Protein 4QYT (pdb70)

B-factor: mean 16.79, std 11.09, range [4.08, 127.67]

Solvent-accessible surface area: 28915 Å² total

CATH classification: 3.40.50.880

Foldseek 3Di:
DAEEEEWEAQFAPLLSVQLVVLCVLLVHHYFYEYDYDDPQQWHQYNVGDTDHGRYYCVVQPALVSVVVHHQEYEQGDGPVGLVRLLQDVRNLSNCVVQFLDPSHAYEYAVVCSNCQSNVPPFAEAEYEPVCVVVVVVSPHHYDPDAWDDDRRYIYGYDSVSSNVRSLVNCVVPDDPVSSVVSVVVPPDD/DAEEEEWEAQFAPLLSVQLVVLCVLLVHHYFYEYEYPDPQQWHQYNVGDTDHGPYYPVVAPALVSVVVVHAEYEFGDGPVGLVRLLPDVRNLRNCLVQQQDVSHAYEYAVVQCSCLSSPPPWQEAEEEPVCPVVQVVSNYDYDPDAWDDDRRYIYGYDSVSSNVRSLVVCVSPDDPVSSVVSVVVVPDD/DEEEEEWEAQFDPLLSVQLVVLCVLLVHHYFYEYDDPPPQQFHQYNVGDTDRGPYYPVVQPALVSVVVPHQEYEQGDGPVGLVRQLPDVRNLRNVLVQFLDPSHAYEYAVVQCSCLSSVPPFAEAEYAPVCPVVVVVSRHHYDPDAWDDDRRYIYGYDSVSSNVRSLVNCVVPDDPVSSVVSVVVPPDD/DAEEEEWEAQFAPLLSPQLVVLCVLLVHHYFYEYDYDDPQQWHQYNVGDTDHGPYYPVVADALVSVVVVHQEYEFGDGPVTLVRQLPDVRNLRNCLVNFLDVRHAYEYAVVCCSCLSSVPPFAEAEYAPVCPVVVVVSRHDYDPDAWDDDRRYIYGYDSVSSNVRSLVNCVSPDDPVSSVVSVVVPPDD

Structure (mmCIF, N/CA/C/O backbone):
data_4QYT
#
_entry.id   4QYT
#
_cell.length_a   44.507
_cell.length_b   51.913
_cell.length_c   82.705
_cell.angle_alpha   89.07
_cell.angle_beta   88.98
_cell.angle_gamma   66.83
#
_symmetry.space_group_name_H-M   'P 1'
#
loop_
_entity.id
_entity.type
_entity.pdbx_description
1 polymer 'Uncharacterized protein C22E12.03c'
2 non-polymer 1,2-ETHANEDIOL
3 non-polymer 'MAGNESIUM ION'
4 water water
#
loop_
_atom_site.group_PDB
_atom_site.id
_atom_site.type_symbol
_atom_site.label_atom_id
_atom_site.label_alt_id
_atom_site.label_comp_id
_atom_site.label_asym_id
_atom_site.label_entity_id
_atom_site.label_seq_id
_atom_site.pdbx_PDB_ins_code
_atom_site.Cartn_x
_atom_site.Cartn_y
_atom_site.Cartn_z
_atom_site.occupancy
_atom_site.B_iso_or_equiv
_atom_site.auth_seq_id
_atom_site.auth_comp_id
_atom_site.auth_asym_id
_atom_site.auth_atom_id
_atom_site.pdbx_PDB_model_num
ATOM 1 N N . VAL A 1 5 ? 16.121 16.796 -10.247 1.00 40.23 2 VAL A N 1
ATOM 2 C CA . VAL A 1 5 ? 14.945 16.102 -9.613 1.00 20.64 2 VAL A CA 1
ATOM 3 C C . VAL A 1 5 ? 13.810 17.086 -9.584 1.00 17.88 2 VAL A C 1
ATOM 4 O O . VAL A 1 5 ? 14.022 18.246 -9.226 1.00 20.25 2 VAL A O 1
ATOM 8 N N A LYS A 1 6 ? 12.622 16.683 -10.038 0.48 12.19 3 LYS A N 1
ATOM 9 N N B LYS A 1 6 ? 12.607 16.556 -9.706 0.52 16.09 3 LYS A N 1
ATOM 10 C CA A LYS A 1 6 ? 11.446 17.537 -9.882 0.48 10.41 3 LYS A CA 1
ATOM 11 C CA B LYS A 1 6 ? 11.461 17.393 -9.956 0.52 14.49 3 LYS A CA 1
ATOM 12 C C A LYS A 1 6 ? 10.346 16.769 -9.177 0.48 8.34 3 LYS A C 1
ATOM 13 C C B LYS A 1 6 ? 10.259 16.770 -9.257 0.52 10.92 3 LYS A C 1
ATOM 14 O O A LYS A 1 6 ? 10.136 15.559 -9.364 0.48 9.42 3 LYS A O 1
ATOM 15 O O B LYS A 1 6 ? 9.845 15.649 -9.603 0.52 11.53 3 LYS A O 1
ATOM 26 N N . VAL A 1 7 ? 9.667 17.482 -8.304 1.00 9.38 4 VAL A N 1
ATOM 27 C CA . VAL A 1 7 ? 8.641 16.902 -7.444 1.00 8.15 4 VAL A CA 1
ATOM 28 C C . VAL A 1 7 ? 7.266 17.464 -7.784 1.00 7.43 4 VAL A C 1
ATOM 29 O O . VAL A 1 7 ? 7.103 18.670 -7.986 1.00 8.06 4 VAL A O 1
ATOM 33 N N . CYS A 1 8 ? 6.280 16.564 -7.762 1.00 7.29 5 CYS A N 1
ATOM 34 C CA . CYS A 1 8 ? 4.867 16.931 -7.797 1.00 6.93 5 CYS A CA 1
ATOM 35 C C . CYS A 1 8 ? 4.232 16.623 -6.449 1.00 7.21 5 CYS A C 1
ATOM 36 O O . CYS A 1 8 ? 4.232 15.458 -6.018 1.00 8.18 5 CYS A O 1
ATOM 39 N N . LEU A 1 9 ? 3.685 17.654 -5.815 1.00 6.91 6 LEU A N 1
ATOM 40 C CA . LEU A 1 9 ? 2.872 17.480 -4.614 1.00 6.62 6 LEU A CA 1
ATOM 41 C C . LEU A 1 9 ? 1.412 17.638 -5.057 1.00 6.42 6 LEU A C 1
ATOM 42 O O . LEU A 1 9 ? 0.950 18.720 -5.379 1.00 7.58 6 LEU A O 1
ATOM 47 N N . PHE A 1 10 ? 0.715 16.493 -5.130 1.00 6.88 7 PHE A N 1
ATOM 48 C CA . PHE A 1 10 ? -0.705 16.555 -5.472 1.00 6.84 7 PHE A CA 1
ATOM 49 C C . PHE A 1 10 ? -1.472 17.225 -4.352 1.00 7.44 7 PHE A C 1
ATOM 50 O O . PHE A 1 10 ? -1.156 17.097 -3.170 1.00 8.87 7 PHE A O 1
ATOM 58 N N A VAL A 1 11 ? -2.587 17.850 -4.729 0.70 7.41 8 VAL A N 1
ATOM 59 N N B VAL A 1 11 ? -2.504 17.970 -4.746 0.30 8.27 8 VAL A N 1
ATOM 60 C CA A VAL A 1 11 ? -3.432 18.560 -3.783 0.70 7.55 8 VAL A CA 1
ATOM 61 C CA B VAL A 1 11 ? -3.451 18.556 -3.803 0.30 8.25 8 VAL A CA 1
ATOM 62 C C A VAL A 1 11 ? -4.851 18.558 -4.331 0.70 8.01 8 VAL A C 1
ATOM 63 C C B VAL A 1 11 ? -4.866 18.458 -4.348 0.30 8.33 8 VAL A C 1
ATOM 64 O O A VAL A 1 11 ? -5.056 18.651 -5.540 0.70 8.69 8 VAL A O 1
ATOM 65 O O B VAL A 1 11 ? -5.080 18.291 -5.545 0.30 9.17 8 VAL A O 1
ATOM 72 N N . ALA A 1 12 ? -5.829 18.468 -3.439 1.00 8.92 9 ALA A N 1
ATOM 73 C CA . ALA A 1 12 ? -7.231 18.485 -3.809 1.00 9.52 9 ALA A CA 1
ATOM 74 C C . ALA A 1 12 ? -7.963 19.332 -2.772 1.00 9.74 9 ALA A C 1
ATOM 75 O O . ALA A 1 12 ? -7.454 19.579 -1.678 1.00 9.37 9 ALA A O 1
ATOM 77 N N . ASP A 1 13 ? -9.208 19.699 -3.061 1.00 10.51 10 ASP A N 1
ATOM 78 C CA . ASP A 1 13 ? -10.038 20.215 -1.980 1.00 10.72 10 ASP A CA 1
ATOM 79 C C . ASP A 1 13 ? -10.089 19.172 -0.874 1.00 11.01 10 ASP A C 1
ATOM 80 O O . ASP A 1 13 ? -10.294 17.987 -1.126 1.00 11.43 10 ASP A O 1
ATOM 85 N N . GLY A 1 14 ? -9.877 19.607 0.365 1.00 10.14 11 GLY A N 1
ATOM 86 C CA . GLY A 1 14 ? -9.863 18.659 1.464 1.00 10.77 11 GLY A CA 1
ATOM 87 C C . GLY A 1 14 ? -8.485 18.113 1.807 1.00 9.84 11 GLY A C 1
ATOM 88 O O . GLY A 1 14 ? -8.385 17.291 2.730 1.00 11.21 11 GLY A O 1
ATOM 89 N N . THR A 1 15 ? -7.410 18.554 1.122 1.00 9.10 12 THR A N 1
ATOM 90 C CA . THR A 1 15 ? -6.073 18.098 1.498 1.00 8.63 12 THR A CA 1
ATOM 91 C C . THR A 1 15 ? -5.659 18.734 2.831 1.00 8.49 12 THR A C 1
ATOM 92 O O . THR A 1 15 ? -5.865 19.941 3.060 1.00 8.71 12 THR A O 1
ATOM 96 N N . ASP A 1 16 ? -4.999 17.943 3.663 1.00 8.51 13 ASP A N 1
ATOM 97 C CA . ASP A 1 16 ? -4.514 18.441 4.940 1.00 8.66 13 ASP A CA 1
ATOM 98 C C . ASP A 1 16 ? -3.372 19.454 4.801 1.00 7.64 13 ASP A C 1
ATOM 99 O O . ASP A 1 16 ? -2.377 19.189 4.128 1.00 8.27 13 ASP A O 1
ATOM 104 N N . GLU A 1 17 ? -3.515 20.558 5.512 1.00 7.67 14 GLU A N 1
ATOM 105 C CA . GLU A 1 17 ? -2.521 21.637 5.453 1.00 7.83 14 GLU A CA 1
ATOM 106 C C . GLU A 1 17 ? -1.154 21.207 5.977 1.00 7.02 14 GLU A C 1
ATOM 107 O O . GLU A 1 17 ? -0.109 21.601 5.418 1.00 7.63 14 GLU A O 1
ATOM 113 N N . ILE A 1 18 ? -1.128 20.460 7.074 1.00 7.16 15 ILE A N 1
ATOM 114 C CA . ILE A 1 18 ? 0.133 20.071 7.692 1.00 7.43 15 ILE A CA 1
ATOM 115 C C . ILE A 1 18 ? 0.896 19.112 6.779 1.00 7.64 15 ILE A C 1
ATOM 116 O O . ILE A 1 18 ? 2.124 19.258 6.576 1.00 8.05 15 ILE A O 1
ATOM 121 N N . GLU A 1 19 ? 0.178 18.135 6.252 1.00 7.95 16 GLU A N 1
ATOM 122 C CA . GLU A 1 19 ? 0.801 17.121 5.392 1.00 8.05 16 GLU A CA 1
ATOM 123 C C . GLU A 1 19 ? 1.239 17.688 4.049 1.00 7.42 16 GLU A C 1
ATOM 124 O O . GLU A 1 19 ? 2.193 17.181 3.475 1.00 9.40 16 GLU A O 1
ATOM 130 N N A PHE A 1 20 ? 0.553 18.716 3.559 0.50 7.22 17 PHE A N 1
ATOM 131 N N B PHE A 1 20 ? 0.606 18.749 3.569 0.50 7.38 17 PHE A N 1
ATOM 132 C CA A PHE A 1 20 ? 1.017 19.457 2.386 0.50 7.23 17 PHE A CA 1
ATOM 133 C CA B PHE A 1 20 ? 1.093 19.440 2.374 0.50 7.59 17 PHE A CA 1
ATOM 134 C C A PHE A 1 20 ? 2.295 20.248 2.713 0.50 7.26 17 PHE A C 1
ATOM 135 C C B PHE A 1 20 ? 2.363 20.223 2.726 0.50 7.09 17 PHE A C 1
ATOM 136 O O A PHE A 1 20 ? 3.285 20.170 2.002 0.50 7.05 17 PHE A O 1
ATOM 137 O O B PHE A 1 20 ? 3.376 20.185 2.028 0.50 7.44 17 PHE A O 1
ATOM 152 N N A SER A 1 21 ? 2.259 21.037 3.797 0.58 6.55 18 SER A N 1
ATOM 153 N N B SER A 1 21 ? 2.286 20.917 3.866 0.42 7.03 18 SER A N 1
ATOM 154 C CA A SER A 1 21 ? 3.336 22.008 4.029 0.58 6.62 18 SER A CA 1
ATOM 155 C CA B SER A 1 21 ? 3.252 21.959 4.194 0.42 7.61 18 SER A CA 1
ATOM 156 C C A SER A 1 21 ? 4.689 21.389 4.350 0.58 6.29 18 SER A C 1
ATOM 157 C C B SER A 1 21 ? 4.638 21.390 4.367 0.42 6.70 18 SER A C 1
ATOM 158 O O A SER A 1 21 ? 5.717 21.991 4.064 0.58 7.13 18 SER A O 1
ATOM 159 O O B SER A 1 21 ? 5.617 21.979 3.925 0.42 6.83 18 SER A O 1
ATOM 164 N N . ALA A 1 22 ? 4.710 20.248 5.037 1.00 7.19 19 ALA A N 1
ATOM 165 C CA . ALA A 1 22 ? 5.995 19.686 5.429 1.00 7.83 19 ALA A CA 1
ATOM 166 C C . ALA A 1 22 ? 6.856 19.278 4.217 1.00 7.84 19 ALA A C 1
ATOM 167 O O . ALA A 1 22 ? 7.971 19.804 4.068 1.00 8.17 19 ALA A O 1
ATOM 169 N N . PRO A 1 23 ? 6.390 18.370 3.337 1.00 7.86 20 PRO A N 1
ATOM 170 C CA . PRO A 1 23 ? 7.200 18.070 2.155 1.00 8.58 20 PRO A CA 1
ATOM 171 C C . PRO A 1 23 ? 7.457 19.313 1.324 1.00 7.78 20 PRO A C 1
ATOM 172 O O . PRO A 1 23 ? 8.536 19.452 0.747 1.00 9.12 20 PRO A O 1
ATOM 176 N N . TRP A 1 24 ? 6.469 20.191 1.186 1.00 7.34 21 TRP A N 1
ATOM 177 C CA . TRP A 1 24 ? 6.660 21.428 0.407 1.00 7.44 21 TRP A CA 1
ATOM 178 C C . TRP A 1 24 ? 7.870 22.208 0.919 1.00 7.47 21 TRP A C 1
ATOM 179 O O . TRP A 1 24 ? 8.794 22.555 0.178 1.00 8.24 21 TRP A O 1
ATOM 190 N N . GLY A 1 25 ? 7.873 22.482 2.220 1.00 7.32 22 GLY A N 1
ATOM 191 C CA . GLY A 1 25 ? 8.915 23.291 2.802 1.00 8.19 22 GLY A CA 1
ATOM 192 C C . GLY A 1 25 ? 10.270 22.614 2.807 1.00 8.18 22 GLY A C 1
ATOM 193 O O . GLY A 1 25 ? 11.305 23.286 2.710 1.00 9.24 22 GLY A O 1
ATOM 194 N N . ILE A 1 26 ? 10.268 21.304 2.943 1.00 8.35 23 ILE A N 1
ATOM 195 C CA . ILE A 1 26 ? 11.538 20.535 2.947 1.00 8.38 23 ILE A CA 1
ATOM 196 C C . ILE A 1 26 ? 12.176 20.556 1.567 1.00 8.52 23 ILE A C 1
ATOM 197 O O . ILE A 1 26 ? 13.371 20.835 1.437 1.00 9.59 23 ILE A O 1
ATOM 202 N N . PHE A 1 27 ? 11.398 20.274 0.517 1.00 8.33 24 PHE A N 1
ATOM 203 C CA . PHE A 1 27 ? 11.969 20.311 -0.835 1.00 8.48 24 PHE A CA 1
ATOM 204 C C . PHE A 1 27 ? 12.355 21.716 -1.254 1.00 8.86 24 PHE A C 1
ATOM 205 O O . PHE A 1 27 ? 13.398 21.881 -1.912 1.00 9.93 24 PHE A O 1
ATOM 213 N N . LYS A 1 28 ? 11.589 22.736 -0.858 1.00 8.84 25 LYS A N 1
ATOM 214 C CA . LYS A 1 28 ? 11.998 24.107 -1.155 1.00 9.38 25 LYS A CA 1
ATOM 215 C C . LYS A 1 28 ? 13.342 24.426 -0.480 1.00 10.47 25 LYS A C 1
ATOM 216 O O . LYS A 1 28 ? 14.254 25.014 -1.089 1.00 12.36 25 LYS A O 1
ATOM 222 N N . ARG A 1 29 ? 13.515 24.020 0.778 1.00 10.23 26 ARG A N 1
ATOM 223 C CA . ARG A 1 29 ? 14.795 24.260 1.442 1.00 11.31 26 ARG A CA 1
ATOM 224 C C . ARG A 1 29 ? 15.941 23.557 0.733 1.00 11.97 26 ARG A C 1
ATOM 225 O O . ARG A 1 29 ? 17.087 24.025 0.761 1.00 14.77 26 ARG A O 1
ATOM 233 N N . ALA A 1 30 ? 15.675 22.372 0.203 1.00 11.89 27 ALA A N 1
ATOM 234 C CA . ALA A 1 30 ? 16.646 21.607 -0.567 1.00 11.89 27 ALA A CA 1
ATOM 235 C C . ALA A 1 30 ? 16.960 22.171 -1.922 1.00 12.36 27 ALA A C 1
ATOM 236 O O . ALA A 1 30 ? 17.833 21.642 -2.635 1.00 14.86 27 ALA A O 1
ATOM 238 N N . GLU A 1 31 ? 16.239 23.200 -2.330 1.00 12.16 28 GLU A N 1
ATOM 239 C CA . GLU A 1 31 ? 16.353 23.787 -3.669 1.00 13.28 28 GLU A CA 1
ATOM 240 C C . GLU A 1 31 ? 16.128 22.727 -4.749 1.00 12.48 28 GLU A C 1
ATOM 241 O O . GLU A 1 31 ? 16.751 22.738 -5.811 1.00 16.41 28 GLU A O 1
ATOM 247 N N . ILE A 1 32 ? 15.132 21.874 -4.501 1.00 11.47 29 ILE A N 1
ATOM 248 C CA . ILE A 1 32 ? 14.643 20.905 -5.458 1.00 11.63 29 ILE A CA 1
ATOM 249 C C . ILE A 1 32 ? 13.329 21.390 -6.010 1.00 10.49 29 ILE A C 1
ATOM 250 O O . ILE A 1 32 ? 12.398 21.643 -5.225 1.00 10.68 29 ILE A O 1
ATOM 255 N N . PRO A 1 33 ? 13.212 21.583 -7.331 1.00 11.86 30 PRO A N 1
ATOM 256 C CA . PRO A 1 33 ? 11.949 22.065 -7.894 1.00 11.58 30 PRO A CA 1
ATOM 257 C C . PRO A 1 33 ? 10.741 21.250 -7.465 1.00 10.09 30 PRO A C 1
ATOM 258 O O . PRO A 1 33 ? 10.795 20.017 -7.511 1.00 10.43 30 PRO A O 1
ATOM 262 N N . ILE A 1 34 ? 9.664 21.950 -7.118 1.00 10.26 31 ILE A N 1
ATOM 263 C CA . ILE A 1 34 ? 8.431 21.316 -6.671 1.00 8.83 31 ILE A CA 1
ATOM 264 C C . ILE A 1 34 ? 7.254 22.148 -7.132 1.00 9.26 31 ILE A C 1
ATOM 265 O O . ILE A 1 34 ? 7.266 23.374 -6.966 1.00 11.13 31 ILE A O 1
ATOM 270 N N . ASP A 1 35 ? 6.255 21.460 -7.697 1.00 8.32 32 ASP A N 1
ATOM 271 C CA . ASP A 1 35 ? 4.990 22.072 -8.082 1.00 8.67 32 ASP A CA 1
ATOM 272 C C . ASP A 1 35 ? 3.875 21.443 -7.258 1.00 7.81 32 ASP A C 1
ATOM 273 O O . ASP A 1 35 ? 3.888 20.235 -7.061 1.00 8.60 32 ASP A O 1
ATOM 278 N N . SER A 1 36 ? 2.870 22.239 -6.911 1.00 7.61 33 SER A N 1
ATOM 279 C CA . SER A 1 36 ? 1.609 21.688 -6.440 1.00 7.77 33 SER A CA 1
ATOM 280 C C . SER A 1 36 ? 0.694 21.524 -7.631 1.00 7.88 33 SER A C 1
ATOM 281 O O . SER A 1 36 ? 0.580 22.412 -8.483 1.00 9.52 33 SER A O 1
ATOM 284 N N . VAL A 1 37 ? 0.077 20.345 -7.704 1.00 7.63 34 VAL A N 1
ATOM 285 C CA . VAL A 1 37 ? -0.761 19.952 -8.844 1.00 7.68 34 VAL A CA 1
ATOM 286 C C . VAL A 1 37 ? -2.131 19.570 -8.328 1.00 7.96 34 VAL A C 1
ATOM 287 O O . VAL A 1 37 ? -2.291 18.565 -7.616 1.00 7.97 34 VAL A O 1
ATOM 291 N N . TYR A 1 38 ? -3.118 20.411 -8.665 1.00 8.62 35 TYR A N 1
ATOM 292 C CA . TYR A 1 38 ? -4.471 20.325 -8.136 1.00 8.83 35 TYR A CA 1
ATOM 293 C C . TYR A 1 38 ? -5.325 19.389 -8.975 1.00 9.25 35 TYR A C 1
ATOM 294 O O . TYR A 1 38 ? -5.370 19.492 -10.214 1.00 10.26 35 TYR A O 1
ATOM 303 N N . VAL A 1 39 ? -6.085 18.560 -8.268 1.00 9.59 36 VAL A N 1
ATOM 304 C CA . VAL A 1 39 ? -7.095 17.716 -8.834 1.00 11.96 36 VAL A CA 1
ATOM 305 C C . VAL A 1 39 ? -8.424 18.177 -8.239 1.00 12.76 36 VAL A C 1
ATOM 306 O O . VAL A 1 39 ? -8.718 17.960 -7.071 1.00 13.81 36 VAL A O 1
ATOM 310 N N . GLY A 1 40 ? -9.262 18.798 -9.069 1.00 15.32 37 GLY A N 1
ATOM 311 C CA . GLY A 1 40 ? -10.533 19.304 -8.582 1.00 16.31 37 GLY A CA 1
ATOM 312 C C . GLY A 1 40 ? -11.281 20.124 -9.605 1.00 19.35 37 GLY A C 1
ATOM 313 O O . GLY A 1 40 ? -10.822 20.268 -10.739 1.00 23.49 37 GLY A O 1
ATOM 314 N N . GLU A 1 41 ? -12.365 20.747 -9.155 1.00 21.15 38 GLU A N 1
ATOM 315 C CA . GLU A 1 41 ? -13.293 21.458 -10.029 1.00 23.33 38 GLU A CA 1
ATOM 316 C C . GLU A 1 41 ? -12.954 22.931 -10.198 1.00 24.20 38 GLU A C 1
ATOM 317 O O . GLU A 1 41 ? -13.506 23.568 -11.085 1.00 25.74 38 GLU A O 1
ATOM 323 N N . ASN A 1 42 ? -12.239 23.519 -9.247 1.00 19.60 39 ASN A N 1
ATOM 324 C CA . ASN A 1 42 ? -12.037 24.948 -9.269 1.00 22.58 39 ASN A CA 1
ATOM 325 C C . ASN A 1 42 ? -11.173 25.376 -10.470 1.00 25.01 39 ASN A C 1
ATOM 326 O O . ASN A 1 42 ? -9.969 25.162 -10.502 1.00 24.13 39 ASN A O 1
ATOM 331 N N . LYS A 1 43 ? -11.700 26.277 -11.281 1.00 25.98 40 LYS A N 1
ATOM 332 C CA . LYS A 1 43 ? -11.008 26.650 -12.510 1.00 28.62 40 LYS A CA 1
ATOM 333 C C . LYS A 1 43 ? -9.849 27.625 -12.312 1.00 25.60 40 LYS A C 1
ATOM 334 O O . LYS A 1 43 ? -9.080 27.877 -13.228 1.00 29.11 40 LYS A O 1
ATOM 340 N N . ASP A 1 44 ? -9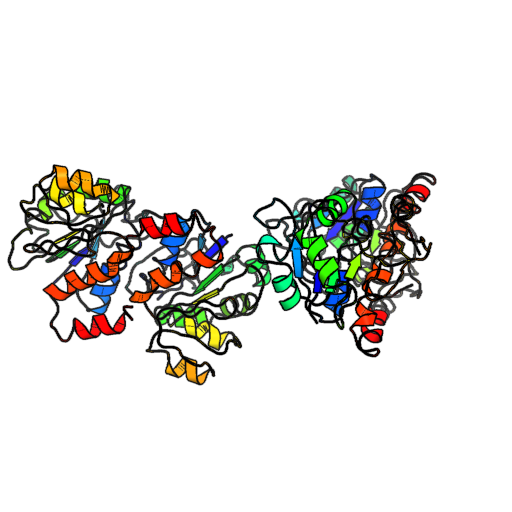.745 28.182 -11.115 1.00 22.74 41 ASP A N 1
ATOM 341 C CA . ASP A 1 44 ? -8.730 29.185 -10.806 1.00 21.57 41 ASP A CA 1
ATOM 342 C C . ASP A 1 44 ? -7.573 28.593 -9.996 1.00 16.34 41 ASP A C 1
ATOM 343 O O . ASP A 1 44 ? -6.695 29.322 -9.559 1.00 16.43 41 ASP A O 1
ATOM 348 N N A ARG A 1 45 ? -7.667 27.286 -9.761 0.51 14.75 42 ARG A N 1
ATOM 349 N N B ARG A 1 45 ? -7.548 27.271 -9.857 0.49 14.19 42 ARG A N 1
ATOM 350 C CA A ARG A 1 45 ? -6.707 26.529 -8.962 0.51 13.82 42 ARG A CA 1
ATOM 351 C CA B ARG A 1 45 ? -6.575 26.587 -8.997 0.49 11.81 42 ARG A CA 1
ATOM 352 C C A ARG A 1 45 ? -6.697 26.986 -7.524 0.51 12.56 42 ARG A C 1
ATOM 353 C C B ARG A 1 45 ? -6.690 26.961 -7.512 0.49 12.16 42 ARG A C 1
ATOM 354 O O A ARG A 1 45 ? -5.656 26.967 -6.867 0.51 10.52 42 ARG A O 1
ATOM 355 O O B ARG A 1 45 ? -5.809 26.620 -6.732 0.49 10.19 42 ARG A O 1
ATOM 370 N N A LEU A 1 46 ? -7.844 27.477 -7.075 0.50 12.84 43 LEU A N 1
ATOM 371 N N B LEU A 1 46 ? -7.796 27.573 -7.091 0.50 13.32 43 LEU A N 1
ATOM 372 C CA A LEU A 1 46 ? -8.000 27.848 -5.688 0.50 12.44 43 LEU A CA 1
ATOM 373 C CA B LEU A 1 46 ? -7.959 27.916 -5.677 0.50 12.95 43 LEU A CA 1
ATOM 374 C C A LEU A 1 46 ? -8.526 26.640 -4.945 0.50 12.71 43 LEU A C 1
ATOM 375 C C B LEU A 1 46 ? -8.516 26.703 -4.931 0.50 12.83 43 LEU A C 1
ATOM 376 O O A LEU A 1 46 ? -9.593 26.112 -5.251 0.50 15.94 43 LEU A O 1
ATOM 377 O O B LEU A 1 46 ? -9.596 26.219 -5.247 0.50 16.56 43 LEU A O 1
ATOM 386 N N . VAL A 1 47 ? -7.764 26.207 -3.953 1.00 10.78 44 VAL A N 1
ATOM 387 C CA . VAL A 1 47 ? -8.048 24.990 -3.215 1.00 9.95 44 VAL A CA 1
ATOM 388 C C . VAL A 1 47 ? -8.551 25.342 -1.817 1.00 10.42 44 VAL A C 1
ATOM 389 O O . VAL A 1 47 ? -7.967 26.186 -1.138 1.00 12.01 44 VAL A O 1
ATOM 393 N N . LYS A 1 48 ? -9.635 24.698 -1.403 1.00 10.26 45 LYS A N 1
ATOM 394 C CA . LYS A 1 48 ? -10.113 24.774 -0.024 1.00 11.45 45 LYS A CA 1
ATOM 395 C C . LYS A 1 48 ? -9.580 23.551 0.718 1.00 10.75 45 LYS A C 1
ATOM 396 O O . LYS A 1 48 ? -10.015 22.413 0.484 1.00 10.64 45 LYS A O 1
ATOM 402 N N A MET A 1 49 ? -8.514 23.759 1.489 0.63 9.54 46 MET A N 1
ATOM 403 N N B MET A 1 49 ? -8.647 23.792 1.628 0.37 9.66 46 MET A N 1
ATOM 404 C CA A MET A 1 49 ? -7.866 22.675 2.224 0.63 9.34 46 MET A CA 1
ATOM 405 C CA B MET A 1 49 ? -7.929 22.716 2.281 0.37 9.69 46 MET A CA 1
ATOM 406 C C A MET A 1 49 ? -8.797 22.085 3.300 0.63 9.12 46 MET A C 1
ATOM 407 C C B MET A 1 49 ? -8.700 22.204 3.493 0.37 10.41 46 MET A C 1
ATOM 408 O O A MET A 1 49 ? -9.864 22.641 3.611 0.63 10.38 46 MET A O 1
ATOM 409 O O B MET A 1 49 ? -9.712 22.789 3.897 0.37 10.91 46 MET A O 1
ATOM 418 N N . SER A 1 50 ? -8.339 20.994 3.904 1.00 9.76 47 SER A N 1
ATOM 419 C CA . SER A 1 50 ? -9.104 20.226 4.897 1.00 10.77 47 SER A CA 1
ATOM 420 C C . SER A 1 50 ? -9.616 21.088 6.053 1.00 11.21 47 SER A C 1
ATOM 421 O O . SER A 1 50 ? -10.768 20.964 6.455 1.00 13.33 47 SER A O 1
ATOM 424 N N . ARG A 1 51 ? -8.735 21.932 6.579 1.00 9.84 48 ARG A N 1
ATOM 425 C CA . ARG A 1 51 ? -9.052 22.790 7.737 1.00 10.60 48 ARG A CA 1
ATOM 426 C C . ARG A 1 51 ? -9.224 24.251 7.315 1.00 10.15 48 ARG A C 1
ATOM 427 O O . ARG A 1 51 ? -9.008 25.167 8.108 1.00 11.07 48 ARG A O 1
ATOM 435 N N . ASP A 1 52 ? -9.690 24.447 6.080 1.00 10.69 49 ASP A N 1
ATOM 436 C CA . ASP A 1 52 ? -10.237 25.698 5.602 1.00 10.98 49 ASP A CA 1
ATOM 437 C C . ASP A 1 52 ? -9.234 26.751 5.154 1.00 10.86 49 ASP A C 1
ATOM 438 O O . ASP A 1 52 ? -9.644 27.837 4.782 1.00 12.36 49 ASP A O 1
ATOM 443 N N . VAL A 1 53 ? -7.958 26.436 5.060 1.00 9.73 50 VAL A N 1
ATOM 444 C CA . VAL A 1 53 ? -7.059 27.346 4.352 1.00 9.09 50 VAL A CA 1
ATOM 445 C C . VAL A 1 53 ? -7.442 27.379 2.871 1.00 9.44 50 VAL A C 1
ATOM 446 O O . VAL A 1 53 ? -7.726 26.349 2.295 1.00 10.52 50 VAL A O 1
ATOM 450 N N . GLU A 1 54 ? -7.441 28.579 2.287 1.00 9.79 51 GLU A N 1
ATOM 451 C CA . GLU A 1 54 ? -7.611 28.734 0.849 1.00 10.10 51 GLU A CA 1
ATOM 452 C C . GLU A 1 54 ? -6.296 29.136 0.214 1.00 9.41 51 GLU A C 1
ATOM 453 O O . GLU A 1 54 ? -5.721 30.178 0.538 1.00 11.49 51 GLU A O 1
ATOM 459 N N A MET A 1 55 ? -5.779 28.207 -0.615 0.50 9.48 52 MET A N 1
ATOM 460 N N B MET A 1 55 ? -5.840 28.312 -0.700 0.50 9.87 52 MET A N 1
ATOM 461 C CA A MET A 1 55 ? -4.416 28.237 -1.227 0.50 9.46 52 MET A CA 1
ATOM 462 C CA B MET A 1 55 ? -4.593 28.621 -1.291 0.50 9.77 52 MET A CA 1
ATOM 463 C C A MET A 1 55 ? -4.510 28.095 -2.764 0.50 9.96 52 MET A C 1
ATOM 464 C C B MET A 1 55 ? -4.654 28.202 -2.714 0.50 9.25 52 MET A C 1
ATOM 465 O O A MET A 1 55 ? -5.159 27.126 -3.166 0.50 9.75 52 MET A O 1
ATOM 466 O O B MET A 1 55 ? -5.550 27.530 -3.176 0.50 10.88 52 MET A O 1
ATOM 475 N N A TYR A 1 56 ? -3.683 28.815 -3.563 0.50 9.96 53 TYR A N 1
ATOM 476 N N B TYR A 1 56 ? -3.775 28.809 -3.458 0.50 9.20 53 TYR A N 1
ATOM 477 C CA A TYR A 1 56 ? -3.535 28.551 -5.019 0.50 10.60 53 TYR A CA 1
ATOM 478 C CA B TYR A 1 56 ? -3.685 28.465 -4.851 0.50 9.37 53 TYR A CA 1
ATOM 479 C C A TYR A 1 56 ? -2.530 27.471 -5.291 0.50 10.83 53 TYR A C 1
ATOM 480 C C B TYR A 1 56 ? -2.675 27.346 -5.075 0.50 10.46 53 TYR A C 1
ATOM 481 O O A TYR A 1 56 ? -1.384 27.522 -4.880 0.50 17.05 53 TYR A O 1
ATOM 482 O O B TYR A 1 56 ? -1.634 27.281 -4.451 0.50 16.09 53 TYR A O 1
ATOM 499 N N . ALA A 1 57 ? -2.973 26.477 -6.030 1.00 9.31 54 ALA A N 1
ATOM 500 C CA . ALA A 1 57 ? -2.027 25.498 -6.520 1.00 8.50 54 ALA A CA 1
ATOM 501 C C . ALA A 1 57 ? -1.286 26.086 -7.704 1.00 8.43 54 ALA A C 1
ATOM 502 O O . ALA A 1 57 ? -1.808 26.918 -8.443 1.00 9.85 54 ALA A O 1
ATOM 504 N N . ASN A 1 58 ? -0.087 25.573 -7.964 1.00 8.04 55 ASN A N 1
ATOM 505 C CA . ASN A 1 58 ? 0.669 26.034 -9.129 1.00 8.81 55 ASN A CA 1
ATOM 506 C C . ASN A 1 58 ? 0.071 25.627 -10.462 1.00 8.47 55 ASN A C 1
ATOM 507 O O . ASN A 1 58 ? 0.184 26.355 -11.442 1.00 9.70 55 ASN A O 1
ATOM 512 N N . ARG A 1 59 ? -0.465 24.412 -10.502 1.00 8.20 56 ARG A N 1
ATOM 513 C CA . ARG A 1 59 ? -0.961 23.771 -11.716 1.00 8.75 56 ARG A CA 1
ATOM 514 C C . ARG A 1 59 ? -2.264 23.057 -11.427 1.00 8.37 56 ARG A C 1
ATOM 515 O O . ARG A 1 59 ? -2.514 22.649 -10.294 1.00 9.33 56 ARG A O 1
ATOM 523 N N . SER A 1 60 ? -3.043 22.844 -12.486 1.00 9.75 57 SER A N 1
ATOM 524 C CA . SER A 1 60 ? -4.071 21.831 -12.507 1.00 9.57 57 SER A CA 1
ATOM 525 C C . SER A 1 60 ? -3.544 20.585 -13.199 1.00 9.37 57 SER A C 1
ATOM 526 O O . SER A 1 60 ? -2.850 20.675 -14.201 1.00 9.57 57 SER A O 1
ATOM 529 N N . TYR A 1 61 ? -3.955 19.408 -12.733 1.00 8.75 58 TYR A N 1
ATOM 530 C CA . TYR A 1 61 ? -3.568 18.175 -13.395 1.00 9.68 58 TYR A CA 1
ATOM 531 C C . TYR A 1 61 ? -4.063 18.126 -14.836 1.00 9.89 58 TYR A C 1
ATOM 532 O O . TYR A 1 61 ? -3.500 17.399 -15.650 1.00 10.85 58 TYR A O 1
ATOM 541 N N . LYS A 1 62 ? -5.097 18.897 -15.161 1.00 9.90 59 LYS A N 1
ATOM 542 C CA . LYS A 1 62 ? -5.636 18.900 -16.509 1.00 11.40 59 LYS A CA 1
ATOM 543 C C . LYS A 1 62 ? -4.660 19.457 -17.528 1.00 11.18 59 LYS A C 1
ATOM 544 O O . LYS A 1 62 ? -4.825 19.280 -18.734 1.00 13.45 59 LYS A O 1
ATOM 550 N N . GLU A 1 63 ? -3.619 20.122 -17.037 1.00 10.52 60 GLU A N 1
ATOM 551 C CA . GLU A 1 63 ? -2.528 20.621 -17.876 1.00 11.11 60 GLU A CA 1
ATOM 552 C C . GLU A 1 63 ? -1.627 19.524 -18.412 1.00 11.12 60 GLU A C 1
ATOM 553 O O . GLU A 1 63 ? -0.781 19.782 -19.289 1.00 12.94 60 GLU A O 1
ATOM 559 N N . ILE A 1 64 ? -1.699 18.330 -17.845 1.00 10.17 61 ILE A N 1
ATOM 560 C CA . ILE A 1 64 ? -0.755 17.260 -18.109 1.00 10.46 61 ILE A CA 1
ATOM 561 C C . ILE A 1 64 ? -1.499 16.172 -18.859 1.00 11.12 61 ILE A C 1
ATOM 562 O O . ILE A 1 64 ? -2.448 15.631 -18.326 1.00 12.84 61 ILE A O 1
ATOM 567 N N . PRO A 1 65 ? -1.131 15.885 -20.131 1.00 12.10 62 PRO A N 1
ATOM 568 C CA . PRO A 1 65 ? -2.061 15.142 -20.982 1.00 14.24 62 PRO A CA 1
ATOM 569 C C . PRO A 1 65 ? -2.155 13.675 -20.677 1.00 12.90 62 PRO A C 1
ATOM 570 O O . PRO A 1 65 ? -3.098 13.034 -21.139 1.00 16.41 62 PRO A O 1
ATOM 574 N N . SER A 1 66 ? -1.191 13.093 -19.977 1.00 12.11 63 SER A N 1
ATOM 575 C CA . SER A 1 66 ? -1.220 11.660 -19.662 1.00 12.14 63 SER A CA 1
ATOM 576 C C . SER A 1 66 ? -0.229 11.385 -18.528 1.00 10.99 63 SER A C 1
ATOM 577 O O . SER A 1 66 ? 0.620 12.195 -18.226 1.00 10.33 63 SER A O 1
ATOM 580 N N . ALA A 1 67 ? -0.347 10.180 -17.969 1.00 11.99 64 ALA A N 1
ATOM 581 C CA . ALA A 1 67 ? 0.625 9.720 -16.991 1.00 12.41 64 ALA A CA 1
ATOM 582 C C . ALA A 1 67 ? 2.031 9.599 -17.556 1.00 11.89 64 ALA A C 1
ATOM 583 O O . ALA A 1 67 ? 3.027 9.875 -16.868 1.00 12.18 64 ALA A O 1
ATOM 585 N N . ASP A 1 68 ? 2.133 9.136 -18.817 1.00 11.38 65 ASP A N 1
ATOM 586 C CA . ASP A 1 68 ? 3.446 9.100 -19.445 1.00 10.77 65 ASP A CA 1
ATOM 587 C C . ASP A 1 68 ? 4.026 10.512 -19.538 1.00 9.80 65 ASP A C 1
ATOM 588 O O . ASP A 1 68 ? 5.231 10.698 -19.318 1.00 10.15 65 ASP A O 1
ATOM 593 N N . ASP A 1 69 ? 3.194 11.524 -19.853 1.00 9.34 66 ASP A N 1
ATOM 594 C CA . ASP A 1 69 ? 3.714 12.878 -19.907 1.00 8.82 66 ASP A CA 1
ATOM 595 C C . ASP A 1 69 ? 4.138 13.366 -18.528 1.00 8.16 66 ASP A C 1
ATOM 596 O O . ASP A 1 69 ? 5.132 14.076 -18.361 1.00 8.79 66 ASP A O 1
ATOM 601 N N . PHE A 1 70 ? 3.340 12.998 -17.519 1.00 8.45 67 PHE A N 1
ATOM 602 C CA . PHE A 1 70 ? 3.689 13.288 -16.142 1.00 8.15 67 PHE A CA 1
ATOM 603 C C . PHE A 1 70 ? 5.064 12.751 -15.803 1.00 8.21 67 PHE A C 1
ATOM 604 O O . PHE A 1 70 ? 5.896 13.440 -15.201 1.00 8.63 67 PHE A O 1
ATOM 612 N N . ALA A 1 71 ? 5.326 11.510 -16.215 1.00 9.23 68 ALA A N 1
ATOM 613 C CA . ALA A 1 71 ? 6.595 10.886 -15.926 1.00 10.40 68 ALA A CA 1
ATOM 614 C C . ALA A 1 71 ? 7.771 11.521 -16.654 1.00 9.93 68 ALA A C 1
ATOM 615 O O . ALA A 1 71 ? 8.914 11.425 -16.221 1.00 13.39 68 ALA A O 1
ATOM 617 N N . LYS A 1 72 ? 7.483 12.225 -17.743 1.00 9.37 69 LYS A N 1
ATOM 618 C CA . LYS A 1 72 ? 8.504 13.020 -18.417 1.00 10.33 69 LYS A CA 1
ATOM 619 C C . LYS A 1 72 ? 8.822 14.323 -17.687 1.00 11.00 69 LYS A C 1
ATOM 620 O O . LYS A 1 72 ? 9.857 14.924 -17.936 1.00 18.47 69 LYS A O 1
ATOM 626 N N . GLN A 1 73 ? 7.949 14.759 -16.805 1.00 9.17 70 GLN A N 1
ATOM 627 C CA . GLN A 1 73 ? 8.073 16.033 -16.100 1.00 9.48 70 GLN A CA 1
ATOM 628 C C . GLN A 1 73 ? 8.516 15.903 -14.652 1.00 9.27 70 GLN A C 1
ATOM 629 O O . GLN A 1 73 ? 9.148 16.839 -14.132 1.00 11.96 70 GLN A O 1
ATOM 635 N N . TYR A 1 74 ? 8.150 14.826 -13.982 1.00 8.09 71 TYR A N 1
ATOM 636 C CA . TYR A 1 74 ? 8.337 14.689 -12.536 1.00 7.78 71 TYR A CA 1
ATOM 637 C C . TYR A 1 74 ? 8.995 13.374 -12.218 1.00 8.57 71 TYR A C 1
ATOM 638 O O . TYR A 1 74 ? 8.788 12.366 -12.896 1.00 9.46 71 TYR A O 1
ATOM 647 N N . ASP A 1 75 ? 9.783 13.383 -11.143 1.00 8.58 72 ASP A N 1
ATOM 648 C CA . ASP A 1 75 ? 10.435 12.190 -10.620 1.00 9.07 72 ASP A CA 1
ATOM 649 C C . ASP A 1 75 ? 9.852 11.675 -9.323 1.00 8.65 72 ASP A C 1
ATOM 650 O O . ASP A 1 75 ? 10.085 10.513 -8.964 1.00 9.20 72 ASP A O 1
ATOM 655 N N . ILE A 1 76 ? 9.181 12.545 -8.569 1.00 8.04 73 ILE A N 1
ATOM 656 C CA . ILE A 1 76 ? 8.593 12.169 -7.286 1.00 8.12 73 ILE A CA 1
ATOM 657 C C . ILE A 1 76 ? 7.134 12.634 -7.329 1.00 7.42 73 ILE A C 1
ATOM 658 O O . ILE A 1 76 ? 6.854 13.758 -7.712 1.00 8.34 73 ILE A O 1
ATOM 663 N N . ALA A 1 77 ? 6.246 11.729 -6.896 1.00 7.85 74 ALA A N 1
ATOM 664 C CA . ALA A 1 77 ? 4.825 12.042 -6.750 1.00 7.50 74 ALA A CA 1
ATOM 665 C C . ALA A 1 77 ? 4.444 11.881 -5.297 1.00 7.52 74 ALA A C 1
ATOM 666 O O . ALA A 1 77 ? 4.680 10.813 -4.742 1.00 8.41 74 ALA A O 1
ATOM 668 N N . ILE A 1 78 ? 3.850 12.913 -4.715 1.00 7.25 75 ILE A N 1
ATOM 669 C CA . ILE A 1 78 ? 3.470 12.894 -3.293 1.00 7.76 75 ILE A CA 1
ATOM 670 C C . ILE A 1 78 ? 1.956 13.076 -3.197 1.00 7.85 75 ILE A C 1
ATOM 671 O O . ILE A 1 78 ? 1.380 14.002 -3.757 1.00 8.52 75 ILE A O 1
ATOM 676 N N A ILE A 1 79 ? 1.370 12.217 -2.351 0.55 8.67 76 ILE A N 1
ATOM 677 N N B ILE A 1 79 ? 1.305 12.142 -2.489 0.45 8.17 76 ILE A N 1
ATOM 678 C CA A ILE A 1 79 ? -0.057 12.189 -2.110 0.55 9.60 76 ILE A CA 1
ATOM 679 C CA B ILE A 1 79 ? -0.142 12.181 -2.251 0.45 8.55 76 ILE A CA 1
ATOM 680 C C A ILE A 1 79 ? -0.258 12.425 -0.627 0.55 9.40 76 ILE A C 1
ATOM 681 C C B ILE A 1 79 ? -0.395 12.393 -0.747 0.45 7.91 76 ILE A C 1
ATOM 682 O O A ILE A 1 79 ? 0.063 11.572 0.234 0.55 9.33 76 ILE A O 1
ATOM 683 O O B ILE A 1 79 ? -0.343 11.424 0.022 0.45 8.40 76 ILE A O 1
ATOM 692 N N . PRO A 1 80 ? -0.717 13.633 -0.298 1.00 8.83 77 PRO A N 1
ATOM 693 C CA . PRO A 1 80 ? -0.999 13.927 1.097 1.00 8.88 77 PRO A CA 1
ATOM 694 C C . PRO A 1 80 ? -2.394 13.424 1.498 1.00 9.52 77 PRO A C 1
ATOM 695 O O . PRO A 1 80 ? -3.183 12.982 0.656 1.00 11.43 77 PRO A O 1
ATOM 699 N N . GLY A 1 81 ? -2.679 13.543 2.805 1.00 10.06 78 GLY A N 1
ATOM 700 C CA . GLY A 1 81 ? -3.946 13.092 3.348 1.00 11.35 78 GLY A CA 1
ATOM 701 C C . GLY A 1 81 ? -4.927 14.205 3.626 1.00 10.28 78 GLY A C 1
ATOM 702 O O . GLY A 1 81 ? -4.989 15.186 2.897 1.00 10.80 78 GLY A O 1
ATOM 703 N N . GLY A 1 82 ? -5.667 14.037 4.718 1.00 12.08 79 GLY A N 1
ATOM 704 C CA . GLY A 1 82 ? -6.939 14.718 4.880 1.00 12.29 79 GLY A CA 1
ATOM 705 C C . GLY A 1 82 ? -8.043 13.861 4.282 1.00 14.04 79 GLY A C 1
ATOM 706 O O . GLY A 1 82 ? -7.880 13.336 3.179 1.00 14.78 79 GLY A O 1
ATOM 707 N N . GLY A 1 83 ? -9.169 13.686 4.967 1.00 16.17 80 GLY A N 1
ATOM 708 C CA . GLY A 1 83 ? -10.141 12.693 4.519 1.00 17.33 80 GLY A CA 1
ATOM 709 C C . GLY A 1 83 ? -10.664 12.954 3.114 1.00 16.22 80 GLY A C 1
ATOM 710 O O . GLY A 1 83 ? -10.672 12.051 2.267 1.00 16.60 80 GLY A O 1
ATOM 711 N N . LEU A 1 84 ? -11.164 14.162 2.883 1.00 15.04 81 LEU A N 1
ATOM 712 C CA . LEU A 1 84 ? -11.745 14.478 1.592 1.00 15.69 81 LEU A CA 1
ATOM 713 C C . LEU A 1 84 ? -10.661 14.499 0.514 1.00 14.45 81 LEU A C 1
ATOM 714 O O . LEU A 1 84 ? -10.852 13.980 -0.595 1.00 14.95 81 LEU A O 1
ATOM 719 N N . GLY A 1 85 ? -9.528 15.157 0.784 1.00 12.69 82 GLY A N 1
ATOM 720 C CA . GLY A 1 85 ? -8.483 15.238 -0.216 1.00 12.42 82 GLY A CA 1
ATOM 721 C C . GLY A 1 85 ? -7.998 13.883 -0.668 1.00 12.87 82 GLY A C 1
ATOM 722 O O . GLY A 1 85 ? -7.794 13.628 -1.852 1.00 13.01 82 GLY A O 1
ATOM 723 N N . ALA A 1 86 ? -7.805 12.995 0.296 1.00 13.52 83 ALA A N 1
ATOM 724 C CA . ALA A 1 86 ? -7.349 11.645 -0.005 1.00 14.61 83 ALA A CA 1
ATOM 725 C C . ALA A 1 86 ? -8.430 10.877 -0.772 1.00 14.92 83 ALA A C 1
ATOM 726 O O . ALA A 1 86 ? -8.071 10.038 -1.612 1.00 14.86 83 ALA A O 1
ATOM 728 N N . LYS A 1 87 ? -9.716 11.048 -0.414 1.00 14.78 84 LYS A N 1
ATOM 729 C CA . LYS A 1 87 ? -10.776 10.378 -1.144 1.00 16.10 84 LYS A CA 1
ATOM 730 C C . LYS A 1 87 ? -10.682 10.772 -2.608 1.00 15.10 84 LYS A C 1
ATOM 731 O O . LYS A 1 87 ? -10.662 9.907 -3.501 1.00 17.36 84 LYS A O 1
ATOM 737 N N . THR A 1 88 ? -10.557 12.063 -2.864 1.00 14.80 85 THR A N 1
ATOM 738 C CA . THR A 1 88 ? -10.483 12.512 -4.248 1.00 14.00 85 THR A CA 1
ATOM 739 C C . THR A 1 88 ? -9.237 11.987 -4.948 1.00 13.46 85 THR A C 1
ATOM 740 O O . THR A 1 88 ? -9.305 11.401 -6.027 1.00 14.58 85 THR A O 1
ATOM 744 N N . LEU A 1 89 ? -8.066 12.187 -4.334 1.00 12.46 86 LEU A N 1
ATOM 745 C CA . LEU A 1 89 ? -6.827 11.801 -5.027 1.00 12.17 86 LEU A CA 1
ATOM 746 C C . LEU A 1 89 ? -6.775 10.300 -5.276 1.00 12.44 86 LEU A C 1
ATOM 747 O O . LEU A 1 89 ? -6.379 9.851 -6.358 1.00 13.09 86 LEU A O 1
ATOM 752 N N . SER A 1 90 ? -7.134 9.519 -4.266 1.00 13.12 87 SER A N 1
ATOM 753 C CA . SER A 1 90 ? -7.022 8.069 -4.342 1.00 14.23 87 SER A CA 1
ATOM 754 C C . SER A 1 90 ? -7.967 7.499 -5.404 1.00 14.49 87 SER A C 1
ATOM 755 O O . SER A 1 90 ? -7.721 6.383 -5.877 1.00 17.34 87 SER A O 1
ATOM 758 N N . THR A 1 91 ? -9.039 8.213 -5.748 1.00 14.97 88 THR A N 1
ATOM 759 C CA . THR A 1 91 ? -10.026 7.717 -6.688 1.00 16.87 88 THR A CA 1
ATOM 760 C C . THR A 1 91 ? -9.938 8.450 -8.017 1.00 16.85 88 THR A C 1
ATOM 761 O O . THR A 1 91 ? -10.832 8.338 -8.848 1.00 22.17 88 THR A O 1
ATOM 765 N N . THR A 1 92 ? -8.807 9.101 -8.274 1.00 14.51 89 THR A N 1
ATOM 766 C CA . THR A 1 92 ? -8.591 9.732 -9.576 1.00 13.37 89 THR A CA 1
ATOM 767 C C . THR A 1 92 ? -7.712 8.841 -10.419 1.00 12.69 89 THR A C 1
ATOM 768 O O . THR A 1 92 ? -6.561 8.618 -10.047 1.00 12.32 89 THR A O 1
ATOM 772 N N . PRO A 1 93 ? -8.167 8.348 -11.583 1.00 12.00 90 PRO A N 1
ATOM 773 C CA . PRO A 1 93 ? -7.308 7.463 -12.373 1.00 11.39 90 PRO A CA 1
ATOM 774 C C . PRO A 1 93 ? -5.960 8.053 -12.698 1.00 11.07 90 PRO A C 1
ATOM 775 O O . PRO A 1 93 ? -4.979 7.316 -12.681 1.00 11.15 90 PRO A O 1
ATOM 779 N N . PHE A 1 94 ? -5.886 9.351 -13.016 1.00 10.68 91 PHE A N 1
ATOM 780 C CA . PHE A 1 94 ? -4.594 9.935 -13.336 1.00 10.21 91 PHE A CA 1
ATOM 781 C C . PHE A 1 94 ? -3.572 9.694 -12.224 1.00 10.12 91 PHE A C 1
ATOM 782 O O . PHE A 1 94 ? -2.409 9.371 -12.487 1.00 9.96 91 PHE A O 1
ATOM 790 N N . VAL A 1 95 ? -3.993 9.939 -10.978 1.00 10.17 92 VAL A N 1
ATOM 791 C CA . VAL A 1 95 ? -3.112 9.731 -9.831 1.00 9.57 92 VAL A CA 1
ATOM 792 C C . VAL A 1 95 ? -2.691 8.283 -9.690 1.00 9.61 92 VAL A C 1
ATOM 793 O O . VAL A 1 95 ? -1.524 7.960 -9.502 1.00 9.64 92 VAL A O 1
ATOM 797 N N . GLN A 1 96 ? -3.675 7.389 -9.826 1.00 10.50 93 GLN A N 1
ATOM 798 C CA . GLN A 1 96 ? -3.396 5.962 -9.771 1.00 10.62 93 GLN A CA 1
ATOM 799 C C . GLN A 1 96 ? -2.404 5.530 -10.869 1.00 10.84 93 GLN A C 1
ATOM 800 O O . GLN A 1 96 ? -1.523 4.697 -10.641 1.00 10.89 93 GLN A O 1
ATOM 806 N N . GLN A 1 97 ? -2.616 6.045 -12.080 1.00 10.04 94 GLN A N 1
ATOM 807 C CA . GLN A 1 97 ? -1.758 5.721 -13.217 1.00 10.63 94 GLN A CA 1
ATOM 808 C C . GLN A 1 97 ? -0.327 6.181 -12.981 1.00 9.97 94 GLN A C 1
ATOM 809 O O . GLN A 1 97 ? 0.632 5.480 -13.304 1.00 11.95 94 GLN A O 1
ATOM 815 N N . VAL A 1 98 ? -0.158 7.368 -12.411 1.00 9.81 95 VAL A N 1
ATOM 816 C CA . VAL A 1 98 ? 1.177 7.845 -12.079 1.00 9.62 95 VAL A CA 1
ATOM 817 C C . VAL A 1 98 ? 1.815 6.919 -11.057 1.00 9.39 95 VAL A C 1
ATOM 818 O O . VAL A 1 98 ? 2.985 6.559 -11.192 1.00 10.73 95 VAL A O 1
ATOM 822 N N . VAL A 1 99 ? 1.070 6.596 -9.991 1.00 9.88 96 VAL A N 1
ATOM 823 C CA . VAL A 1 99 ? 1.635 5.721 -8.971 1.00 11.01 96 VAL A CA 1
ATOM 824 C C . VAL A 1 99 ? 2.058 4.346 -9.537 1.00 10.74 96 VAL A C 1
ATOM 825 O O . VAL A 1 99 ? 3.135 3.837 -9.225 1.00 11.82 96 VAL A O 1
ATOM 829 N N . LYS A 1 100 ? 1.204 3.770 -10.348 1.00 11.97 97 LYS A N 1
ATOM 830 C CA . LYS A 1 100 ? 1.511 2.486 -10.974 1.00 13.18 97 LYS A CA 1
ATOM 831 C C . LYS A 1 100 ? 2.709 2.582 -11.887 1.00 13.27 97 LYS A C 1
ATOM 832 O O . LYS A 1 100 ? 3.556 1.662 -11.926 1.00 16.69 97 LYS A O 1
ATOM 838 N N . GLU A 1 101 ? 2.796 3.664 -12.658 1.00 12.82 98 GLU A N 1
ATOM 839 C CA . GLU A 1 101 ? 3.945 3.828 -13.528 1.00 13.73 98 GLU A CA 1
ATOM 840 C C . GLU A 1 101 ? 5.230 3.987 -12.751 1.00 12.36 98 GLU A C 1
ATOM 841 O O . GLU A 1 101 ? 6.287 3.475 -13.149 1.00 14.74 98 GLU A O 1
ATOM 847 N N . PHE A 1 102 ? 5.173 4.745 -11.656 1.00 10.50 99 PHE A N 1
ATOM 848 C CA . PHE A 1 102 ? 6.366 5.038 -10.910 1.00 9.86 99 PHE A CA 1
ATOM 849 C C . PHE A 1 102 ? 6.856 3.859 -10.094 1.00 10.02 99 PHE A C 1
ATOM 850 O O . PHE A 1 102 ? 8.036 3.774 -9.782 1.00 10.79 99 PHE A O 1
ATOM 858 N N . TYR A 1 103 ? 5.949 2.972 -9.660 1.00 11.55 100 TYR A N 1
ATOM 859 C CA . TYR A 1 103 ? 6.312 1.946 -8.672 1.00 11.77 100 TYR A CA 1
ATOM 860 C C . TYR A 1 103 ? 7.404 1.053 -9.241 1.00 12.02 100 TYR A C 1
ATOM 861 O O . TYR A 1 103 ? 7.299 0.507 -10.327 1.00 13.28 100 TYR A O 1
ATOM 870 N N . LYS A 1 104 ? 8.451 0.876 -8.443 1.00 12.16 101 LYS A N 1
ATOM 871 C CA . LYS A 1 104 ? 9.606 0.055 -8.791 1.00 13.86 101 LYS A CA 1
ATOM 872 C C . LYS A 1 104 ? 10.375 0.558 -9.998 1.00 14.58 101 LYS A C 1
ATOM 873 O O . LYS A 1 104 ? 11.245 -0.132 -10.475 1.00 22.35 101 LYS A O 1
ATOM 879 N N A LYS A 1 105 ? 10.196 1.793 -10.399 0.50 14.70 102 LYS A N 1
ATOM 880 N N B LYS A 1 105 ? 10.176 1.785 -10.478 0.50 13.11 102 LYS A N 1
ATOM 881 C CA A LYS A 1 105 ? 11.031 2.338 -11.428 0.50 14.54 102 LYS A CA 1
ATOM 882 C CA B LYS A 1 105 ? 10.923 2.345 -11.635 0.50 13.35 102 LYS A CA 1
ATOM 883 C C A LYS A 1 105 ? 12.296 2.890 -10.815 0.50 13.97 102 LYS A C 1
ATOM 884 C C B LYS A 1 105 ? 12.146 3.158 -11.167 0.50 12.41 102 LYS A C 1
ATOM 885 O O A LYS A 1 105 ? 12.286 3.537 -9.753 0.50 12.80 102 LYS A O 1
ATOM 886 O O B LYS A 1 105 ? 12.004 4.009 -10.290 0.50 10.98 102 LYS A O 1
ATOM 897 N N . PRO A 1 106 ? 13.375 2.786 -11.592 1.00 14.88 103 PRO A N 1
ATOM 898 C CA . PRO A 1 106 ? 14.587 3.434 -11.101 1.00 12.80 103 PRO A CA 1
ATOM 899 C C . PRO A 1 106 ? 14.462 4.950 -11.158 1.00 10.98 103 PRO A C 1
ATOM 900 O O . PRO A 1 106 ? 14.027 5.525 -12.146 1.00 12.28 103 PRO A O 1
ATOM 904 N N . ASN A 1 107 ? 14.896 5.589 -10.088 1.00 10.16 104 ASN A N 1
ATOM 905 C CA . ASN A 1 107 ? 14.942 7.030 -9.990 1.00 9.83 104 ASN A CA 1
ATOM 906 C C . ASN A 1 107 ? 13.579 7.714 -10.094 1.00 9.79 104 ASN A C 1
ATOM 907 O O . ASN A 1 107 ? 13.511 8.921 -10.353 1.00 11.86 104 ASN A O 1
ATOM 912 N N . LYS A 1 108 ? 12.522 6.983 -9.753 1.00 10.21 105 LYS A N 1
ATOM 913 C CA . LYS A 1 108 ? 11.212 7.556 -9.416 1.00 9.27 105 LYS A CA 1
ATOM 914 C C . LYS A 1 108 ? 10.906 7.221 -7.966 1.00 9.26 105 LYS A C 1
ATOM 915 O O . LYS A 1 108 ? 11.375 6.193 -7.460 1.00 9.94 105 LYS A O 1
ATOM 921 N N A TRP A 1 109 ? 10.173 8.089 -7.280 0.47 8.42 106 TRP A N 1
ATOM 922 N N B TRP A 1 109 ? 10.028 8.001 -7.348 0.53 8.51 106 TRP A N 1
ATOM 923 C CA A TRP A 1 109 ? 9.663 7.737 -5.956 0.47 8.47 106 TRP A CA 1
ATOM 924 C CA B TRP A 1 109 ? 9.711 7.835 -5.923 0.53 8.63 106 TRP A CA 1
ATOM 925 C C A TRP A 1 109 ? 8.201 8.146 -5.829 0.47 7.97 106 TRP A C 1
ATOM 926 C C B TRP A 1 109 ? 8.259 8.270 -5.716 0.53 8.47 106 TRP A C 1
ATOM 927 O O A TRP A 1 109 ? 7.722 9.068 -6.513 0.47 8.08 106 TRP A O 1
ATOM 928 O O B TRP A 1 109 ? 7.794 9.238 -6.351 0.53 7.90 106 TRP A O 1
ATOM 949 N N . ILE A 1 110 ? 7.576 7.545 -4.821 1.00 8.27 107 ILE A N 1
ATOM 950 C CA . ILE A 1 110 ? 6.180 7.848 -4.468 1.00 8.57 107 ILE A CA 1
ATOM 951 C C . ILE A 1 110 ? 6.107 8.036 -2.974 1.00 8.53 107 ILE A C 1
ATOM 952 O O . ILE A 1 110 ? 6.646 7.206 -2.217 1.00 10.24 107 ILE A O 1
ATOM 957 N N . GLY A 1 111 ? 5.428 9.104 -2.522 1.00 8.25 108 GLY A N 1
ATOM 958 C CA . GLY A 1 111 ? 5.125 9.242 -1.120 1.00 8.48 108 GLY A CA 1
ATOM 959 C C . GLY A 1 111 ? 3.627 9.323 -0.903 1.00 8.85 108 GLY A C 1
ATOM 960 O O . GLY A 1 111 ? 2.941 10.028 -1.655 1.00 9.32 108 GLY A O 1
ATOM 961 N N . MET A 1 112 ? 3.147 8.679 0.158 1.00 8.72 109 MET A N 1
ATOM 962 C CA . MET A 1 112 ? 1.726 8.816 0.548 1.00 9.44 109 MET A CA 1
ATOM 963 C C . MET A 1 112 ? 1.647 8.969 2.059 1.00 9.90 109 MET A C 1
ATOM 964 O O . MET A 1 112 ? 2.315 8.233 2.798 1.00 11.19 109 MET A O 1
ATOM 969 N N . ILE A 1 113 ? 0.848 9.911 2.541 1.00 11.05 110 ILE A N 1
ATOM 970 C CA . ILE A 1 113 ? 0.718 10.072 4.006 1.00 12.10 110 ILE A CA 1
ATOM 971 C C . ILE A 1 113 ? -0.735 10.064 4.467 1.00 14.45 110 ILE A C 1
ATOM 972 O O . ILE A 1 113 ? -1.578 10.502 3.685 1.00 14.53 110 ILE A O 1
ATOM 985 N N . ALA A 1 115 ? -4.527 9.337 5.123 1.00 15.52 112 ALA A N 1
ATOM 986 C CA . ALA A 1 115 ? -5.509 8.684 4.276 1.00 17.76 112 ALA A CA 1
ATOM 987 C C . ALA A 1 115 ? -5.025 8.611 2.818 1.00 14.99 112 ALA A C 1
ATOM 988 O O . ALA A 1 115 ? -5.575 7.841 2.031 1.00 17.67 112 ALA A O 1
ATOM 990 N N A GLY A 1 116 ? -3.915 9.298 2.534 0.50 15.34 113 GLY A N 1
ATOM 991 N N B GLY A 1 116 ? -4.146 9.512 2.378 0.50 12.49 113 GLY A N 1
ATOM 992 C CA A GLY A 1 116 ? -3.320 9.258 1.217 0.50 14.12 113 GLY A CA 1
ATOM 993 C CA B GLY A 1 116 ? -3.633 9.409 1.017 0.50 12.94 113 GLY A CA 1
ATOM 994 C C A GLY A 1 116 ? -2.738 7.897 0.923 0.50 13.62 113 GLY A C 1
ATOM 995 C C B GLY A 1 116 ? -3.122 8.026 0.647 0.50 11.44 113 GLY A C 1
ATOM 996 O O A GLY A 1 116 ? -2.668 7.488 -0.230 0.50 12.77 113 GLY A O 1
ATOM 997 O O B GLY A 1 116 ? -3.042 7.675 -0.538 0.50 12.37 113 GLY A O 1
ATOM 998 N N A THR A 1 117 ? -2.333 7.195 1.977 0.50 13.18 114 THR A N 1
ATOM 999 N N B THR A 1 117 ? -2.791 7.232 1.662 0.50 11.93 114 THR A N 1
ATOM 1000 C CA A THR A 1 117 ? -1.828 5.834 1.852 0.50 15.82 114 THR A CA 1
ATOM 1001 C CA B THR A 1 117 ? -2.282 5.885 1.477 0.50 12.04 114 THR A CA 1
ATOM 1002 C C A THR A 1 117 ? -2.857 4.863 1.271 0.50 14.73 114 THR A C 1
ATOM 1003 C C B THR A 1 117 ? -3.307 4.948 0.846 0.50 13.16 114 THR A C 1
ATOM 1004 O O A THR A 1 117 ? -2.470 3.866 0.669 0.50 17.10 114 THR A O 1
ATOM 1005 O O B THR A 1 117 ? -2.933 3.888 0.354 0.50 15.87 114 THR A O 1
ATOM 1012 N N A LEU A 1 118 ? -4.140 5.207 1.303 0.50 13.57 115 LEU A N 1
ATOM 1013 N N B LEU A 1 118 ? -4.588 5.327 0.862 0.50 15.23 115 LEU A N 1
ATOM 1014 C CA A LEU A 1 118 ? -5.136 4.389 0.616 0.50 15.70 115 LEU A CA 1
ATOM 1015 C CA B LEU A 1 118 ? -5.635 4.561 0.164 0.50 15.24 115 LEU A CA 1
ATOM 1016 C C A LEU A 1 118 ? -4.881 4.309 -0.895 0.50 16.44 115 LEU A C 1
ATOM 1017 C C B LEU A 1 118 ? -5.319 4.425 -1.317 0.50 15.01 115 LEU A C 1
ATOM 1018 O O A LEU A 1 118 ? -5.366 3.392 -1.573 0.50 18.33 115 LEU A O 1
ATOM 1019 O O B LEU A 1 118 ? -5.763 3.476 -1.981 0.50 15.56 115 LEU A O 1
ATOM 1028 N N A THR A 1 119 ? -4.092 5.244 -1.423 0.50 13.82 116 THR A N 1
ATOM 1029 N N B THR A 1 119 ? -4.485 5.333 -1.821 0.50 13.76 116 THR A N 1
ATOM 1030 C CA A THR A 1 119 ? -3.760 5.215 -2.849 0.50 13.29 116 THR A CA 1
ATOM 1031 C CA B THR A 1 119 ? -4.164 5.331 -3.246 0.50 13.99 116 THR A CA 1
ATOM 1032 C C A THR A 1 119 ? -2.962 3.968 -3.216 0.50 14.03 116 THR A C 1
ATOM 1033 C C B THR A 1 119 ? -3.357 4.106 -3.651 0.50 15.51 116 THR A C 1
ATOM 1034 O O A THR A 1 119 ? -3.044 3.471 -4.359 0.50 14.63 116 THR A O 1
ATOM 1035 O O B THR A 1 119 ? -3.414 3.647 -4.803 0.50 15.15 116 THR A O 1
ATOM 1042 N N A ALA A 1 120 ? -2.259 3.380 -2.252 0.50 15.29 117 ALA A N 1
ATOM 1043 N N B ALA A 1 120 ? -2.656 3.505 -2.696 0.50 15.68 117 ALA A N 1
ATOM 1044 C CA A ALA A 1 120 ? -1.550 2.131 -2.540 0.50 15.21 117 ALA A CA 1
ATOM 1045 C CA B ALA A 1 120 ? -1.966 2.250 -2.999 0.50 15.23 117 ALA A CA 1
ATOM 1046 C C A ALA A 1 120 ? -2.557 1.026 -2.834 0.50 18.26 117 ALA A C 1
ATOM 1047 C C B ALA A 1 120 ? -2.994 1.174 -3.366 0.50 16.24 117 ALA A C 1
ATOM 1048 O O A ALA A 1 120 ? -2.382 0.250 -3.776 0.50 19.34 117 ALA A O 1
ATOM 1049 O O B ALA A 1 120 ? -2.811 0.443 -4.347 0.50 18.69 117 ALA A O 1
ATOM 1052 N N A LYS A 1 121 ? -3.641 1.007 -2.064 0.50 16.79 118 LYS A N 1
ATOM 1053 N N B LYS A 1 121 ? -4.119 1.160 -2.651 0.50 19.07 118 LYS A N 1
ATOM 1054 C CA A LYS A 1 121 ? -4.684 -0.018 -2.187 0.50 19.93 118 LYS A CA 1
ATOM 1055 C CA B LYS A 1 121 ? -5.187 0.178 -2.898 0.50 17.57 118 LYS A CA 1
ATOM 1056 C C A LYS A 1 121 ? -5.503 0.154 -3.472 0.50 19.31 118 LYS A C 1
ATOM 1057 C C B LYS A 1 121 ? -5.955 0.459 -4.191 0.50 20.26 118 LYS A C 1
ATOM 1058 O O A LYS A 1 121 ? -5.701 -0.811 -4.202 0.50 23.61 118 LYS A O 1
ATOM 1059 O O B LYS A 1 121 ? -6.186 -0.454 -4.988 0.50 18.53 118 LYS A O 1
ATOM 1070 N N A THR A 1 122 ? -5.881 1.384 -3.820 0.50 20.80 119 THR A N 1
ATOM 1071 N N B THR A 1 122 ? -6.363 1.708 -4.408 0.50 16.87 119 THR A N 1
ATOM 1072 C CA A THR A 1 122 ? -6.756 1.599 -4.984 0.50 20.01 119 THR A CA 1
ATOM 1073 C CA B THR A 1 122 ? -7.151 2.016 -5.598 0.50 19.34 119 THR A CA 1
ATOM 1074 C C A THR A 1 122 ? -6.037 1.415 -6.327 0.50 19.81 119 THR A C 1
ATOM 1075 C C B THR A 1 122 ? -6.292 1.848 -6.856 0.50 18.17 119 THR A C 1
ATOM 1076 O O A THR A 1 122 ? -6.622 1.002 -7.332 0.50 22.61 119 THR A O 1
ATOM 1077 O O B THR A 1 122 ? -6.802 1.528 -7.938 0.50 19.73 119 THR A O 1
ATOM 1084 N N A SER A 1 123 ? -4.747 1.725 -6.345 0.70 19.84 120 SER A N 1
ATOM 1085 N N B SER A 1 123 ? -4.985 1.736 -6.631 0.30 18.97 120 SER A N 1
ATOM 1086 C CA A SER A 1 123 ? -3.920 1.595 -7.542 0.70 19.41 120 SER A CA 1
ATOM 1087 C CA B SER A 1 123 ? -4.027 1.551 -7.722 0.30 23.06 120 SER A CA 1
ATOM 1088 C C A SER A 1 123 ? -3.504 0.148 -7.809 0.70 22.50 120 SER A C 1
ATOM 1089 C C B SER A 1 123 ? -3.340 0.175 -7.729 0.30 27.87 120 SER A C 1
ATOM 1090 O O A SER A 1 123 ? -2.847 -0.139 -8.806 0.70 25.24 120 SER A O 1
ATOM 1091 O O B SER A 1 123 ? -2.558 -0.117 -8.634 0.30 28.12 120 SER A O 1
ATOM 1096 N N . GLY A 1 124 ? -3.759 -0.720 -6.835 1.00 23.66 121 GLY A N 1
ATOM 1097 C CA . GLY A 1 124 ? -3.297 -2.112 -6.839 1.00 26.66 121 GLY A CA 1
ATOM 1098 C C . GLY A 1 124 ? -1.801 -2.316 -6.650 1.00 23.50 121 GLY A C 1
ATOM 1099 O O . GLY A 1 124 ? -1.249 -3.270 -7.194 1.00 26.82 121 GLY A O 1
ATOM 1100 N N . LEU A 1 125 ? -1.129 -1.488 -5.847 1.00 23.00 122 LEU A N 1
ATOM 1101 C CA . LEU A 1 125 ? 0.312 -1.693 -5.586 1.00 23.15 122 LEU A CA 1
ATOM 1102 C C . LEU A 1 125 ? 0.589 -2.968 -4.790 1.00 22.11 122 LEU A C 1
ATOM 1103 O O . LEU A 1 125 ? -0.092 -3.246 -3.818 1.00 26.16 122 LEU A O 1
ATOM 1108 N N . PRO A 1 126 ? 1.644 -3.707 -5.164 1.00 25.55 123 PRO A N 1
ATOM 1109 C CA . PRO A 1 126 ? 1.852 -5.032 -4.592 1.00 26.66 123 PRO A CA 1
ATOM 1110 C C . PRO A 1 126 ? 2.914 -5.028 -3.495 1.00 25.24 123 PRO A C 1
ATOM 1111 O O . PRO A 1 126 ? 3.349 -6.102 -3.066 1.00 28.99 123 PRO A O 1
ATOM 1115 N N . ASN A 1 127 ? 3.210 -3.866 -2.927 1.00 25.61 124 ASN A N 1
ATOM 1116 C CA . ASN A 1 127 ? 4.039 -3.840 -1.728 1.00 24.52 124 ASN A CA 1
ATOM 1117 C C . ASN A 1 127 ? 3.425 -4.737 -0.630 1.00 22.94 124 ASN A C 1
ATOM 1118 O O . ASN A 1 127 ? 2.199 -4.888 -0.507 1.00 29.32 124 ASN A O 1
ATOM 1123 N N . LYS A 1 128 ? 4.291 -5.261 0.227 1.00 27.33 125 LYS A N 1
ATOM 1124 C CA . LYS A 1 128 ? 3.822 -6.122 1.291 1.00 26.60 125 LYS A CA 1
ATOM 1125 C C . LYS A 1 128 ? 3.431 -5.369 2.542 1.00 33.46 125 LYS A C 1
ATOM 1126 O O . LYS A 1 128 ? 2.567 -5.811 3.285 1.00 30.06 125 LYS A O 1
ATOM 1132 N N . GLN A 1 129 ? 4.212 -4.349 2.857 1.00 25.89 126 GLN A N 1
ATOM 1133 C CA . GLN A 1 129 ? 4.044 -3.599 4.102 1.00 28.45 126 GLN A CA 1
ATOM 1134 C C . GLN A 1 129 ? 3.659 -2.150 3.813 1.00 33.05 126 GLN A C 1
ATOM 1135 O O . GLN A 1 129 ? 3.913 -1.643 2.718 1.00 26.26 126 GLN A O 1
ATOM 1141 N N . ILE A 1 130 ? 3.054 -1.490 4.798 1.00 28.25 127 ILE A N 1
ATOM 1142 C CA . ILE A 1 130 ? 2.555 -0.126 4.614 1.00 22.91 127 ILE A CA 1
ATOM 1143 C C . ILE A 1 130 ? 2.342 0.456 5.985 1.00 22.09 127 ILE A C 1
ATOM 1144 O O . ILE A 1 130 ? 2.166 -0.272 6.974 1.00 25.68 127 ILE A O 1
ATOM 1149 N N . THR A 1 131 ? 2.278 1.775 6.048 1.00 21.10 128 THR A N 1
ATOM 1150 C CA . THR A 1 131 ? 1.605 2.395 7.174 1.00 21.10 128 THR A CA 1
ATOM 1151 C C . THR A 1 131 ? 0.661 3.462 6.670 1.00 19.13 128 THR A C 1
ATOM 1152 O O . THR A 1 131 ? 0.609 3.727 5.481 1.00 19.17 128 THR A O 1
ATOM 1156 N N . GLY A 1 132 ? -0.073 4.054 7.592 1.00 19.43 129 GLY A N 1
ATOM 1157 C CA . GLY A 1 132 ? -1.020 5.099 7.265 1.00 18.40 129 GLY A CA 1
ATOM 1158 C C . GLY A 1 132 ? -1.660 5.511 8.559 1.00 19.40 129 GLY A C 1
ATOM 1159 O O . GLY A 1 132 ? -1.213 5.176 9.686 1.00 20.01 129 GLY A O 1
ATOM 1160 N N . HIS A 1 133 ? -2.688 6.342 8.475 1.00 17.71 130 HIS A N 1
ATOM 1161 C CA . HIS A 1 133 ? -3.287 6.848 9.696 1.00 19.82 130 HIS A CA 1
ATOM 1162 C C . HIS A 1 133 ? -3.987 5.681 10.398 1.00 19.94 130 HIS A C 1
ATOM 1163 O O . HIS A 1 133 ? -4.564 4.839 9.725 1.00 22.25 130 HIS A O 1
ATOM 1170 N N A PRO A 1 134 ? -3.834 5.589 11.741 0.50 13.11 131 PRO A N 1
ATOM 1171 N N B PRO A 1 134 ? -4.481 5.931 11.603 0.50 22.79 131 PRO A N 1
ATOM 1172 C CA A PRO A 1 134 ? -4.521 4.521 12.488 0.50 15.42 131 PRO A CA 1
ATOM 1173 C CA B PRO A 1 134 ? -5.378 4.862 12.071 0.50 25.76 131 PRO A CA 1
ATOM 1174 C C A PRO A 1 134 ? -5.988 4.373 12.106 0.50 14.94 131 PRO A C 1
ATOM 1175 C C B PRO A 1 134 ? -6.760 4.753 11.374 0.50 25.61 131 PRO A C 1
ATOM 1176 O O A PRO A 1 134 ? -6.517 3.267 12.118 0.50 17.98 131 PRO A O 1
ATOM 1177 O O B PRO A 1 134 ? -7.282 3.637 11.216 0.50 35.83 131 PRO A O 1
ATOM 1184 N N A SER A 1 135 ? -6.617 5.480 11.730 0.50 13.50 132 SER A N 1
ATOM 1185 N N B SER A 1 135 ? -7.350 5.883 10.980 0.50 23.83 132 SER A N 1
ATOM 1186 C CA A SER A 1 135 ? -7.998 5.472 11.281 0.50 15.77 132 SER A CA 1
ATOM 1187 C CA B SER A 1 135 ? -8.718 5.954 10.447 0.50 24.68 132 SER A CA 1
ATOM 1188 C C A SER A 1 135 ? -8.212 4.698 9.990 0.50 15.11 132 SER A C 1
ATOM 1189 C C B SER A 1 135 ? -8.981 5.168 9.154 0.50 29.96 132 SER A C 1
ATOM 1190 O O A SER A 1 135 ? -9.340 4.309 9.682 0.50 20.11 132 SER A O 1
ATOM 1191 O O B SER A 1 135 ? -10.139 4.915 8.810 0.50 40.74 132 SER A O 1
ATOM 1196 N N A VAL A 1 136 ? -7.145 4.500 9.229 0.50 14.32 133 VAL A N 1
ATOM 1197 N N B VAL A 1 136 ? -7.943 4.949 8.350 0.50 25.21 133 VAL A N 1
ATOM 1198 C CA A VAL A 1 136 ? -7.224 3.710 8.013 0.50 14.37 133 VAL A CA 1
ATOM 1199 C CA B VAL A 1 136 ? -8.093 4.214 7.095 0.50 23.09 133 VAL A CA 1
ATOM 1200 C C A VAL A 1 136 ? -6.465 2.397 8.103 0.50 14.87 133 VAL A C 1
ATOM 1201 C C B VAL A 1 136 ? -7.453 2.840 7.180 0.50 22.02 133 VAL A C 1
ATOM 1202 O O A VAL A 1 136 ? -6.376 1.672 7.113 0.50 14.59 133 VAL A O 1
ATOM 1203 O O B VAL A 1 136 ? -7.415 2.109 6.187 0.50 22.99 133 VAL A O 1
ATOM 1210 N N A ARG A 1 137 ? -6.009 2.040 9.301 0.50 14.09 134 ARG A N 1
ATOM 1211 N N B ARG A 1 137 ? -7.043 2.433 8.377 0.50 21.65 134 ARG A N 1
ATOM 1212 C CA A ARG A 1 137 ? -5.221 0.812 9.440 0.50 15.82 134 ARG A CA 1
ATOM 1213 C CA B ARG A 1 137 ? -6.330 1.162 8.524 0.50 22.81 134 ARG A CA 1
ATOM 1214 C C A ARG A 1 137 ? -6.027 -0.398 8.965 0.50 14.14 134 ARG A C 1
ATOM 1215 C C B ARG A 1 137 ? -7.167 -0.016 8.034 0.50 23.28 134 ARG A C 1
ATOM 1216 O O A ARG A 1 137 ? -5.478 -1.281 8.314 0.50 17.10 134 ARG A O 1
ATOM 1217 O O B ARG A 1 137 ? -6.645 -0.937 7.422 0.50 23.34 134 ARG A O 1
ATOM 1232 N N A GLY A 1 138 ? -7.254 -0.548 9.465 0.50 14.73 135 GLY A N 1
ATOM 1233 N N B GLY A 1 138 ? -8.409 -0.080 8.504 0.50 24.98 135 GLY A N 1
ATOM 1234 C CA A GLY A 1 138 ? -8.078 -1.685 9.066 0.50 16.19 135 GLY A CA 1
ATOM 1235 C CA B GLY A 1 138 ? -9.359 -1.089 8.026 0.50 24.49 135 GLY A CA 1
ATOM 1236 C C A GLY A 1 138 ? -8.233 -1.754 7.564 0.50 17.76 135 GLY A C 1
ATOM 1237 C C B GLY A 1 138 ? -9.314 -1.212 6.514 0.50 22.35 135 GLY A C 1
ATOM 1238 O O A GLY A 1 138 ? -8.156 -2.839 6.992 0.50 20.50 135 GLY A O 1
ATOM 1239 O O B GLY A 1 138 ? -9.247 -2.319 5.974 0.50 23.73 135 GLY A O 1
ATOM 1240 N N A GLN A 1 139 ? -8.527 -0.622 6.929 0.50 15.82 136 GLN A N 1
ATOM 1241 N N B GLN A 1 139 ? -9.522 -0.095 5.828 0.50 22.05 136 GLN A N 1
ATOM 1242 C CA A GLN A 1 139 ? -8.701 -0.578 5.475 0.50 15.88 136 GLN A CA 1
ATOM 1243 C CA B GLN A 1 139 ? -9.599 -0.099 4.369 0.50 26.09 136 GLN A CA 1
ATOM 1244 C C A GLN A 1 139 ? -7.426 -1.029 4.771 0.50 16.74 136 GLN A C 1
ATOM 1245 C C B GLN A 1 139 ? -8.302 -0.588 3.719 0.50 23.17 136 GLN A C 1
ATOM 1246 O O A GLN A 1 139 ? -7.475 -1.735 3.761 0.50 18.83 136 GLN A O 1
ATOM 1247 O O B GLN A 1 139 ? -8.345 -1.266 2.691 0.50 27.48 136 GLN A O 1
ATOM 1258 N N A LEU A 1 140 ? -6.279 -0.556 5.244 0.50 14.63 137 LEU A N 1
ATOM 1259 N N B LEU A 1 140 ? -7.155 -0.221 4.287 0.50 17.34 137 LEU A N 1
ATOM 1260 C CA A LEU A 1 140 ? -5.005 -1.003 4.711 0.50 16.60 137 LEU A CA 1
ATOM 1261 C CA B LEU A 1 140 ? -5.876 -0.690 3.784 0.50 17.76 137 LEU A CA 1
ATOM 1262 C C A LEU A 1 140 ? -4.826 -2.504 4.885 0.50 15.38 137 LEU A C 1
ATOM 1263 C C B LEU A 1 140 ? -5.730 -2.178 4.005 0.50 18.06 137 LEU A C 1
ATOM 1264 O O A LEU A 1 140 ? -4.373 -3.187 3.967 0.50 20.30 137 LEU A O 1
ATOM 1265 O O B LEU A 1 140 ? -5.248 -2.868 3.120 0.50 16.84 137 LEU A O 1
ATOM 1274 N N A GLU A 1 141 ? -5.012 -2.992 6.104 0.50 15.45 138 GLU A N 1
ATOM 1275 N N B GLU A 1 141 ? -6.113 -2.676 5.178 0.50 16.63 138 GLU A N 1
ATOM 1276 C CA A GLU A 1 141 ? -4.819 -4.429 6.346 0.50 15.84 138 GLU A CA 1
ATOM 1277 C CA B GLU A 1 141 ? -5.962 -4.102 5.492 0.50 19.95 138 GLU A CA 1
ATOM 1278 C C A GLU A 1 141 ? -5.826 -5.329 5.634 0.50 19.09 138 GLU A C 1
ATOM 1279 C C B GLU A 1 141 ? -6.900 -4.945 4.649 0.50 20.01 138 GLU A C 1
ATOM 1280 O O A GLU A 1 141 ? -5.491 -6.454 5.220 0.50 22.30 138 GLU A O 1
ATOM 1281 O O B GLU A 1 141 ? -6.507 -6.003 4.160 0.50 21.35 138 GLU A O 1
ATOM 1292 N N A GLU A 1 142 ? -7.038 -4.808 5.459 0.50 21.99 139 GLU A N 1
ATOM 1293 N N B GLU A 1 142 ? -8.031 -4.356 4.278 0.50 23.47 139 GLU A N 1
ATOM 1294 C CA A GLU A 1 142 ? -8.024 -5.372 4.543 0.50 26.05 139 GLU A CA 1
ATOM 1295 C CA B GLU A 1 142 ? -8.992 -5.001 3.382 0.50 24.53 139 GLU A CA 1
ATOM 1296 C C A GLU A 1 142 ? -7.406 -5.682 3.173 0.50 27.01 139 GLU A C 1
ATOM 1297 C C B GLU A 1 142 ? -8.441 -5.178 1.960 0.50 27.14 139 GLU A C 1
ATOM 1298 O O A GLU A 1 142 ? -7.688 -6.720 2.573 0.50 35.05 139 GLU A O 1
ATOM 1299 O O B GLU A 1 142 ? -8.840 -6.090 1.234 0.50 28.48 139 GLU A O 1
ATOM 1310 N N A GLY A 1 143 ? -6.571 -4.769 2.684 0.50 25.82 140 GLY A N 1
ATOM 1311 N N B GLY A 1 143 ? -7.495 -4.324 1.580 0.50 23.00 140 GLY A N 1
ATOM 1312 C CA A GLY A 1 143 ? -6.031 -4.863 1.331 0.50 29.87 140 GLY A CA 1
ATOM 1313 C CA B GLY A 1 143 ? -6.783 -4.453 0.308 0.50 26.24 140 GLY A CA 1
ATOM 1314 C C A GLY A 1 143 ? -4.830 -5.782 1.286 0.50 28.93 140 GLY A C 1
ATOM 1315 C C B GLY A 1 143 ? -5.639 -5.452 0.329 0.50 24.64 140 GLY A C 1
ATOM 1316 O O A GLY A 1 143 ? -4.174 -5.899 0.258 0.50 26.77 140 GLY A O 1
ATOM 1317 O O B GLY A 1 143 ? -4.923 -5.612 -0.662 0.50 26.22 140 GLY A O 1
ATOM 1318 N N A GLY A 1 144 ? -4.564 -6.466 2.396 0.50 19.73 141 GLY A N 1
ATOM 1319 N N B GLY A 1 144 ? -5.421 -6.068 1.485 0.50 20.11 141 GLY A N 1
ATOM 1320 C CA A GLY A 1 144 ? -3.483 -7.439 2.453 0.50 22.28 141 GLY A CA 1
ATOM 1321 C CA B GLY A 1 144 ? -4.423 -7.132 1.613 0.50 20.32 141 GLY A CA 1
ATOM 1322 C C A GLY A 1 144 ? -2.134 -6.878 2.876 0.50 20.74 141 GLY A C 1
ATOM 1323 C C B GLY A 1 144 ? -3.049 -6.727 2.136 0.50 22.97 141 GLY A C 1
ATOM 1324 O O A GLY A 1 144 ? -1.182 -7.639 3.001 0.50 19.88 141 GLY A O 1
ATOM 1325 O O B GLY A 1 144 ? -2.142 -7.560 2.187 0.50 25.75 141 GLY A O 1
ATOM 1326 N N A TYR A 1 145 ? -2.016 -5.564 3.075 0.50 23.87 142 TYR A N 1
ATOM 1327 N N B TYR A 1 145 ? -2.887 -5.484 2.582 0.50 22.55 142 TYR A N 1
ATOM 1328 C CA A TYR A 1 145 ? -0.755 -5.016 3.579 0.50 21.95 142 TYR A CA 1
ATOM 1329 C CA B TYR A 1 145 ? -1.576 -5.018 3.036 0.50 21.38 142 TYR A CA 1
ATOM 1330 C C A TYR A 1 145 ? -0.574 -5.386 5.035 0.50 25.48 142 TYR A C 1
ATOM 1331 C C B TYR A 1 145 ? -1.275 -5.412 4.477 0.50 22.83 142 TYR A C 1
ATOM 1332 O O A TYR A 1 145 ? -1.539 -5.462 5.798 0.50 29.95 142 TYR A O 1
ATOM 1333 O O B TYR A 1 145 ? -2.169 -5.369 5.321 0.50 30.77 142 TYR A O 1
ATOM 1350 N N A LYS A 1 146 ? 0.681 -5.578 5.422 0.50 22.48 143 LYS A N 1
ATOM 1351 N N B LYS A 1 146 ? 0.010 -5.537 4.803 0.50 28.28 143 LYS A N 1
ATOM 1352 C CA A LYS A 1 146 ? 1.030 -5.684 6.825 0.50 25.72 143 LYS A CA 1
ATOM 1353 C CA B LYS A 1 146 ? 0.442 -5.637 6.200 0.50 27.23 143 LYS A CA 1
ATOM 1354 C C A LYS A 1 146 ? 1.346 -4.306 7.394 0.50 27.33 143 LYS A C 1
ATOM 1355 C C B LYS A 1 146 ? 0.687 -4.244 6.785 0.50 25.02 143 LYS A C 1
ATOM 1356 O O A LYS A 1 146 ? 2.330 -3.667 7.002 0.50 26.34 143 LYS A O 1
ATOM 1357 O O B LYS A 1 146 ? 1.645 -3.555 6.400 0.50 22.01 143 LYS A O 1
ATOM 1368 N N A TYR A 1 147 ? 0.498 -3.856 8.308 0.50 31.80 144 TYR A N 1
ATOM 1369 N N B TYR A 1 147 ? -0.138 -3.862 7.753 0.50 25.88 144 TYR A N 1
ATOM 1370 C CA A TYR A 1 147 ? 0.630 -2.519 8.860 0.50 22.51 144 TYR A CA 1
ATOM 1371 C CA B TYR A 1 147 ? -0.048 -2.526 8.305 0.50 26.54 144 TYR A CA 1
ATOM 1372 C C A TYR A 1 147 ? 1.766 -2.493 9.862 0.50 27.67 144 TYR A C 1
ATOM 1373 C C B TYR A 1 147 ? 0.951 -2.536 9.451 0.50 32.74 144 TYR A C 1
ATOM 1374 O O A TYR A 1 147 ? 1.794 -3.303 10.792 0.50 26.49 144 TYR A O 1
ATOM 1375 O O B TYR A 1 147 ? 0.952 -3.445 10.293 0.50 50.77 144 TYR A O 1
ATOM 1392 N N A LEU A 1 148 ? 2.636 -1.499 9.721 0.50 21.66 145 LEU A N 1
ATOM 1393 N N B LEU A 1 148 ? 1.931 -1.649 9.334 0.50 28.43 145 LEU A N 1
ATOM 1394 C CA A LEU A 1 148 ? 3.682 -1.222 10.703 0.50 25.76 145 LEU A CA 1
ATOM 1395 C CA B LEU A 1 148 ? 2.926 -1.452 10.374 0.50 27.07 145 LEU A CA 1
ATOM 1396 C C A LEU A 1 148 ? 3.405 0.051 11.497 0.50 22.56 145 LEU A C 1
ATOM 1397 C C B LEU A 1 148 ? 2.635 -0.174 11.145 0.50 28.54 145 LEU A C 1
ATOM 1398 O O A LEU A 1 148 ? 3.286 1.137 10.948 0.50 25.29 145 LEU A O 1
ATOM 1399 O O B LEU A 1 148 ? 2.458 0.888 10.555 0.50 26.42 145 LEU A O 1
ATOM 1408 N N A ASP A 1 149 ? 3.282 -0.086 12.810 0.50 25.89 146 ASP A N 1
ATOM 1409 N N B ASP A 1 149 ? 2.465 -0.301 12.456 0.50 29.96 146 ASP A N 1
ATOM 1410 C CA A ASP A 1 149 ? 3.017 1.082 13.642 0.50 33.23 146 ASP A CA 1
ATOM 1411 C CA B ASP A 1 149 ? 2.239 0.879 13.283 0.50 51.81 146 ASP A CA 1
ATOM 1412 C C A ASP A 1 149 ? 4.328 1.806 13.925 0.50 26.63 146 ASP A C 1
ATOM 1413 C C B ASP A 1 149 ? 3.556 1.580 13.586 0.50 41.11 146 ASP A C 1
ATOM 1414 O O A ASP A 1 149 ? 4.935 1.625 14.979 0.50 30.10 146 ASP A O 1
ATOM 1415 O O B ASP A 1 149 ? 4.086 1.491 14.727 0.50 53.93 146 ASP A O 1
ATOM 1424 N N A GLN A 1 150 ? 4.857 2.462 12.894 0.50 25.78 147 GLN A N 1
ATOM 1425 N N B GLN A 1 150 ? 3.991 2.426 12.650 0.50 25.68 147 GLN A N 1
ATOM 1426 C CA A GLN A 1 150 ? 6.006 3.347 13.040 0.50 20.10 147 GLN A CA 1
ATOM 1427 C CA B GLN A 1 150 ? 5.237 3.152 12.819 0.50 20.58 147 GLN A CA 1
ATOM 1428 C C A GLN A 1 150 ? 5.732 4.562 12.151 0.50 19.19 147 GLN A C 1
ATOM 1429 C C B GLN A 1 150 ? 5.166 4.369 11.900 0.50 21.52 147 GLN A C 1
ATOM 1430 O O A GLN A 1 150 ? 4.909 4.497 11.238 0.50 19.64 147 GLN A O 1
ATOM 1431 O O B GLN A 1 150 ? 4.310 4.430 11.013 0.50 19.63 147 GLN A O 1
ATOM 1442 N N A PRO A 1 151 ? 6.481 5.652 12.358 0.50 17.10 148 PRO A N 1
ATOM 1443 N N B PRO A 1 151 ? 6.025 5.368 12.143 0.50 20.37 148 PRO A N 1
ATOM 1444 C CA A PRO A 1 151 ? 6.099 6.892 11.691 0.50 16.54 148 PRO A CA 1
ATOM 1445 C CA B PRO A 1 151 ? 5.774 6.622 11.453 0.50 19.65 148 PRO A CA 1
ATOM 1446 C C A PRO A 1 151 ? 6.158 6.845 10.160 0.50 17.09 148 PRO A C 1
ATOM 1447 C C B PRO A 1 151 ? 5.941 6.549 9.948 0.50 17.59 148 PRO A C 1
ATOM 1448 O O A PRO A 1 151 ? 5.326 7.490 9.479 0.50 13.37 148 PRO A O 1
ATOM 1449 O O B PRO A 1 151 ? 5.229 7.283 9.258 0.50 18.18 148 PRO A O 1
ATOM 1456 N N A VAL A 1 152 ? 7.011 5.951 9.649 0.50 18.29 149 VAL A N 1
ATOM 1457 N N B VAL A 1 152 ? 7.094 6.024 9.516 0.50 18.04 149 VAL A N 1
ATOM 1458 C CA A VAL A 1 152 ? 7.301 5.923 8.226 0.50 15.58 149 VAL A CA 1
ATOM 1459 C CA B VAL A 1 152 ? 7.460 6.012 8.114 0.50 16.94 149 VAL A CA 1
ATOM 1460 C C A VAL A 1 152 ? 7.697 4.517 7.824 0.50 16.22 149 VAL A C 1
ATOM 1461 C C B VAL A 1 152 ? 7.876 4.607 7.708 0.50 17.75 149 VAL A C 1
ATOM 1462 O O A VAL A 1 152 ? 8.355 3.815 8.588 0.50 19.11 149 VAL A O 1
ATOM 1463 O O B VAL A 1 152 ? 8.615 3.936 8.428 0.50 21.16 149 VAL A O 1
ATOM 1470 N N . VAL A 1 153 ? 7.293 4.130 6.621 1.00 16.02 150 VAL A N 1
ATOM 1471 C CA . VAL A 1 153 ? 7.660 2.842 6.041 1.00 16.78 150 VAL A CA 1
ATOM 1472 C C . VAL A 1 153 ? 8.173 3.119 4.622 1.00 15.76 150 VAL A C 1
ATOM 1473 O O . VAL A 1 153 ? 7.623 3.917 3.888 1.00 16.92 150 VAL A O 1
ATOM 1477 N N . LEU A 1 154 ? 9.275 2.477 4.281 1.00 16.39 151 LEU A N 1
ATOM 1478 C CA . LEU A 1 154 ? 9.784 2.488 2.934 1.00 14.99 151 LEU A CA 1
ATOM 1479 C C . LEU A 1 154 ? 9.855 1.054 2.400 1.00 15.93 151 LEU A C 1
ATOM 1480 O O . LEU A 1 154 ? 10.464 0.204 3.051 1.00 18.82 151 LEU A O 1
ATOM 1485 N N . GLU A 1 155 ? 9.228 0.798 1.257 1.00 15.67 152 GLU A N 1
ATOM 1486 C CA . GLU A 1 155 ? 9.333 -0.496 0.597 1.00 18.03 152 GLU A CA 1
ATOM 1487 C C . GLU A 1 155 ? 9.470 -0.200 -0.872 1.00 15.54 152 GLU A C 1
ATOM 1488 O O . GLU A 1 155 ? 8.711 0.595 -1.401 1.00 15.32 152 GLU A O 1
ATOM 1494 N N . GLU A 1 156 ? 10.477 -0.789 -1.517 1.00 16.92 153 GLU A N 1
ATOM 1495 C CA . GLU A 1 156 ? 10.819 -0.402 -2.868 1.00 15.27 153 GLU A CA 1
ATOM 1496 C C . GLU A 1 156 ? 10.999 1.102 -2.939 1.00 14.30 153 GLU A C 1
ATOM 1497 O O . GLU A 1 156 ? 11.836 1.632 -2.203 1.00 15.96 153 GLU A O 1
ATOM 1503 N N . ASN A 1 157 ? 10.266 1.802 -3.809 1.00 12.35 154 ASN A N 1
ATOM 1504 C CA . ASN A 1 157 ? 10.360 3.265 -3.902 1.00 11.22 154 ASN A CA 1
ATOM 1505 C C . ASN A 1 157 ? 9.078 3.948 -3.436 1.00 10.92 154 ASN A C 1
ATOM 1506 O O . ASN A 1 157 ? 8.826 5.084 -3.823 1.00 11.60 154 ASN A O 1
ATOM 1511 N N . LEU A 1 158 ? 8.374 3.278 -2.515 1.00 11.77 155 LEU A N 1
ATOM 1512 C CA . LEU A 1 158 ? 7.133 3.787 -1.923 1.00 11.46 155 LEU A CA 1
ATOM 1513 C C . LEU A 1 158 ? 7.397 4.124 -0.452 1.00 12.35 155 LEU A C 1
ATOM 1514 O O . LEU A 1 158 ? 7.734 3.230 0.349 1.00 13.27 155 LEU A O 1
ATOM 1519 N N A ILE A 1 159 ? 7.213 5.389 -0.120 0.59 11.19 156 ILE A N 1
ATOM 1520 N N B ILE A 1 159 ? 7.172 5.375 -0.061 0.41 10.58 156 ILE A N 1
ATOM 1521 C CA A ILE A 1 159 ? 7.276 5.864 1.243 0.59 11.13 156 ILE A CA 1
ATOM 1522 C CA B ILE A 1 159 ? 7.321 5.789 1.334 0.41 10.88 156 ILE A CA 1
ATOM 1523 C C A ILE A 1 159 ? 5.832 6.104 1.702 0.59 10.27 156 ILE A C 1
ATOM 1524 C C B ILE A 1 159 ? 5.992 6.286 1.885 0.41 11.72 156 ILE A C 1
ATOM 1525 O O A ILE A 1 159 ? 5.086 6.854 1.061 0.59 9.27 156 ILE A O 1
ATOM 1526 O O B ILE A 1 159 ? 5.385 7.196 1.298 0.41 9.41 156 ILE A O 1
ATOM 1535 N N . THR A 1 160 ? 5.474 5.517 2.850 1.00 12.06 157 THR A N 1
ATOM 1536 C CA . THR A 1 160 ? 4.185 5.802 3.478 1.00 12.67 157 THR A CA 1
ATOM 1537 C C . THR A 1 160 ? 4.377 6.251 4.922 1.00 12.59 157 THR A C 1
ATOM 1538 O O . THR A 1 160 ? 5.420 6.002 5.531 1.00 14.36 157 THR A O 1
ATOM 1542 N N . SER A 1 161 ? 3.417 7.025 5.421 1.00 12.46 158 SER A N 1
ATOM 1543 C CA . SER A 1 161 ? 3.538 7.626 6.738 1.00 12.95 158 SER A CA 1
ATOM 1544 C C . SER A 1 161 ? 2.178 7.900 7.359 1.00 14.35 158 SER A C 1
ATOM 1545 O O . SER A 1 161 ? 1.167 7.803 6.706 1.00 13.64 158 SER A O 1
ATOM 1548 N N . GLN A 1 162 ? 2.156 8.117 8.668 1.00 14.85 159 GLN A N 1
ATOM 1549 C CA . GLN A 1 162 ? 0.926 7.989 9.440 1.00 14.48 159 GLN A CA 1
ATOM 1550 C C . GLN A 1 162 ? 0.025 9.225 9.488 1.00 14.03 159 GLN A C 1
ATOM 1551 O O . GLN A 1 162 ? -1.205 9.091 9.425 1.00 19.60 159 GLN A O 1
ATOM 1557 N N . GLY A 1 163 ? 0.552 10.416 9.730 1.00 14.11 160 GLY A N 1
ATOM 1558 C CA . GLY A 1 163 ? -0.344 11.507 10.067 1.00 13.84 160 GLY A CA 1
ATOM 1559 C C . GLY A 1 163 ? 0.323 12.841 10.140 1.00 11.90 160 GLY A C 1
ATOM 1560 O O . GLY A 1 163 ? 1.494 12.982 9.820 1.00 11.81 160 GLY A O 1
ATOM 1561 N N . PRO A 1 164 ? -0.422 13.854 10.589 1.00 11.43 161 PRO A N 1
ATOM 1562 C CA . PRO A 1 164 ? 0.181 15.181 10.634 1.00 11.09 161 PRO A CA 1
ATOM 1563 C C . PRO A 1 164 ? 1.427 15.215 11.460 1.00 11.04 161 PRO A C 1
ATOM 1564 O O . PRO A 1 164 ? 2.381 15.878 11.099 1.00 10.75 161 PRO A O 1
ATOM 1568 N N . GLY A 1 165 ? 1.456 14.469 12.558 1.00 11.76 162 GLY A N 1
ATOM 1569 C CA . GLY A 1 165 ? 2.649 14.435 13.403 1.00 13.11 162 GLY A CA 1
ATOM 1570 C C . GLY A 1 165 ? 3.874 13.834 12.765 1.00 11.75 162 GLY A C 1
ATOM 1571 O O . GLY A 1 165 ? 4.968 14.078 13.241 1.00 12.81 162 GLY A O 1
ATOM 1572 N N . THR A 1 166 ? 3.691 13.048 11.704 1.00 11.40 163 THR A N 1
ATOM 1573 C CA . THR A 1 166 ? 4.822 12.403 11.032 1.00 10.71 163 THR A CA 1
ATOM 1574 C C . THR A 1 166 ? 5.129 13.054 9.684 1.00 10.42 163 THR A C 1
ATOM 1575 O O . THR A 1 166 ? 6.008 12.548 8.974 1.00 10.81 163 THR A O 1
ATOM 1579 N N . ALA A 1 167 ? 4.509 14.195 9.375 1.00 9.57 164 ALA A N 1
ATOM 1580 C CA . ALA A 1 167 ? 4.707 14.806 8.063 1.00 8.96 164 ALA A CA 1
ATOM 1581 C C . ALA A 1 167 ? 6.139 15.267 7.837 1.00 8.77 164 ALA A C 1
ATOM 1582 O O . ALA A 1 167 ? 6.654 15.159 6.718 1.00 8.77 164 ALA A O 1
ATOM 1584 N N . MET A 1 168 ? 6.789 15.781 8.875 1.00 8.89 165 MET A N 1
ATOM 1585 C CA . MET A 1 168 ? 8.180 16.166 8.734 1.00 9.50 165 MET A CA 1
ATOM 1586 C C . MET A 1 168 ? 9.095 14.958 8.496 1.00 9.30 165 MET A C 1
ATOM 1587 O O . MET A 1 168 ? 9.931 14.958 7.596 1.00 10.07 165 MET A O 1
ATOM 1592 N N . LEU A 1 169 ? 8.902 13.901 9.282 1.00 10.36 166 LEU A N 1
ATOM 1593 C CA . LEU A 1 169 ? 9.661 12.663 9.055 1.00 10.80 166 LEU A CA 1
ATOM 1594 C C . LEU A 1 169 ? 9.431 12.086 7.671 1.00 10.63 166 LEU A C 1
ATOM 1595 O O . LEU A 1 169 ? 10.368 11.575 7.019 1.00 11.58 166 LEU A O 1
ATOM 1600 N N . PHE A 1 170 ? 8.206 12.182 7.177 1.00 9.80 167 PHE A N 1
ATOM 1601 C CA . PHE A 1 170 ? 7.837 11.748 5.840 1.00 9.89 167 PHE A CA 1
ATOM 1602 C C . PHE A 1 170 ? 8.555 12.554 4.765 1.00 9.29 167 PHE A C 1
ATOM 1603 O O . PHE A 1 170 ? 9.163 11.979 3.845 1.00 9.78 167 PHE A O 1
ATOM 1611 N N . GLY A 1 171 ? 8.495 13.877 4.859 1.00 9.03 168 GLY A N 1
ATOM 1612 C CA . GLY A 1 171 ? 9.209 14.710 3.879 1.00 8.97 168 GLY A CA 1
ATOM 1613 C C . GLY A 1 171 ? 10.690 14.433 3.862 1.00 9.18 168 GLY A C 1
ATOM 1614 O O . GLY A 1 171 ? 11.321 14.384 2.804 1.00 9.84 168 GLY A O 1
ATOM 1615 N N . LEU A 1 172 ? 11.246 14.257 5.064 1.00 9.85 169 LEU A N 1
ATOM 1616 C CA . LEU A 1 172 ? 12.661 13.964 5.171 1.00 10.17 169 LEU A CA 1
ATOM 1617 C C . LEU A 1 172 ? 13.000 12.613 4.529 1.00 10.21 169 LEU A C 1
ATOM 1618 O O . LEU A 1 172 ? 14.066 12.497 3.867 1.00 11.67 169 LEU A O 1
ATOM 1623 N N A LYS A 1 173 ? 12.171 11.602 4.756 0.78 11.18 170 LYS A N 1
ATOM 1624 N N B LYS A 1 173 ? 12.142 11.605 4.681 0.22 10.56 170 LYS A N 1
ATOM 1625 C CA A LYS A 1 173 ? 12.438 10.284 4.169 0.78 11.40 170 LYS A CA 1
ATOM 1626 C CA B LYS A 1 173 ? 12.455 10.274 4.147 0.22 10.91 170 LYS A CA 1
ATOM 1627 C C A LYS A 1 173 ? 12.492 10.388 2.639 0.78 10.63 170 LYS A C 1
ATOM 1628 C C B LYS A 1 173 ? 12.356 10.240 2.623 0.22 9.99 170 LYS A C 1
ATOM 1629 O O A LYS A 1 173 ? 13.377 9.821 1.991 0.78 11.89 170 LYS A O 1
ATOM 1630 O O B LYS A 1 173 ? 13.056 9.465 1.973 0.22 9.91 170 LYS A O 1
ATOM 1641 N N . LEU A 1 174 ? 11.551 11.137 2.055 1.00 9.91 171 LEU A N 1
ATOM 1642 C CA . LEU A 1 174 ? 11.568 11.375 0.613 1.00 9.86 171 LEU A CA 1
ATOM 1643 C C . LEU A 1 174 ? 12.847 12.062 0.180 1.00 10.07 171 LEU A C 1
ATOM 1644 O O . LEU A 1 174 ? 13.532 11.628 -0.742 1.00 11.81 171 LEU A O 1
ATOM 1649 N N . LEU A 1 175 ? 13.198 13.145 0.856 1.00 10.68 172 LEU A N 1
ATOM 1650 C CA . LEU A 1 175 ? 14.391 13.875 0.528 1.00 10.48 172 LEU A CA 1
ATOM 1651 C C . LEU A 1 175 ? 15.657 13.011 0.604 1.00 11.41 172 LEU A C 1
ATOM 1652 O O . LEU A 1 175 ? 16.542 13.104 -0.247 1.00 13.37 172 LEU A O 1
ATOM 1657 N N . GLU A 1 176 ? 15.705 12.153 1.610 1.00 12.03 173 GLU A N 1
ATOM 1658 C CA . GLU A 1 176 ? 16.858 11.292 1.841 1.00 13.26 173 GLU A CA 1
ATOM 1659 C C . GLU A 1 176 ? 17.127 10.390 0.652 1.00 14.45 173 GLU A C 1
ATOM 1660 O O . GLU A 1 176 ? 18.284 9.994 0.437 1.00 16.97 173 GLU A O 1
ATOM 1666 N N . GLN A 1 177 ? 16.101 10.038 -0.120 1.00 13.94 174 GLN A N 1
ATOM 1667 C CA . GLN A 1 177 ? 16.309 9.151 -1.260 1.00 14.43 174 GLN A CA 1
ATOM 1668 C C . GLN A 1 177 ? 17.004 9.821 -2.424 1.00 15.17 174 GLN A C 1
ATOM 1669 O O . GLN A 1 177 ? 17.546 9.127 -3.282 1.00 18.58 174 GLN A O 1
ATOM 1675 N N . VAL A 1 178 ? 16.904 11.151 -2.509 1.00 14.46 175 VAL A N 1
ATOM 1676 C CA . VAL A 1 178 ? 17.279 11.888 -3.705 1.00 16.19 175 VAL A CA 1
ATOM 1677 C C . VAL A 1 178 ? 18.372 12.917 -3.517 1.00 18.18 175 VAL A C 1
ATOM 1678 O O . VAL A 1 178 ? 19.097 13.201 -4.446 1.00 25.18 175 VAL A O 1
ATOM 1682 N N . ALA A 1 179 ? 18.636 13.304 -2.279 1.00 16.95 176 ALA A N 1
ATOM 1683 C CA . ALA A 1 179 ? 19.661 14.262 -1.937 1.00 17.24 176 ALA A CA 1
ATOM 1684 C C . ALA A 1 179 ? 20.947 13.539 -1.597 1.00 16.05 176 ALA A C 1
ATOM 1685 O O . ALA A 1 179 ? 20.949 12.461 -1.003 1.00 19.79 176 ALA A O 1
ATOM 1687 N N . SER A 1 180 ? 22.056 14.210 -1.861 1.00 18.23 177 SER A N 1
ATOM 1688 C CA . SER A 1 180 ? 23.328 13.750 -1.284 1.00 20.68 177 SER A CA 1
ATOM 1689 C C . SER A 1 180 ? 23.212 13.757 0.245 1.00 21.33 177 SER A C 1
ATOM 1690 O O . SER A 1 180 ? 22.443 14.535 0.840 1.00 20.34 177 SER A O 1
ATOM 1693 N N . LYS A 1 181 ? 24.059 12.965 0.897 1.00 21.78 178 LYS A N 1
ATOM 1694 C CA . LYS A 1 181 ? 24.124 12.961 2.359 1.00 21.72 178 LYS A CA 1
ATOM 1695 C C . LYS A 1 181 ? 24.443 14.363 2.850 1.00 19.51 178 LYS A C 1
ATOM 1696 O O . LYS A 1 181 ? 23.877 14.855 3.840 1.00 21.72 178 LYS A O 1
ATOM 1702 N N . ASP A 1 182 ? 25.349 15.034 2.159 1.00 20.83 179 ASP A N 1
ATOM 1703 C CA . ASP A 1 182 ? 25.729 16.383 2.528 1.00 23.25 179 ASP A CA 1
ATOM 1704 C C . ASP A 1 182 ? 24.545 17.355 2.505 1.00 20.55 179 ASP A C 1
ATOM 1705 O O . ASP A 1 182 ? 24.329 18.112 3.464 1.00 21.01 179 ASP A O 1
ATOM 1710 N N A LYS A 1 183 ? 23.756 17.309 1.440 0.50 20.12 180 LYS A N 1
ATOM 1711 N N B LYS A 1 183 ? 23.790 17.365 1.406 0.50 19.69 180 LYS A N 1
ATOM 1712 C CA A LYS A 1 183 ? 22.601 18.189 1.334 0.50 19.06 180 LYS A CA 1
ATOM 1713 C CA B LYS A 1 183 ? 22.587 18.208 1.312 0.50 19.68 180 LYS A CA 1
ATOM 1714 C C A LYS A 1 183 ? 21.522 17.805 2.324 0.50 15.53 180 LYS A C 1
ATOM 1715 C C B LYS A 1 183 ? 21.544 17.809 2.335 0.50 15.97 180 LYS A C 1
ATOM 1716 O O A LYS A 1 183 ? 20.889 18.667 2.948 0.50 18.50 180 LYS A O 1
ATOM 1717 O O B LYS A 1 183 ? 20.949 18.683 2.979 0.50 18.90 180 LYS A O 1
ATOM 1728 N N . TYR A 1 184 ? 21.264 16.512 2.424 1.00 17.13 181 TYR A N 1
ATOM 1729 C CA . TYR A 1 184 ? 20.305 16.022 3.398 1.00 15.23 181 TYR A CA 1
ATOM 1730 C C . TYR A 1 184 ? 20.632 16.541 4.787 1.00 15.90 181 TYR A C 1
ATOM 1731 O O . TYR A 1 184 ? 19.781 17.085 5.511 1.00 16.63 181 TYR A O 1
ATOM 1740 N N . ASN A 1 185 ? 21.888 16.407 5.168 1.00 16.94 182 ASN A N 1
ATOM 1741 C CA . ASN A 1 185 ? 22.266 16.757 6.533 1.00 16.24 182 ASN A CA 1
ATOM 1742 C C . ASN A 1 185 ? 22.090 18.252 6.797 1.00 17.81 182 ASN A C 1
ATOM 1743 O O . ASN A 1 185 ? 21.688 18.673 7.889 1.00 18.80 182 ASN A O 1
ATOM 1748 N N . ALA A 1 186 ? 22.415 19.065 5.807 1.00 18.50 183 ALA A N 1
ATOM 1749 C CA . ALA A 1 186 ? 22.310 20.504 5.943 1.00 20.10 183 ALA A CA 1
ATOM 1750 C C . ALA A 1 186 ? 20.819 20.845 6.099 1.00 17.69 183 ALA A C 1
ATOM 1751 O O . ALA A 1 186 ? 20.443 21.695 6.935 1.00 18.73 183 ALA A O 1
ATOM 1753 N N . VAL A 1 187 ? 19.951 20.327 5.221 1.00 15.43 184 VAL A N 1
ATOM 1754 C CA . VAL A 1 187 ? 18.509 20.634 5.344 1.00 14.24 184 VAL A CA 1
ATOM 1755 C C . VAL A 1 187 ? 18.025 20.177 6.703 1.00 13.43 184 VAL A C 1
ATOM 1756 O O . VAL A 1 187 ? 17.307 20.922 7.402 1.00 14.98 184 VAL A O 1
ATOM 1760 N N . TYR A 1 188 ? 18.343 18.939 7.059 1.00 14.24 185 TYR A N 1
ATOM 1761 C CA . TYR A 1 188 ? 17.915 18.393 8.330 1.00 14.60 185 TYR A CA 1
ATOM 1762 C C . TYR A 1 188 ? 18.267 19.322 9.478 1.00 15.45 185 TYR A C 1
ATOM 1763 O O . TYR A 1 188 ? 17.446 19.621 10.366 1.00 15.11 185 TYR A O 1
ATOM 1772 N N . LYS A 1 189 ? 19.529 19.718 9.542 1.00 15.98 186 LYS A N 1
ATOM 1773 C CA . LYS A 1 189 ? 19.998 20.584 10.621 1.00 17.94 186 LYS A CA 1
ATOM 1774 C C . LYS A 1 189 ? 19.208 21.878 10.725 1.00 15.81 186 LYS A C 1
ATOM 1775 O O . LYS A 1 189 ? 18.927 22.357 11.816 1.00 18.73 186 LYS A O 1
ATOM 1781 N N . SER A 1 190 ? 18.832 22.435 9.590 1.00 16.06 187 SER A N 1
ATOM 1782 C CA . SER A 1 190 ? 18.103 23.696 9.540 1.00 16.78 187 SER A CA 1
ATOM 1783 C C . SER A 1 190 ? 16.689 23.611 10.121 1.00 15.00 187 SER A C 1
ATOM 1784 O O . SER A 1 190 ? 16.099 24.649 10.410 1.00 16.78 187 SER A O 1
ATOM 1787 N N . LEU A 1 191 ? 16.148 22.402 10.275 1.00 14.27 188 LEU A N 1
ATOM 1788 C CA . LEU A 1 191 ? 14.778 22.263 10.690 1.00 13.10 188 LEU A CA 1
ATOM 1789 C C . LEU A 1 191 ? 14.569 22.290 12.180 1.00 13.66 188 LEU A C 1
ATOM 1790 O O . LEU A 1 191 ? 13.429 22.452 12.623 1.00 15.14 188 LEU A O 1
ATOM 1795 N N . SER A 1 192 ? 15.604 22.080 12.978 1.00 15.04 189 SER A N 1
ATOM 1796 C CA . SER A 1 192 ? 15.409 21.882 14.429 1.00 15.95 189 SER A CA 1
ATOM 1797 C C . SER A 1 192 ? 14.525 20.692 14.774 1.00 16.53 189 SER A C 1
ATOM 1798 O O . SER A 1 192 ? 13.619 20.810 15.597 1.00 17.34 189 SER A O 1
ATOM 1801 N N . MET A 1 193 ? 14.840 19.535 14.216 1.00 15.21 190 MET A N 1
ATOM 1802 C CA . MET A 1 193 ? 14.117 18.333 14.550 1.00 16.92 190 MET A CA 1
ATOM 1803 C C . MET A 1 193 ? 14.362 18.005 16.002 1.00 17.63 190 MET A C 1
ATOM 1804 O O . MET A 1 193 ? 15.480 18.147 16.523 1.00 21.68 190 MET A O 1
ATOM 1809 N N . PRO A 1 194 ? 13.299 17.596 16.692 1.00 16.78 191 PRO A N 1
ATOM 1810 C CA . PRO A 1 194 ? 13.421 17.368 18.116 1.00 20.67 191 PRO A CA 1
ATOM 1811 C C . PRO A 1 194 ? 14.143 16.076 18.377 1.00 25.85 191 PRO A C 1
ATOM 1812 O O . PRO A 1 194 ? 14.260 15.195 17.513 1.00 26.68 191 PRO A O 1
ATOM 1817 N N . VAL B 1 5 ? -12.423 30.349 23.950 1.00 24.64 2 VAL B N 1
ATOM 1818 C CA . VAL B 1 5 ? -11.117 30.905 23.547 1.00 16.17 2 VAL B CA 1
ATOM 1819 C C . VAL B 1 5 ? -11.158 31.125 22.045 1.00 14.31 2 VAL B C 1
ATOM 1820 O O . VAL B 1 5 ? -11.736 30.320 21.310 1.00 15.03 2 VAL B O 1
ATOM 1824 N N A LYS B 1 6 ? -10.548 32.213 21.587 0.65 12.68 3 LYS B N 1
ATOM 1825 N N B LYS B 1 6 ? -10.432 32.151 21.608 0.35 12.92 3 LYS B N 1
ATOM 1826 C CA A LYS B 1 6 ? -10.320 32.440 20.164 0.65 11.90 3 LYS B CA 1
ATOM 1827 C CA B LYS B 1 6 ? -10.294 32.508 20.197 0.35 12.08 3 LYS B CA 1
ATOM 1828 C C A LYS B 1 6 ? -8.853 32.741 19.931 0.65 12.40 3 LYS B C 1
ATOM 1829 C C B LYS B 1 6 ? -8.839 32.805 19.903 0.35 10.58 3 LYS B C 1
ATOM 1830 O O A LYS B 1 6 ? -8.193 33.348 20.784 0.65 12.12 3 LYS B O 1
ATOM 1831 O O B LYS B 1 6 ? -8.246 33.672 20.543 0.35 11.09 3 LYS B O 1
ATOM 1842 N N . VAL B 1 7 ? -8.341 32.255 18.804 1.00 10.33 4 VAL B N 1
ATOM 1843 C CA . VAL B 1 7 ? -6.941 32.350 18.482 1.00 10.45 4 VAL B CA 1
ATOM 1844 C C . VAL B 1 7 ? -6.713 33.257 17.254 1.00 8.95 4 VAL B C 1
ATOM 1845 O O . VAL B 1 7 ? -7.442 33.154 16.257 1.00 10.29 4 VAL B O 1
ATOM 1849 N N . CYS B 1 8 ? -5.674 34.081 17.330 1.00 9.17 5 CYS B N 1
ATOM 1850 C CA . CYS B 1 8 ? -5.165 34.815 16.167 1.00 8.93 5 CYS B CA 1
ATOM 1851 C C . CYS B 1 8 ? -3.809 34.262 15.772 1.00 8.71 5 CYS B C 1
ATOM 1852 O O . CYS B 1 8 ? -2.885 34.262 16.589 1.00 9.52 5 CYS B O 1
ATOM 1855 N N . LEU B 1 9 ? -3.723 33.779 14.549 1.00 8.49 6 LEU B N 1
ATOM 1856 C CA . LEU B 1 9 ? -2.458 33.359 13.945 1.00 7.98 6 LEU B CA 1
ATOM 1857 C C . LEU B 1 9 ? -2.016 34.506 13.008 1.00 7.82 6 LEU B C 1
ATOM 1858 O O . LEU B 1 9 ? -2.590 34.697 11.947 1.00 8.62 6 LEU B O 1
ATOM 1863 N N . PHE B 1 10 ? -1.046 35.293 13.467 1.00 8.06 7 PHE B N 1
ATOM 1864 C CA . PHE B 1 10 ? -0.487 36.338 12.584 1.00 8.33 7 PHE B CA 1
ATOM 1865 C C . PHE B 1 10 ? 0.216 35.722 11.396 1.00 8.09 7 PHE B C 1
ATOM 1866 O O . PHE B 1 10 ? 0.814 34.647 11.511 1.00 9.08 7 PHE B O 1
ATOM 1874 N N . VAL B 1 11 ? 0.158 36.427 10.273 1.00 8.00 8 VAL B N 1
ATOM 1875 C CA . VAL B 1 11 ? 0.852 35.975 9.069 1.00 8.14 8 VAL B CA 1
ATOM 1876 C C . VAL B 1 11 ? 1.303 37.193 8.301 1.00 8.83 8 VAL B C 1
ATOM 1877 O O . VAL B 1 11 ? 0.616 38.210 8.283 1.00 9.99 8 VAL B O 1
ATOM 1881 N N . ALA B 1 12 ? 2.457 37.085 7.665 1.00 8.81 9 ALA B N 1
ATOM 1882 C CA . ALA B 1 12 ? 3.009 38.150 6.826 1.00 9.64 9 ALA B CA 1
ATOM 1883 C C . ALA B 1 12 ? 3.525 37.495 5.545 1.00 9.14 9 ALA B C 1
ATOM 1884 O O . ALA B 1 12 ? 3.716 36.283 5.473 1.00 8.68 9 ALA B O 1
ATOM 1886 N N . ASP B 1 13 ? 3.768 38.317 4.529 1.00 9.27 10 ASP B N 1
ATOM 1887 C CA . ASP B 1 13 ? 4.575 37.800 3.420 1.00 9.79 10 ASP B CA 1
ATOM 1888 C C . ASP B 1 13 ? 5.888 37.295 4.010 1.00 9.78 10 ASP B C 1
ATOM 1889 O O . ASP B 1 13 ? 6.532 37.961 4.811 1.00 11.05 10 ASP B O 1
ATOM 1894 N N . GLY B 1 14 ? 6.277 36.085 3.599 1.00 9.28 11 GLY B N 1
ATOM 1895 C CA . GLY B 1 14 ? 7.487 35.473 4.131 1.00 9.75 11 GLY B CA 1
ATOM 1896 C C . GLY B 1 14 ? 7.279 34.597 5.340 1.00 8.72 11 GLY B C 1
ATOM 1897 O O . GLY B 1 14 ? 8.257 34.074 5.853 1.00 9.75 11 GLY B O 1
ATOM 1898 N N . THR B 1 15 ? 6.021 34.419 5.801 1.00 8.56 12 THR B N 1
ATOM 1899 C CA . THR B 1 15 ? 5.791 33.519 6.923 1.00 8.29 12 THR B CA 1
ATOM 1900 C C . THR B 1 15 ? 5.982 32.072 6.480 1.00 7.92 12 THR B C 1
ATOM 1901 O O . THR B 1 15 ? 5.558 31.661 5.394 1.00 8.36 12 THR B O 1
ATOM 1905 N N . ASP B 1 16 ? 6.606 31.282 7.331 1.00 7.99 13 ASP B N 1
ATOM 1906 C CA . ASP B 1 16 ? 6.864 29.876 7.052 1.00 8.38 13 ASP B CA 1
ATOM 1907 C C . ASP B 1 16 ? 5.577 29.061 6.987 1.00 7.67 13 ASP B C 1
ATOM 1908 O O . ASP B 1 16 ? 4.767 29.065 7.941 1.00 7.98 13 ASP B O 1
ATOM 1913 N N . GLU B 1 17 ? 5.436 28.243 5.943 1.00 7.73 14 GLU B N 1
ATOM 1914 C CA . GLU B 1 17 ? 4.241 27.422 5.751 1.00 7.22 14 GLU B CA 1
ATOM 1915 C C . GLU B 1 17 ? 4.077 26.374 6.848 1.00 7.07 14 GLU B C 1
ATOM 1916 O O . GLU B 1 17 ? 2.958 26.091 7.287 1.00 7.64 14 GLU B O 1
ATOM 1922 N N . ILE B 1 18 ? 5.171 25.727 7.247 1.00 7.15 15 ILE B N 1
ATOM 1923 C CA . ILE B 1 18 ? 5.106 24.645 8.240 1.00 7.40 15 ILE B CA 1
ATOM 1924 C C . ILE B 1 18 ? 4.671 25.213 9.589 1.00 7.81 15 ILE B C 1
ATOM 1925 O O . ILE B 1 18 ? 3.803 24.645 10.281 1.00 8.16 15 ILE B O 1
ATOM 1930 N N . GLU B 1 19 ? 5.284 26.314 9.985 1.00 7.61 16 GLU B N 1
ATOM 1931 C CA . GLU B 1 19 ? 4.972 26.939 11.267 1.00 7.98 16 GLU B CA 1
ATOM 1932 C C . GLU B 1 19 ? 3.594 27.558 11.334 1.00 7.69 16 GLU B C 1
ATOM 1933 O O . GLU B 1 19 ? 3.032 27.622 12.400 1.00 9.21 16 GLU B O 1
ATOM 1939 N N . PHE B 1 20 ? 3.056 28.009 10.205 1.00 7.30 17 PHE B N 1
ATOM 1940 C CA . PHE B 1 20 ? 1.655 28.387 10.142 1.00 7.33 17 PHE B CA 1
ATOM 1941 C C . PHE B 1 20 ? 0.746 27.170 10.293 1.00 7.14 17 PHE B C 1
ATOM 1942 O O . PHE B 1 20 ? -0.205 27.162 11.080 1.00 7.37 17 PHE B O 1
ATOM 1950 N N A SER B 1 21 ? 0.985 26.164 9.457 0.61 6.96 18 SER B N 1
ATOM 1951 N N B SER B 1 21 ? 1.099 26.124 9.533 0.39 7.22 18 SER B N 1
ATOM 1952 C CA A SER B 1 21 ? 0.013 25.079 9.354 0.61 7.00 18 SER B CA 1
ATOM 1953 C CA B SER B 1 21 ? 0.198 24.991 9.295 0.39 8.58 18 SER B CA 1
ATOM 1954 C C A SER B 1 21 ? -0.149 24.256 10.626 0.61 7.29 18 SER B C 1
ATOM 1955 C C B SER B 1 21 ? -0.111 24.255 10.577 0.39 7.63 18 SER B C 1
ATOM 1956 O O A SER B 1 21 ? -1.239 23.719 10.870 0.61 7.64 18 SER B O 1
ATOM 1957 O O B SER B 1 21 ? -1.252 23.823 10.784 0.39 8.13 18 SER B O 1
ATOM 1962 N N . ALA B 1 22 ? 0.914 24.063 11.403 1.00 7.98 19 ALA B N 1
ATOM 1963 C CA . ALA B 1 22 ? 0.812 23.192 12.575 1.00 8.40 19 ALA B CA 1
ATOM 1964 C C . ALA B 1 22 ? -0.188 23.746 13.609 1.00 8.47 19 ALA B C 1
ATOM 1965 O O . ALA B 1 22 ? -1.165 23.087 13.940 1.00 9.28 19 ALA B O 1
ATOM 1967 N N . PRO B 1 23 ? 0.008 24.970 14.120 1.00 8.50 20 PRO B N 1
ATOM 1968 C CA . PRO B 1 23 ? -1.003 25.492 15.056 1.00 8.79 20 PRO B CA 1
ATOM 1969 C C . PRO B 1 23 ? -2.369 25.640 14.407 1.00 8.60 20 PRO B C 1
ATOM 1970 O O . PRO B 1 23 ? -3.390 25.416 15.055 1.00 9.21 20 PRO B O 1
ATOM 1974 N N . TRP B 1 24 ? -2.413 26.032 13.127 1.00 7.80 21 TRP B N 1
ATOM 1975 C CA . TRP B 1 24 ? -3.683 26.127 12.447 1.00 8.27 21 TRP B CA 1
ATOM 1976 C C . TRP B 1 24 ? -4.455 24.808 12.528 1.00 8.19 21 TRP B C 1
ATOM 1977 O O . TRP B 1 24 ? -5.598 24.746 12.938 1.00 9.05 21 TRP B O 1
ATOM 1988 N N . GLY B 1 25 ? -3.808 23.728 12.084 1.00 8.21 22 GLY B N 1
ATOM 1989 C CA . GLY B 1 25 ? -4.473 22.441 12.050 1.00 8.79 22 GLY B CA 1
ATOM 1990 C C . GLY B 1 25 ? -4.793 21.878 13.420 1.00 8.73 22 GLY B C 1
ATOM 1991 O O . GLY B 1 25 ? -5.771 21.151 13.571 1.00 9.99 22 GLY B O 1
ATOM 1992 N N . ILE B 1 26 ? -3.953 22.183 14.397 1.00 9.01 23 ILE B N 1
ATOM 1993 C CA . ILE B 1 26 ? -4.188 21.697 15.763 1.00 9.62 23 ILE B CA 1
ATOM 1994 C C . ILE B 1 26 ? -5.409 22.387 16.373 1.00 9.57 23 ILE B C 1
ATOM 1995 O O . ILE B 1 26 ? -6.297 21.721 16.925 1.00 10.55 23 ILE B O 1
ATOM 2000 N N . PHE B 1 27 ? -5.497 23.716 16.251 1.00 8.96 24 PHE B N 1
ATOM 2001 C CA . PHE B 1 27 ? -6.664 24.416 16.800 1.00 9.38 24 PHE B CA 1
ATOM 2002 C C . PHE B 1 27 ? -7.930 24.066 16.047 1.00 10.03 24 PHE B C 1
ATOM 2003 O O . PHE B 1 27 ? -8.995 23.942 16.665 1.00 10.88 24 PHE B O 1
ATOM 2011 N N . LYS B 1 28 ? -7.850 23.900 14.723 1.00 9.68 25 LYS B N 1
ATOM 2012 C CA . LYS B 1 28 ? -9.021 23.457 13.992 1.00 10.23 25 LYS B CA 1
ATOM 2013 C C . LYS B 1 28 ? -9.509 22.090 14.474 1.00 11.15 25 LYS B C 1
ATOM 2014 O O . LYS B 1 28 ? -10.713 21.892 14.677 1.00 12.66 25 LYS B O 1
ATOM 2020 N N . ARG B 1 29 ? -8.599 21.135 14.664 1.00 11.38 26 ARG B N 1
ATOM 2021 C CA . ARG B 1 29 ? -9.012 19.818 15.187 1.00 12.46 26 ARG B CA 1
ATOM 2022 C C . ARG B 1 29 ? -9.625 19.905 16.589 1.00 13.01 26 ARG B C 1
ATOM 2023 O O . ARG B 1 29 ? -10.539 19.166 16.913 1.00 15.28 26 ARG B O 1
ATOM 2031 N N . ALA B 1 30 ? -9.152 20.868 17.389 1.00 11.87 27 ALA B N 1
ATOM 2032 C CA . ALA B 1 30 ? -9.681 21.132 18.713 1.00 13.11 27 ALA B CA 1
ATOM 2033 C C . ALA B 1 30 ? -11.024 21.846 18.706 1.00 13.25 27 ALA B C 1
ATOM 2034 O O . ALA B 1 30 ? -11.617 22.042 19.781 1.00 14.83 27 ALA B O 1
ATOM 2036 N N . GLU B 1 31 ? -11.483 22.264 17.528 1.00 13.02 28 GLU B N 1
ATOM 2037 C CA . GLU B 1 31 ? -12.731 23.031 17.388 1.00 14.79 28 GLU B CA 1
ATOM 2038 C C . GLU B 1 31 ? -12.684 24.307 18.213 1.00 14.09 28 GLU B C 1
ATOM 2039 O O . GLU B 1 31 ? -13.705 24.778 18.728 1.00 17.94 28 GLU B O 1
ATOM 2045 N N . ILE B 1 32 ? -11.531 24.946 18.217 1.00 12.58 29 ILE B N 1
ATOM 2046 C CA . ILE B 1 32 ? -11.329 26.251 18.833 1.00 12.75 29 ILE B CA 1
ATOM 2047 C C . ILE B 1 32 ? -11.198 27.262 17.724 1.00 11.59 29 ILE B C 1
ATOM 2048 O O . ILE B 1 32 ? -10.373 27.127 16.833 1.00 12.59 29 ILE B O 1
ATOM 2053 N N . PRO B 1 33 ? -12.012 28.321 17.735 1.00 12.82 30 PRO B N 1
ATOM 2054 C CA . PRO B 1 33 ? -11.947 29.308 16.643 1.00 13.07 30 PRO B CA 1
ATOM 2055 C C . PRO B 1 33 ? -10.561 29.885 16.472 1.00 12.08 30 PRO B C 1
ATOM 2056 O O . PRO B 1 33 ? -9.908 30.258 17.450 1.00 11.97 30 PRO B O 1
ATOM 2060 N N . ILE B 1 34 ? -10.125 30.022 15.211 1.00 11.15 31 ILE B N 1
ATOM 2061 C CA . ILE B 1 34 ? -8.834 30.563 14.854 1.00 10.32 31 ILE B CA 1
ATOM 2062 C C . ILE B 1 34 ? -8.983 31.361 13.573 1.00 10.54 31 ILE B C 1
ATOM 2063 O O . ILE B 1 34 ? -9.600 30.876 12.621 1.00 12.79 31 ILE B O 1
ATOM 2068 N N . ASP B 1 35 ? -8.406 32.560 13.595 1.00 10.24 32 ASP B N 1
ATOM 2069 C CA . ASP B 1 35 ? -8.333 33.435 12.410 1.00 10.16 32 ASP B CA 1
ATOM 2070 C C . ASP B 1 35 ? -6.893 33.664 12.036 1.00 9.35 32 ASP B C 1
ATOM 2071 O O . ASP B 1 35 ? -6.079 33.859 12.928 1.00 10.00 32 ASP B O 1
ATOM 2076 N N . SER B 1 36 ? -6.588 33.737 10.742 1.00 9.19 33 SER B N 1
ATOM 2077 C CA . SER B 1 36 ? -5.322 34.265 10.299 1.00 9.57 33 SER B CA 1
ATOM 2078 C C . SER B 1 36 ? -5.465 35.775 10.085 1.00 8.63 33 SER B C 1
ATOM 2079 O O . SER B 1 36 ? -6.454 36.227 9.478 1.00 10.64 33 SER B O 1
ATOM 2082 N N . VAL B 1 37 ? -4.493 36.515 10.589 1.00 9.30 34 VAL B N 1
ATOM 2083 C CA . VAL B 1 37 ? -4.508 37.979 10.561 1.00 9.51 34 VAL B CA 1
ATOM 2084 C C . VAL B 1 37 ? -3.221 38.428 9.861 1.00 9.02 34 VAL B C 1
ATOM 2085 O O . VAL B 1 37 ? -2.112 38.297 10.399 1.00 9.13 34 VAL B O 1
ATOM 2089 N N . TYR B 1 38 ? -3.413 38.994 8.658 1.00 9.35 35 TYR B N 1
ATOM 2090 C CA . TYR B 1 38 ? -2.308 39.392 7.787 1.00 9.12 35 TYR B CA 1
ATOM 2091 C C . TYR B 1 38 ? -1.763 40.775 8.101 1.00 9.64 35 TYR B C 1
ATOM 2092 O O . TYR B 1 38 ? -2.544 41.748 8.210 1.00 11.32 35 TYR B O 1
ATOM 2101 N N . VAL B 1 39 ? -0.455 40.854 8.219 1.00 10.59 36 VAL B N 1
ATOM 2102 C CA . VAL B 1 39 ? 0.264 42.107 8.347 1.00 11.89 36 VAL B CA 1
ATOM 2103 C C . VAL B 1 39 ? 1.020 42.296 7.026 1.00 12.81 36 VAL B C 1
ATOM 2104 O O . VAL B 1 39 ? 2.035 41.626 6.787 1.00 14.19 36 VAL B O 1
ATOM 2108 N N . GLY B 1 40 ? 0.519 43.170 6.166 1.00 15.71 37 GLY B N 1
ATOM 2109 C CA . GLY B 1 40 ? 1.162 43.397 4.893 1.00 17.32 37 GLY B CA 1
ATOM 2110 C C . GLY B 1 40 ? 0.214 44.235 4.070 1.00 22.81 37 GLY B C 1
ATOM 2111 O O . GLY B 1 40 ? -0.827 44.698 4.572 1.00 26.99 37 GLY B O 1
ATOM 2112 N N . GLU B 1 41 ? 0.578 44.472 2.815 1.00 29.20 38 GLU B N 1
ATOM 2113 C CA . GLU B 1 41 ? -0.142 45.518 2.124 1.00 33.83 38 GLU B CA 1
ATOM 2114 C C . GLU B 1 41 ? -1.044 45.007 1.024 1.00 28.73 38 GLU B C 1
ATOM 2115 O O . GLU B 1 41 ? -1.738 45.815 0.413 1.00 34.13 38 GLU B O 1
ATOM 2121 N N . ASN B 1 42 ? -1.058 43.709 0.728 1.00 21.55 39 ASN B N 1
ATOM 2122 C CA . ASN B 1 42 ? -1.977 43.261 -0.326 1.00 19.66 39 ASN B CA 1
ATOM 2123 C C . ASN B 1 42 ? -3.458 43.450 0.091 1.00 18.18 39 ASN B C 1
ATOM 2124 O O . ASN B 1 42 ? -3.892 42.950 1.118 1.00 17.94 39 ASN B O 1
ATOM 2129 N N . LYS B 1 43 ? -4.257 44.131 -0.725 1.00 21.55 40 LYS B N 1
ATOM 2130 C CA . LYS B 1 43 ? -5.611 44.509 -0.301 1.00 24.25 40 LYS B CA 1
ATOM 2131 C C . LYS B 1 43 ? -6.627 43.391 -0.441 1.00 22.07 40 LYS B C 1
ATOM 2132 O O . LYS B 1 43 ? -7.698 43.425 0.182 1.00 26.62 40 LYS B O 1
ATOM 2138 N N . ASP B 1 44 ? -6.194 42.296 -1.058 1.00 17.23 41 ASP B N 1
ATOM 2139 C CA . ASP B 1 44 ? -7.020 41.120 -1.121 1.00 15.96 41 ASP B CA 1
ATOM 2140 C C . ASP B 1 44 ? -6.674 40.093 -0.034 1.00 14.73 41 ASP B C 1
ATOM 2141 O O . ASP B 1 44 ? -7.268 39.016 -0.021 1.00 15.93 41 ASP B O 1
ATOM 2146 N N . ARG B 1 45 ? -5.743 40.436 0.859 1.00 13.82 42 ARG B N 1
ATOM 2147 C CA . ARG B 1 45 ? -5.310 39.513 1.911 1.00 13.11 42 ARG B CA 1
ATOM 2148 C C . ARG B 1 45 ? -4.668 38.255 1.338 1.00 11.50 42 ARG B C 1
ATOM 2149 O O . ARG B 1 45 ? -4.657 37.208 1.978 1.00 11.99 42 ARG B O 1
ATOM 2157 N N . LEU B 1 46 ? -4.071 38.387 0.155 1.00 11.70 43 LEU B N 1
ATOM 2158 C CA . LEU B 1 46 ? -3.308 37.278 -0.426 1.00 10.69 43 LEU B CA 1
ATOM 2159 C C . LEU B 1 46 ? -1.875 37.411 0.018 1.00 10.72 43 LEU B C 1
ATOM 2160 O O . LEU B 1 46 ? -1.267 38.459 -0.127 1.00 11.88 43 LEU B O 1
ATOM 2165 N N . VAL B 1 47 ? -1.376 36.307 0.593 1.00 10.04 44 VAL B N 1
ATOM 2166 C CA . VAL B 1 47 ? -0.063 36.239 1.222 1.00 9.40 44 VAL B CA 1
ATOM 2167 C C . VAL B 1 47 ? 0.850 35.378 0.388 1.00 9.27 44 VAL B C 1
ATOM 2168 O O . VAL B 1 47 ? 0.437 34.290 -0.013 1.00 10.71 44 VAL B O 1
ATOM 2172 N N . LYS B 1 48 ? 2.081 35.802 0.171 1.00 9.72 45 LYS B N 1
ATOM 2173 C CA . LYS B 1 48 ? 3.118 34.955 -0.414 1.00 10.25 45 LYS B CA 1
ATOM 2174 C C . LYS B 1 48 ? 3.989 34.476 0.746 1.00 8.83 45 LYS B C 1
ATOM 2175 O O . LYS B 1 48 ? 4.717 35.253 1.379 1.00 9.86 45 LYS B O 1
ATOM 2181 N N A MET B 1 49 ? 3.825 33.199 1.082 0.79 8.42 46 MET B N 1
ATOM 2182 N N B MET B 1 49 ? 3.995 33.168 0.951 0.21 7.91 46 MET B N 1
ATOM 2183 C CA A MET B 1 49 ? 4.545 32.606 2.196 0.79 7.62 46 MET B CA 1
ATOM 2184 C CA B MET B 1 49 ? 4.616 32.607 2.130 0.21 7.99 46 MET B CA 1
ATOM 2185 C C A MET B 1 49 ? 6.048 32.479 1.899 0.79 8.04 46 MET B C 1
ATOM 2186 C C B MET B 1 49 ? 6.070 32.274 1.841 0.21 9.05 46 MET B C 1
ATOM 2187 O O A MET B 1 49 ? 6.496 32.666 0.763 0.79 9.16 46 MET B O 1
ATOM 2188 O O B MET B 1 49 ? 6.549 32.443 0.722 0.21 9.12 46 MET B O 1
ATOM 2197 N N . SER B 1 50 ? 6.823 32.094 2.913 1.00 8.29 47 SER B N 1
ATOM 2198 C CA . SER B 1 50 ? 8.287 31.985 2.839 1.00 9.13 47 SER B CA 1
ATOM 2199 C C . SER B 1 50 ? 8.759 31.159 1.665 1.00 9.57 47 SER B C 1
ATOM 2200 O O . SER B 1 50 ? 9.694 31.552 0.959 1.00 11.59 47 SER B O 1
ATOM 2203 N N . ARG B 1 51 ? 8.126 30.010 1.462 1.00 8.42 48 ARG B N 1
ATOM 2204 C CA . ARG B 1 51 ? 8.532 29.051 0.443 1.00 8.92 48 ARG B CA 1
ATOM 2205 C C . ARG B 1 51 ? 7.511 29.052 -0.703 1.00 8.96 48 ARG B C 1
ATOM 2206 O O . ARG B 1 51 ? 7.368 28.070 -1.414 1.00 9.31 48 ARG B O 1
ATOM 2214 N N . ASP B 1 52 ? 6.890 30.203 -0.934 1.00 8.96 49 ASP B N 1
ATOM 2215 C CA . ASP B 1 52 ? 6.149 30.546 -2.167 1.00 9.29 49 ASP B CA 1
ATOM 2216 C C . ASP B 1 52 ? 4.727 30.026 -2.257 1.00 9.40 49 ASP B C 1
ATOM 2217 O O . ASP B 1 52 ? 4.083 30.262 -3.257 1.00 11.42 49 ASP B O 1
ATOM 2222 N N . VAL B 1 53 ? 4.176 29.439 -1.196 1.00 8.74 50 VAL B N 1
ATOM 2223 C CA . VAL B 1 53 ? 2.746 29.200 -1.199 1.00 8.77 50 VAL B CA 1
ATOM 2224 C C . VAL B 1 53 ? 2.022 30.543 -1.233 1.00 8.53 50 VAL B C 1
ATOM 2225 O O . VAL B 1 53 ? 2.382 31.473 -0.517 1.00 9.95 50 VAL B O 1
ATOM 2229 N N . GLU B 1 54 ? 0.962 30.602 -2.029 1.00 9.06 51 GLU B N 1
ATOM 2230 C CA . GLU B 1 54 ? 0.067 31.762 -2.066 1.00 9.62 51 GLU B CA 1
ATOM 2231 C C . GLU B 1 54 ? -1.233 31.402 -1.421 1.00 9.19 51 GLU B C 1
ATOM 2232 O O . GLU B 1 54 ? -1.935 30.505 -1.903 1.00 10.57 51 GLU B O 1
ATOM 2238 N N A MET B 1 55 ? -1.635 32.082 -0.352 0.50 8.63 52 MET B N 1
ATOM 2239 N N B MET B 1 55 ? -1.503 32.024 -0.264 0.50 9.09 52 MET B N 1
ATOM 2240 C CA A MET B 1 55 ? -2.892 31.703 0.312 0.50 10.14 52 MET B CA 1
ATOM 2241 C CA B MET B 1 55 ? -2.630 31.690 0.620 0.50 9.37 52 MET B CA 1
ATOM 2242 C C A MET B 1 55 ? -3.529 32.935 0.948 0.50 9.03 52 MET B C 1
ATOM 2243 C C B MET B 1 55 ? -3.355 32.984 0.889 0.50 8.97 52 MET B C 1
ATOM 2244 O O A MET B 1 55 ? -2.789 33.872 1.268 0.50 10.56 52 MET B O 1
ATOM 2245 O O B MET B 1 55 ? -2.781 34.047 1.128 0.50 12.30 52 MET B O 1
ATOM 2254 N N A TYR B 1 56 ? -4.865 32.934 1.066 0.50 9.51 53 TYR B N 1
ATOM 2255 N N B TYR B 1 56 ? -4.628 32.826 1.094 0.50 8.99 53 TYR B N 1
ATOM 2256 C CA A TYR B 1 56 ? -5.641 34.049 1.640 0.50 9.41 53 TYR B CA 1
ATOM 2257 C CA B TYR B 1 56 ? -5.344 33.941 1.654 0.50 9.25 53 TYR B CA 1
ATOM 2258 C C A TYR B 1 56 ? -5.637 33.975 3.151 0.50 11.00 53 TYR B C 1
ATOM 2259 C C B TYR B 1 56 ? -5.272 33.924 3.178 0.50 10.70 53 TYR B C 1
ATOM 2260 O O A TYR B 1 56 ? -5.825 32.925 3.761 0.50 15.24 53 TYR B O 1
ATOM 2261 O O B TYR B 1 56 ? -5.303 32.850 3.802 0.50 14.11 53 TYR B O 1
ATOM 2278 N N . ALA B 1 57 ? -5.409 35.120 3.766 1.00 10.14 54 ALA B N 1
ATOM 2279 C CA . ALA B 1 57 ? -5.639 35.289 5.196 1.00 10.20 54 ALA B CA 1
ATOM 2280 C C . ALA B 1 57 ? -7.098 35.679 5.428 1.00 9.95 54 ALA B C 1
ATOM 2281 O O . ALA B 1 57 ? -7.747 36.246 4.566 1.00 12.34 54 ALA B O 1
ATOM 2283 N N . ASN B 1 58 ? -7.588 35.390 6.627 1.00 10.08 55 ASN B N 1
ATOM 2284 C CA . ASN B 1 58 ? -8.973 35.720 6.937 1.00 11.29 55 ASN B CA 1
ATOM 2285 C C . ASN B 1 58 ? -9.205 37.222 7.137 1.00 10.91 55 ASN B C 1
ATOM 2286 O O . ASN B 1 58 ? -10.298 37.708 6.784 1.00 13.68 55 ASN B O 1
ATOM 2291 N N . ARG B 1 59 ? -8.234 37.918 7.706 1.00 11.02 56 ARG B N 1
ATOM 2292 C CA . ARG B 1 59 ? -8.370 39.332 8.085 1.00 11.56 56 ARG B CA 1
ATOM 2293 C C . ARG B 1 59 ? -7.066 40.072 7.796 1.00 11.72 56 ARG B C 1
ATOM 2294 O O . ARG B 1 59 ? -6.026 39.422 7.738 1.00 11.54 56 ARG B O 1
ATOM 2302 N N . SER B 1 60 ? -7.151 41.412 7.689 1.00 12.39 57 SER B N 1
ATOM 2303 C CA . SER B 1 60 ? -5.992 42.274 7.798 1.00 12.55 57 SER B CA 1
ATOM 2304 C C . SER B 1 60 ? -5.920 42.826 9.218 1.00 11.87 57 SER B C 1
ATOM 2305 O O . SER B 1 60 ? -6.946 43.205 9.798 1.00 13.17 57 SER B O 1
ATOM 2308 N N . TYR B 1 61 ? -4.703 43.007 9.720 1.00 12.05 58 TYR B N 1
ATOM 2309 C CA . TYR B 1 61 ? -4.512 43.663 11.009 1.00 11.77 58 TYR B CA 1
ATOM 2310 C C . TYR B 1 61 ? -5.076 45.087 11.025 1.00 13.12 58 TYR B C 1
ATOM 2311 O O . TYR B 1 61 ? -5.413 45.582 12.085 1.00 15.02 58 TYR B O 1
ATOM 2320 N N . LYS B 1 62 ? -5.209 45.724 9.854 1.00 13.90 59 LYS B N 1
ATOM 2321 C CA . LYS B 1 62 ? -5.767 47.078 9.790 1.00 15.55 59 LYS B CA 1
ATOM 2322 C C . LYS B 1 62 ? -7.220 47.151 10.230 1.00 17.03 59 LYS B C 1
ATOM 2323 O O . LYS B 1 62 ? -7.731 48.234 10.512 1.00 20.16 59 LYS B O 1
ATOM 2329 N N . GLU B 1 63 ? -7.894 46.007 10.304 1.00 15.73 60 GLU B N 1
ATOM 2330 C CA . GLU B 1 63 ? -9.291 45.945 10.751 1.00 16.96 60 GLU B CA 1
ATOM 2331 C C . GLU B 1 63 ? -9.409 46.108 12.266 1.00 16.58 60 GLU B C 1
ATOM 2332 O O . GLU B 1 63 ? -10.526 46.280 12.749 1.00 20.82 60 GLU B O 1
ATOM 2338 N N . ILE B 1 64 ? -8.290 46.069 12.981 1.00 15.48 61 ILE B N 1
ATOM 2339 C CA . ILE B 1 64 ? -8.302 46.038 14.433 1.00 17.68 61 ILE B CA 1
ATOM 2340 C C . ILE B 1 64 ? -7.587 47.307 14.930 1.00 17.36 61 ILE B C 1
ATOM 2341 O O . ILE B 1 64 ? -6.407 47.493 14.657 1.00 18.45 61 ILE B O 1
ATOM 2346 N N . PRO B 1 65 ? -8.289 48.190 15.673 1.00 18.36 62 PRO B N 1
ATOM 2347 C CA . PRO B 1 65 ? -7.740 49.536 15.864 1.00 21.08 62 PRO B CA 1
ATOM 2348 C C . PRO B 1 65 ? -6.622 49.655 16.911 1.00 22.23 62 PRO B C 1
ATOM 2349 O O . PRO B 1 65 ? -5.926 50.664 16.924 1.00 25.89 62 PRO B O 1
ATOM 2353 N N . SER B 1 66 ? -6.527 48.731 17.860 1.00 17.51 63 SER B N 1
ATOM 2354 C CA . SER B 1 66 ? -5.568 48.844 18.945 1.00 18.71 63 SER B CA 1
ATOM 2355 C C . SER B 1 66 ? -5.371 47.499 19.591 1.00 15.51 63 SER B C 1
ATOM 2356 O O . SER B 1 66 ? -6.180 46.574 19.339 1.00 15.55 63 SER B O 1
ATOM 2359 N N . ALA B 1 67 ? -4.284 47.370 20.355 1.00 15.55 64 ALA B N 1
ATOM 2360 C CA . ALA B 1 67 ? -4.055 46.152 21.112 1.00 14.82 64 ALA B CA 1
ATOM 2361 C C . ALA B 1 67 ? -5.165 45.887 22.137 1.00 14.31 64 ALA B C 1
ATOM 2362 O O . ALA B 1 67 ? -5.520 44.725 22.372 1.00 15.15 64 ALA B O 1
ATOM 2364 N N . ASP B 1 68 ? -5.701 46.936 22.775 1.00 14.82 65 ASP B N 1
ATOM 2365 C CA . ASP B 1 68 ? -6.803 46.739 23.692 1.00 16.99 65 ASP B CA 1
ATOM 2366 C C . ASP B 1 68 ? -8.033 46.192 22.955 1.00 14.88 65 ASP B C 1
ATOM 2367 O O . ASP B 1 68 ? -8.713 45.288 23.432 1.00 16.96 65 ASP B O 1
ATOM 2372 N N . ASP B 1 69 ? -8.279 46.642 21.748 1.00 15.20 66 ASP B N 1
ATOM 2373 C CA . ASP B 1 69 ? -9.387 46.077 20.985 1.00 15.21 66 ASP B CA 1
ATOM 2374 C C . ASP B 1 69 ? -9.121 44.643 20.514 1.00 15.86 66 ASP B C 1
ATOM 2375 O O . ASP B 1 69 ? -10.002 43.781 20.602 1.00 16.82 66 ASP B O 1
ATOM 2380 N N . PHE B 1 70 ? -7.872 44.369 20.143 1.00 13.84 67 PHE B N 1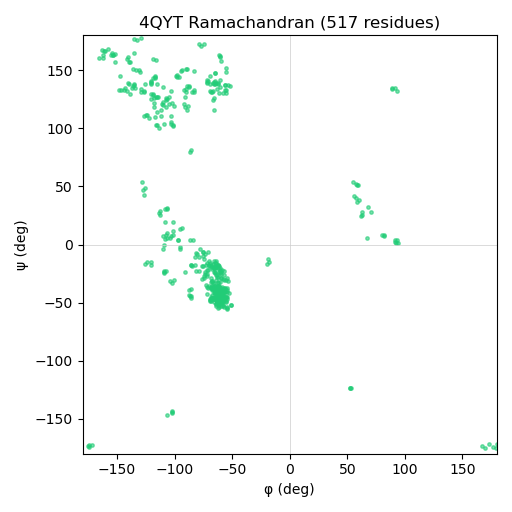
ATOM 2381 C CA . PHE B 1 70 ? -7.456 43.014 19.769 1.00 13.96 67 PHE B CA 1
ATOM 2382 C C . PHE B 1 70 ? -7.758 42.061 20.919 1.00 14.53 67 PHE B C 1
ATOM 2383 O O . PHE B 1 70 ? -8.239 40.926 20.724 1.00 14.74 67 PHE B O 1
ATOM 2391 N N . ALA B 1 71 ? -7.423 42.492 22.126 1.00 13.74 68 ALA B N 1
ATOM 2392 C CA . ALA B 1 71 ? -7.578 41.651 23.286 1.00 16.44 68 ALA B CA 1
ATOM 2393 C C . ALA B 1 71 ? -9.028 41.315 23.628 1.00 15.55 68 ALA B C 1
ATOM 2394 O O . ALA B 1 71 ? -9.327 40.285 24.213 1.00 18.52 68 ALA B O 1
ATOM 2396 N N . LYS B 1 72 ? -9.960 42.118 23.138 1.00 15.34 69 LYS B N 1
ATOM 2397 C CA . LYS B 1 72 ? -11.355 41.749 23.300 1.00 16.75 69 LYS B CA 1
ATOM 2398 C C . LYS B 1 72 ? -11.860 40.750 22.268 1.00 18.16 69 LYS B C 1
ATOM 2399 O O . LYS B 1 72 ? -12.976 40.254 22.370 1.00 18.63 69 LYS B O 1
ATOM 2405 N N . GLN B 1 73 ? -11.060 40.511 21.234 1.00 15.25 70 GLN B N 1
ATOM 2406 C CA . GLN B 1 73 ? -11.412 39.616 20.132 1.00 16.06 70 GLN B CA 1
ATOM 2407 C C . GLN B 1 73 ? -10.738 38.262 20.245 1.00 15.98 70 GLN B C 1
ATOM 2408 O O . GLN B 1 73 ? -11.222 37.298 19.700 1.00 17.14 70 GLN B O 1
ATOM 2414 N N . TYR B 1 74 ? -9.538 38.247 20.794 1.00 12.83 71 TYR B N 1
ATOM 2415 C CA . TYR B 1 74 ? -8.675 37.063 20.789 1.00 11.76 71 TYR B CA 1
ATOM 2416 C C . TYR B 1 74 ? -8.072 36.823 22.169 1.00 12.26 71 TYR B C 1
ATOM 2417 O O . TYR B 1 74 ? -7.835 37.765 22.937 1.00 12.99 71 TYR B O 1
ATOM 2426 N N . ASP B 1 75 ? -7.822 35.543 22.456 1.00 11.89 72 ASP B N 1
ATOM 2427 C CA . ASP B 1 75 ? -7.173 35.147 23.677 1.00 11.69 72 ASP B CA 1
ATOM 2428 C C . ASP B 1 75 ? -5.748 34.630 23.514 1.00 11.55 72 ASP B C 1
ATOM 2429 O O . ASP B 1 75 ? -4.989 34.583 24.461 1.00 12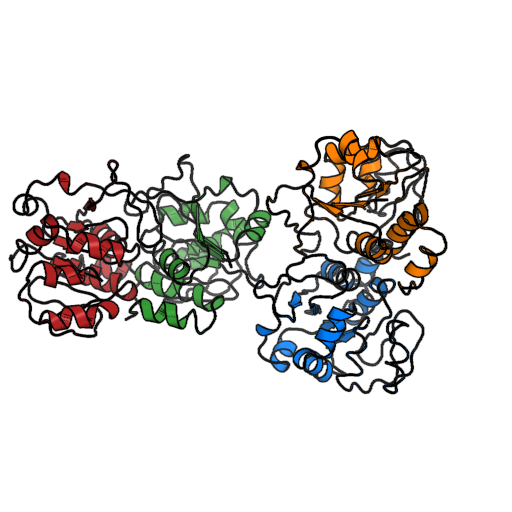.00 72 ASP B O 1
ATOM 2434 N N . ILE B 1 76 ? -5.424 34.148 22.317 1.00 10.81 73 ILE B N 1
ATOM 2435 C CA . ILE B 1 76 ? -4.091 33.633 22.008 1.00 10.80 73 ILE B CA 1
ATOM 2436 C C . ILE B 1 76 ? -3.603 34.365 20.760 1.00 9.88 73 ILE B C 1
ATOM 2437 O O . ILE B 1 76 ? -4.355 34.489 19.795 1.00 11.21 73 ILE B O 1
ATOM 2442 N N . ALA B 1 77 ? -2.357 34.872 20.845 1.00 10.05 74 ALA B N 1
ATOM 2443 C CA . ALA B 1 77 ? -1.677 35.479 19.688 1.00 9.28 74 ALA B CA 1
ATOM 2444 C C . ALA B 1 77 ? -0.487 34.632 19.331 1.00 9.04 74 ALA B C 1
ATOM 2445 O O . ALA B 1 77 ? 0.360 34.401 20.202 1.00 9.91 74 ALA B O 1
ATOM 2447 N N . ILE B 1 78 ? -0.406 34.236 18.066 1.00 8.61 75 ILE B N 1
ATOM 2448 C CA . ILE B 1 78 ? 0.692 33.373 17.605 1.00 8.91 75 ILE B CA 1
ATOM 2449 C C . ILE B 1 78 ? 1.494 34.102 16.529 1.00 8.75 75 ILE B C 1
ATOM 2450 O O . ILE B 1 78 ? 0.925 34.608 15.567 1.00 9.35 75 ILE B O 1
ATOM 2455 N N . ILE B 1 79 ? 2.808 34.153 16.715 1.00 9.29 76 ILE B N 1
ATOM 2456 C CA . ILE B 1 79 ? 3.766 34.767 15.800 1.00 9.31 76 ILE B CA 1
ATOM 2457 C C . ILE B 1 79 ? 4.639 33.660 15.217 1.00 9.00 76 ILE B C 1
ATOM 2458 O O . ILE B 1 79 ? 5.555 33.179 15.874 1.00 10.58 76 ILE B O 1
ATOM 2463 N N . PRO B 1 80 ? 4.345 33.235 13.991 1.00 8.89 77 PRO B N 1
ATOM 2464 C CA . PRO B 1 80 ? 5.170 32.239 13.331 1.00 9.92 77 PRO B CA 1
ATOM 2465 C C . PRO B 1 80 ? 6.470 32.830 12.790 1.00 9.23 77 PRO B C 1
ATOM 2466 O O . PRO B 1 80 ? 6.649 34.054 12.771 1.00 10.43 77 PRO B O 1
ATOM 2470 N N . GLY B 1 81 ? 7.370 31.956 12.336 1.00 9.65 78 GLY B N 1
ATOM 2471 C CA . GLY B 1 81 ? 8.658 32.348 11.792 1.00 9.94 78 GLY B CA 1
ATOM 2472 C C . GLY B 1 81 ? 8.705 32.301 10.297 1.00 9.47 78 GLY B C 1
ATOM 2473 O O . GLY B 1 81 ? 7.730 32.616 9.633 1.00 9.72 78 GLY B O 1
ATOM 2474 N N . GLY B 1 82 ? 9.868 31.932 9.780 1.00 10.58 79 GLY B N 1
ATOM 2475 C CA . GLY B 1 82 ? 10.244 32.214 8.418 1.00 11.19 79 GLY B CA 1
ATOM 2476 C C . GLY B 1 82 ? 11.013 33.496 8.409 1.00 12.23 79 GLY B C 1
ATOM 2477 O O . GLY B 1 82 ? 10.604 34.457 9.055 1.00 13.93 79 GLY B O 1
ATOM 2478 N N . GLY B 1 83 ? 12.156 33.521 7.747 1.00 14.19 80 GLY B N 1
ATOM 2479 C CA . GLY B 1 83 ? 13.061 34.645 7.933 1.00 18.84 80 GLY B CA 1
ATOM 2480 C C . GLY B 1 83 ? 12.370 35.975 7.686 1.00 16.85 80 GLY B C 1
ATOM 2481 O O . GLY B 1 83 ? 12.474 36.910 8.488 1.00 20.53 80 GLY B O 1
ATOM 2482 N N A LEU B 1 84 ? 11.862 36.130 6.456 0.57 13.43 81 LEU B N 1
ATOM 2483 N N B LEU B 1 84 ? 11.750 36.129 6.532 0.43 14.73 81 LEU B N 1
ATOM 2484 C CA A LEU B 1 84 ? 11.192 37.367 6.033 0.57 16.53 81 LEU B CA 1
ATOM 2485 C CA B LEU B 1 84 ? 11.299 37.454 6.189 0.43 12.13 81 LEU B CA 1
ATOM 2486 C C A LEU B 1 84 ? 10.025 37.691 6.953 0.57 12.43 81 LEU B C 1
ATOM 2487 C C B LEU B 1 84 ? 9.922 37.768 6.794 0.43 13.09 81 LEU B C 1
ATOM 2488 O O A LEU B 1 84 ? 9.883 38.802 7.465 0.57 13.57 81 LEU B O 1
ATOM 2489 O O B LEU B 1 84 ? 9.654 38.914 7.169 0.43 14.38 81 LEU B O 1
ATOM 2498 N N . GLY B 1 85 ? 9.106 36.749 7.051 1.00 12.04 82 GLY B N 1
ATOM 2499 C CA . GLY B 1 85 ? 7.877 36.992 7.781 1.00 13.15 82 GLY B CA 1
ATOM 2500 C C . GLY B 1 85 ? 8.149 37.403 9.223 1.00 12.86 82 GLY B C 1
ATOM 2501 O O . GLY B 1 85 ? 7.467 38.263 9.776 1.00 14.99 82 GLY B O 1
ATOM 2502 N N . ALA B 1 86 ? 9.146 36.789 9.840 1.00 13.41 83 ALA B N 1
ATOM 2503 C CA . ALA B 1 86 ? 9.460 37.097 11.224 1.00 15.61 83 ALA B CA 1
ATOM 2504 C C . ALA B 1 86 ? 9.958 38.537 11.325 1.00 14.81 83 ALA B C 1
ATOM 2505 O O . ALA B 1 86 ? 9.704 39.226 12.323 1.00 17.16 83 ALA B O 1
ATOM 2507 N N . LYS B 1 87 ? 10.785 38.947 10.374 1.00 15.02 84 LYS B N 1
ATOM 2508 C CA . LYS B 1 87 ? 11.286 40.313 10.383 1.00 17.41 84 LYS B CA 1
ATOM 2509 C C . LYS B 1 87 ? 10.150 41.342 10.314 1.00 17.00 84 LYS B C 1
ATOM 2510 O O . LYS B 1 87 ? 10.087 42.305 11.086 1.00 20.26 84 LYS B O 1
ATOM 2516 N N . THR B 1 88 ? 9.184 41.093 9.440 1.00 14.93 85 THR B N 1
ATOM 2517 C CA . THR B 1 88 ? 8.015 41.961 9.361 1.00 13.70 85 THR B CA 1
ATOM 2518 C C . THR B 1 88 ? 7.229 41.952 10.655 1.00 12.65 85 THR B C 1
ATOM 2519 O O . THR B 1 88 ? 6.958 43.007 11.221 1.00 13.49 85 THR B O 1
ATOM 2523 N N . LEU B 1 89 ? 6.841 40.780 11.124 1.00 12.34 86 LEU B N 1
ATOM 2524 C CA . LEU B 1 89 ? 5.995 40.753 12.310 1.00 12.13 86 LEU B CA 1
ATOM 2525 C C . LEU B 1 89 ? 6.714 41.398 13.501 1.00 12.26 86 LEU B C 1
ATOM 2526 O O . LEU B 1 89 ? 6.105 42.153 14.265 1.00 14.05 86 LEU B O 1
ATOM 2531 N N . SER B 1 90 ? 7.988 41.039 13.706 1.00 13.58 87 SER B N 1
ATOM 2532 C CA . SER B 1 90 ? 8.725 41.503 14.886 1.00 14.24 87 SER B CA 1
ATOM 2533 C C . SER B 1 90 ? 8.896 43.019 14.917 1.00 15.21 87 SER B C 1
ATOM 2534 O O . SER B 1 90 ? 9.100 43.587 15.986 1.00 17.60 87 SER B O 1
ATOM 2537 N N . THR B 1 91 ? 8.876 43.643 13.742 1.00 14.83 88 THR B N 1
ATOM 2538 C CA . THR B 1 91 ? 9.147 45.082 13.618 1.00 15.74 88 THR B CA 1
ATOM 2539 C C . THR B 1 91 ? 7.846 45.863 13.419 1.00 16.24 88 THR B C 1
ATOM 2540 O O . THR B 1 91 ? 7.887 47.069 13.244 1.00 19.24 88 THR B O 1
ATOM 2544 N N . THR B 1 92 ? 6.685 45.232 13.535 1.00 13.97 89 THR B N 1
ATOM 2545 C CA . THR B 1 92 ? 5.401 45.915 13.341 1.00 13.31 89 THR B CA 1
ATOM 2546 C C . THR B 1 92 ? 4.927 46.415 14.705 1.00 13.49 89 THR B C 1
ATOM 2547 O O . THR B 1 92 ? 4.667 45.604 15.618 1.00 13.95 89 THR B O 1
ATOM 2551 N N . PRO B 1 93 ? 4.721 47.741 14.866 1.00 14.32 90 PRO B N 1
ATOM 2552 C CA . PRO B 1 93 ? 4.320 48.245 16.183 1.00 15.44 90 PRO B CA 1
ATOM 2553 C C . PRO B 1 93 ? 3.064 47.589 16.724 1.00 13.82 90 PRO B C 1
ATOM 2554 O O . PRO B 1 93 ? 2.984 47.262 17.904 1.00 14.19 90 PRO B O 1
ATOM 2558 N N . PHE B 1 94 ? 2.062 47.358 15.868 1.00 13.03 91 PHE B N 1
ATOM 2559 C CA . PHE B 1 94 ? 0.826 46.718 16.351 1.00 12.75 91 PHE B CA 1
ATOM 2560 C C . PHE B 1 94 ? 1.107 45.360 16.987 1.00 12.73 91 PHE B C 1
ATOM 2561 O O . PHE B 1 94 ? 0.483 45.026 18.002 1.00 12.43 91 PHE B O 1
ATOM 2569 N N . VAL B 1 95 ? 1.945 44.547 16.335 1.00 11.32 92 VAL B N 1
ATOM 2570 C CA . VAL B 1 95 ? 2.251 43.233 16.881 1.00 12.19 92 VAL B CA 1
ATOM 2571 C C . VAL B 1 95 ? 2.959 43.340 18.228 1.00 12.26 92 VAL B C 1
ATOM 2572 O O . VAL B 1 95 ? 2.614 42.639 19.178 1.00 12.36 92 VAL B O 1
ATOM 2576 N N . GLN B 1 96 ? 3.928 44.254 18.325 1.00 12.96 93 GLN B N 1
ATOM 2577 C CA . GLN B 1 96 ? 4.630 44.499 19.593 1.00 13.55 93 GLN B CA 1
ATOM 2578 C C . GLN B 1 96 ? 3.633 44.892 20.667 1.00 13.36 93 GLN B C 1
ATOM 2579 O O . GLN B 1 96 ? 3.737 44.481 21.822 1.00 14.97 93 GLN B O 1
ATOM 2585 N N . GLN B 1 97 ? 2.703 45.768 20.298 1.00 12.56 94 GLN B N 1
ATOM 2586 C CA . GLN B 1 97 ? 1.723 46.265 21.266 1.00 13.99 94 GLN B CA 1
ATOM 2587 C C . GLN B 1 97 ? 0.785 45.155 21.750 1.00 12.60 94 GLN B C 1
ATOM 2588 O O . GLN B 1 97 ? 0.468 45.090 22.944 1.00 14.62 94 GLN B O 1
ATOM 2594 N N . VAL B 1 98 ? 0.387 44.258 20.855 1.00 12.30 95 VAL B N 1
ATOM 2595 C CA . VAL B 1 98 ? -0.405 43.102 21.241 1.00 11.80 95 VAL B CA 1
ATOM 2596 C C . VAL B 1 98 ? 0.371 42.191 22.191 1.00 11.97 95 VAL B C 1
ATOM 2597 O O . VAL B 1 98 ? -0.177 41.747 23.220 1.00 13.27 95 VAL B O 1
ATOM 2601 N N . VAL B 1 99 ? 1.626 41.890 21.851 1.00 13.16 96 VAL B N 1
ATOM 2602 C CA . VAL B 1 99 ? 2.453 41.028 22.707 1.00 14.77 96 VAL B CA 1
ATOM 2603 C C . VAL B 1 99 ? 2.597 41.620 24.110 1.00 15.35 96 VAL B C 1
ATOM 2604 O O . VAL B 1 99 ? 2.472 40.925 25.133 1.00 16.54 96 VAL B O 1
ATOM 2608 N N . LYS B 1 100 ? 2.886 42.918 24.158 1.00 15.22 97 LYS B N 1
ATOM 2609 C CA . LYS B 1 100 ? 3.073 43.592 25.424 1.00 16.82 97 LYS B CA 1
ATOM 2610 C C . LYS B 1 100 ? 1.786 43.586 26.240 1.00 16.09 97 LYS B C 1
ATOM 2611 O O . LYS B 1 100 ? 1.818 43.409 27.450 1.00 19.42 97 LYS B O 1
ATOM 2617 N N . GLU B 1 101 ? 0.647 43.800 25.594 1.00 15.40 98 GLU B N 1
ATOM 2618 C CA . GLU B 1 101 ? -0.645 43.765 26.264 1.00 16.61 98 GLU B CA 1
ATOM 2619 C C . GLU B 1 101 ? -0.990 42.361 26.794 1.00 15.41 98 GLU B C 1
ATOM 2620 O O . GLU B 1 101 ? -1.552 42.233 27.900 1.00 17.65 98 GLU B O 1
ATOM 2626 N N A PHE B 1 102 ? -0.877 41.300 25.971 0.50 11.82 99 PHE B N 1
ATOM 2627 N N B PHE B 1 102 ? -0.388 41.378 26.149 0.50 13.62 99 PHE B N 1
ATOM 2628 C CA A PHE B 1 102 ? -1.288 39.925 26.397 0.50 10.78 99 PHE B CA 1
ATOM 2629 C CA B PHE B 1 102 ? -0.677 40.036 26.519 0.50 13.81 99 PHE B CA 1
ATOM 2630 C C A PHE B 1 102 ? -0.417 39.356 27.546 0.50 9.36 99 PHE B C 1
ATOM 2631 C C B PHE B 1 102 ? 0.288 39.527 27.572 0.50 12.83 99 PHE B C 1
ATOM 2632 O O A PHE B 1 102 ? -0.865 38.472 28.285 0.50 10.21 99 PHE B O 1
ATOM 2633 O O B PHE B 1 102 ? -0.074 38.637 28.326 0.50 14.76 99 PHE B O 1
ATOM 2648 N N A TYR B 1 103 ? 0.840 39.787 27.654 0.50 10.19 100 TYR B N 1
ATOM 2649 N N B TYR B 1 103 ? 1.525 40.018 27.576 0.50 15.69 100 TYR B N 1
ATOM 2650 C CA A TYR B 1 103 ? 1.794 39.110 28.559 0.50 10.74 100 TYR B CA 1
ATOM 2651 C CA B TYR B 1 103 ? 2.567 39.412 28.411 0.50 13.96 100 TYR B CA 1
ATOM 2652 C C A TYR B 1 103 ? 1.274 39.134 30.006 0.50 9.84 100 TYR B C 1
ATOM 2653 C C B TYR B 1 103 ? 2.166 39.515 29.875 0.50 18.96 100 TYR B C 1
ATOM 2654 O O A TYR B 1 103 ? 0.857 40.184 30.490 0.50 11.49 100 TYR B O 1
ATOM 2655 O O B TYR B 1 103 ? 1.822 40.593 30.362 0.50 21.35 100 TYR B O 1
ATOM 2672 N N A LYS B 1 104 ? 1.309 37.962 30.652 0.50 10.40 101 LYS B N 1
ATOM 2673 N N B LYS B 1 104 ? 2.085 38.359 30.518 0.50 15.59 101 LYS B N 1
ATOM 2674 C CA A LYS B 1 104 ? 0.922 37.748 32.042 0.50 10.94 101 LYS B CA 1
ATOM 2675 C CA B LYS B 1 104 ? 1.679 38.228 31.906 0.50 16.53 101 LYS B CA 1
ATOM 2676 C C A LYS B 1 104 ? -0.534 37.925 32.344 0.50 10.44 101 LYS B C 1
ATOM 2677 C C B LYS B 1 104 ? 0.195 38.488 32.206 0.50 19.94 101 LYS B C 1
ATOM 2678 O O A LYS B 1 104 ? -0.917 37.718 33.474 0.50 12.46 101 LYS B O 1
ATOM 2679 O O B LYS B 1 104 ? -0.137 38.595 33.365 0.50 26.50 101 LYS B O 1
ATOM 2690 N N A LYS B 1 105 ? -1.372 38.095 31.331 0.50 10.21 102 LYS B N 1
ATOM 2691 N N B LYS B 1 105 ? -0.703 38.565 31.220 0.50 22.41 102 LYS B N 1
ATOM 2692 C CA A LYS B 1 105 ? -2.788 38.099 31.577 0.50 10.29 102 LYS B CA 1
ATOM 2693 C CA B LYS B 1 105 ? -2.172 38.563 31.501 0.50 16.00 102 LYS B CA 1
ATOM 2694 C C A LYS B 1 105 ? -3.219 36.680 31.932 0.50 8.70 102 LYS B C 1
ATOM 2695 C C B LYS B 1 105 ? -2.626 37.135 31.889 0.50 21.31 102 LYS B C 1
ATOM 2696 O O A LYS B 1 105 ? -2.773 35.712 31.312 0.50 12.29 102 LYS B O 1
ATOM 2697 O O B LYS B 1 105 ? -2.270 36.172 31.216 0.50 21.07 102 LYS B O 1
ATOM 2708 N N A PRO B 1 106 ? -4.187 36.571 32.844 0.50 9.38 103 PRO B N 1
ATOM 2709 N N B PRO B 1 106 ? -3.420 36.986 32.969 0.50 20.12 103 PRO B N 1
ATOM 2710 C CA A PRO B 1 106 ? -4.539 35.230 33.285 0.50 10.95 103 PRO B CA 1
ATOM 2711 C CA B PRO B 1 106 ? -4.032 35.687 32.923 0.50 21.00 103 PRO B CA 1
ATOM 2712 C C A PRO B 1 106 ? -5.399 34.478 32.302 0.50 13.60 103 PRO B C 1
ATOM 2713 C C B PRO B 1 106 ? -4.958 35.789 31.743 0.50 20.99 103 PRO B C 1
ATOM 2714 O O A PRO B 1 106 ? -5.564 33.258 32.461 0.50 13.53 103 PRO B O 1
ATOM 2715 O O B PRO B 1 106 ? -5.337 36.898 31.359 0.50 32.72 103 PRO B O 1
ATOM 2722 N N A ASN B 1 107 ? -5.861 35.162 31.251 0.50 10.88 104 ASN B N 1
ATOM 2723 N N B ASN B 1 107 ? -5.595 34.677 31.447 0.50 33.84 104 ASN B N 1
ATOM 2724 C CA A ASN B 1 107 ? -6.844 34.568 30.330 0.50 13.10 104 ASN B CA 1
ATOM 2725 C CA B ASN B 1 107 ? -6.487 34.645 30.331 0.50 18.94 104 ASN B CA 1
ATOM 2726 C C A ASN B 1 107 ? -6.401 34.676 28.877 0.50 10.76 104 ASN B C 1
ATOM 2727 C C B ASN B 1 107 ? -5.879 34.931 28.961 0.50 15.88 104 ASN B C 1
ATOM 2728 O O A ASN B 1 107 ? -7.231 34.735 27.993 0.50 10.25 104 ASN B O 1
ATOM 2729 O O B ASN B 1 107 ? -6.546 34.571 28.002 0.50 26.47 104 ASN B O 1
ATOM 2738 N N A LYS B 1 108 ? -5.107 34.909 28.668 0.50 11.36 105 LYS B N 1
ATOM 2739 N N B LYS B 1 108 ? -4.567 35.210 28.873 0.50 13.37 105 LYS B N 1
ATOM 2740 C CA A LYS B 1 108 ? -4.550 35.108 27.318 0.50 9.09 105 LYS B CA 1
ATOM 2741 C CA B LYS B 1 108 ? -3.903 35.384 27.571 0.50 11.16 105 LYS B CA 1
ATOM 2742 C C A LYS B 1 108 ? -3.265 34.268 27.241 0.50 8.94 105 LYS B C 1
ATOM 2743 C C B LYS B 1 108 ? -2.627 34.568 27.449 0.50 10.80 105 LYS B C 1
ATOM 2744 O O A LYS B 1 108 ? -2.630 34.006 28.284 0.50 9.34 105 LYS B O 1
ATOM 2745 O O B LYS B 1 108 ? -1.929 34.291 28.439 0.50 12.34 105 LYS B O 1
ATOM 2756 N N A TRP B 1 109 ? -2.815 33.961 26.014 0.58 10.05 106 TRP B N 1
ATOM 2757 N N B TRP B 1 109 ? -2.311 34.230 26.207 0.42 10.56 106 TRP B N 1
ATOM 2758 C CA A TRP B 1 109 ? -1.528 33.258 25.766 0.58 9.63 106 TRP B CA 1
ATOM 2759 C CA B TRP B 1 109 ? -1.096 33.576 25.933 0.42 10.93 106 TRP B CA 1
ATOM 2760 C C A TRP B 1 109 ? -0.765 33.803 24.495 0.58 9.55 106 TRP B C 1
ATOM 2761 C C B TRP B 1 109 ? -0.617 34.209 24.682 0.42 12.03 106 TRP B C 1
ATOM 2762 O O A TRP B 1 109 ? -1.440 34.270 23.566 0.58 10.34 106 TRP B O 1
ATOM 2763 O O B TRP B 1 109 ? -1.357 34.568 23.787 0.42 11.58 106 TRP B O 1
ATOM 2784 N N . ILE B 1 110 ? 0.596 33.808 24.507 1.00 11.75 107 ILE B N 1
ATOM 2785 C CA . ILE B 1 110 ? 1.398 34.236 23.336 1.00 11.43 107 ILE B CA 1
ATOM 2786 C C . ILE B 1 110 ? 2.254 33.062 22.905 1.00 11.62 107 ILE B C 1
ATOM 2787 O O . ILE B 1 110 ? 2.912 32.454 23.744 1.00 12.92 107 ILE B O 1
ATOM 2792 N N . GLY B 1 111 ? 2.288 32.788 21.600 1.00 10.45 108 GLY B N 1
ATOM 2793 C CA . GLY B 1 111 ? 3.245 31.816 21.067 1.00 10.34 108 GLY B CA 1
ATOM 2794 C C . GLY B 1 111 ? 4.141 32.477 20.038 1.00 10.19 108 GLY B C 1
ATOM 2795 O O . GLY B 1 111 ? 3.640 33.244 19.211 1.00 10.60 108 GLY B O 1
ATOM 2796 N N . MET B 1 112 ? 5.420 32.161 20.054 1.00 10.56 109 MET B N 1
ATOM 2797 C CA . MET B 1 112 ? 6.344 32.580 19.017 1.00 10.69 109 MET B CA 1
ATOM 2798 C C . MET B 1 112 ? 7.224 31.410 18.617 1.00 10.34 109 MET B C 1
ATOM 2799 O O . MET B 1 112 ? 7.737 30.692 19.476 1.00 11.93 109 MET B O 1
ATOM 2804 N N . ILE B 1 113 ? 7.433 31.249 17.315 1.00 11.03 110 ILE B N 1
ATOM 2805 C CA . ILE B 1 113 ? 8.297 30.160 16.835 1.00 11.91 110 ILE B CA 1
ATOM 2806 C C . ILE B 1 113 ? 9.402 30.633 15.857 1.00 13.35 110 ILE B C 1
ATOM 2807 O O . ILE B 1 113 ? 9.140 31.591 15.153 1.00 13.09 110 ILE B O 1
ATOM 2820 N N . ALA B 1 115 ? 12.347 32.348 14.024 1.00 14.37 112 ALA B N 1
ATOM 2821 C CA . ALA B 1 115 ? 12.759 33.744 14.077 1.00 16.19 112 ALA B CA 1
ATOM 2822 C C . ALA B 1 115 ? 11.662 34.664 14.598 1.00 15.12 112 ALA B C 1
ATOM 2823 O O . ALA B 1 115 ? 11.939 35.796 15.013 1.00 17.23 112 ALA B O 1
ATOM 2825 N N . GLY B 1 116 ? 10.438 34.170 14.685 1.00 12.31 113 GLY B N 1
ATOM 2826 C CA . GLY B 1 116 ? 9.382 34.968 15.281 1.00 12.97 113 GLY B CA 1
ATOM 2827 C C . GLY B 1 116 ? 9.644 35.311 16.726 1.00 11.60 113 GLY B C 1
ATOM 2828 O O . GLY B 1 116 ? 9.067 36.263 17.256 1.00 13.42 113 GLY B O 1
ATOM 2829 N N . THR B 1 117 ? 10.470 34.502 17.392 1.00 13.03 114 THR B N 1
ATOM 2830 C CA . THR B 1 117 ? 10.829 34.719 18.811 1.00 14.34 114 THR B CA 1
ATOM 2831 C C . THR B 1 117 ? 11.546 36.024 19.053 1.00 17.96 114 THR B C 1
ATOM 2832 O O . THR B 1 117 ? 11.583 36.526 20.163 1.00 19.15 114 THR B O 1
ATOM 2836 N N . LEU B 1 118 ? 12.076 36.625 18.003 1.00 16.61 115 LEU B N 1
ATOM 2837 C CA . LEU B 1 118 ? 12.660 37.942 18.123 1.00 20.38 115 LEU B CA 1
ATOM 2838 C C . LEU B 1 118 ? 11.652 38.982 18.591 1.00 17.44 115 LEU B C 1
ATOM 2839 O O . LEU B 1 118 ? 12.018 40.025 19.126 1.00 19.32 115 LEU B O 1
ATOM 2844 N N . THR B 1 119 ? 10.380 38.717 18.347 1.00 15.47 116 THR B N 1
ATOM 2845 C CA . THR B 1 119 ? 9.331 39.616 18.796 1.00 14.83 116 THR B CA 1
ATOM 2846 C C . THR B 1 119 ? 9.355 39.784 20.329 1.00 15.29 116 THR B C 1
ATOM 2847 O O . THR B 1 119 ? 8.910 40.820 20.836 1.00 16.10 116 THR B O 1
ATOM 2851 N N . ALA B 1 120 ? 9.824 38.777 21.070 1.00 17.71 117 ALA B N 1
ATOM 2852 C CA . ALA B 1 120 ? 9.917 38.936 22.540 1.00 18.15 117 ALA B CA 1
ATOM 2853 C C . ALA B 1 120 ? 10.837 40.088 22.869 1.00 18.03 117 ALA B C 1
ATOM 2854 O O . ALA B 1 120 ? 10.564 40.948 23.700 1.00 19.31 117 ALA B O 1
ATOM 2856 N N . LYS B 1 121 ? 11.952 40.046 22.176 1.00 18.96 118 LYS B N 1
ATOM 2857 C CA . LYS B 1 121 ? 12.982 41.019 22.362 1.00 20.38 118 LYS B CA 1
ATOM 2858 C C . LYS B 1 121 ? 12.519 42.384 21.872 1.00 17.69 118 LYS B C 1
ATOM 2859 O O . LYS B 1 121 ? 12.689 43.381 22.576 1.00 22.22 118 LYS B O 1
ATOM 2865 N N . THR B 1 122 ? 11.928 42.464 20.691 1.00 18.80 119 THR B N 1
ATOM 2866 C CA . THR B 1 122 ? 11.498 43.774 20.169 1.00 18.89 119 THR B CA 1
ATOM 2867 C C . THR B 1 122 ? 10.312 44.365 20.943 1.00 19.61 119 THR B C 1
ATOM 2868 O O . THR B 1 122 ? 10.090 45.576 20.899 1.00 22.74 119 THR B O 1
ATOM 2872 N N . SER B 1 123 ? 9.600 43.530 21.688 1.00 17.38 120 SER B N 1
ATOM 2873 C CA . SER B 1 123 ? 8.499 43.968 22.526 1.00 19.16 120 SER B CA 1
ATOM 2874 C C . SER B 1 123 ? 8.939 44.286 23.960 1.00 20.13 120 SER B C 1
ATOM 2875 O O . SER B 1 123 ? 8.109 44.618 24.808 1.00 22.95 120 SER B O 1
ATOM 2878 N N A GLY B 1 124 ? 10.205 43.923 24.256 0.50 24.00 121 GLY B N 1
ATOM 2879 N N B GLY B 1 124 ? 10.172 44.026 24.368 0.50 19.22 121 GLY B N 1
ATOM 2880 C CA A GLY B 1 124 ? 10.777 44.203 25.585 0.50 26.88 121 GLY B CA 1
ATOM 2881 C CA B GLY B 1 124 ? 10.588 44.480 25.690 0.50 21.75 121 GLY B CA 1
ATOM 2882 C C A GLY B 1 124 ? 10.194 43.302 26.660 0.50 29.16 121 GLY B C 1
ATOM 2883 C C B GLY B 1 124 ? 9.971 43.685 26.825 0.50 31.92 121 GLY B C 1
ATOM 2884 O O A GLY B 1 124 ? 10.102 43.709 27.828 0.50 38.12 121 GLY B O 1
ATOM 2885 O O B GLY B 1 124 ? 9.859 44.151 27.951 0.50 30.87 121 GLY B O 1
ATOM 2886 N N A LEU B 1 125 ? 9.856 42.049 26.312 0.50 21.74 122 LEU B N 1
ATOM 2887 N N B LEU B 1 125 ? 9.668 42.426 26.551 0.50 19.61 122 LEU B N 1
ATOM 2888 C CA A LEU B 1 125 ? 9.203 41.144 27.289 0.50 21.28 122 LEU B CA 1
ATOM 2889 C CA B LEU B 1 125 ? 9.240 41.511 27.566 0.50 24.47 122 LEU B CA 1
ATOM 2890 C C A LEU B 1 125 ? 10.136 40.655 28.412 0.50 18.34 122 LEU B C 1
ATOM 2891 C C B LEU B 1 125 ? 10.454 41.176 28.398 0.50 26.98 122 LEU B C 1
ATOM 2892 O O A LEU B 1 125 ? 11.246 40.227 28.116 0.50 22.90 122 LEU B O 1
ATOM 2893 O O B LEU B 1 125 ? 11.506 40.825 27.879 0.50 27.90 122 LEU B O 1
ATOM 2902 N N A PRO B 1 126 ? 9.645 40.546 29.663 0.50 15.97 123 PRO B N 1
ATOM 2903 N N B PRO B 1 126 ? 10.235 41.048 29.689 0.50 32.37 123 PRO B N 1
ATOM 2904 C CA A PRO B 1 126 ? 10.642 40.357 30.733 0.50 15.31 123 PRO B CA 1
ATOM 2905 C CA B PRO B 1 126 ? 11.467 41.046 30.462 0.50 33.82 123 PRO B CA 1
ATOM 2906 C C A PRO B 1 126 ? 10.753 38.915 31.250 0.50 16.13 123 PRO B C 1
ATOM 2907 C C B PRO B 1 126 ? 11.986 39.624 30.678 0.50 38.51 123 PRO B C 1
ATOM 2908 O O A PRO B 1 126 ? 11.345 38.677 32.298 0.50 20.98 123 PRO B O 1
ATOM 2909 O O B PRO B 1 126 ? 13.040 39.429 31.294 0.50 39.10 123 PRO B O 1
ATOM 2916 N N A ASN B 1 127 ? 10.240 37.944 30.510 0.50 14.18 124 ASN B N 1
ATOM 2917 N N B ASN B 1 127 ? 11.390 38.678 29.955 0.50 27.18 124 ASN B N 1
ATOM 2918 C CA A ASN B 1 127 ? 10.513 36.550 30.844 0.50 16.41 124 ASN B CA 1
ATOM 2919 C CA B ASN B 1 127 ? 11.593 37.265 30.247 0.50 25.50 124 ASN B CA 1
ATOM 2920 C C A ASN B 1 127 ? 12.011 36.255 30.905 0.50 14.39 124 ASN B C 1
ATOM 2921 C C B ASN B 1 127 ? 13.084 36.933 30.238 0.50 27.61 124 ASN B C 1
ATOM 2922 O O A ASN B 1 127 ? 12.813 36.906 30.229 0.50 16.02 124 ASN B O 1
ATOM 2923 O O B ASN B 1 127 ? 13.870 37.545 29.509 0.50 37.71 124 ASN B O 1
ATOM 2932 N N A LYS B 1 128 ? 12.396 35.277 31.720 0.50 15.85 125 LYS B N 1
ATOM 2933 N N B LYS B 1 128 ? 13.475 36.032 31.130 0.50 24.06 125 LYS B N 1
ATOM 2934 C CA A LYS B 1 128 ? 13.803 34.981 31.929 0.50 16.19 125 LYS B CA 1
ATOM 2935 C CA B LYS B 1 128 ? 14.875 35.670 31.272 0.50 30.05 125 LYS B CA 1
ATOM 2936 C C A LYS B 1 128 ? 14.326 33.922 30.976 0.50 13.12 125 LYS B C 1
ATOM 2937 C C B LYS B 1 128 ? 15.308 34.611 30.252 0.50 23.56 125 LYS B C 1
ATOM 2938 O O A LYS B 1 128 ? 15.502 33.953 30.642 0.50 16.54 125 LYS B O 1
ATOM 2939 O O B LYS B 1 128 ? 16.421 34.693 29.730 0.50 29.50 125 LYS B O 1
ATOM 2950 N N A GLN B 1 129 ? 13.496 32.936 30.648 0.50 12.32 126 GLN B N 1
ATOM 2951 N N B GLN B 1 129 ? 14.453 33.615 30.004 0.50 21.22 126 GLN B N 1
ATOM 2952 C CA A GLN B 1 129 ? 13.924 31.800 29.841 0.50 12.63 126 GLN B CA 1
ATOM 2953 C CA B GLN B 1 129 ? 14.789 32.454 29.180 0.50 19.04 126 GLN B CA 1
ATOM 2954 C C A GLN B 1 129 ? 13.100 31.725 28.573 0.50 12.38 126 GLN B C 1
ATOM 2955 C C B GLN B 1 129 ? 13.936 32.448 27.916 0.50 17.70 126 GLN B C 1
ATOM 2956 O O A GLN B 1 129 ? 11.969 32.227 28.523 0.50 13.87 126 GLN B O 1
ATOM 2957 O O B GLN B 1 129 ? 12.855 33.037 27.872 0.50 19.42 126 GLN B O 1
ATOM 2968 N N A ILE B 1 130 ? 13.700 31.183 27.511 0.50 10.89 127 ILE B N 1
ATOM 2969 N N B ILE B 1 130 ? 14.516 31.929 26.844 0.50 18.46 127 ILE B N 1
ATOM 2970 C CA A ILE B 1 130 ? 13.103 31.227 26.182 0.50 9.42 127 ILE B CA 1
ATOM 2971 C CA B ILE B 1 130 ? 13.873 31.953 25.547 0.50 16.04 127 ILE B CA 1
ATOM 2972 C C A ILE B 1 130 ? 13.780 30.191 25.290 0.50 9.73 127 ILE B C 1
ATOM 2973 C C B ILE B 1 130 ? 14.514 30.881 24.684 0.50 15.09 127 ILE B C 1
ATOM 2974 O O A ILE B 1 130 ? 14.900 29.748 25.570 0.50 10.89 127 ILE B O 1
ATOM 2975 O O B ILE B 1 130 ? 15.648 30.475 24.923 0.50 16.93 127 ILE B O 1
ATOM 2984 N N A THR B 1 131 ? 13.119 29.810 24.203 0.50 8.94 128 THR B N 1
ATOM 2985 N N B THR B 1 131 ? 13.795 30.426 23.665 0.50 13.47 128 THR B N 1
ATOM 2986 C CA A THR B 1 131 ? 13.844 29.213 23.088 0.50 9.98 128 THR B CA 1
ATOM 2987 C CA B THR B 1 131 ? 14.474 29.799 22.547 0.50 13.67 128 THR B CA 1
ATOM 2988 C C A THR B 1 131 ? 13.438 29.872 21.778 0.50 9.35 128 THR B C 1
ATOM 2989 C C B THR B 1 131 ? 13.987 30.373 21.233 0.50 12.63 128 THR B C 1
ATOM 2990 O O A THR B 1 131 ? 12.627 30.798 21.767 0.50 10.12 128 THR B O 1
ATOM 2991 O O B THR B 1 131 ? 13.170 31.293 21.220 0.50 14.75 128 THR B O 1
ATOM 2998 N N A GLY B 1 132 ? 14.067 29.418 20.693 0.50 9.88 129 GLY B N 1
ATOM 2999 N N B GLY B 1 132 ? 14.643 29.939 20.158 0.50 13.15 129 GLY B N 1
ATOM 3000 C CA A GLY B 1 132 ? 13.823 29.941 19.360 0.50 10.22 129 GLY B CA 1
ATOM 3001 C CA B GLY B 1 132 ? 14.348 30.439 18.824 0.50 13.74 129 GLY B CA 1
ATOM 3002 C C A GLY B 1 132 ? 14.777 29.222 18.429 0.50 9.50 129 GLY B C 1
ATOM 3003 C C B GLY B 1 132 ? 15.274 29.737 17.858 0.50 13.39 129 GLY B C 1
ATOM 3004 O O A GLY B 1 132 ? 15.449 28.263 18.817 0.50 10.75 129 GLY B O 1
ATOM 3005 O O B GLY B 1 132 ? 15.857 28.701 18.192 0.50 13.83 129 GLY B O 1
ATOM 3006 N N A HIS B 1 133 ? 14.785 29.608 17.162 0.50 9.97 130 HIS B N 1
ATOM 3007 N N B HIS B 1 133 ? 15.203 30.146 16.601 0.50 13.55 130 HIS B N 1
ATOM 3008 C CA A HIS B 1 133 ? 15.630 28.902 16.207 0.50 11.45 130 HIS B CA 1
ATOM 3009 C CA B HIS B 1 133 ? 16.008 29.480 15.607 0.50 16.25 130 HIS B CA 1
ATOM 3010 C C A HIS B 1 133 ? 17.077 29.121 16.598 0.50 10.47 130 HIS B C 1
ATOM 3011 C C B HIS B 1 133 ? 17.481 29.810 15.810 0.50 18.78 130 HIS B C 1
ATOM 3012 O O A HIS B 1 133 ? 17.447 30.205 17.051 0.50 11.89 130 HIS B O 1
ATOM 3013 O O B HIS B 1 133 ? 17.819 30.926 16.219 0.50 20.08 130 HIS B O 1
ATOM 3026 N N A PRO B 1 134 ? 17.919 28.103 16.423 0.50 12.06 131 PRO B N 1
ATOM 3027 N N B PRO B 1 134 ? 18.349 28.803 15.648 0.50 19.51 131 PRO B N 1
ATOM 3028 C CA A PRO B 1 134 ? 19.307 28.287 16.847 0.50 15.32 131 PRO B CA 1
ATOM 3029 C CA B PRO B 1 134 ? 19.756 29.060 15.927 0.50 19.79 131 PRO B CA 1
ATOM 3030 C C A PRO B 1 134 ? 20.015 29.445 16.142 0.50 14.51 131 PRO B C 1
ATOM 3031 C C B PRO B 1 134 ? 20.301 30.245 15.138 0.50 18.31 131 PRO B C 1
ATOM 3032 O O A PRO B 1 134 ? 20.881 30.078 16.736 0.50 16.56 131 PRO B O 1
ATOM 3033 O O B PRO B 1 134 ? 21.198 30.927 15.613 0.50 23.71 131 PRO B O 1
ATOM 3040 N N A SER B 1 135 ? 19.521 29.849 14.979 0.50 13.56 132 SER B N 1
ATOM 3041 N N B SER B 1 135 ? 19.684 30.557 14.001 0.50 20.88 132 SER B N 1
ATOM 3042 C CA A SER B 1 135 ? 20.079 31.021 14.300 0.50 15.15 132 SER B CA 1
ATOM 3043 C CA B SER B 1 135 ? 20.066 31.740 13.232 0.50 24.34 132 SER B CA 1
ATOM 3044 C C A SER B 1 135 ? 19.798 32.373 14.962 0.50 14.28 132 SER B C 1
ATOM 3045 C C B SER B 1 135 ? 19.727 33.069 13.920 0.50 23.38 132 SER B C 1
ATOM 3046 O O A SER B 1 135 ? 20.491 33.345 14.666 0.50 17.78 132 SER B O 1
ATOM 3047 O O B SER B 1 135 ? 20.234 34.120 13.512 0.50 28.13 132 SER B O 1
ATOM 3052 N N A VAL B 1 136 ? 18.826 32.417 15.879 0.50 14.07 133 VAL B N 1
ATOM 3053 N N B VAL B 1 136 ? 18.961 33.023 15.008 0.50 21.79 133 VAL B N 1
ATOM 3054 C CA A VAL B 1 136 ? 18.551 33.627 16.655 0.50 14.17 133 VAL B CA 1
ATOM 3055 C CA B VAL B 1 136 ? 18.762 34.229 15.808 0.50 26.66 133 VAL B CA 1
ATOM 3056 C C A VAL B 1 136 ? 18.889 33.485 18.130 0.50 13.18 133 VAL B C 1
ATOM 3057 C C B VAL B 1 136 ? 19.228 34.100 17.258 0.50 22.73 133 VAL B C 1
ATOM 3058 O O A VAL B 1 136 ? 18.638 34.405 18.903 0.50 15.17 133 VAL B O 1
ATOM 3059 O O B VAL B 1 136 ? 19.008 35.019 18.047 0.50 24.88 133 VAL B O 1
ATOM 3066 N N A ARG B 1 137 ? 19.627 32.433 18.482 0.50 13.89 134 ARG B N 1
ATOM 3067 N N B ARG B 1 137 ? 19.989 33.054 17.573 0.50 26.84 134 ARG B N 1
ATOM 3068 C CA A ARG B 1 137 ? 20.039 32.237 19.855 0.50 14.32 134 ARG B CA 1
ATOM 3069 C CA B ARG B 1 137 ? 20.458 32.859 18.943 0.50 26.78 134 ARG B CA 1
ATOM 3070 C C A ARG B 1 137 ? 20.867 33.411 20.367 0.50 13.46 134 ARG B C 1
ATOM 3071 C C B ARG B 1 137 ? 21.294 34.076 19.345 0.50 34.24 134 ARG B C 1
ATOM 3072 O O A ARG B 1 137 ? 20.631 33.908 21.487 0.50 13.64 134 ARG B O 1
ATOM 3073 O O B ARG B 1 137 ? 21.107 34.668 20.417 0.50 29.46 134 ARG B O 1
ATOM 3088 N N A GLY B 1 138 ? 21.862 33.830 19.594 0.50 16.44 135 GLY B N 1
ATOM 3089 N N B GLY B 1 138 ? 22.202 34.467 18.454 0.50 32.81 135 GLY B N 1
ATOM 3090 C CA A GLY B 1 138 ? 22.748 34.904 20.038 0.50 13.39 135 GLY B CA 1
ATOM 3091 C CA B GLY B 1 138 ? 23.103 35.577 18.727 0.50 27.06 135 GLY B CA 1
ATOM 3092 C C A GLY B 1 138 ? 22.003 36.200 20.276 0.50 13.78 135 GLY B C 1
ATOM 3093 C C B GLY B 1 138 ? 22.331 36.837 19.057 0.50 29.24 135 GLY B C 1
ATOM 3094 O O A GLY B 1 138 ? 22.218 36.902 21.266 0.50 14.95 135 GLY B O 1
ATOM 3095 O O B GLY B 1 138 ? 22.663 37.554 19.996 0.50 33.45 135 GLY B O 1
ATOM 3096 N N A GLN B 1 139 ? 21.070 36.497 19.377 0.50 14.59 136 GLN B N 1
ATOM 3097 N N B GLN B 1 139 ? 21.249 37.084 18.330 0.50 33.20 136 GLN B N 1
ATOM 3098 C CA A GLN B 1 139 ? 20.225 37.672 19.554 0.50 13.59 136 GLN B CA 1
ATOM 3099 C CA B GLN B 1 139 ? 20.464 38.285 18.571 0.50 30.36 136 GLN B CA 1
ATOM 3100 C C A GLN B 1 139 ? 19.324 37.607 20.794 0.50 13.91 136 GLN B C 1
ATOM 3101 C C B GLN B 1 139 ? 19.704 38.244 19.895 0.50 27.05 136 GLN B C 1
ATOM 3102 O O A GLN B 1 139 ? 19.177 38.580 21.526 0.50 13.70 136 GLN B O 1
ATOM 3103 O O B GLN B 1 139 ? 19.523 39.283 20.533 0.50 29.11 136 GLN B O 1
ATOM 3114 N N A LEU B 1 140 ? 18.704 36.456 21.014 0.50 12.81 137 LEU B N 1
ATOM 3115 N N B LEU B 1 140 ? 19.093 37.099 20.192 0.50 30.18 137 LEU B N 1
ATOM 3116 C CA A LEU B 1 140 ? 17.939 36.254 22.242 0.50 12.56 137 LEU B CA 1
ATOM 3117 C CA B LEU B 1 140 ? 18.318 36.936 21.422 0.50 28.10 137 LEU B CA 1
ATOM 3118 C C A LEU B 1 140 ? 18.809 36.432 23.500 0.50 14.06 137 LEU B C 1
ATOM 3119 C C B LEU B 1 140 ? 19.207 37.054 22.669 0.50 29.61 137 LEU B C 1
ATOM 3120 O O A LEU B 1 140 ? 18.373 37.040 24.481 0.50 13.97 137 LEU B O 1
ATOM 3121 O O B LEU B 1 140 ? 18.896 37.789 23.610 0.50 34.62 137 LEU B O 1
ATOM 3130 N N A GLU B 1 141 ? 20.008 35.865 23.502 0.50 13.61 138 GLU B N 1
ATOM 3131 N N B GLU B 1 141 ? 20.352 36.383 22.624 0.50 33.37 138 GLU B N 1
ATOM 3132 C CA A GLU B 1 141 ? 20.876 35.986 24.661 0.50 12.93 138 GLU B CA 1
ATOM 3133 C CA B GLU B 1 141 ? 21.240 36.277 23.775 0.50 41.96 138 GLU B CA 1
ATOM 3134 C C A GLU B 1 141 ? 21.334 37.430 24.878 0.50 13.79 138 GLU B C 1
ATOM 3135 C C B GLU B 1 141 ? 21.770 37.654 24.142 0.50 51.45 138 GLU B C 1
ATOM 3136 O O A GLU B 1 141 ? 21.484 37.890 26.010 0.50 14.47 138 GLU B O 1
ATOM 3137 O O B GLU B 1 141 ? 22.396 37.844 25.189 0.50 62.75 138 GLU B O 1
ATOM 3148 N N A GLU B 1 142 ? 21.560 38.164 23.795 0.50 14.25 139 GLU B N 1
ATOM 3149 N N B GLU B 1 142 ? 21.650 38.570 23.189 0.50 30.02 139 GLU B N 1
ATOM 3150 C CA A GLU B 1 142 ? 21.939 39.561 23.947 0.50 15.79 139 GLU B CA 1
ATOM 3151 C CA B GLU B 1 142 ? 22.029 39.956 23.412 0.50 32.15 139 GLU B CA 1
ATOM 3152 C C A GLU B 1 142 ? 20.811 40.331 24.648 0.50 14.99 139 GLU B C 1
ATOM 3153 C C B GLU B 1 142 ? 20.899 40.764 24.063 0.50 37.28 139 GLU B C 1
ATOM 3154 O O A GLU B 1 142 ? 21.042 41.343 25.325 0.50 15.04 139 GLU B O 1
ATOM 3155 O O B GLU B 1 142 ? 21.153 41.755 24.757 0.50 41.09 139 GLU B O 1
ATOM 3166 N N A GLY B 1 143 ? 19.582 39.856 24.469 0.50 14.72 140 GLY B N 1
ATOM 3167 N N B GLY B 1 143 ? 19.671 40.267 23.948 0.50 26.86 140 GLY B N 1
ATOM 3168 C CA A GLY B 1 143 ? 18.437 40.462 25.114 0.50 14.14 140 GLY B CA 1
ATOM 3169 C CA B GLY B 1 143 ? 18.531 40.891 24.613 0.50 25.20 140 GLY B CA 1
ATOM 3170 C C A GLY B 1 143 ? 18.238 40.056 26.559 0.50 16.43 140 GLY B C 1
ATOM 3171 C C B GLY B 1 143 ? 18.386 40.552 26.086 0.50 21.66 140 GLY B C 1
ATOM 3172 O O A GLY B 1 143 ? 17.259 40.471 27.189 0.50 16.84 140 GLY B O 1
ATOM 3173 O O B GLY B 1 143 ? 17.448 41.019 26.744 0.50 30.60 140 GLY B O 1
ATOM 3174 N N A GLY B 1 144 ? 19.167 39.267 27.096 0.50 14.92 141 GLY B N 1
ATOM 3175 N N B GLY B 1 144 ? 19.380 39.847 26.622 0.50 29.36 141 GLY B N 1
ATOM 3176 C CA A GLY B 1 144 ? 19.147 38.918 28.517 0.50 15.57 141 GLY B CA 1
ATOM 3177 C CA B GLY B 1 144 ? 19.389 39.457 28.030 0.50 24.06 141 GLY B CA 1
ATOM 3178 C C A GLY B 1 144 ? 18.352 37.664 28.831 0.50 17.50 141 GLY B C 1
ATOM 3179 C C B GLY B 1 144 ? 18.784 38.082 28.206 0.50 34.62 141 GLY B C 1
ATOM 3180 O O A GLY B 1 144 ? 18.260 37.272 30.008 0.50 17.99 141 GLY B O 1
ATOM 3181 O O B GLY B 1 144 ? 18.722 37.552 29.322 0.50 50.86 141 GLY B O 1
ATOM 3182 N N A TYR B 1 145 ? 17.847 37.002 27.788 0.50 14.61 142 TYR B N 1
ATOM 3183 N N B TYR B 1 145 ? 18.112 37.652 27.144 0.50 36.71 142 TYR B N 1
ATOM 3184 C CA A TYR B 1 145 ? 17.193 35.722 27.961 0.50 13.88 142 TYR B CA 1
ATOM 3185 C CA B TYR B 1 145 ? 17.598 36.306 27.041 0.50 35.19 142 TYR B CA 1
ATOM 3186 C C A TYR B 1 145 ? 18.157 34.572 28.151 0.50 14.71 142 TYR B C 1
ATOM 3187 C C B TYR B 1 145 ? 18.708 35.272 27.128 0.50 33.40 142 TYR B C 1
ATOM 3188 O O A TYR B 1 145 ? 19.234 34.571 27.588 0.50 14.89 142 TYR B O 1
ATOM 3189 O O B TYR B 1 145 ? 19.789 35.457 26.554 0.50 37.29 142 TYR B O 1
ATOM 3206 N N A LYS B 1 146 ? 17.784 33.608 28.983 0.50 13.24 143 LYS B N 1
ATOM 3207 N N B LYS B 1 146 ? 18.544 34.364 28.084 0.50 26.74 143 LYS B N 1
ATOM 3208 C CA A LYS B 1 146 ? 18.469 32.334 28.994 0.50 13.89 143 LYS B CA 1
ATOM 3209 C CA B LYS B 1 146 ? 19.281 33.112 28.087 0.50 24.81 143 LYS B CA 1
ATOM 3210 C C A LYS B 1 146 ? 17.845 31.424 27.952 0.50 12.10 143 LYS B C 1
ATOM 3211 C C B LYS B 1 146 ? 18.618 32.129 27.129 0.50 24.26 143 LYS B C 1
ATOM 3212 O O A LYS B 1 146 ? 16.656 31.126 28.028 0.50 13.74 143 LYS B O 1
ATOM 3213 O O B LYS B 1 146 ? 17.436 31.819 27.279 0.50 23.06 143 LYS B O 1
ATOM 3224 N N A TYR B 1 147 ? 18.651 31.019 26.979 0.50 13.94 144 TYR B N 1
ATOM 3225 N N B TYR B 1 147 ? 19.302 31.908 26.009 0.50 26.31 144 TYR B N 1
ATOM 3226 C CA A TYR B 1 147 ? 18.191 30.153 25.901 0.50 13.41 144 TYR B CA 1
ATOM 3227 C CA B TYR B 1 147 ? 18.922 30.923 25.008 0.50 22.13 144 TYR B CA 1
ATOM 3228 C C A TYR B 1 147 ? 18.255 28.699 26.316 0.50 12.56 144 TYR B C 1
ATOM 3229 C C B TYR B 1 147 ? 19.026 29.513 25.588 0.50 20.81 144 TYR B C 1
ATOM 3230 O O A TYR B 1 147 ? 19.295 28.217 26.760 0.50 14.40 144 TYR B O 1
ATOM 3231 O O B TYR B 1 147 ? 20.090 29.097 26.041 0.50 27.06 144 TYR B O 1
ATOM 3248 N N A LEU B 1 148 ? 17.116 28.030 26.213 0.50 12.45 145 LEU B N 1
ATOM 3249 N N B LEU B 1 148 ? 17.904 28.803 25.611 0.50 21.59 145 LEU B N 1
ATOM 3250 C CA A LEU B 1 148 ? 17.049 26.579 26.423 0.50 12.98 145 LEU B CA 1
ATOM 3251 C CA B LEU B 1 148 ? 17.898 27.374 25.857 0.50 21.12 145 LEU B CA 1
ATOM 3252 C C A LEU B 1 148 ? 17.009 25.824 25.108 0.50 13.58 145 LEU B C 1
ATOM 3253 C C B LEU B 1 148 ? 17.837 26.662 24.520 0.50 20.42 145 LEU B C 1
ATOM 3254 O O A LEU B 1 148 ? 16.137 26.093 24.282 0.50 13.56 145 LEU B O 1
ATOM 3255 O O B LEU B 1 148 ? 16.919 26.896 23.743 0.50 22.88 145 LEU B O 1
ATOM 3264 N N A ASP B 1 149 ? 17.930 24.878 24.920 0.50 13.43 146 ASP B N 1
ATOM 3265 N N B ASP B 1 149 ? 18.671 25.640 24.378 0.50 21.87 146 ASP B N 1
ATOM 3266 C CA A ASP B 1 149 ? 18.000 24.129 23.678 0.50 14.18 146 ASP B CA 1
ATOM 3267 C CA B ASP B 1 149 ? 18.611 24.759 23.220 0.50 19.76 146 ASP B CA 1
ATOM 3268 C C A ASP B 1 149 ? 17.065 22.934 23.791 0.50 14.03 146 ASP B C 1
ATOM 3269 C C B ASP B 1 149 ? 17.698 23.574 23.504 0.50 17.62 146 ASP B C 1
ATOM 3270 O O A ASP B 1 149 ? 17.467 21.826 24.169 0.50 14.30 146 ASP B O 1
ATOM 3271 O O B ASP B 1 149 ? 18.137 22.488 23.879 0.50 22.76 146 ASP B O 1
ATOM 3280 N N A GLN B 1 150 ? 15.780 23.198 23.589 0.50 13.54 147 GLN B N 1
ATOM 3281 N N B GLN B 1 150 ? 16.405 23.828 23.385 0.50 17.14 147 GLN B N 1
ATOM 3282 C CA A GLN B 1 150 ? 14.767 22.140 23.551 0.50 11.93 147 GLN B CA 1
ATOM 3283 C CA B GLN B 1 150 ? 15.407 22.779 23.441 0.50 15.08 147 GLN B CA 1
ATOM 3284 C C A GLN B 1 150 ? 13.592 22.603 22.702 0.50 13.94 147 GLN B C 1
ATOM 3285 C C B GLN B 1 150 ? 14.194 23.224 22.635 0.50 15.00 147 GLN B C 1
ATOM 3286 O O A GLN B 1 150 ? 13.452 23.795 22.425 0.50 11.82 147 GLN B O 1
ATOM 3287 O O B GLN B 1 150 ? 14.097 24.386 22.241 0.50 15.01 147 GLN B O 1
ATOM 3298 N N A PRO B 1 151 ? 12.656 21.687 22.401 0.50 12.43 148 PRO B N 1
ATOM 3299 N N B PRO B 1 151 ? 13.292 22.282 22.335 0.50 12.89 148 PRO B N 1
ATOM 3300 C CA A PRO B 1 151 ? 11.697 22.050 21.362 0.50 9.71 148 PRO B CA 1
ATOM 3301 C CA B PRO B 1 151 ? 12.324 22.579 21.279 0.50 11.67 148 PRO B CA 1
ATOM 3302 C C A PRO B 1 151 ? 10.746 23.169 21.743 0.50 8.71 148 PRO B C 1
ATOM 3303 C C B PRO B 1 151 ? 11.338 23.687 21.627 0.50 10.89 148 PRO B C 1
ATOM 3304 O O A PRO B 1 151 ? 10.421 23.967 20.876 0.50 9.59 148 PRO B O 1
ATOM 3305 O O B PRO B 1 151 ? 10.966 24.478 20.757 0.50 11.84 148 PRO B O 1
ATOM 3312 N N A VAL B 1 152 ? 10.288 23.193 22.998 0.50 8.15 149 VAL B N 1
ATOM 3313 N N B VAL B 1 152 ? 10.954 23.725 22.896 0.50 10.34 149 VAL B N 1
ATOM 3314 C CA A VAL B 1 152 ? 9.263 24.144 23.453 0.50 9.00 149 VAL B CA 1
ATOM 3315 C CA B VAL B 1 152 ? 9.921 24.639 23.361 0.50 10.60 149 VAL B CA 1
ATOM 3316 C C A VAL B 1 152 ? 9.597 24.597 24.875 0.50 8.44 149 VAL B C 1
ATOM 3317 C C B VAL B 1 152 ? 10.286 25.162 24.747 0.50 11.29 149 VAL B C 1
ATOM 3318 O O A VAL B 1 152 ? 10.022 23.801 25.696 0.50 9.86 149 VAL B O 1
ATOM 3319 O O B VAL B 1 152 ? 10.733 24.402 25.609 0.50 12.74 149 VAL B O 1
ATOM 3326 N N A VAL B 1 153 ? 9.430 25.889 25.126 0.50 7.98 150 VAL B N 1
ATOM 3327 N N B VAL B 1 153 ? 10.146 26.475 24.910 0.50 10.86 150 VAL B N 1
ATOM 3328 C CA A VAL B 1 153 ? 9.594 26.485 26.450 0.50 9.02 150 VAL B CA 1
ATOM 3329 C CA B VAL B 1 153 ? 10.383 27.138 26.191 0.50 11.83 150 VAL B CA 1
ATOM 3330 C C A VAL B 1 153 ? 8.314 27.256 26.786 0.50 9.44 150 VAL B C 1
ATOM 3331 C C B VAL B 1 153 ? 9.127 27.876 26.619 0.50 11.56 150 VAL B C 1
ATOM 3332 O O A VAL B 1 153 ? 7.754 27.921 25.918 0.50 10.26 150 VAL B O 1
ATOM 3333 O O B VAL B 1 153 ? 8.441 28.491 25.813 0.50 12.68 150 VAL B O 1
ATOM 3340 N N A LEU B 1 154 ? 7.828 27.122 28.021 0.50 10.24 151 LEU B N 1
ATOM 3341 N N B LEU B 1 154 ? 8.806 27.814 27.901 0.50 12.56 151 LEU B N 1
ATOM 3342 C CA A LEU B 1 154 ? 6.754 27.969 28.540 0.50 11.84 151 LEU B CA 1
ATOM 3343 C CA B LEU B 1 154 ? 7.669 28.557 28.416 0.50 12.76 151 LEU B CA 1
ATOM 3344 C C A LEU B 1 154 ? 7.249 28.745 29.748 0.50 12.99 151 LEU B C 1
ATOM 3345 C C B LEU B 1 154 ? 8.128 29.424 29.587 0.50 12.94 151 LEU B C 1
ATOM 3346 O O A LEU B 1 154 ? 7.809 28.153 30.667 0.50 15.03 151 LEU B O 1
ATOM 3347 O O B LEU B 1 154 ? 8.758 28.929 30.518 0.50 15.90 151 LEU B O 1
ATOM 3356 N N A GLU B 1 155 ? 7.015 30.057 29.765 0.50 11.64 152 GLU B N 1
ATOM 3357 N N B GLU B 1 155 ? 7.892 30.726 29.486 0.50 13.75 152 GLU B N 1
ATOM 3358 C CA A GLU B 1 155 ? 7.215 30.852 30.960 0.50 12.78 152 GLU B CA 1
ATOM 3359 C CA B GLU B 1 155 ? 8.151 31.638 30.575 0.50 17.19 152 GLU B CA 1
ATOM 3360 C C A GLU B 1 155 ? 6.115 31.867 31.059 0.50 13.16 152 GLU B C 1
ATOM 3361 C C B GLU B 1 155 ? 7.009 32.621 30.700 0.50 15.01 152 GLU B C 1
ATOM 3362 O O A GLU B 1 155 ? 5.810 32.506 30.062 0.50 12.11 152 GLU B O 1
ATOM 3363 O O B GLU B 1 155 ? 6.561 33.198 29.716 0.50 16.44 152 GLU B O 1
ATOM 3374 N N A GLU B 1 156 ? 5.484 31.959 32.227 0.50 14.39 153 GLU B N 1
ATOM 3375 N N B GLU B 1 156 ? 6.498 32.740 31.915 0.50 17.42 153 GLU B N 1
ATOM 3376 C CA A GLU B 1 156 ? 4.238 32.710 32.377 0.50 12.85 153 GLU B CA 1
ATOM 3377 C CA B GLU B 1 156 ? 5.240 33.427 32.154 0.50 16.76 153 GLU B CA 1
ATOM 3378 C C A GLU B 1 156 ? 3.258 32.231 31.307 0.50 12.47 153 GLU B C 1
ATOM 3379 C C B GLU B 1 156 ? 4.198 32.868 31.184 0.50 15.49 153 GLU B C 1
ATOM 3380 O O A GLU B 1 156 ? 2.927 31.050 31.307 0.50 14.58 153 GLU B O 1
ATOM 3381 O O B GLU B 1 156 ? 3.969 31.662 31.196 0.50 17.62 153 GLU B O 1
ATOM 3392 N N A ASN B 1 157 ? 2.760 33.109 30.436 0.50 10.02 154 ASN B N 1
ATOM 3393 N N B ASN B 1 157 ? 3.625 33.696 30.304 0.50 11.85 154 ASN B N 1
ATOM 3394 C CA A ASN B 1 157 ? 1.842 32.679 29.380 0.50 8.94 154 ASN B CA 1
ATOM 3395 C CA B ASN B 1 157 ? 2.655 33.202 29.333 0.50 12.29 154 ASN B CA 1
ATOM 3396 C C A ASN B 1 157 ? 2.449 32.787 27.988 0.50 9.21 154 ASN B C 1
ATOM 3397 C C B ASN B 1 157 ? 3.178 33.340 27.920 0.50 11.17 154 ASN B C 1
ATOM 3398 O O A ASN B 1 157 ? 1.735 32.947 27.001 0.50 10.16 154 ASN B O 1
ATOM 3399 O O B ASN B 1 157 ? 2.395 33.403 26.974 0.50 11.72 154 ASN B O 1
ATOM 3408 N N A LEU B 1 158 ? 3.776 32.737 27.929 0.50 9.13 155 LEU B N 1
ATOM 3409 N N B LEU B 1 158 ? 4.500 33.266 27.798 0.50 11.69 155 LEU B N 1
ATOM 3410 C CA A LEU B 1 158 ? 4.526 32.780 26.665 0.50 8.91 155 LEU B CA 1
ATOM 3411 C CA B LEU B 1 158 ? 5.176 33.310 26.511 0.50 10.99 155 LEU B CA 1
ATOM 3412 C C A LEU B 1 158 ? 5.099 31.395 26.346 0.50 8.75 155 LEU B C 1
ATOM 3413 C C B LEU B 1 158 ? 5.764 31.957 26.220 0.50 11.41 155 LEU B C 1
ATOM 3414 O O A LEU B 1 158 ? 5.921 30.885 27.098 0.50 10.10 155 LEU B O 1
ATOM 3415 O O B LEU B 1 158 ? 6.679 31.481 26.898 0.50 12.43 155 LEU B O 1
ATOM 3424 N N A ILE B 1 159 ? 4.726 30.862 25.183 0.57 10.04 156 ILE B N 1
ATOM 3425 N N B ILE B 1 159 ? 5.275 31.383 25.139 0.43 9.18 156 ILE B N 1
ATOM 3426 C CA A ILE B 1 159 ? 5.298 29.639 24.587 0.57 9.51 156 ILE B CA 1
ATOM 3427 C CA B ILE B 1 159 ? 5.704 30.085 24.731 0.43 12.69 156 ILE B CA 1
ATOM 3428 C C A ILE B 1 159 ? 6.271 30.004 23.408 0.57 11.38 156 ILE B C 1
ATOM 3429 C C B ILE B 1 159 ? 6.419 30.272 23.459 0.43 13.14 156 ILE B C 1
ATOM 3430 O O A ILE B 1 159 ? 5.898 30.822 22.534 0.57 11.23 156 ILE B O 1
ATOM 3431 O O B ILE B 1 159 ? 5.796 30.511 22.418 0.43 11.53 156 ILE B O 1
ATOM 3440 N N . THR B 1 160 ? 7.574 29.654 23.481 1.00 12.72 157 THR B N 1
ATOM 3441 C CA . THR B 1 160 ? 8.486 29.829 22.376 1.00 13.22 157 THR B CA 1
ATOM 3442 C C . THR B 1 160 ? 9.002 28.483 21.910 1.00 12.71 157 THR B C 1
ATOM 3443 O O . THR B 1 160 ? 8.984 27.492 22.630 1.00 14.18 157 THR B O 1
ATOM 3447 N N . SER B 1 161 ? 9.401 28.418 20.626 1.00 12.25 158 SER B N 1
ATOM 3448 C CA . SER B 1 161 ? 9.810 27.151 20.015 1.00 11.96 158 SER B CA 1
ATOM 3449 C C . SER B 1 161 ? 10.809 27.384 18.892 1.00 13.77 158 SER B C 1
ATOM 3450 O O . SER B 1 161 ? 10.996 28.506 18.458 1.00 12.92 158 SER B O 1
ATOM 3453 N N . GLN B 1 162 ? 11.505 26.325 18.479 1.00 13.07 159 GLN B N 1
ATOM 3454 C CA . GLN B 1 162 ? 12.730 26.463 17.676 1.00 14.15 159 GLN B CA 1
ATOM 3455 C C . GLN B 1 162 ? 12.582 26.575 16.154 1.00 13.97 159 GLN B C 1
ATOM 3456 O O . GLN B 1 162 ? 13.303 27.359 15.526 1.00 16.23 159 GLN B O 1
ATOM 3462 N N . GLY B 1 163 ? 11.741 25.760 15.529 1.00 12.81 160 GLY B N 1
ATOM 3463 C CA . GLY B 1 163 ? 11.810 25.691 14.072 1.00 11.91 160 GLY B CA 1
ATOM 3464 C C . GLY B 1 163 ? 10.724 24.832 13.471 1.00 11.48 160 GLY B C 1
ATOM 3465 O O . GLY B 1 163 ? 9.803 24.386 14.160 1.00 11.21 160 GLY B O 1
ATOM 3466 N N . PRO B 1 164 ? 10.779 24.625 12.153 1.00 10.93 161 PRO B N 1
ATOM 3467 C CA . PRO B 1 164 ? 9.729 23.844 11.515 1.00 10.16 161 PRO B CA 1
ATOM 3468 C C . PRO B 1 164 ? 9.569 22.475 12.167 1.00 10.33 161 PRO B C 1
ATOM 3469 O O . PRO B 1 164 ? 8.432 21.999 12.294 1.00 10.30 161 PRO B O 1
ATOM 3473 N N . GLY B 1 165 ? 10.673 21.844 12.572 1.00 10.14 162 GLY B N 1
ATOM 3474 C CA . GLY B 1 165 ? 10.592 20.551 13.198 1.00 11.23 162 GLY B CA 1
ATOM 3475 C C . GLY B 1 165 ? 9.889 20.499 14.549 1.00 10.04 162 GLY B C 1
ATOM 3476 O O . GLY B 1 165 ? 9.481 19.428 14.957 1.00 11.99 162 GLY B O 1
ATOM 3477 N N . THR B 1 166 ? 9.717 21.656 15.167 1.00 10.80 163 THR B N 1
ATOM 3478 C CA . THR B 1 166 ? 9.072 21.730 16.482 1.00 11.07 163 THR B CA 1
ATOM 3479 C C . THR B 1 166 ? 7.701 22.366 16.400 1.00 10.04 163 THR B C 1
ATOM 3480 O O . THR B 1 166 ? 7.088 22.586 17.445 1.00 11.11 163 THR B O 1
ATOM 3484 N N . ALA B 1 167 ? 7.192 22.628 15.204 1.00 9.33 164 ALA B N 1
ATOM 3485 C CA . ALA B 1 167 ? 5.933 23.353 15.068 1.00 9.49 164 ALA B CA 1
ATOM 3486 C C . ALA B 1 167 ? 4.757 22.585 15.658 1.00 9.15 164 ALA B C 1
ATOM 3487 O O . ALA B 1 167 ? 3.841 23.212 16.235 1.00 9.22 164 ALA B O 1
ATOM 3489 N N . MET B 1 168 ? 4.728 21.266 15.476 1.00 9.59 165 MET B N 1
ATOM 3490 C CA . MET B 1 168 ? 3.670 20.479 16.068 1.00 9.74 165 MET B CA 1
ATOM 3491 C C . MET B 1 168 ? 3.722 20.511 17.589 1.00 10.32 165 MET B C 1
ATOM 3492 O O . MET B 1 168 ? 2.709 20.697 18.256 1.00 11.03 165 MET B O 1
ATOM 3497 N N . LEU B 1 169 ? 4.901 20.322 18.163 1.00 11.05 166 LEU B N 1
ATOM 3498 C CA . LEU B 1 169 ? 5.038 20.395 19.616 1.00 11.72 166 LEU B CA 1
ATOM 3499 C C . LEU B 1 169 ? 4.642 21.784 20.125 1.00 11.53 166 LEU B C 1
ATOM 3500 O O . LEU B 1 169 ? 4.021 21.912 21.186 1.00 12.63 166 LEU B O 1
ATOM 3505 N N . PHE B 1 170 ? 4.975 22.833 19.392 1.00 10.79 167 PHE B N 1
ATOM 3506 C CA . PHE B 1 170 ? 4.600 24.200 19.727 1.00 10.57 167 PHE B CA 1
ATOM 3507 C C . PHE B 1 170 ? 3.084 24.372 19.745 1.00 10.45 167 PHE B C 1
ATOM 3508 O O . PHE B 1 170 ? 2.515 24.926 20.703 1.00 11.06 167 PHE B O 1
ATOM 3516 N N . GLY B 1 171 ? 2.438 23.966 18.661 1.00 10.17 168 GLY B N 1
ATOM 3517 C CA . GLY B 1 171 ? 1.002 24.089 18.642 1.00 10.42 168 GLY B CA 1
ATOM 3518 C C . GLY B 1 171 ? 0.327 23.322 19.756 1.00 11.05 168 GLY B C 1
ATOM 3519 O O . GLY B 1 171 ? -0.650 23.808 20.356 1.00 11.03 168 GLY B O 1
ATOM 3520 N N . LEU B 1 172 ? 0.842 22.128 20.047 1.00 10.93 169 LEU B N 1
ATOM 3521 C CA . LEU B 1 172 ? 0.316 21.363 21.163 1.00 11.89 169 LEU B CA 1
ATOM 3522 C C . LEU B 1 172 ? 0.511 22.059 22.494 1.00 12.58 169 LEU B C 1
ATOM 3523 O O . LEU B 1 172 ? -0.388 22.020 23.364 1.00 12.86 169 LEU B O 1
ATOM 3528 N N . LYS B 1 173 ? 1.639 22.712 22.721 1.00 12.55 170 LYS B N 1
ATOM 3529 C CA . LYS B 1 173 ? 1.871 23.384 24.006 1.00 13.34 170 LYS B CA 1
ATOM 3530 C C . LYS B 1 173 ? 0.886 24.521 24.182 1.00 11.70 170 LYS B C 1
ATOM 3531 O O . LYS B 1 173 ? 0.376 24.741 25.287 1.00 13.49 170 LYS B O 1
ATOM 3537 N N . LEU B 1 174 ? 0.582 25.248 23.109 1.00 11.55 171 LEU B N 1
ATOM 3538 C CA . LEU B 1 174 ? -0.475 26.268 23.135 1.00 11.40 171 LEU B CA 1
ATOM 3539 C C . LEU B 1 174 ? -1.818 25.656 23.451 1.00 11.46 171 LEU B C 1
ATOM 3540 O O . LEU B 1 174 ? -2.546 26.160 24.324 1.00 12.40 171 LEU B O 1
ATOM 3545 N N . LEU B 1 175 ? -2.190 24.586 22.755 1.00 11.23 172 LEU B N 1
ATOM 3546 C CA . LEU B 1 175 ? -3.459 23.954 23.006 1.00 11.72 172 LEU B CA 1
ATOM 3547 C C . LEU B 1 175 ? -3.565 23.501 24.468 1.00 11.90 172 LEU B C 1
ATOM 3548 O O . LEU B 1 175 ? -4.635 23.609 25.064 1.00 13.01 172 LEU B O 1
ATOM 3553 N N . GLU B 1 176 ? -2.471 22.979 25.002 1.00 13.30 173 GLU B N 1
ATOM 3554 C CA . GLU B 1 176 ? -2.468 22.458 26.366 1.00 14.21 173 GLU B CA 1
ATOM 3555 C C . GLU B 1 176 ? -2.928 23.504 27.367 1.00 15.35 173 GLU B C 1
ATOM 3556 O O . GLU B 1 176 ? -3.470 23.175 28.425 1.00 16.72 173 GLU B O 1
ATOM 3562 N N . GLN B 1 177 ? -2.685 24.779 27.094 1.00 14.31 174 GLN B N 1
ATOM 3563 C CA . GLN B 1 177 ? -3.052 25.837 28.033 1.00 15.37 174 GLN B CA 1
ATOM 3564 C C . GLN B 1 177 ? -4.535 26.082 28.135 1.00 14.52 174 GLN B C 1
ATOM 3565 O O . GLN B 1 177 ? -4.984 26.701 29.105 1.00 16.45 174 GLN B O 1
ATOM 3571 N N . VAL B 1 178 ? -5.292 25.697 27.118 1.00 13.07 175 VAL B N 1
ATOM 3572 C CA . VAL B 1 178 ? -6.686 26.110 26.985 1.00 14.35 175 VAL B CA 1
ATOM 3573 C C . VAL B 1 178 ? -7.680 24.969 26.831 1.00 16.60 175 VAL B C 1
ATOM 3574 O O . VAL B 1 178 ? -8.837 25.103 27.180 1.00 21.19 175 VAL B O 1
ATOM 3578 N N . ALA B 1 179 ? -7.217 23.784 26.498 1.00 16.26 176 ALA B N 1
ATOM 3579 C CA . ALA B 1 179 ? -8.093 22.649 26.295 1.00 15.52 176 ALA B CA 1
ATOM 3580 C C . ALA B 1 179 ? -8.291 21.890 27.602 1.00 15.12 176 ALA B C 1
ATOM 3581 O O . ALA B 1 179 ? -7.364 21.754 28.406 1.00 17.74 176 ALA B O 1
ATOM 3583 N N . SER B 1 180 ? -9.448 21.253 27.725 1.00 17.87 177 SER B N 1
ATOM 3584 C CA . SER B 1 180 ? -9.654 20.257 28.776 1.00 19.46 177 SER B CA 1
ATOM 3585 C C . SER B 1 180 ? -8.651 19.115 28.558 1.00 19.16 177 SER B C 1
ATOM 3586 O O . SER B 1 180 ? -8.137 18.887 27.442 1.00 17.68 177 SER B O 1
ATOM 3589 N N . LYS B 1 181 ? -8.469 18.311 29.596 1.00 20.34 178 LYS B N 1
ATOM 3590 C CA . LYS B 1 181 ? -7.640 17.134 29.497 1.00 23.76 178 LYS B CA 1
ATOM 3591 C C . LYS B 1 181 ? -8.145 16.203 28.397 1.00 19.93 178 LYS B C 1
ATOM 3592 O O . LYS B 1 181 ? -7.353 15.726 27.554 1.00 21.42 178 LYS B O 1
ATOM 3598 N N A ASP B 1 182 ? -9.470 16.105 28.280 0.50 24.75 179 ASP B N 1
ATOM 3599 N N B ASP B 1 182 ? -9.449 15.957 28.364 0.50 18.72 179 ASP B N 1
ATOM 3600 C CA A ASP B 1 182 ? -10.128 15.129 27.396 0.50 23.36 179 ASP B CA 1
ATOM 3601 C CA B ASP B 1 182 ? -9.959 15.024 27.375 0.50 20.30 179 ASP B CA 1
ATOM 3602 C C A ASP B 1 182 ? -9.920 15.586 25.958 0.50 21.63 179 ASP B C 1
ATOM 3603 C C B ASP B 1 182 ? -9.728 15.599 25.975 0.50 20.54 179 ASP B C 1
ATOM 3604 O O A ASP B 1 182 ? -9.821 14.771 25.039 0.50 23.20 179 ASP B O 1
ATOM 3605 O O B ASP B 1 182 ? -9.230 14.901 25.099 0.50 17.75 179 ASP B O 1
ATOM 3614 N N A LYS B 1 183 ? -9.944 16.900 25.762 0.50 18.73 180 LYS B N 1
ATOM 3615 N N B LYS B 1 183 ? -10.152 16.841 25.743 0.50 22.51 180 LYS B N 1
ATOM 3616 C CA A LYS B 1 183 ? -9.884 17.448 24.400 0.50 19.24 180 LYS B CA 1
ATOM 3617 C CA B LYS B 1 183 ? -9.881 17.491 24.442 0.50 17.48 180 LYS B CA 1
ATOM 3618 C C A LYS B 1 183 ? -8.431 17.565 23.937 0.50 17.03 180 LYS B C 1
ATOM 3619 C C B LYS B 1 183 ? -8.418 17.285 24.043 0.50 14.72 180 LYS B C 1
ATOM 3620 O O A LYS B 1 183 ? -8.113 17.258 22.772 0.50 16.68 180 LYS B O 1
ATOM 3621 O O B LYS B 1 183 ? -8.113 16.839 22.915 0.50 15.36 180 LYS B O 1
ATOM 3632 N N . TYR B 1 184 ? -7.515 17.805 24.874 1.00 16.97 181 TYR B N 1
ATOM 3633 C CA . TYR B 1 184 ? -6.099 17.730 24.560 1.00 16.24 181 TYR B CA 1
ATOM 3634 C C . TYR B 1 184 ? -5.725 16.312 24.124 1.00 16.10 181 TYR B C 1
ATOM 3635 O O . TYR B 1 184 ? -5.033 16.088 23.134 1.00 16.38 181 TYR B O 1
ATOM 3644 N N . ASN B 1 185 ? -6.094 15.335 24.950 1.00 17.18 182 ASN B N 1
ATOM 3645 C CA . ASN B 1 185 ? -5.640 13.964 24.702 1.00 18.23 182 ASN B CA 1
ATOM 3646 C C . ASN B 1 185 ? -6.219 13.430 23.399 1.00 18.69 182 ASN B C 1
ATOM 3647 O O . ASN B 1 185 ? -5.542 12.755 22.601 1.00 19.70 182 ASN B O 1
ATOM 3652 N N . ALA B 1 186 ? -7.443 13.811 23.085 1.00 16.77 183 ALA B N 1
ATOM 3653 C CA . ALA B 1 186 ? -8.070 13.366 21.848 1.00 20.40 183 ALA B CA 1
ATOM 3654 C C . ALA B 1 186 ? -7.387 13.983 20.633 1.00 17.53 183 ALA B C 1
ATOM 3655 O O . ALA B 1 186 ? -7.156 13.317 19.600 1.00 19.63 183 ALA B O 1
ATOM 3657 N N . VAL B 1 187 ? -7.109 15.279 20.683 1.00 16.08 184 VAL B N 1
ATOM 3658 C CA . VAL B 1 187 ? -6.439 15.924 19.568 1.00 16.12 184 VAL B CA 1
ATOM 3659 C C . VAL B 1 187 ? -5.050 15.314 19.440 1.00 14.93 184 VAL B C 1
ATOM 3660 O O . VAL B 1 187 ? -4.640 14.953 18.324 1.00 15.14 184 VAL B O 1
ATOM 3664 N N . TYR B 1 188 ? -4.321 15.183 20.544 1.00 15.79 185 TYR B N 1
ATOM 3665 C CA . TYR B 1 188 ? -2.997 14.597 20.500 1.00 16.21 185 TYR B CA 1
ATOM 3666 C C . TYR B 1 188 ? -3.008 13.253 19.794 1.00 15.89 185 TYR B C 1
ATOM 3667 O O . TYR B 1 188 ? -2.225 13.006 18.883 1.00 17.01 185 TYR B O 1
ATOM 3676 N N A LYS B 1 189 ? -3.844 12.352 20.307 0.49 16.75 186 LYS B N 1
ATOM 3677 N N B LYS B 1 189 ? -3.941 12.395 20.186 0.51 18.36 186 LYS B N 1
ATOM 3678 C CA A LYS B 1 189 ? -3.992 11.033 19.710 0.49 17.77 186 LYS B CA 1
ATOM 3679 C CA B LYS B 1 189 ? -3.909 11.030 19.688 0.51 19.70 186 LYS B CA 1
ATOM 3680 C C A LYS B 1 189 ? -4.062 11.125 18.189 0.49 17.27 186 LYS B C 1
ATOM 3681 C C B LYS B 1 189 ? -4.311 10.935 18.214 0.51 18.69 186 LYS B C 1
ATOM 3682 O O A LYS B 1 189 ? -3.368 10.389 17.480 0.49 16.34 186 LYS B O 1
ATOM 3683 O O B LYS B 1 189 ? -3.864 10.051 17.494 0.51 19.99 186 LYS B O 1
ATOM 3694 N N . SER B 1 190 ? -4.992 11.963 17.729 1.00 17.39 187 SER B N 1
ATOM 3695 C CA . SER B 1 190 ? -5.353 12.031 16.310 1.00 17.27 187 SER B CA 1
ATOM 3696 C C . SER B 1 190 ? -4.197 12.422 15.388 1.00 16.77 187 SER B C 1
ATOM 3697 O O . SER B 1 190 ? -4.308 12.245 14.178 1.00 16.91 187 SER B O 1
ATOM 3700 N N . LEU B 1 191 ? -3.138 12.988 15.941 1.00 16.06 188 LEU B N 1
ATOM 3701 C CA . LEU B 1 191 ? -2.035 13.509 15.144 1.00 14.99 188 LEU B CA 1
ATOM 3702 C C . LEU B 1 191 ? -1.037 12.445 14.719 1.00 16.88 188 LEU B C 1
ATOM 3703 O O . LEU B 1 191 ? -0.256 12.672 13.804 1.00 16.34 188 LEU B O 1
ATOM 3708 N N . SER B 1 192 ? -1.050 11.292 15.379 1.00 17.84 189 SER B N 1
ATOM 3709 C CA . SER B 1 192 ? -0.026 10.275 15.194 1.00 19.59 189 SER B CA 1
ATOM 3710 C C . SER B 1 192 ? 1.357 10.868 15.433 1.00 17.28 189 SER B C 1
ATOM 3711 O O . SER B 1 192 ? 2.285 10.661 14.640 1.00 19.06 189 SER B O 1
ATOM 3714 N N . MET B 1 193 ? 1.527 11.490 16.603 1.00 17.82 190 MET B N 1
ATOM 3715 C CA . MET B 1 193 ? 2.808 11.998 16.999 1.00 16.93 190 MET B CA 1
ATOM 3716 C C . MET B 1 193 ? 3.812 10.846 17.079 1.00 18.39 190 MET B C 1
ATOM 3717 O O . MET B 1 193 ? 3.478 9.776 17.633 1.00 23.49 190 MET B O 1
ATOM 3722 N N . PRO B 1 194 ? 5.067 11.085 16.647 1.00 18.93 191 PRO B N 1
ATOM 3723 C CA . PRO B 1 194 ? 6.064 10.019 16.633 1.00 21.18 191 PRO B CA 1
ATOM 3724 C C . PRO B 1 194 ? 6.639 9.763 17.998 1.00 23.34 191 PRO B C 1
ATOM 3725 O O . PRO B 1 194 ? 6.643 10.649 18.841 1.00 28.41 191 PRO B O 1
ATOM 3730 N N . VAL C 1 5 ? -8.008 34.511 -14.652 1.00 35.16 2 VAL C N 1
ATOM 3731 C CA . VAL C 1 5 ? -6.809 35.073 -15.376 1.00 22.17 2 VAL C CA 1
ATOM 3732 C C . VAL C 1 5 ? -7.010 36.566 -15.479 1.00 17.52 2 VAL C C 1
ATOM 3733 O O . VAL C 1 5 ? -8.064 37.030 -15.906 1.00 17.92 2 VAL C O 1
ATOM 3737 N N . LYS C 1 6 ? -5.939 37.290 -15.187 1.00 14.34 3 LYS C N 1
ATOM 3738 C CA . LYS C 1 6 ? -5.943 38.750 -15.298 1.00 12.75 3 LYS C CA 1
ATOM 3739 C C . LYS C 1 6 ? -4.678 39.223 -15.973 1.00 9.87 3 LYS C C 1
ATOM 3740 O O . LYS C 1 6 ? -3.556 38.757 -15.690 1.00 12.16 3 LYS C O 1
ATOM 3746 N N . VAL C 1 7 ? -4.859 40.181 -16.863 1.00 8.67 4 VAL C N 1
ATOM 3747 C CA . VAL C 1 7 ? -3.770 40.643 -17.722 1.00 8.05 4 VAL C CA 1
ATOM 3748 C C . VAL C 1 7 ? -3.404 42.076 -17.433 1.00 7.05 4 VAL C C 1
ATOM 3749 O O . VAL C 1 7 ? -4.282 42.922 -17.228 1.00 8.19 4 VAL C O 1
ATOM 3753 N N . CYS C 1 8 ? -2.103 42.348 -17.415 1.00 7.09 5 CYS C N 1
ATOM 3754 C CA . CYS C 1 8 ? -1.565 43.683 -17.399 1.00 7.01 5 CYS C CA 1
ATOM 3755 C C . CYS C 1 8 ? -0.951 44.020 -18.733 1.00 6.64 5 CYS C C 1
ATOM 3756 O O . CYS C 1 8 ? -0.004 43.347 -19.165 1.00 7.94 5 CYS C O 1
ATOM 3759 N N . LEU C 1 9 ? -1.490 45.039 -19.380 1.00 6.47 6 LEU C N 1
ATOM 3760 C CA . LEU C 1 9 ? -0.908 45.597 -20.603 1.00 6.32 6 LEU C CA 1
ATOM 3761 C C . LEU C 1 9 ? -0.164 46.864 -20.205 1.00 6.17 6 LEU C C 1
ATOM 3762 O O . LEU C 1 9 ? -0.784 47.904 -19.892 1.00 6.73 6 LEU C O 1
ATOM 3767 N N . PHE C 1 10 ? 1.165 46.780 -20.113 1.00 6.30 7 PHE C N 1
ATOM 3768 C CA . PHE C 1 10 ? 1.949 47.955 -19.811 1.00 6.37 7 PHE C CA 1
ATOM 3769 C C . PHE C 1 10 ? 1.858 48.970 -20.945 1.00 6.69 7 PHE C C 1
ATOM 3770 O O . PHE C 1 10 ? 1.756 48.617 -22.116 1.00 7.91 7 PHE C O 1
ATOM 3778 N N A VAL C 1 11 ? 1.910 50.246 -20.583 0.50 6.22 8 VAL C N 1
ATOM 3779 N N B VAL C 1 11 ? 1.990 50.242 -20.584 0.50 6.67 8 VAL C N 1
ATOM 3780 C CA A VAL C 1 11 ? 1.865 51.326 -21.555 0.50 6.25 8 VAL C CA 1
ATOM 3781 C CA B VAL C 1 11 ? 1.961 51.326 -21.553 0.50 6.96 8 VAL C CA 1
ATOM 3782 C C A VAL C 1 11 ? 2.723 52.489 -21.044 0.50 6.80 8 VAL C C 1
ATOM 3783 C C B VAL C 1 11 ? 2.814 52.458 -21.028 0.50 6.88 8 VAL C C 1
ATOM 3784 O O A VAL C 1 11 ? 2.794 52.708 -19.817 0.50 7.76 8 VAL C O 1
ATOM 3785 O O B VAL C 1 11 ? 2.893 52.696 -19.808 0.50 8.41 8 VAL C O 1
ATOM 3792 N N . ALA C 1 12 ? 3.384 53.206 -21.949 1.00 7.14 9 ALA C N 1
ATOM 3793 C CA . ALA C 1 12 ? 4.192 54.369 -21.613 1.00 7.51 9 ALA C CA 1
ATOM 3794 C C . ALA C 1 12 ? 3.946 55.433 -22.669 1.00 7.26 9 ALA C C 1
ATOM 3795 O O . ALA C 1 12 ? 3.431 55.142 -23.756 1.00 7.27 9 ALA C O 1
ATOM 3797 N N A ASP C 1 13 ? 4.364 56.670 -22.392 0.50 7.53 10 ASP C N 1
ATOM 3798 N N B ASP C 1 13 ? 4.353 56.677 -22.390 0.50 7.77 10 ASP C N 1
ATOM 3799 C CA A ASP C 1 13 ? 4.396 57.630 -23.475 0.50 7.81 10 ASP C CA 1
ATOM 3800 C CA B ASP C 1 13 ? 4.446 57.609 -23.493 0.50 8.27 10 ASP C CA 1
ATOM 3801 C C A ASP C 1 13 ? 5.338 57.121 -24.576 0.50 7.42 10 ASP C C 1
ATOM 3802 C C B ASP C 1 13 ? 5.275 56.942 -24.570 0.50 7.68 10 ASP C C 1
ATOM 3803 O O A ASP C 1 13 ? 6.397 56.564 -24.300 0.50 8.50 10 ASP C O 1
ATOM 3804 O O B ASP C 1 13 ? 6.351 56.409 -24.321 0.50 8.14 10 ASP C O 1
ATOM 3813 N N . GLY C 1 14 ? 4.835 57.095 -25.812 1.00 7.82 11 GLY C N 1
ATOM 3814 C CA . GLY C 1 14 ? 5.547 56.484 -26.908 1.00 7.81 11 GLY C CA 1
ATOM 3815 C C . GLY C 1 14 ? 5.205 55.048 -27.217 1.00 7.59 11 GLY C C 1
ATOM 3816 O O . GLY C 1 14 ? 5.791 54.479 -28.149 1.00 7.97 11 GLY C O 1
ATOM 3817 N N . THR C 1 15 ? 4.230 54.458 -26.523 1.00 7.18 12 THR C N 1
ATOM 3818 C CA . THR C 1 15 ? 3.798 53.099 -26.871 1.00 6.96 12 THR C CA 1
ATOM 3819 C C . THR C 1 15 ? 3.016 53.113 -28.181 1.00 6.86 12 THR C C 1
ATOM 3820 O O . THR C 1 15 ? 2.168 53.979 -28.415 1.00 7.11 12 THR C O 1
ATOM 3824 N N . ASP C 1 16 ? 3.273 52.105 -29.023 1.00 6.38 13 ASP C N 1
ATOM 3825 C CA . ASP C 1 16 ? 2.572 51.981 -30.303 1.00 6.26 13 ASP C CA 1
ATOM 3826 C C . ASP C 1 16 ? 1.095 51.650 -30.136 1.00 6.44 13 ASP C C 1
ATOM 3827 O O . ASP C 1 16 ? 0.719 50.692 -29.449 1.00 6.91 13 ASP C O 1
ATOM 3832 N N . GLU C 1 17 ? 0.267 52.414 -30.846 1.00 6.42 14 GLU C N 1
ATOM 3833 C CA . GLU C 1 17 ? -1.183 52.234 -30.773 1.00 6.65 14 GLU C CA 1
ATOM 3834 C C . GLU C 1 17 ? -1.663 50.881 -31.266 1.00 6.06 14 GLU C C 1
ATOM 3835 O O . GLU C 1 17 ? -2.586 50.287 -30.696 1.00 6.64 14 GLU C O 1
ATOM 3841 N N . ILE C 1 18 ? -1.098 50.405 -32.373 1.00 6.05 15 ILE C N 1
ATOM 3842 C CA . ILE C 1 18 ? -1.510 49.143 -32.966 1.00 5.95 15 ILE C CA 1
ATOM 3843 C C . ILE C 1 18 ? -1.194 47.975 -32.041 1.00 6.20 15 ILE C C 1
ATOM 3844 O O . ILE C 1 18 ? -2.012 47.068 -31.823 1.00 6.66 15 ILE C O 1
ATOM 3849 N N . GLU C 1 19 ? 0.038 47.984 -31.526 1.00 6.23 16 GLU C N 1
ATOM 3850 C CA . GLU C 1 19 ? 0.496 46.906 -30.641 1.00 6.52 16 GLU C CA 1
ATOM 3851 C C . GLU C 1 19 ? -0.208 46.899 -29.289 1.00 6.60 16 GLU C C 1
ATOM 3852 O O . GLU C 1 19 ? -0.350 45.844 -28.685 1.00 7.91 16 GLU C O 1
ATOM 3858 N N A PHE C 1 20 ? -0.694 48.063 -28.840 0.50 6.13 17 PHE C N 1
ATOM 3859 N N B PHE C 1 20 ? -0.611 48.075 -28.811 0.50 6.27 17 PHE C N 1
ATOM 3860 C CA A PHE C 1 20 ? -1.555 48.105 -27.644 0.50 6.05 17 PHE C CA 1
ATOM 3861 C CA B PHE C 1 20 ? -1.479 48.115 -27.632 0.50 6.58 17 PHE C CA 1
ATOM 3862 C C A PHE C 1 20 ? -2.937 47.547 -27.960 0.50 6.05 17 PHE C C 1
ATOM 3863 C C B PHE C 1 20 ? -2.865 47.555 -27.962 0.50 6.31 17 PHE C C 1
ATOM 3864 O O A PHE C 1 20 ? -3.489 46.714 -27.240 0.50 6.30 17 PHE C O 1
ATOM 3865 O O B PHE C 1 20 ? -3.400 46.715 -27.242 0.50 6.68 17 PHE C O 1
ATOM 3880 N N A SER C 1 21 ? -3.521 48.050 -29.045 0.81 6.02 18 SER C N 1
ATOM 3881 N N B SER C 1 21 ? -3.388 47.965 -29.123 0.19 6.72 18 SER C N 1
ATOM 3882 C CA A SER C 1 21 ? -4.926 47.767 -29.285 0.81 6.16 18 SER C CA 1
ATOM 3883 C CA B SER C 1 21 ? -4.818 47.834 -29.454 0.19 6.93 18 SER C CA 1
ATOM 3884 C C A SER C 1 21 ? -5.224 46.300 -29.560 0.81 5.49 18 SER C C 1
ATOM 3885 C C B SER C 1 21 ? -5.212 46.375 -29.637 0.19 6.46 18 SER C C 1
ATOM 3886 O O A SER C 1 21 ? -6.307 45.844 -29.227 0.81 6.31 18 SER C O 1
ATOM 3887 O O B SER C 1 21 ? -6.277 45.957 -29.196 0.19 6.12 18 SER C O 1
ATOM 3892 N N . ALA C 1 22 ? -4.320 45.599 -30.245 1.00 6.29 19 ALA C N 1
ATOM 3893 C CA . ALA C 1 22 ? -4.616 44.241 -30.617 1.00 6.72 19 ALA C CA 1
ATOM 3894 C C . ALA C 1 22 ? -4.793 43.316 -29.401 1.00 6.69 19 ALA C C 1
ATOM 3895 O O . ALA C 1 22 ? -5.858 42.721 -29.227 1.00 7.15 19 ALA C O 1
ATOM 3897 N N . PRO C 1 23 ? -3.778 43.195 -28.506 1.00 7.13 20 PRO C N 1
ATOM 3898 C CA . PRO C 1 23 ? -4.013 42.354 -27.324 1.00 7.33 20 PRO C CA 1
ATOM 3899 C C . PRO C 1 23 ? -5.150 42.900 -26.459 1.00 6.91 20 PRO C C 1
ATOM 3900 O O . PRO C 1 23 ? -5.888 42.105 -25.856 1.00 7.95 20 PRO C O 1
ATOM 3904 N N . TRP C 1 24 ? -5.283 44.216 -26.352 1.00 6.88 21 TRP C N 1
ATOM 3905 C CA . TRP C 1 24 ? -6.402 44.788 -25.586 1.00 6.97 21 TRP C CA 1
ATOM 3906 C C . TRP C 1 24 ? -7.747 44.255 -26.088 1.00 6.88 21 TRP C C 1
ATOM 3907 O O . TRP C 1 24 ? -8.562 43.717 -25.331 1.00 7.70 21 TRP C O 1
ATOM 3918 N N . GLY C 1 25 ? -7.980 44.416 -27.396 1.00 6.66 22 GLY C N 1
ATOM 3919 C CA . GLY C 1 25 ? -9.252 44.011 -27.944 1.00 7.00 22 GLY C CA 1
ATOM 3920 C C . GLY C 1 25 ? -9.492 42.526 -27.918 1.00 6.87 22 GLY C C 1
ATOM 3921 O O . GLY C 1 25 ? -10.646 42.075 -27.799 1.00 8.00 22 GLY C O 1
ATOM 3922 N N . ILE C 1 26 ? -8.421 41.752 -28.065 1.00 6.82 23 ILE C N 1
ATOM 3923 C CA . ILE C 1 26 ? -8.540 40.286 -28.044 1.00 7.41 23 ILE C CA 1
ATOM 3924 C C . ILE C 1 26 ? -8.926 39.795 -26.649 1.00 7.45 23 ILE C C 1
ATOM 3925 O O . ILE C 1 26 ? -9.836 38.976 -26.503 1.00 8.26 23 ILE C O 1
ATOM 3930 N N . PHE C 1 27 ? -8.226 40.273 -25.613 1.00 7.32 24 PHE C N 1
ATOM 3931 C CA . PHE C 1 27 ? -8.574 39.857 -24.254 1.00 7.62 24 PHE C CA 1
ATOM 3932 C C . PHE C 1 27 ? -9.946 40.366 -23.829 1.00 7.95 24 PHE C C 1
ATOM 3933 O O . PHE C 1 27 ? -10.688 39.623 -23.155 1.00 9.20 24 PHE C O 1
ATOM 3941 N N . LYS C 1 28 ? -10.327 41.575 -24.236 1.00 7.69 25 LYS C N 1
ATOM 3942 C CA . LYS C 1 28 ? -11.676 42.058 -23.963 1.00 8.70 25 LYS C CA 1
ATOM 3943 C C . LYS C 1 28 ? -12.733 41.128 -24.605 1.00 9.08 25 LYS C C 1
ATOM 3944 O O . LYS C 1 28 ? -13.719 40.762 -23.967 1.00 10.57 25 LYS C O 1
ATOM 3950 N N . ARG C 1 29 ? -12.516 40.739 -25.864 1.00 9.17 26 ARG C N 1
ATOM 3951 C CA . ARG C 1 29 ? -13.435 39.830 -26.510 1.00 9.81 26 ARG C CA 1
ATOM 3952 C C . ARG C 1 29 ? -13.535 38.491 -25.799 1.00 10.49 26 ARG C C 1
ATOM 3953 O O . ARG C 1 29 ? -14.590 37.841 -25.800 1.00 13.24 26 ARG C O 1
ATOM 3961 N N . ALA C 1 30 ? -12.427 38.059 -25.196 1.00 9.64 27 ALA C N 1
ATOM 3962 C CA . ALA C 1 30 ? -12.398 36.815 -24.447 1.00 10.42 27 ALA C CA 1
ATOM 3963 C C . ALA C 1 30 ? -13.021 36.917 -23.069 1.00 10.89 27 ALA C C 1
ATOM 3964 O O . ALA C 1 30 ? -13.068 35.915 -22.345 1.00 12.81 27 ALA C O 1
ATOM 3966 N N . GLU C 1 31 ? -13.442 38.110 -22.675 1.00 10.79 28 GLU C N 1
ATOM 3967 C CA . GLU C 1 31 ? -13.989 38.357 -21.332 1.00 12.18 28 GLU C CA 1
ATOM 3968 C C . GLU C 1 31 ? -12.957 37.992 -20.260 1.00 10.79 28 GLU C C 1
ATOM 3969 O O . GLU C 1 31 ? -13.281 37.481 -19.197 1.00 14.41 28 GLU C O 1
ATOM 3975 N N . ILE C 1 32 ? -11.704 38.256 -20.556 1.00 10.37 29 ILE C N 1
ATOM 3976 C CA . ILE C 1 32 ? -10.614 38.102 -19.613 1.00 10.25 29 ILE C CA 1
ATOM 3977 C C . ILE C 1 32 ? -10.220 39.483 -19.076 1.00 10.03 29 ILE C C 1
ATOM 3978 O O . ILE C 1 32 ? -9.888 40.358 -19.871 1.00 10.44 29 ILE C O 1
ATOM 3983 N N . PRO C 1 33 ? -10.272 39.697 -17.762 1.00 10.43 30 PRO C N 1
ATOM 3984 C CA . PRO C 1 33 ? -9.928 41.010 -17.208 1.00 10.78 30 PRO C CA 1
ATOM 3985 C C . PRO C 1 33 ? -8.547 41.480 -17.672 1.00 9.42 30 PRO C C 1
ATOM 3986 O O . PRO C 1 33 ? -7.585 40.716 -17.609 1.00 9.88 30 PRO C O 1
ATOM 3990 N N . ILE C 1 34 ? -8.484 42.765 -18.017 1.00 9.85 31 ILE C N 1
ATOM 3991 C CA . ILE C 1 34 ? -7.242 43.382 -18.479 1.00 8.83 31 ILE C CA 1
ATOM 3992 C C . ILE C 1 34 ? -7.221 44.830 -18.055 1.00 8.96 31 ILE C C 1
ATOM 3993 O O . ILE C 1 34 ? -8.205 45.546 -18.209 1.00 10.74 31 ILE C O 1
ATOM 3998 N N . ASP C 1 35 ? -6.078 45.241 -17.501 1.00 8.15 32 ASP C N 1
ATOM 3999 C CA . ASP C 1 35 ? -5.827 46.630 -17.134 1.00 8.36 32 ASP C CA 1
ATOM 4000 C C . ASP C 1 35 ? -4.668 47.148 -17.960 1.00 7.54 32 ASP C C 1
ATOM 4001 O O . ASP C 1 35 ? -3.678 46.444 -18.157 1.00 8.32 32 ASP C O 1
ATOM 4006 N N . SER C 1 36 ? -4.737 48.429 -18.341 1.00 7.21 33 SER C N 1
ATOM 4007 C CA . SER C 1 36 ? -3.552 49.131 -18.813 1.00 7.44 33 SER C CA 1
ATOM 4008 C C . SER C 1 36 ? -2.855 49.782 -17.635 1.00 7.03 33 SER C C 1
ATOM 4009 O O . SER C 1 36 ? -3.498 50.394 -16.768 1.00 8.32 33 SER C O 1
ATOM 4012 N N . VAL C 1 37 ? -1.549 49.562 -17.572 1.00 6.99 34 VAL C N 1
ATOM 4013 C CA . VAL C 1 37 ? -0.722 50.015 -16.438 1.00 7.02 34 VAL C CA 1
ATOM 4014 C C . VAL C 1 37 ? 0.369 50.907 -16.986 1.00 7.02 34 VAL C C 1
ATOM 4015 O O . VAL C 1 37 ? 1.280 50.476 -17.691 1.00 7.27 34 VAL C O 1
ATOM 4019 N N . TYR C 1 38 ? 0.222 52.194 -16.697 1.00 7.34 35 TYR C N 1
ATOM 4020 C CA . TYR C 1 38 ? 1.083 53.254 -17.222 1.00 7.41 35 TYR C CA 1
ATOM 4021 C C . TYR C 1 38 ? 2.364 53.416 -16.423 1.00 7.39 35 TYR C C 1
ATOM 4022 O O . TYR C 1 38 ? 2.331 53.493 -15.180 1.00 8.95 35 TYR C O 1
ATOM 4031 N N . VAL C 1 39 ? 3.474 53.502 -17.136 1.00 7.94 36 VAL C N 1
ATOM 4032 C CA . VAL C 1 39 ? 4.780 53.826 -16.605 1.00 8.91 36 VAL C CA 1
ATOM 4033 C C . VAL C 1 39 ? 5.151 55.173 -17.137 1.00 9.16 36 VAL C C 1
ATOM 4034 O O . VAL C 1 39 ? 5.432 55.361 -18.326 1.00 10.26 36 VAL C O 1
ATOM 4038 N N . GLY C 1 40 ? 5.174 56.149 -16.250 1.00 11.42 37 GLY C N 1
ATOM 4039 C CA . GLY C 1 40 ? 5.520 57.482 -16.620 1.00 13.72 37 GLY C CA 1
ATOM 4040 C C . GLY C 1 40 ? 5.143 58.395 -15.478 1.00 17.32 37 GLY C C 1
ATOM 4041 O O . GLY C 1 40 ? 4.617 57.944 -14.420 1.00 17.85 37 GLY C O 1
ATOM 4042 N N . GLU C 1 41 ? 5.284 59.686 -15.738 1.00 25.24 38 GLU C N 1
ATOM 4043 C CA . GLU C 1 41 ? 5.013 60.656 -14.689 1.00 25.60 38 GLU C CA 1
ATOM 4044 C C . GLU C 1 41 ? 3.738 61.510 -14.855 1.00 25.86 38 GLU C C 1
ATOM 4045 O O . GLU C 1 41 ? 3.495 62.376 -14.022 1.00 29.09 38 GLU C O 1
ATOM 4051 N N . ASN C 1 42 ? 2.944 61.362 -15.919 1.00 23.31 39 ASN C N 1
ATOM 4052 C CA . ASN C 1 42 ? 1.697 62.163 -16.027 1.00 22.41 39 ASN C CA 1
ATOM 4053 C C . ASN C 1 42 ? 0.748 61.731 -14.912 1.00 20.20 39 ASN C C 1
ATOM 4054 O O . ASN C 1 42 ? 0.320 60.572 -14.842 1.00 19.41 39 ASN C O 1
ATOM 4059 N N . LYS C 1 43 ? 0.453 62.646 -14.002 1.00 22.29 40 LYS C N 1
ATOM 4060 C CA . LYS C 1 43 ? -0.288 62.258 -12.819 1.00 26.45 40 LYS C CA 1
ATOM 4061 C C . LYS C 1 43 ? -1.770 61.977 -13.065 1.00 21.79 40 LYS C C 1
ATOM 4062 O O . LYS C 1 43 ? -2.454 61.416 -12.220 1.00 24.00 40 LYS C O 1
ATOM 4068 N N . ASP C 1 44 ? -2.250 62.268 -14.261 1.00 19.04 41 ASP C N 1
ATOM 4069 C CA . ASP C 1 44 ? -3.630 61.950 -14.604 1.00 19.09 41 ASP C CA 1
ATOM 4070 C C . ASP C 1 44 ? -3.742 60.647 -15.418 1.00 13.29 41 ASP C C 1
ATOM 4071 O O . ASP C 1 44 ? -4.836 60.279 -15.855 1.00 14.48 41 ASP C O 1
ATOM 4076 N N A ARG C 1 45 ? -2.611 59.990 -15.635 0.56 11.72 42 ARG C N 1
ATOM 4077 N N B ARG C 1 45 ? -2.641 59.928 -15.573 0.44 12.54 42 ARG C N 1
ATOM 4078 C CA A ARG C 1 45 ? -2.528 58.759 -16.418 0.56 11.37 42 ARG C CA 1
ATOM 4079 C CA B ARG C 1 45 ? -2.615 58.707 -16.374 0.44 10.30 42 ARG C CA 1
ATOM 4080 C C A ARG C 1 45 ? -2.907 58.993 -17.873 0.56 9.50 42 ARG C C 1
ATOM 4081 C C B ARG C 1 45 ? -2.909 58.984 -17.867 0.44 9.32 42 ARG C C 1
ATOM 4082 O O A ARG C 1 45 ? -3.342 58.085 -18.579 0.56 9.46 42 ARG C O 1
ATOM 4083 O O B ARG C 1 45 ? -3.241 58.064 -18.615 0.44 8.82 42 ARG C O 1
ATOM 4098 N N . LEU C 1 46 ? -2.706 60.222 -18.328 1.00 9.60 43 LEU C N 1
ATOM 4099 C CA . LEU C 1 46 ? -2.919 60.520 -19.740 1.00 9.51 43 LEU C CA 1
ATOM 4100 C C . LEU C 1 46 ? -1.636 60.236 -20.49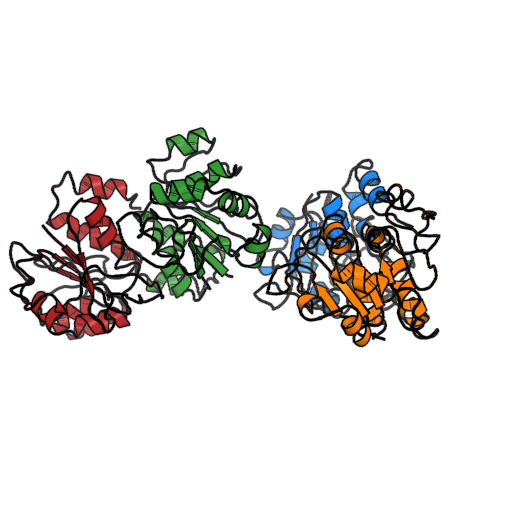1 1.00 9.37 43 LEU C C 1
ATOM 4101 O O . LEU C 1 46 ? -0.584 60.823 -20.208 1.00 12.94 43 LEU C O 1
ATOM 4106 N N . VAL C 1 47 ? -1.713 59.298 -21.415 1.00 8.10 44 VAL C N 1
ATOM 4107 C CA . VAL C 1 47 ? -0.548 58.784 -22.156 1.00 8.21 44 VAL C CA 1
ATOM 4108 C C . VAL C 1 47 ? -0.541 59.388 -23.556 1.00 7.88 44 VAL C C 1
ATOM 4109 O O . VAL C 1 47 ? -1.572 59.372 -24.247 1.00 9.39 44 VAL C O 1
ATOM 4113 N N . LYS C 1 48 ? 0.603 59.894 -23.994 1.00 8.52 45 LYS C N 1
ATOM 4114 C CA . LYS C 1 48 ? 0.803 60.313 -25.386 1.00 8.79 45 LYS C CA 1
ATOM 4115 C C . LYS C 1 48 ? 1.460 59.168 -26.109 1.00 7.78 45 LYS C C 1
ATOM 4116 O O . LYS C 1 48 ? 2.649 58.884 -25.897 1.00 8.23 45 LYS C O 1
ATOM 4122 N N A MET C 1 49 ? 0.656 58.417 -26.856 0.54 7.37 46 MET C N 1
ATOM 4123 N N B MET C 1 49 ? 0.707 58.505 -26.966 0.46 7.90 46 MET C N 1
ATOM 4124 C CA A MET C 1 49 ? 1.118 57.250 -27.600 0.54 7.40 46 MET C CA 1
ATOM 4125 C CA B MET C 1 49 ? 1.193 57.293 -27.582 0.46 7.76 46 MET C CA 1
ATOM 4126 C C A MET C 1 49 ? 2.144 57.614 -28.688 0.54 7.11 46 MET C C 1
ATOM 4127 C C B MET C 1 49 ? 2.071 57.613 -28.781 0.46 7.67 46 MET C C 1
ATOM 4128 O O A MET C 1 49 ? 2.335 58.793 -29.031 0.54 8.02 46 MET C O 1
ATOM 4129 O O B MET C 1 49 ? 2.227 58.775 -29.164 0.46 8.22 46 MET C O 1
ATOM 4138 N N . SER C 1 50 ? 2.759 56.593 -29.279 1.00 7.60 47 SER C N 1
ATOM 4139 C CA . SER C 1 50 ? 3.812 56.772 -30.278 1.00 7.98 47 SER C CA 1
ATOM 4140 C C . SER C 1 50 ? 3.391 57.683 -31.421 1.00 8.19 47 SER C C 1
ATOM 4141 O O . SER C 1 50 ? 4.186 58.535 -31.844 1.00 10.34 47 SER C O 1
ATOM 4144 N N . ARG C 1 51 ? 2.199 57.470 -31.959 1.00 7.70 48 ARG C N 1
ATOM 4145 C CA . ARG C 1 51 ? 1.689 58.206 -33.102 1.00 8.25 48 ARG C CA 1
ATOM 4146 C C . ARG C 1 51 ? 0.607 59.202 -32.670 1.00 8.65 48 ARG C C 1
ATOM 4147 O O . ARG C 1 51 ? -0.261 59.563 -33.461 1.00 9.30 48 ARG C O 1
ATOM 4155 N N . ASP C 1 52 ? 0.746 59.704 -31.457 1.00 8.25 49 ASP C N 1
ATOM 4156 C CA . ASP C 1 52 ? 0.042 60.883 -30.971 1.00 8.83 49 ASP C CA 1
ATOM 4157 C C . ASP C 1 52 ? -1.385 60.681 -30.507 1.00 8.74 49 ASP C C 1
ATOM 4158 O O . ASP C 1 52 ? -2.028 61.655 -30.127 1.00 10.48 49 ASP C O 1
ATOM 4163 N N . VAL C 1 53 ? -1.870 59.456 -30.413 1.00 8.18 50 VAL C N 1
ATOM 4164 C CA . VAL C 1 53 ? -3.128 59.275 -29.684 1.00 7.98 50 VAL C CA 1
ATOM 4165 C C . VAL C 1 53 ? -2.914 59.621 -28.216 1.00 8.07 50 VAL C C 1
ATOM 4166 O O . VAL C 1 53 ? -1.907 59.232 -27.622 1.00 9.15 50 VAL C O 1
ATOM 4170 N N . GLU C 1 54 ? -3.886 60.298 -27.619 1.00 8.05 51 GLU C N 1
ATOM 4171 C CA . GLU C 1 54 ? -3.867 60.580 -26.184 1.00 8.32 51 GLU C CA 1
ATOM 4172 C C . GLU C 1 54 ? -4.945 59.738 -25.525 1.00 7.81 51 GLU C C 1
ATOM 4173 O O . GLU C 1 54 ? -6.131 59.892 -25.808 1.00 9.34 51 GLU C O 1
ATOM 4179 N N A MET C 1 55 ? -4.547 58.803 -24.667 0.60 7.51 52 MET C N 1
ATOM 4180 N N B MET C 1 55 ? -4.490 58.809 -24.661 0.40 8.72 52 MET C N 1
ATOM 4181 C CA A MET C 1 55 ? -5.471 57.876 -24.037 0.60 6.94 52 MET C CA 1
ATOM 4182 C CA B MET C 1 55 ? -5.263 57.693 -24.053 0.40 10.05 52 MET C CA 1
ATOM 4183 C C A MET C 1 55 ? -5.146 57.875 -22.567 0.60 7.99 52 MET C C 1
ATOM 4184 C C B MET C 1 55 ? -5.156 57.731 -22.518 0.40 8.80 52 MET C C 1
ATOM 4185 O O A MET C 1 55 ? -4.001 58.024 -22.163 0.60 9.90 52 MET C O 1
ATOM 4186 O O B MET C 1 55 ? -4.022 57.745 -22.014 0.40 9.11 52 MET C O 1
ATOM 4195 N N A TYR C 1 56 ? -6.141 57.720 -21.745 0.50 9.31 53 TYR C N 1
ATOM 4196 N N B TYR C 1 56 ? -6.255 57.547 -21.782 0.50 6.99 53 TYR C N 1
ATOM 4197 C CA A TYR C 1 56 ? -5.910 57.508 -20.336 0.50 9.35 53 TYR C CA 1
ATOM 4198 C CA B TYR C 1 56 ? -6.129 57.363 -20.330 0.50 7.35 53 TYR C CA 1
ATOM 4199 C C A TYR C 1 56 ? -5.704 56.023 -20.080 0.50 11.23 53 TYR C C 1
ATOM 4200 C C B TYR C 1 56 ? -5.836 55.925 -19.981 0.50 8.75 53 TYR C C 1
ATOM 4201 O O A TYR C 1 56 ? -6.482 55.208 -20.484 0.50 15.84 53 TYR C O 1
ATOM 4202 O O B TYR C 1 56 ? -6.635 55.055 -20.269 0.50 13.66 53 TYR C O 1
ATOM 4219 N N . ALA C 1 57 ? -4.745 55.678 -19.250 1.00 8.07 54 ALA C N 1
ATOM 4220 C CA . ALA C 1 57 ? -4.521 54.324 -18.740 1.00 7.72 54 ALA C CA 1
ATOM 4221 C C . ALA C 1 57 ? -5.393 54.059 -17.529 1.00 7.50 54 ALA C C 1
ATOM 4222 O O . ALA C 1 57 ? -5.777 54.986 -16.798 1.00 8.61 54 ALA C O 1
ATOM 4224 N N . ASN C 1 58 ? -5.673 52.792 -17.267 1.00 7.11 55 ASN C N 1
ATOM 4225 C CA . ASN C 1 58 ? -6.472 52.429 -16.098 1.00 7.41 55 ASN C CA 1
ATOM 4226 C C . ASN C 1 58 ? -5.764 52.680 -14.772 1.00 7.16 55 ASN C C 1
ATOM 4227 O O . ASN C 1 58 ? -6.403 53.049 -13.791 1.00 8.09 55 ASN C O 1
ATOM 4232 N N . ARG C 1 59 ? -4.454 52.430 -14.753 1.00 6.93 56 ARG C N 1
ATOM 4233 C CA . ARG C 1 59 ? -3.648 52.455 -13.548 1.00 7.58 56 ARG C CA 1
ATOM 4234 C C . ARG C 1 59 ? -2.311 53.091 -13.835 1.00 7.46 56 ARG C C 1
ATOM 4235 O O . ARG C 1 59 ? -1.828 53.065 -14.961 1.00 8.14 56 ARG C O 1
ATOM 4243 N N . SER C 1 60 ? -1.676 53.611 -12.772 1.00 8.38 57 SER C N 1
ATOM 4244 C CA . SER C 1 60 ? -0.239 53.860 -12.758 1.00 9.01 57 SER C CA 1
ATOM 4245 C C . SER C 1 60 ? 0.477 52.680 -12.105 1.00 8.77 57 SER C C 1
ATOM 4246 O O . SER C 1 60 ? 0.040 52.158 -11.073 1.00 8.91 57 SER C O 1
ATOM 4249 N N . TYR C 1 61 ? 1.661 52.351 -12.621 1.00 8.41 58 TYR C N 1
ATOM 4250 C CA . TYR C 1 61 ? 2.460 51.307 -11.978 1.00 9.16 58 TYR C CA 1
ATOM 4251 C C . TYR C 1 61 ? 2.856 51.667 -10.561 1.00 9.75 58 TYR C C 1
ATOM 4252 O O . TYR C 1 61 ? 3.177 50.784 -9.769 1.00 10.85 58 TYR C O 1
ATOM 4261 N N . LYS C 1 62 ? 2.826 52.957 -10.215 1.00 9.23 59 LYS C N 1
ATOM 4262 C CA . LYS C 1 62 ? 3.193 53.392 -8.858 1.00 11.16 59 LYS C CA 1
ATOM 4263 C C . LYS C 1 62 ? 2.241 52.840 -7.816 1.00 10.72 59 LYS C C 1
ATOM 4264 O O . LYS C 1 62 ? 2.563 52.865 -6.623 1.00 12.66 59 LYS C O 1
ATOM 4270 N N . GLU C 1 63 ? 1.059 52.395 -8.234 1.00 9.90 60 GLU C N 1
ATOM 4271 C CA . GLU C 1 63 ? 0.078 51.752 -7.321 1.00 10.52 60 GLU C CA 1
ATOM 4272 C C . GLU C 1 63 ? 0.500 50.379 -6.848 1.00 10.94 60 GLU C C 1
ATOM 4273 O O . GLU C 1 63 ? -0.173 49.837 -5.942 1.00 13.26 60 GLU C O 1
ATOM 4279 N N . ILE C 1 64 ? 1.494 49.766 -7.465 1.00 10.48 61 ILE C N 1
ATOM 4280 C CA . ILE C 1 64 ? 1.831 48.368 -7.228 1.00 12.13 61 ILE C CA 1
ATOM 4281 C C . ILE C 1 64 ? 3.239 48.297 -6.598 1.00 13.08 61 ILE C C 1
ATOM 4282 O O . ILE C 1 64 ? 4.193 48.711 -7.232 1.00 15.91 61 ILE C O 1
ATOM 4287 N N . PRO C 1 65 ? 3.353 47.853 -5.327 1.00 15.01 62 PRO C N 1
ATOM 4288 C CA . PRO C 1 65 ? 4.599 48.100 -4.586 1.00 17.64 62 PRO C CA 1
ATOM 4289 C C . PRO C 1 65 ? 5.822 47.250 -4.988 1.00 18.25 62 PRO C C 1
ATOM 4290 O O . PRO C 1 65 ? 6.943 47.635 -4.633 1.00 24.68 62 PRO C O 1
ATOM 4294 N N . SER C 1 66 ? 5.622 46.072 -5.539 1.00 16.17 63 SER C N 1
ATOM 4295 C CA . SER C 1 66 ? 6.699 45.159 -5.853 1.00 15.85 63 SER C CA 1
ATOM 4296 C C . SER C 1 66 ? 6.243 44.186 -6.920 1.00 13.32 63 SER C C 1
ATOM 4297 O O . SER C 1 66 ? 5.016 44.066 -7.151 1.00 12.80 63 SER C O 1
ATOM 4300 N N . ALA C 1 67 ? 7.188 43.447 -7.475 1.00 12.94 64 ALA C N 1
ATOM 4301 C CA . ALA C 1 67 ? 6.865 42.383 -8.401 1.00 13.83 64 ALA C CA 1
ATOM 4302 C C . ALA C 1 67 ? 6.061 41.280 -7.741 1.00 12.17 64 ALA C C 1
ATOM 4303 O O . ALA C 1 67 ? 5.193 40.688 -8.374 1.00 12.44 64 ALA C O 1
ATOM 4305 N N . ASP C 1 68 ? 6.367 40.972 -6.479 1.00 12.70 65 ASP C N 1
ATOM 4306 C CA . ASP C 1 68 ? 5.576 39.975 -5.786 1.00 13.58 65 ASP C CA 1
ATOM 4307 C C . ASP C 1 68 ? 4.133 40.428 -5.673 1.00 11.38 65 ASP C C 1
ATOM 4308 O O . ASP C 1 68 ? 3.217 39.619 -5.863 1.00 12.84 65 ASP C O 1
ATOM 4313 N N . ASP C 1 69 ? 3.891 41.692 -5.362 1.00 11.99 66 ASP C N 1
ATOM 4314 C CA . ASP C 1 69 ? 2.494 42.147 -5.295 1.00 11.44 66 ASP C CA 1
ATOM 4315 C C . ASP C 1 69 ? 1.833 42.166 -6.667 1.00 10.30 66 ASP C C 1
ATOM 4316 O O . ASP C 1 69 ? 0.665 41.819 -6.835 1.00 10.67 66 ASP C O 1
ATOM 4321 N N . PHE C 1 70 ? 2.611 42.528 -7.693 1.00 10.19 67 PHE C N 1
ATOM 4322 C CA . PHE C 1 70 ? 2.137 42.409 -9.080 1.00 9.17 67 PHE C CA 1
ATOM 4323 C C . PHE C 1 70 ? 1.683 40.988 -9.410 1.00 9.74 67 PHE C C 1
ATOM 4324 O O . PHE C 1 70 ? 0.641 40.791 -10.009 1.00 9.91 67 PHE C O 1
ATOM 4332 N N . ALA C 1 71 ? 2.492 39.989 -9.003 1.00 10.32 68 ALA C N 1
ATOM 4333 C CA . ALA C 1 71 ? 2.161 38.591 -9.253 1.00 11.87 68 ALA C CA 1
ATOM 4334 C C . ALA C 1 71 ? 0.912 38.109 -8.531 1.00 11.57 68 ALA C C 1
ATOM 4335 O O . ALA C 1 71 ? 0.254 37.172 -9.007 1.00 15.13 68 ALA C O 1
ATOM 4337 N N . LYS C 1 72 ? 0.549 38.782 -7.428 1.00 11.13 69 LYS C N 1
ATOM 4338 C CA . LYS C 1 72 ? -0.696 38.484 -6.766 1.00 12.26 69 LYS C CA 1
ATOM 4339 C C . LYS C 1 72 ? -1.883 38.987 -7.594 1.00 13.32 69 LYS C C 1
ATOM 4340 O O . LYS C 1 72 ? -3.022 38.686 -7.234 1.00 18.39 69 LYS C O 1
ATOM 4346 N N . GLN C 1 73 ? -1.651 40.004 -8.428 1.00 10.99 70 GLN C N 1
ATOM 4347 C CA . GLN C 1 73 ? -2.742 40.658 -9.145 1.00 10.74 70 GLN C CA 1
ATOM 4348 C C . GLN C 1 73 ? -2.908 40.220 -10.594 1.00 10.43 70 GLN C C 1
ATOM 4349 O O . GLN C 1 73 ? -4.024 40.291 -11.115 1.00 13.63 70 GLN C O 1
ATOM 4355 N N . TYR C 1 74 ? -1.818 39.843 -11.251 1.00 9.30 71 TYR C N 1
ATOM 4356 C CA . TYR C 1 74 ? -1.816 39.583 -12.685 1.00 8.77 71 TYR C CA 1
ATOM 4357 C C . TYR C 1 74 ? -1.148 38.260 -12.991 1.00 9.15 71 TYR C C 1
ATOM 4358 O O . TYR C 1 74 ? -0.176 37.880 -12.301 1.00 10.42 71 TYR C O 1
ATOM 4367 N N . ASP C 1 75 ? -1.606 37.628 -14.073 1.00 9.37 72 ASP C N 1
ATOM 4368 C CA . ASP C 1 75 ? -1.042 36.375 -14.561 1.00 9.84 72 ASP C CA 1
ATOM 4369 C C . ASP C 1 75 ? -0.272 36.535 -15.856 1.00 8.11 72 ASP C C 1
ATOM 4370 O O . ASP C 1 75 ? 0.532 35.672 -16.202 1.00 9.25 72 ASP C O 1
ATOM 4375 N N . ILE C 1 76 ? -0.577 37.599 -16.614 1.00 8.18 73 ILE C N 1
ATOM 4376 C CA . ILE C 1 76 ? 0.067 37.873 -17.900 1.00 7.93 73 ILE C CA 1
ATOM 4377 C C . ILE C 1 76 ? 0.550 39.298 -17.876 1.00 7.20 73 ILE C C 1
ATOM 4378 O O . ILE C 1 76 ? -0.202 40.202 -17.488 1.00 8.45 73 ILE C O 1
ATOM 4383 N N . ALA C 1 77 ? 1.814 39.501 -18.271 1.00 6.95 74 ALA C N 1
ATOM 4384 C CA . ALA C 1 77 ? 2.375 40.835 -18.430 1.00 7.26 74 ALA C CA 1
ATOM 4385 C C . ALA C 1 77 ? 2.741 41.044 -19.893 1.00 6.82 74 ALA C C 1
ATOM 4386 O O . ALA C 1 77 ? 3.464 40.217 -20.450 1.00 7.80 74 ALA C O 1
ATOM 4388 N N . ILE C 1 78 ? 2.258 42.118 -20.485 1.00 6.61 75 ILE C N 1
ATOM 4389 C CA . ILE C 1 78 ? 2.483 42.415 -21.897 1.00 6.79 75 ILE C CA 1
ATOM 4390 C C . ILE C 1 78 ? 3.224 43.731 -22.030 1.00 6.96 75 ILE C C 1
ATOM 4391 O O . ILE C 1 78 ? 2.802 44.746 -21.473 1.00 7.72 75 ILE C O 1
ATOM 4396 N N . ILE C 1 79 ? 4.300 43.688 -22.803 1.00 7.47 76 ILE C N 1
ATOM 4397 C CA . ILE C 1 79 ? 5.130 44.853 -23.080 1.00 7.46 76 ILE C CA 1
ATOM 4398 C C . ILE C 1 79 ? 5.067 45.163 -24.571 1.00 7.22 76 ILE C C 1
ATOM 4399 O O . ILE C 1 79 ? 5.678 44.448 -25.383 1.00 8.08 76 ILE C O 1
ATOM 4404 N N . PRO C 1 80 ? 4.294 46.179 -24.956 1.00 6.95 77 PRO C N 1
ATOM 4405 C CA . PRO C 1 80 ? 4.196 46.571 -26.351 1.00 7.33 77 PRO C CA 1
ATOM 4406 C C . PRO C 1 80 ? 5.400 47.384 -26.777 1.00 7.00 77 PRO C C 1
ATOM 4407 O O . PRO C 1 80 ? 6.252 47.765 -25.975 1.00 8.73 77 PRO C O 1
ATOM 4411 N N . GLY C 1 81 ? 5.459 47.659 -28.092 1.00 7.61 78 GLY C N 1
ATOM 4412 C CA . GLY C 1 81 ? 6.562 48.398 -28.688 1.00 7.83 78 GLY C CA 1
ATOM 4413 C C . GLY C 1 81 ? 6.254 49.826 -28.991 1.00 7.41 78 GLY C C 1
ATOM 4414 O O . GLY C 1 81 ? 5.525 50.512 -28.252 1.00 8.15 78 GLY C O 1
ATOM 4415 N N . GLY C 1 82 ? 6.818 50.301 -30.090 1.00 8.20 79 GLY C N 1
ATOM 4416 C CA . GLY C 1 82 ? 7.023 51.731 -30.295 1.00 9.09 79 GLY C CA 1
ATOM 4417 C C . GLY C 1 82 ? 8.372 52.128 -29.718 1.00 8.96 79 GLY C C 1
ATOM 4418 O O . GLY C 1 82 ? 8.704 51.694 -28.614 1.00 10.31 79 GLY C O 1
ATOM 4419 N N . GLY C 1 83 ? 9.173 52.904 -30.431 1.00 10.24 80 GLY C N 1
ATOM 4420 C CA . GLY C 1 83 ? 10.544 53.129 -29.979 1.00 11.05 80 GLY C CA 1
ATOM 4421 C C . GLY C 1 83 ? 10.673 53.730 -28.593 1.00 10.00 80 GLY C C 1
ATOM 4422 O O . GLY C 1 83 ? 11.388 53.218 -27.735 1.00 10.58 80 GLY C O 1
ATOM 4423 N N . LEU C 1 84 ? 9.976 54.832 -28.366 1.00 9.60 81 LEU C N 1
ATOM 4424 C CA . LEU C 1 84 ? 10.107 55.504 -27.088 1.00 9.85 81 LEU C CA 1
ATOM 4425 C C . LEU C 1 84 ? 9.427 54.690 -25.984 1.00 8.85 81 LEU C C 1
ATOM 4426 O O . LEU C 1 84 ? 9.943 54.572 -24.882 1.00 9.66 81 LEU C O 1
ATOM 4431 N N . GLY C 1 85 ? 8.243 54.154 -26.270 1.00 8.04 82 GLY C N 1
ATOM 4432 C CA . GLY C 1 85 ? 7.552 53.395 -25.236 1.00 8.16 82 GLY C CA 1
ATOM 4433 C C . GLY C 1 85 ? 8.345 52.181 -24.792 1.00 7.59 82 GLY C C 1
ATOM 4434 O O . GLY C 1 85 ? 8.428 51.863 -23.605 1.00 8.64 82 GLY C O 1
ATOM 4435 N N . ALA C 1 86 ? 8.940 51.492 -25.757 1.00 8.52 83 ALA C N 1
ATOM 4436 C CA . ALA C 1 86 ? 9.759 50.333 -25.457 1.00 8.93 83 ALA C CA 1
ATOM 4437 C C . ALA C 1 86 ? 11.033 50.705 -24.693 1.00 8.65 83 ALA C C 1
ATOM 4438 O O . ALA C 1 86 ? 11.483 49.985 -23.813 1.00 9.64 83 ALA C O 1
ATOM 4440 N N . LYS C 1 87 ? 11.620 51.834 -25.048 1.00 8.84 84 LYS C N 1
ATOM 4441 C CA . LYS C 1 87 ? 12.803 52.320 -24.324 1.00 9.98 84 LYS C CA 1
ATOM 4442 C C . LYS C 1 87 ? 12.423 52.517 -22.864 1.00 9.70 84 LYS C C 1
ATOM 4443 O O . LYS C 1 87 ? 13.117 52.040 -21.955 1.00 10.22 84 LYS C O 1
ATOM 4449 N N . THR C 1 88 ? 11.328 53.226 -22.616 1.00 8.56 85 THR C N 1
ATOM 4450 C CA . THR C 1 88 ? 10.898 53.474 -21.249 1.00 9.03 85 THR C CA 1
ATOM 4451 C C . THR C 1 88 ? 10.594 52.157 -20.540 1.00 8.72 85 THR C C 1
ATOM 4452 O O . THR C 1 88 ? 11.101 51.922 -19.424 1.00 9.46 85 THR C O 1
ATOM 4456 N N . LEU C 1 89 ? 9.735 51.326 -21.112 1.00 8.29 86 LEU C N 1
ATOM 4457 C CA . LEU C 1 89 ? 9.328 50.114 -20.392 1.00 7.93 86 LEU C CA 1
ATOM 4458 C C . LEU C 1 89 ? 10.519 49.206 -20.120 1.00 8.14 86 LEU C C 1
ATOM 4459 O O . LEU C 1 89 ? 10.681 48.688 -19.007 1.00 8.61 86 LEU C O 1
ATOM 4464 N N . SER C 1 90 ? 11.346 48.969 -21.133 1.00 7.95 87 SER C N 1
ATOM 4465 C CA . SER C 1 90 ? 12.461 48.035 -20.990 1.00 8.54 87 SER C CA 1
ATOM 4466 C C . SER C 1 90 ? 13.474 48.474 -19.959 1.00 9.23 87 SER C C 1
ATOM 4467 O O . SER C 1 90 ? 14.159 47.637 -19.371 1.00 10.56 87 SER C O 1
ATOM 4470 N N . THR C 1 91 ? 13.582 49.778 -19.746 1.00 8.46 88 THR C N 1
ATOM 4471 C CA . THR C 1 91 ? 14.565 50.319 -18.826 1.00 9.15 88 THR C CA 1
ATOM 4472 C C . THR C 1 91 ? 13.995 50.612 -17.449 1.00 9.10 88 THR C C 1
ATOM 4473 O O . THR C 1 91 ? 14.727 51.104 -16.593 1.00 10.84 88 THR C O 1
ATOM 4477 N N . THR C 1 92 ? 12.726 50.296 -17.180 1.00 8.84 89 THR C N 1
ATOM 4478 C CA . THR C 1 92 ? 12.112 50.560 -15.878 1.00 8.39 89 THR C CA 1
ATOM 4479 C C . THR C 1 92 ? 12.357 49.374 -14.985 1.00 8.38 89 THR C C 1
ATOM 4480 O O . THR C 1 92 ? 11.941 48.254 -15.277 1.00 8.57 89 THR C O 1
ATOM 4484 N N . PRO C 1 93 ? 13.069 49.576 -13.847 1.00 8.93 90 PRO C N 1
ATOM 4485 C CA . PRO C 1 93 ? 13.368 48.436 -12.982 1.00 9.04 90 PRO C CA 1
ATOM 4486 C C . PRO C 1 93 ? 12.137 47.645 -12.562 1.00 8.67 90 PRO C C 1
ATOM 4487 O O . PRO C 1 93 ? 12.199 46.418 -12.529 1.00 9.17 90 PRO C O 1
ATOM 4491 N N . PHE C 1 94 ? 11.017 48.302 -12.236 1.00 8.61 91 PHE C N 1
ATOM 4492 C CA . PHE C 1 94 ? 9.823 47.545 -11.869 1.00 8.57 91 PHE C CA 1
ATOM 4493 C C . PHE C 1 94 ? 9.421 46.550 -12.948 1.00 8.05 91 PHE C C 1
ATOM 4494 O O . PHE C 1 94 ? 9.052 45.417 -12.668 1.00 8.45 91 PHE C O 1
ATOM 4502 N N . VAL C 1 95 ? 9.429 46.999 -14.218 1.00 7.43 92 VAL C N 1
ATOM 4503 C CA . VAL C 1 95 ? 9.062 46.128 -15.317 1.00 7.87 92 VAL C CA 1
ATOM 4504 C C . VAL C 1 95 ? 10.011 44.941 -15.416 1.00 7.46 92 VAL C C 1
ATOM 4505 O O . VAL C 1 95 ? 9.595 43.788 -15.595 1.00 7.76 92 VAL C O 1
ATOM 4509 N N . GLN C 1 96 ? 11.310 45.230 -15.330 1.00 7.88 93 GLN C N 1
ATOM 4510 C CA . GLN C 1 96 ? 12.314 44.159 -15.368 1.00 7.97 93 GLN C CA 1
ATOM 4511 C C . GLN C 1 96 ? 12.076 43.159 -14.231 1.00 7.93 93 GLN C C 1
ATOM 4512 O O . GLN C 1 96 ? 12.229 41.947 -14.427 1.00 8.62 93 GLN C O 1
ATOM 4518 N N . GLN C 1 97 ? 11.759 43.664 -13.046 1.00 8.12 94 GLN C N 1
ATOM 4519 C CA . GLN C 1 97 ? 11.549 42.803 -11.900 1.00 8.74 94 GLN C CA 1
ATOM 4520 C C . GLN C 1 97 ? 10.334 41.905 -12.116 1.00 8.72 94 GLN C C 1
ATOM 4521 O O . GLN C 1 97 ? 10.362 40.721 -11.759 1.00 9.69 94 GLN C O 1
ATOM 4527 N N . VAL C 1 98 ? 9.250 42.444 -12.672 1.00 7.93 95 VAL C N 1
ATOM 4528 C CA . VAL C 1 98 ? 8.087 41.629 -13.005 1.00 8.07 95 VAL C CA 1
ATOM 4529 C C . VAL C 1 98 ? 8.447 40.530 -13.994 1.00 7.71 95 VAL C C 1
ATOM 4530 O O . VAL C 1 98 ? 8.062 39.385 -13.852 1.00 8.45 95 VAL C O 1
ATOM 4534 N N . VAL C 1 99 ? 9.130 40.922 -15.073 1.00 7.70 96 VAL C N 1
ATOM 4535 C CA . VAL C 1 99 ? 9.506 39.965 -16.115 1.00 8.32 96 VAL C CA 1
ATOM 4536 C C . VAL C 1 99 ? 10.376 38.846 -15.550 1.00 8.38 96 VAL C C 1
ATOM 4537 O O . VAL C 1 99 ? 10.158 37.674 -15.828 1.00 9.09 96 VAL C O 1
ATOM 4541 N N A LYS C 1 100 ? 11.383 39.221 -14.756 0.50 9.09 97 LYS C N 1
ATOM 4542 N N B LYS C 1 100 ? 11.387 39.227 -14.769 0.50 9.44 97 LYS C N 1
ATOM 4543 C CA A LYS C 1 100 ? 12.248 38.220 -14.152 0.50 10.85 97 LYS C CA 1
ATOM 4544 C CA B LYS C 1 100 ? 12.269 38.238 -14.179 0.50 11.15 97 LYS C CA 1
ATOM 4545 C C A LYS C 1 100 ? 11.438 37.278 -13.283 0.50 10.50 97 LYS C C 1
ATOM 4546 C C B LYS C 1 100 ? 11.527 37.307 -13.214 0.50 10.62 97 LYS C C 1
ATOM 4547 O O A LYS C 1 100 ? 11.659 36.083 -13.297 0.50 12.56 97 LYS C O 1
ATOM 4548 O O B LYS C 1 100 ? 11.816 36.122 -13.180 0.50 13.52 97 LYS C O 1
ATOM 4559 N N . GLU C 1 101 ? 10.566 37.837 -12.450 1.00 9.96 98 GLU C N 1
ATOM 4560 C CA . GLU C 1 101 ? 9.773 37.018 -11.557 1.00 10.94 98 GLU C CA 1
ATOM 4561 C C . GLU C 1 101 ? 8.866 36.058 -12.320 1.00 10.29 98 GLU C C 1
ATOM 4562 O O . GLU C 1 101 ? 8.660 34.920 -11.898 1.00 12.46 98 GLU C O 1
ATOM 4568 N N . PHE C 1 102 ? 8.269 36.525 -13.424 1.00 8.41 99 PHE C N 1
ATOM 4569 C CA . PHE C 1 102 ? 7.318 35.704 -14.154 1.00 8.38 99 PHE C CA 1
ATOM 4570 C C . PHE C 1 102 ? 7.951 34.594 -14.971 1.00 8.08 99 PHE C C 1
ATOM 4571 O O . PHE C 1 102 ? 7.293 33.617 -15.279 1.00 8.99 99 PHE C O 1
ATOM 4579 N N . TYR C 1 103 ? 9.204 34.781 -15.406 1.00 8.73 100 TYR C N 1
ATOM 4580 C CA . TYR C 1 103 ? 9.796 33.836 -16.370 1.00 8.88 100 TYR C CA 1
ATOM 4581 C C . TYR C 1 103 ? 9.834 32.432 -15.791 1.00 9.17 100 TYR C C 1
ATOM 4582 O O . TYR C 1 103 ? 10.315 32.208 -14.671 1.00 10.25 100 TYR C O 1
ATOM 4591 N N A LYS C 1 104 ? 9.350 31.475 -16.588 0.50 9.22 101 LYS C N 1
ATOM 4592 N N B LYS C 1 104 ? 9.381 31.473 -16.597 0.50 9.50 101 LYS C N 1
ATOM 4593 C CA A LYS C 1 104 ? 9.308 30.046 -16.274 0.50 10.44 101 LYS C CA 1
ATOM 4594 C CA B LYS C 1 104 ? 9.383 30.068 -16.244 0.50 10.67 101 LYS C CA 1
ATOM 4595 C C A LYS C 1 104 ? 8.370 29.652 -15.148 0.50 10.23 101 LYS C C 1
ATOM 4596 C C B LYS C 1 104 ? 8.626 29.818 -14.934 0.50 11.77 101 LYS C C 1
ATOM 4597 O O A LYS C 1 104 ? 8.304 28.506 -14.779 0.50 12.21 101 LYS C O 1
ATOM 4598 O O B LYS C 1 104 ? 9.066 29.005 -14.140 0.50 15.50 101 LYS C O 1
ATOM 4609 N N . LYS C 1 105 ? 7.543 30.554 -14.667 1.00 11.75 102 LYS C N 1
ATOM 4610 C CA . LYS C 1 105 ? 6.594 30.212 -13.611 1.00 11.62 102 LYS C CA 1
ATOM 4611 C C . LYS C 1 105 ? 5.364 29.569 -14.217 1.00 11.78 102 LYS C C 1
ATOM 4612 O O . LYS C 1 105 ? 4.816 30.044 -15.216 1.00 13.36 102 LYS C O 1
ATOM 4618 N N . PRO C 1 106 ? 4.823 28.542 -13.564 1.00 12.36 103 PRO C N 1
ATOM 4619 C CA . PRO C 1 106 ? 3.593 27.917 -14.038 1.00 12.02 103 PRO C CA 1
ATOM 4620 C C . PRO C 1 106 ? 2.419 28.881 -14.014 1.00 10.28 103 PRO C C 1
ATOM 4621 O O . PRO C 1 106 ? 2.232 29.617 -13.056 1.00 10.91 103 PRO C O 1
ATOM 4625 N N . ASN C 1 107 ? 1.666 28.904 -15.094 1.00 10.06 104 ASN C N 1
ATOM 4626 C CA . ASN C 1 107 ? 0.467 29.696 -15.192 1.00 9.85 104 ASN C CA 1
ATOM 4627 C C . ASN C 1 107 ? 0.721 31.190 -15.087 1.00 9.38 104 ASN C C 1
ATOM 4628 O O . ASN C 1 107 ? -0.200 31.964 -14.806 1.00 11.70 104 ASN C O 1
ATOM 4633 N N . LYS C 1 108 ? 1.929 31.623 -15.437 1.00 9.61 105 LYS C N 1
ATOM 4634 C CA . LYS C 1 108 ? 2.251 33.029 -15.735 1.00 9.00 105 LYS C CA 1
ATOM 4635 C C . LYS C 1 108 ? 2.732 33.083 -17.172 1.00 7.99 105 LYS C C 1
ATOM 4636 O O . LYS C 1 108 ? 3.341 32.123 -17.656 1.00 8.49 105 LYS C O 1
ATOM 4642 N N A TRP C 1 109 ? 2.443 34.180 -17.876 0.42 7.46 106 TRP C N 1
ATOM 4643 N N B TRP C 1 109 ? 2.575 34.257 -17.794 0.58 8.04 106 TRP C N 1
ATOM 4644 C CA A TRP C 1 109 ? 3.013 34.400 -19.212 0.42 7.18 106 TRP C CA 1
ATOM 4645 C CA B TRP C 1 109 ? 2.971 34.461 -19.188 0.58 7.81 106 TRP C CA 1
ATOM 4646 C C A TRP C 1 109 ? 3.525 35.805 -19.352 0.42 6.79 106 TRP C C 1
ATOM 4647 C C B TRP C 1 109 ? 3.499 35.847 -19.375 0.58 7.41 106 TRP C C 1
ATOM 4648 O O A TRP C 1 109 ? 2.974 36.745 -18.754 0.42 7.13 106 TRP C O 1
ATOM 4649 O O B TRP C 1 109 ? 3.043 36.808 -18.721 0.58 7.75 106 TRP C O 1
ATOM 4670 N N . ILE C 1 110 ? 4.460 35.970 -20.286 1.00 7.12 107 ILE C N 1
ATOM 4671 C CA . ILE C 1 110 ? 5.015 37.277 -20.648 1.00 7.17 107 ILE C CA 1
ATOM 4672 C C . ILE C 1 110 ? 4.901 37.417 -22.159 1.00 6.91 107 ILE C C 1
ATOM 4673 O O . ILE C 1 110 ? 5.299 36.493 -22.886 1.00 8.27 107 ILE C O 1
ATOM 4678 N N . GLY C 1 111 ? 4.391 38.558 -22.618 1.00 6.73 108 GLY C N 1
ATOM 4679 C CA . GLY C 1 111 ? 4.440 38.868 -24.033 1.00 6.80 108 GLY C CA 1
ATOM 4680 C C . GLY C 1 111 ? 5.201 40.131 -24.289 1.00 6.20 108 GLY C C 1
ATOM 4681 O O . GLY C 1 111 ? 5.044 41.111 -23.558 1.00 7.43 108 GLY C O 1
ATOM 4682 N N . MET C 1 112 ? 6.013 40.145 -25.344 1.00 6.36 109 MET C N 1
ATOM 4683 C CA . MET C 1 112 ? 6.712 41.351 -25.759 1.00 6.32 109 MET C CA 1
ATOM 4684 C C . MET C 1 112 ? 6.621 41.470 -27.275 1.00 6.34 109 MET C C 1
ATOM 4685 O O . MET C 1 112 ? 6.838 40.498 -27.989 1.00 7.11 109 MET C O 1
ATOM 4690 N N . ILE C 1 113 ? 6.348 42.673 -27.751 1.00 8.40 110 ILE C N 1
ATOM 4691 C CA . ILE C 1 113 ? 6.266 42.882 -29.212 1.00 9.10 110 ILE C CA 1
ATOM 4692 C C . ILE C 1 113 ? 7.187 44.038 -29.713 1.00 10.41 110 ILE C C 1
ATOM 4693 O O . ILE C 1 113 ? 7.333 44.986 -28.929 1.00 11.10 110 ILE C O 1
ATOM 4706 N N . ALA C 1 115 ? 9.947 46.610 -30.506 1.00 8.85 112 ALA C N 1
ATOM 4707 C CA . ALA C 1 115 ? 11.078 46.993 -29.692 1.00 9.29 112 ALA C CA 1
ATOM 4708 C C . ALA C 1 115 ? 10.886 46.631 -28.226 1.00 8.53 112 ALA C C 1
ATOM 4709 O O . ALA C 1 115 ? 11.862 46.624 -27.463 1.00 10.26 112 ALA C O 1
ATOM 4711 N N . GLY C 1 116 ? 9.661 46.349 -27.803 1.00 8.13 113 GLY C N 1
ATOM 4712 C CA . GLY C 1 116 ? 9.449 45.912 -26.425 1.00 8.56 113 GLY C CA 1
ATOM 4713 C C . GLY C 1 116 ? 10.209 44.649 -26.074 1.00 7.94 113 GLY C C 1
ATOM 4714 O O . GLY C 1 116 ? 10.437 44.361 -24.903 1.00 8.04 113 GLY C O 1
ATOM 4715 N N . THR C 1 117 ? 10.578 43.862 -27.094 1.00 7.40 114 THR C N 1
ATOM 4716 C CA . THR C 1 117 ? 11.364 42.644 -26.899 1.00 7.91 114 THR C CA 1
ATOM 4717 C C . THR C 1 117 ? 12.750 42.899 -26.295 1.00 8.22 114 THR C C 1
ATOM 4718 O O . THR C 1 117 ? 13.327 41.989 -25.727 1.00 8.94 114 THR C O 1
ATOM 4722 N N . LEU C 1 118 ? 13.234 44.146 -26.348 1.00 8.47 115 LEU C N 1
ATOM 4723 C CA . LEU C 1 118 ? 14.459 44.492 -25.631 1.00 9.23 115 LEU C CA 1
ATOM 4724 C C . LEU C 1 118 ? 14.324 44.271 -24.149 1.00 8.57 115 LEU C C 1
ATOM 4725 O O . LEU C 1 118 ? 15.346 44.125 -23.471 1.00 9.54 115 LEU C O 1
ATOM 4730 N N . THR C 1 119 ? 13.108 44.202 -23.614 1.00 7.88 116 THR C N 1
ATOM 4731 C CA . THR C 1 119 ? 12.913 43.913 -22.200 1.00 8.48 116 THR C CA 1
ATOM 4732 C C . THR C 1 119 ? 13.449 42.534 -21.837 1.00 8.42 116 THR C C 1
ATOM 4733 O O . THR C 1 119 ? 13.826 42.308 -20.680 1.00 9.32 116 THR C O 1
ATOM 4737 N N . ALA C 1 120 ? 13.481 41.579 -22.771 1.00 8.77 117 ALA C N 1
ATOM 4738 C CA . ALA C 1 120 ? 14.074 40.304 -22.413 1.00 9.10 117 ALA C CA 1
ATOM 4739 C C . ALA C 1 120 ? 15.555 40.491 -22.070 1.00 9.84 117 ALA C C 1
ATOM 4740 O O . ALA C 1 120 ? 16.080 39.945 -21.098 1.00 10.82 117 ALA C O 1
ATOM 4742 N N . LYS C 1 121 ? 16.231 41.275 -22.906 1.00 9.78 118 LYS C N 1
ATOM 4743 C CA . LYS C 1 121 ? 17.633 41.608 -22.696 1.00 10.93 118 LYS C CA 1
ATOM 4744 C C . LYS C 1 121 ? 17.879 42.404 -21.403 1.00 10.71 118 LYS C C 1
ATOM 4745 O O . LYS C 1 121 ? 18.755 42.067 -20.625 1.00 12.12 118 LYS C O 1
ATOM 4751 N N . THR C 1 122 ? 17.117 43.469 -21.187 1.00 10.46 119 THR C N 1
ATOM 4752 C CA . THR C 1 122 ? 17.340 44.303 -20.005 1.00 11.39 119 THR C CA 1
ATOM 4753 C C . THR C 1 122 ? 16.977 43.567 -18.707 1.00 11.58 119 THR C C 1
ATOM 4754 O O . THR C 1 122 ? 17.457 43.952 -17.654 1.00 13.97 119 THR C O 1
ATOM 4758 N N . SER C 1 123 ? 16.169 42.508 -18.804 1.00 10.31 120 SER C N 1
ATOM 4759 C CA . SER C 1 123 ? 15.769 41.700 -17.647 1.00 11.53 120 SER C CA 1
ATOM 4760 C C . SER C 1 123 ? 16.649 40.466 -17.472 1.00 13.75 120 SER C C 1
ATOM 4761 O O . SER C 1 123 ? 16.451 39.680 -16.546 1.00 15.87 120 SER C O 1
ATOM 4764 N N . GLY C 1 124 ? 17.575 40.250 -18.398 1.00 13.18 121 GLY C N 1
ATOM 4765 C CA . GLY C 1 124 ? 18.490 39.117 -18.316 1.00 14.89 121 GLY C CA 1
ATOM 4766 C C . GLY C 1 124 ? 17.849 37.766 -18.562 1.00 14.21 121 GLY C C 1
ATOM 4767 O O . GLY C 1 124 ? 18.324 36.784 -18.035 1.00 17.28 121 GLY C O 1
ATOM 4768 N N . LEU C 1 125 ? 16.779 37.694 -19.337 1.00 12.55 122 LEU C N 1
ATOM 4769 C CA . LEU C 1 125 ? 16.132 36.393 -19.542 1.00 12.49 122 LEU C CA 1
ATOM 4770 C C . LEU C 1 125 ? 17.068 35.442 -20.281 1.00 13.19 122 LEU C C 1
ATOM 4771 O O . LEU C 1 125 ? 17.698 35.819 -21.274 1.00 14.92 122 LEU C O 1
ATOM 4776 N N . PRO C 1 126 ? 17.079 34.164 -19.884 1.00 13.38 123 PRO C N 1
ATOM 4777 C CA . PRO C 1 126 ? 17.994 33.192 -20.466 1.00 14.55 123 PRO C CA 1
ATOM 4778 C C . PRO C 1 126 ? 17.401 32.371 -21.607 1.00 14.22 123 PRO C C 1
ATOM 4779 O O . PRO C 1 126 ? 17.982 31.345 -22.009 1.00 16.98 123 PRO C O 1
ATOM 4783 N N . ASN C 1 127 ? 16.261 32.775 -22.144 1.00 13.22 124 ASN C N 1
ATOM 4784 C CA . ASN C 1 127 ? 15.758 32.101 -23.319 1.00 12.98 124 ASN C CA 1
ATOM 4785 C C . ASN C 1 127 ? 16.800 32.108 -24.444 1.00 13.46 124 ASN C C 1
ATOM 4786 O O . ASN C 1 127 ? 17.559 33.061 -24.548 1.00 15.10 124 ASN C O 1
ATOM 4791 N N . LYS C 1 128 ? 16.813 31.077 -25.278 1.00 13.73 125 LYS C N 1
ATOM 4792 C CA . LYS C 1 128 ? 17.808 30.985 -26.310 1.00 14.34 125 LYS C CA 1
ATOM 4793 C C . LYS C 1 128 ? 17.390 31.744 -27.553 1.00 14.03 125 LYS C C 1
ATOM 4794 O O . LYS C 1 128 ? 18.276 32.264 -28.265 1.00 15.50 125 LYS C O 1
ATOM 4800 N N . GLN C 1 129 ? 16.105 31.687 -27.898 1.00 13.28 126 GLN C N 1
ATOM 4801 C CA . GLN C 1 129 ? 15.614 32.226 -29.161 1.00 13.28 126 GLN C CA 1
ATOM 4802 C C . GLN C 1 129 ? 14.605 33.319 -28.887 1.00 12.42 126 GLN C C 1
ATOM 4803 O O . GLN C 1 129 ? 13.972 33.338 -27.837 1.00 13.99 126 GLN C O 1
ATOM 4809 N N . ILE C 1 130 ? 14.391 34.165 -29.889 1.00 11.09 127 ILE C N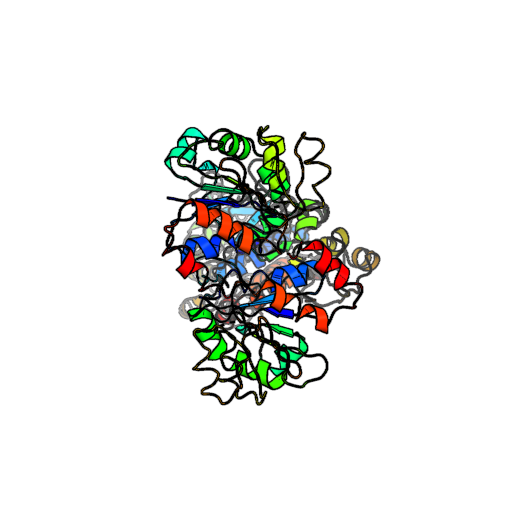 1
ATOM 4810 C CA . ILE C 1 130 ? 13.525 35.349 -29.712 1.00 10.45 127 ILE C CA 1
ATOM 4811 C C . ILE C 1 130 ? 13.202 35.882 -31.079 1.00 10.15 127 ILE C C 1
ATOM 4812 O O . ILE C 1 130 ? 13.906 35.595 -32.047 1.00 11.12 127 ILE C O 1
ATOM 4817 N N . THR C 1 131 ? 12.129 36.668 -31.146 1.00 9.56 128 THR C N 1
ATOM 4818 C CA . THR C 1 131 ? 12.002 37.571 -32.271 1.00 9.81 128 THR C CA 1
ATOM 4819 C C . THR C 1 131 ? 11.703 38.959 -31.748 1.00 8.68 128 THR C C 1
ATOM 4820 O O . THR C 1 131 ? 11.575 39.190 -30.551 1.00 10.10 128 THR C O 1
ATOM 4824 N N . GLY C 1 132 ? 11.618 39.895 -32.686 1.00 9.36 129 GLY C N 1
ATOM 4825 C CA . GLY C 1 132 ? 11.341 41.295 -32.355 1.00 9.17 129 GLY C CA 1
ATOM 4826 C C . GLY C 1 132 ? 11.390 42.108 -33.629 1.00 8.96 129 GLY C C 1
ATOM 4827 O O . GLY C 1 132 ? 11.518 41.566 -34.729 1.00 10.20 129 GLY C O 1
ATOM 4828 N N . HIS C 1 133 ? 11.281 43.425 -33.518 1.00 9.24 130 HIS C N 1
ATOM 4829 C CA . HIS C 1 133 ? 11.265 44.204 -34.759 1.00 9.41 130 HIS C CA 1
ATOM 4830 C C . HIS C 1 133 ? 12.664 44.125 -35.399 1.00 9.82 130 HIS C C 1
ATOM 4831 O O . HIS C 1 133 ? 13.674 44.141 -34.707 1.00 10.54 130 HIS C O 1
ATOM 4838 N N . PRO C 1 134 ? 12.731 44.096 -36.739 1.00 10.23 131 PRO C N 1
ATOM 4839 C CA . PRO C 1 134 ? 14.063 44.047 -37.354 1.00 11.60 131 PRO C CA 1
ATOM 4840 C C . PRO C 1 134 ? 14.991 45.159 -36.888 1.00 11.43 131 PRO C C 1
ATOM 4841 O O . PRO C 1 134 ? 16.199 44.954 -36.829 1.00 12.88 131 PRO C O 1
ATOM 4845 N N . SER C 1 135 ? 14.437 46.331 -36.564 1.00 11.07 132 SER C N 1
ATOM 4846 C CA . SER C 1 135 ? 15.258 47.444 -36.110 1.00 13.27 132 SER C CA 1
ATOM 4847 C C . SER C 1 135 ? 16.048 47.142 -34.845 1.00 11.89 132 SER C C 1
ATOM 4848 O O . SER C 1 135 ? 17.082 47.758 -34.644 1.00 14.58 132 SER C O 1
ATOM 4851 N N . VAL C 1 136 ? 15.578 46.209 -34.026 1.00 11.89 133 VAL C N 1
ATOM 4852 C CA . VAL C 1 136 ? 16.264 45.871 -32.800 1.00 12.48 133 VAL C CA 1
ATOM 4853 C C . VAL C 1 136 ? 16.954 44.530 -32.867 1.00 12.68 133 VAL C C 1
ATOM 4854 O O . VAL C 1 136 ? 17.487 44.067 -31.862 1.00 12.74 133 VAL C O 1
ATOM 4858 N N . ARG C 1 137 ? 16.991 43.935 -34.048 1.00 13.08 134 ARG C N 1
ATOM 4859 C CA . ARG C 1 137 ? 17.592 42.610 -34.142 1.00 12.53 134 ARG C CA 1
ATOM 4860 C C . ARG C 1 137 ? 19.042 42.601 -33.664 1.00 12.81 134 ARG C C 1
ATOM 4861 O O . ARG C 1 137 ? 19.472 41.692 -32.958 1.00 13.47 134 ARG C O 1
ATOM 4869 N N . GLY C 1 138 ? 19.831 43.558 -34.136 1.00 12.83 135 GLY C N 1
ATOM 4870 C CA . GLY C 1 138 ? 21.257 43.601 -33.720 1.00 13.70 135 GLY C CA 1
ATOM 4871 C C . GLY C 1 138 ? 21.407 43.733 -32.230 1.00 12.63 135 GLY C C 1
ATOM 4872 O O . GLY C 1 138 ? 22.219 43.059 -31.613 1.00 13.53 135 GLY C O 1
ATOM 4873 N N . GLN C 1 139 ? 20.610 44.604 -31.632 1.00 11.78 136 GLN C N 1
ATOM 4874 C CA . GLN C 1 139 ? 20.629 44.747 -30.183 1.00 11.48 136 GLN C CA 1
ATOM 4875 C C . GLN C 1 139 ? 20.279 43.436 -29.494 1.00 11.66 136 GLN C C 1
ATOM 4876 O O . GLN C 1 139 ? 20.874 43.092 -28.461 1.00 12.25 136 GLN C O 1
ATOM 4882 N N . LEU C 1 140 ? 19.268 42.736 -30.001 1.00 11.39 137 LEU C N 1
ATOM 4883 C CA . LEU C 1 140 ? 18.899 41.443 -29.414 1.00 11.98 137 LEU C CA 1
ATOM 4884 C C . LEU C 1 140 ? 20.037 40.439 -29.553 1.00 12.47 137 LEU C C 1
ATOM 4885 O O . LEU C 1 140 ? 20.350 39.721 -28.597 1.00 13.50 137 LEU C O 1
ATOM 4890 N N . GLU C 1 141 ? 20.647 40.368 -30.725 1.00 12.77 138 GLU C N 1
ATOM 4891 C CA . GLU C 1 141 ? 21.776 39.454 -30.878 1.00 12.61 138 GLU C CA 1
ATOM 4892 C C . GLU C 1 141 ? 22.934 39.814 -29.966 1.00 13.05 138 GLU C C 1
ATOM 4893 O O . GLU C 1 141 ? 23.623 38.914 -29.462 1.00 15.04 138 GLU C O 1
ATOM 4899 N N . GLU C 1 142 ? 23.183 41.102 -29.736 1.00 13.01 139 GLU C N 1
ATOM 4900 C CA . GLU C 1 142 ? 24.229 41.529 -28.820 1.00 14.29 139 GLU C CA 1
ATOM 4901 C C . GLU C 1 142 ? 23.919 41.159 -27.380 1.00 15.11 139 GLU C C 1
ATOM 4902 O O . GLU C 1 142 ? 24.831 41.068 -26.570 1.00 18.06 139 GLU C O 1
ATOM 4908 N N . GLY C 1 143 ? 22.658 40.894 -27.064 1.00 14.76 140 GLY C N 1
ATOM 4909 C CA . GLY C 1 143 ? 22.265 40.284 -25.790 1.00 15.27 140 GLY C CA 1
ATOM 4910 C C . GLY C 1 143 ? 22.355 38.771 -25.756 1.00 17.83 140 GLY C C 1
ATOM 4911 O O . GLY C 1 143 ? 22.125 38.179 -24.708 1.00 20.30 140 GLY C O 1
ATOM 4912 N N . GLY C 1 144 ? 22.846 38.158 -26.832 1.00 15.72 141 GLY C N 1
ATOM 4913 C CA . GLY C 1 144 ? 23.113 36.726 -26.849 1.00 16.41 141 GLY C CA 1
ATOM 4914 C C . GLY C 1 144 ? 21.965 35.888 -27.382 1.00 15.75 141 GLY C C 1
ATOM 4915 O O . GLY C 1 144 ? 22.072 34.663 -27.439 1.00 20.36 141 GLY C O 1
ATOM 4916 N N . TYR C 1 145 ? 20.878 36.497 -27.844 1.00 13.22 142 TYR C N 1
ATOM 4917 C CA . TYR C 1 145 ? 19.745 35.719 -28.375 1.00 13.46 142 TYR C CA 1
ATOM 4918 C C . TYR C 1 145 ? 19.944 35.323 -29.825 1.00 14.71 142 TYR C C 1
ATOM 4919 O O . TYR C 1 145 ? 20.578 36.050 -30.586 1.00 15.31 142 TYR C O 1
ATOM 4928 N N . LYS C 1 146 ? 19.364 34.166 -30.188 1.00 13.13 143 LYS C N 1
ATOM 4929 C CA . LYS C 1 146 ? 19.218 33.779 -31.550 1.00 14.34 143 LYS C CA 1
ATOM 4930 C C . LYS C 1 146 ? 17.911 34.313 -32.095 1.00 12.86 143 LYS C C 1
ATOM 4931 O O . LYS C 1 146 ? 16.837 33.980 -31.588 1.00 14.05 143 LYS C O 1
ATOM 4937 N N . TYR C 1 147 ? 18.016 35.204 -33.074 1.00 13.51 144 TYR C N 1
ATOM 4938 C CA . TYR C 1 147 ? 16.842 35.858 -33.627 1.00 13.25 144 TYR C CA 1
ATOM 4939 C C . TYR C 1 147 ? 16.220 34.947 -34.678 1.00 13.61 144 TYR C C 1
ATOM 4940 O O . TYR C 1 147 ? 16.895 34.457 -35.615 1.00 17.32 144 TYR C O 1
ATOM 4949 N N . LEU C 1 148 ? 14.913 34.765 -34.573 1.00 12.42 145 LEU C N 1
ATOM 4950 C CA . LEU C 1 148 ? 14.133 34.040 -35.556 1.00 13.10 145 LEU C CA 1
ATOM 4951 C C . LEU C 1 148 ? 13.277 35.006 -36.369 1.00 13.32 145 LEU C C 1
ATOM 4952 O O . LEU C 1 148 ? 12.494 35.750 -35.800 1.00 13.04 145 LEU C O 1
ATOM 4957 N N . ASP C 1 149 ? 13.393 34.952 -37.695 1.00 14.71 146 ASP C N 1
ATOM 4958 C CA . ASP C 1 149 ? 12.592 35.796 -38.549 1.00 16.37 146 ASP C CA 1
ATOM 4959 C C . ASP C 1 149 ? 11.258 35.142 -38.841 1.00 14.79 146 ASP C C 1
ATOM 4960 O O . ASP C 1 149 ? 11.065 34.509 -39.878 1.00 17.27 146 ASP C O 1
ATOM 4965 N N . GLN C 1 150 ? 10.357 35.257 -37.873 1.00 13.44 147 GLN C N 1
ATOM 4966 C CA . GLN C 1 150 ? 8.998 34.698 -37.998 1.00 13.01 147 GLN C CA 1
ATOM 4967 C C . GLN C 1 150 ? 8.065 35.555 -37.135 1.00 11.41 147 GLN C C 1
ATOM 4968 O O . GLN C 1 150 ? 8.541 36.245 -36.238 1.00 11.44 147 GLN C O 1
ATOM 4974 N N . PRO C 1 151 ? 6.758 35.562 -37.418 1.00 11.05 148 PRO C N 1
ATOM 4975 C CA . PRO C 1 151 ? 5.910 36.554 -36.730 1.00 10.01 148 PRO C CA 1
ATOM 4976 C C . PRO C 1 151 ? 5.863 36.445 -35.225 1.00 9.31 148 PRO C C 1
ATOM 4977 O O . PRO C 1 151 ? 5.791 37.497 -34.567 1.00 9.04 148 PRO C O 1
ATOM 4981 N N . VAL C 1 152 ? 5.858 35.233 -34.685 1.00 9.64 149 VAL C N 1
ATOM 4982 C CA . VAL C 1 152 ? 5.683 34.996 -33.253 1.00 9.41 149 VAL C CA 1
ATOM 4983 C C . VAL C 1 152 ? 6.635 33.856 -32.865 1.00 10.34 149 VAL C C 1
ATOM 4984 O O . VAL C 1 152 ? 6.755 32.862 -33.586 1.00 12.26 149 VAL C O 1
ATOM 4988 N N . VAL C 1 153 ? 7.259 34.017 -31.703 1.00 9.44 150 VAL C N 1
ATOM 4989 C CA . VAL C 1 153 ? 8.117 32.993 -31.098 1.00 10.03 150 VAL C CA 1
ATOM 4990 C C . VAL C 1 153 ? 7.602 32.721 -29.688 1.00 9.97 150 VAL C C 1
ATOM 4991 O O . VAL C 1 153 ? 7.283 33.661 -28.964 1.00 11.15 150 VAL C O 1
ATOM 4995 N N A LEU C 1 154 ? 7.461 31.455 -29.322 0.50 9.98 151 LEU C N 1
ATOM 4996 N N B LEU C 1 154 ? 7.536 31.456 -29.327 0.50 10.35 151 LEU C N 1
ATOM 4997 C CA A LEU C 1 154 ? 7.145 31.051 -27.953 0.50 9.97 151 LEU C CA 1
ATOM 4998 C CA B LEU C 1 154 ? 7.235 31.058 -27.978 0.50 10.83 151 LEU C CA 1
ATOM 4999 C C A LEU C 1 154 ? 8.245 30.143 -27.411 0.50 10.87 151 LEU C C 1
ATOM 5000 C C B LEU C 1 154 ? 8.386 30.213 -27.483 0.50 10.30 151 LEU C C 1
ATOM 5001 O O A LEU C 1 154 ? 8.456 29.057 -27.978 0.50 10.59 151 LEU C O 1
ATOM 5002 O O B LEU C 1 154 ? 8.861 29.323 -28.187 0.50 12.45 151 LEU C O 1
ATOM 5011 N N . GLU C 1 155 ? 8.880 30.555 -26.308 1.00 10.51 152 GLU C N 1
ATOM 5012 C CA . GLU C 1 155 ? 9.879 29.730 -25.631 1.00 10.81 152 GLU C CA 1
ATOM 5013 C C . GLU C 1 155 ? 9.586 29.815 -24.147 1.00 10.76 152 GLU C C 1
ATOM 5014 O O . GLU C 1 155 ? 9.408 30.921 -23.624 1.00 10.45 152 GLU C O 1
ATOM 5020 N N . GLU C 1 156 ? 9.476 28.678 -23.479 1.00 11.38 153 GLU C N 1
ATOM 5021 C CA . GLU C 1 156 ? 9.002 28.680 -22.102 1.00 11.63 153 GLU C CA 1
ATOM 5022 C C . GLU C 1 156 ? 7.673 29.412 -22.025 1.00 10.53 153 GLU C C 1
ATOM 5023 O O . GLU C 1 156 ? 6.746 29.045 -22.763 1.00 11.99 153 GLU C O 1
ATOM 5029 N N . ASN C 1 157 ? 7.555 30.457 -21.198 1.00 9.29 154 ASN C N 1
ATOM 5030 C CA . ASN C 1 157 ? 6.330 31.218 -21.103 1.00 8.47 154 ASN C CA 1
ATOM 5031 C C . ASN C 1 157 ? 6.511 32.642 -21.622 1.00 8.21 154 ASN C C 1
ATOM 5032 O O . ASN C 1 157 ? 5.746 33.542 -21.243 1.00 9.33 154 ASN C O 1
ATOM 5037 N N . LEU C 1 158 ? 7.463 32.806 -22.540 1.00 8.76 155 LEU C N 1
ATOM 5038 C CA . LEU C 1 158 ? 7.743 34.076 -23.186 1.00 8.13 155 LEU C CA 1
ATOM 5039 C C . LEU C 1 158 ? 7.320 34.054 -24.642 1.00 7.95 155 LEU C C 1
ATOM 5040 O O . LEU C 1 158 ? 7.830 33.244 -25.437 1.00 9.30 155 LEU C O 1
ATOM 5045 N N A ILE C 1 159 ? 6.326 34.876 -24.987 0.46 7.61 156 ILE C N 1
ATOM 5046 N N B ILE C 1 159 ? 6.457 34.988 -25.016 0.54 7.21 156 ILE C N 1
ATOM 5047 C CA A ILE C 1 159 ? 5.853 35.092 -26.368 0.46 6.99 156 ILE C CA 1
ATOM 5048 C CA B ILE C 1 159 ? 5.972 35.077 -26.376 0.54 7.77 156 ILE C CA 1
ATOM 5049 C C A ILE C 1 159 ? 6.478 36.392 -26.869 0.46 6.88 156 ILE C C 1
ATOM 5050 C C B ILE C 1 159 ? 6.439 36.405 -26.910 0.54 7.32 156 ILE C C 1
ATOM 5051 O O A ILE C 1 159 ? 6.173 37.455 -26.308 0.46 6.95 156 ILE C O 1
ATOM 5052 O O B ILE C 1 159 ? 6.219 37.447 -26.276 0.54 7.47 156 ILE C O 1
ATOM 5061 N N . THR C 1 160 ? 7.211 36.349 -27.983 1.00 7.54 157 THR C N 1
ATOM 5062 C CA . THR C 1 160 ? 7.724 37.544 -28.619 1.00 7.15 157 THR C CA 1
ATOM 5063 C C . THR C 1 160 ? 7.220 37.633 -30.045 1.00 7.16 157 THR C C 1
ATOM 5064 O O . THR C 1 160 ? 6.835 36.638 -30.674 1.00 8.15 157 THR C O 1
ATOM 5068 N N . SER C 1 161 ? 7.184 38.856 -30.573 1.00 7.22 158 SER C N 1
ATOM 5069 C CA . SER C 1 161 ? 6.601 39.083 -31.888 1.00 6.79 158 SER C CA 1
ATOM 5070 C C . SER C 1 161 ? 7.220 40.316 -32.531 1.00 6.99 158 SER C C 1
ATOM 5071 O O . SER C 1 161 ? 7.863 41.129 -31.898 1.00 8.00 158 SER C O 1
ATOM 5074 N N . GLN C 1 162 ? 7.036 40.435 -33.856 1.00 7.69 159 GLN C N 1
ATOM 5075 C CA . GLN C 1 162 ? 7.838 41.342 -34.670 1.00 8.16 159 GLN C CA 1
ATOM 5076 C C . GLN C 1 162 ? 7.380 42.805 -34.761 1.00 8.36 159 GLN C C 1
ATOM 5077 O O . GLN C 1 162 ? 8.240 43.710 -34.692 1.00 11.33 159 GLN C O 1
ATOM 5083 N N . GLY C 1 163 ? 6.110 43.099 -34.943 1.00 7.92 160 GLY C N 1
ATOM 5084 C CA . GLY C 1 163 ? 5.771 44.464 -35.307 1.00 8.62 160 GLY C CA 1
ATOM 5085 C C . GLY C 1 163 ? 4.289 44.696 -35.359 1.00 7.37 160 GLY C C 1
ATOM 5086 O O . GLY C 1 163 ? 3.482 43.818 -35.027 1.00 7.22 160 GLY C O 1
ATOM 5087 N N . PRO C 1 164 ? 3.887 45.879 -35.833 1.00 7.41 161 PRO C N 1
ATOM 5088 C CA . PRO C 1 164 ? 2.455 46.178 -35.863 1.00 7.26 161 PRO C CA 1
ATOM 5089 C C . PRO C 1 164 ? 1.688 45.168 -36.663 1.00 7.09 161 PRO C C 1
ATOM 5090 O O . PRO C 1 164 ? 0.561 44.796 -36.302 1.00 7.03 161 PRO C O 1
ATOM 5094 N N . GLY C 1 165 ? 2.260 44.706 -37.780 1.00 6.88 162 GLY C N 1
ATOM 5095 C CA . GLY C 1 165 ? 1.598 43.722 -38.596 1.00 7.48 162 GLY C CA 1
ATOM 5096 C C . GLY C 1 165 ? 1.370 42.385 -37.951 1.00 6.90 162 GLY C C 1
ATOM 5097 O O . GLY C 1 165 ? 0.527 41.640 -38.418 1.00 7.87 162 GLY C O 1
ATOM 5098 N N . THR C 1 166 ? 2.117 42.068 -36.886 1.00 6.77 163 THR C N 1
ATOM 5099 C CA . THR C 1 166 ? 1.984 40.788 -36.189 1.00 6.89 163 THR C CA 1
ATOM 5100 C C . THR C 1 166 ? 1.230 40.930 -34.864 1.00 6.57 163 THR C C 1
ATOM 5101 O O . THR C 1 166 ? 1.127 39.952 -34.125 1.00 7.17 163 THR C O 1
ATOM 5105 N N . ALA C 1 167 ? 0.700 42.128 -34.559 1.00 6.30 164 ALA C N 1
ATOM 5106 C CA . ALA C 1 167 ? 0.082 42.335 -33.246 1.00 6.48 164 ALA C CA 1
ATOM 5107 C C . ALA C 1 167 ? -1.130 41.473 -33.013 1.00 6.40 164 ALA C C 1
ATOM 5108 O O . ALA C 1 167 ? -1.341 41.008 -31.880 1.00 6.48 164 ALA C O 1
ATOM 5110 N N . MET C 1 168 ? -1.948 41.219 -34.032 1.00 6.35 165 MET C N 1
ATOM 5111 C CA . MET C 1 168 ? -3.083 40.315 -33.887 1.00 6.61 165 MET C CA 1
ATOM 5112 C C . MET C 1 168 ? -2.641 38.878 -33.619 1.00 6.76 165 MET C C 1
ATOM 5113 O O . MET C 1 168 ? -3.143 38.219 -32.709 1.00 7.14 165 MET C O 1
ATOM 5118 N N . LEU C 1 169 ? -1.668 38.394 -34.411 1.00 7.07 166 LEU C N 1
ATOM 5119 C CA . LEU C 1 169 ? -1.149 37.068 -34.165 1.00 7.42 166 LEU C CA 1
ATOM 5120 C C . LEU C 1 169 ? -0.556 36.932 -32.768 1.00 6.99 166 LEU C C 1
ATOM 5121 O O . LEU C 1 169 ? -0.670 35.887 -32.110 1.00 7.81 166 LEU C O 1
ATOM 5126 N N . PHE C 1 170 ? 0.134 37.984 -32.316 1.00 6.77 167 PHE C N 1
ATOM 5127 C CA . PHE C 1 170 ? 0.716 38.032 -30.966 1.00 6.78 167 PHE C CA 1
ATOM 5128 C C . PHE C 1 170 ? -0.353 37.943 -29.892 1.00 7.02 167 PHE C C 1
ATOM 5129 O O . PHE C 1 170 ? -0.241 37.131 -28.951 1.00 7.35 167 PHE C O 1
ATOM 5137 N N . GLY C 1 171 ? -1.381 38.787 -29.997 1.00 6.63 168 GLY C N 1
ATOM 5138 C CA . GLY C 1 171 ? -2.452 38.711 -29.001 1.00 7.02 168 GLY C CA 1
ATOM 5139 C C . GLY C 1 171 ? -3.135 37.362 -28.974 1.00 7.29 168 GLY C C 1
ATOM 5140 O O . GLY C 1 171 ? -3.461 36.844 -27.901 1.00 8.07 168 GLY C O 1
ATOM 5141 N N . LEU C 1 172 ? -3.349 36.783 -30.157 1.00 7.54 169 LEU C N 1
ATOM 5142 C CA . LEU C 1 172 ? -3.946 35.449 -30.248 1.00 8.30 169 LEU C CA 1
ATOM 5143 C C . LEU C 1 172 ? -3.058 34.396 -29.580 1.00 8.06 169 LEU C C 1
ATOM 5144 O O . LEU C 1 172 ? -3.560 33.497 -28.906 1.00 9.19 169 LEU C O 1
ATOM 5149 N N A LYS C 1 173 ? -1.752 34.456 -29.817 0.50 8.33 170 LYS C N 1
ATOM 5150 N N B LYS C 1 173 ? -1.746 34.475 -29.781 0.50 8.20 170 LYS C N 1
ATOM 5151 C CA A LYS C 1 173 ? -0.842 33.476 -29.222 0.50 8.02 170 LYS C CA 1
ATOM 5152 C CA B LYS C 1 173 ? -0.853 33.464 -29.212 0.50 8.14 170 LYS C CA 1
ATOM 5153 C C A LYS C 1 173 ? -0.927 33.521 -27.698 0.50 8.11 170 LYS C C 1
ATOM 5154 C C B LYS C 1 173 ? -0.862 33.529 -27.691 0.50 8.36 170 LYS C C 1
ATOM 5155 O O A LYS C 1 173 ? -1.035 32.482 -27.036 0.50 8.78 170 LYS C O 1
ATOM 5156 O O B LYS C 1 173 ? -0.744 32.516 -27.010 0.50 9.54 170 LYS C O 1
ATOM 5167 N N . LEU C 1 174 ? -0.975 34.731 -27.139 1.00 7.84 171 LEU C N 1
ATOM 5168 C CA . LEU C 1 174 ? -1.141 34.869 -25.683 1.00 8.50 171 LEU C CA 1
ATOM 5169 C C . LEU C 1 174 ? -2.471 34.268 -25.232 1.00 8.66 171 LEU C C 1
ATOM 5170 O O . LEU C 1 174 ? -2.542 33.504 -24.287 1.00 10.19 171 LEU C O 1
ATOM 5175 N N . LEU C 1 175 ? -3.561 34.632 -25.915 1.00 8.70 172 LEU C N 1
ATOM 5176 C CA . LEU C 1 175 ? -4.878 34.110 -25.561 1.00 9.32 172 LEU C CA 1
ATOM 5177 C C . LEU C 1 175 ? -4.895 32.583 -25.589 1.00 10.48 172 LEU C C 1
ATOM 5178 O O . LEU C 1 175 ? -5.512 31.944 -24.727 1.00 11.09 172 LEU C O 1
ATOM 5183 N N . GLU C 1 176 ? -4.233 32.020 -26.599 1.00 10.35 173 GLU C N 1
ATOM 5184 C CA . GLU C 1 176 ? -4.240 30.587 -26.819 1.00 11.12 173 GLU C CA 1
ATOM 5185 C C . GLU C 1 176 ? -3.718 29.822 -25.600 1.00 12.02 173 GLU C C 1
ATOM 5186 O O . GLU C 1 176 ? -4.093 28.664 -25.364 1.00 13.99 173 GLU C O 1
ATOM 5192 N N . GLN C 1 177 ? -2.826 30.445 -24.847 1.00 11.26 174 GLN C N 1
ATOM 5193 C CA . GLN C 1 177 ? -2.225 29.796 -23.674 1.00 13.40 174 GLN C CA 1
ATOM 5194 C C . GLN C 1 177 ? -3.205 29.652 -22.530 1.00 13.80 174 GLN C C 1
ATOM 5195 O O . GLN C 1 177 ? -2.994 28.806 -21.673 1.00 17.46 174 GLN C O 1
ATOM 5201 N N . VAL C 1 178 ? -4.206 30.528 -22.457 1.00 13.13 175 VAL C N 1
ATOM 5202 C CA . VAL C 1 178 ? -5.067 30.632 -21.271 1.00 14.96 175 VAL C CA 1
ATOM 5203 C C . VAL C 1 178 ? -6.545 30.384 -21.507 1.00 14.93 175 VAL C C 1
ATOM 5204 O O . VAL C 1 178 ? -7.211 30.052 -20.571 1.00 21.30 175 VAL C O 1
ATOM 5208 N N . ALA C 1 179 ? -7.001 30.391 -22.730 1.00 15.64 176 ALA C N 1
ATOM 5209 C CA . ALA C 1 179 ? -8.402 30.196 -23.057 1.00 16.34 176 ALA C CA 1
ATOM 5210 C C . ALA C 1 179 ? -8.684 28.745 -23.367 1.00 16.61 176 ALA C C 1
ATOM 5211 O O . ALA C 1 179 ? -7.809 28.030 -23.866 1.00 17.48 176 ALA C O 1
ATOM 5213 N N . SER C 1 180 ? -9.904 28.298 -23.068 1.00 17.02 177 SER C N 1
ATOM 5214 C CA . SER C 1 180 ? -10.362 27.021 -23.556 1.00 18.92 177 SER C CA 1
ATOM 5215 C C . SER C 1 180 ? -10.362 27.024 -25.065 1.00 18.93 177 SER C C 1
ATOM 5216 O O . SER C 1 180 ? -10.369 28.062 -25.721 1.00 17.30 177 SER C O 1
ATOM 5219 N N . LYS C 1 181 ? -10.383 25.829 -25.631 1.00 21.84 178 LYS C N 1
ATOM 5220 C CA . LYS C 1 181 ? -10.453 25.698 -27.074 1.00 21.81 178 LYS C CA 1
ATOM 5221 C C . LYS C 1 181 ? -11.680 26.421 -27.623 1.00 20.05 178 LYS C C 1
ATOM 5222 O O . LYS C 1 181 ? -11.624 27.138 -28.614 1.00 20.18 178 LYS C O 1
ATOM 5228 N N . ASP C 1 182 ? -12.822 26.192 -26.996 1.00 20.67 179 ASP C N 1
ATOM 5229 C CA . ASP C 1 182 ? -14.049 26.816 -27.456 1.00 21.24 179 ASP C CA 1
ATOM 5230 C C . ASP C 1 182 ? -13.977 28.340 -27.418 1.00 18.32 179 ASP C C 1
ATOM 5231 O O . ASP C 1 182 ? -14.430 29.014 -28.349 1.00 19.28 179 ASP C O 1
ATOM 5236 N N A LYS C 1 183 ? -13.409 28.883 -26.344 0.50 17.44 180 LYS C N 1
ATOM 5237 N N B LYS C 1 183 ? -13.467 28.894 -26.319 0.50 16.99 180 LYS C N 1
ATOM 5238 C CA A LYS C 1 183 ? -13.323 30.330 -26.188 0.50 15.74 180 LYS C CA 1
ATOM 5239 C CA B LYS C 1 183 ? -13.346 30.345 -26.209 0.50 16.16 180 LYS C CA 1
ATOM 5240 C C A LYS C 1 183 ? -12.368 30.913 -27.214 0.50 14.85 180 LYS C C 1
ATOM 5241 C C B LYS C 1 183 ? -12.390 30.873 -27.266 0.50 13.89 180 LYS C C 1
ATOM 5242 O O A LYS C 1 183 ? -12.629 31.983 -27.769 0.50 13.93 180 LYS C O 1
ATOM 5243 O O B LYS C 1 183 ? -12.717 31.816 -27.980 0.50 15.35 180 LYS C O 1
ATOM 5254 N N . TYR C 1 184 ? -11.207 30.280 -27.343 1.00 14.55 181 TYR C N 1
ATOM 5255 C CA . TYR C 1 184 ? -10.235 30.695 -28.353 1.00 13.73 181 TYR C CA 1
ATOM 5256 C C . TYR C 1 184 ? -10.860 30.717 -29.754 1.00 14.61 181 TYR C C 1
ATOM 5257 O O . TYR C 1 184 ? -10.735 31.679 -30.501 1.00 13.86 181 TYR C O 1
ATOM 5266 N N . ASN C 1 185 ? -11.558 29.643 -30.092 1.00 15.52 182 ASN C N 1
ATOM 5267 C CA . ASN C 1 185 ? -12.132 29.539 -31.432 1.00 16.29 182 ASN C CA 1
ATOM 5268 C C . ASN C 1 185 ? -13.186 30.597 -31.690 1.00 15.07 182 ASN C C 1
ATOM 5269 O O . ASN C 1 185 ? -13.266 31.152 -32.797 1.00 16.89 182 ASN C O 1
ATOM 5274 N N . ALA C 1 186 ? -13.995 30.856 -30.676 1.00 17.07 183 ALA C N 1
ATOM 5275 C CA . ALA C 1 186 ? -15.033 31.863 -30.812 1.00 16.74 183 ALA C CA 1
ATOM 5276 C C . ALA C 1 186 ? -14.434 33.247 -31.014 1.00 15.31 183 ALA C C 1
ATOM 5277 O O . ALA C 1 186 ? -14.893 34.034 -31.851 1.00 15.53 183 ALA C O 1
ATOM 5279 N N . VAL C 1 187 ? -13.436 33.595 -30.204 1.00 13.49 184 VAL C N 1
ATOM 5280 C CA . VAL C 1 187 ? -12.777 34.881 -30.357 1.00 12.69 184 VAL C CA 1
ATOM 5281 C C . VAL C 1 187 ? -12.137 34.981 -31.730 1.00 12.44 184 VAL C C 1
ATOM 5282 O O . VAL C 1 187 ? -12.342 35.949 -32.454 1.00 12.05 184 VAL C O 1
ATOM 5286 N N . TYR C 1 188 ? -11.404 33.930 -32.094 1.00 12.17 185 TYR C N 1
ATOM 5287 C CA . TYR C 1 188 ? -10.699 33.930 -33.382 1.00 11.76 185 TYR C CA 1
ATOM 5288 C C . TYR C 1 188 ? -11.672 34.188 -34.526 1.00 12.37 185 TYR C C 1
ATOM 5289 O O . TYR C 1 188 ? -11.422 34.994 -35.424 1.00 12.32 185 TYR C O 1
ATOM 5298 N N . LYS C 1 189 ? -12.774 33.437 -34.533 1.00 14.09 186 LYS C N 1
ATOM 5299 C CA . LYS C 1 189 ? -13.746 33.523 -35.625 1.00 14.64 186 LYS C CA 1
ATOM 5300 C C . LYS C 1 189 ? -14.294 34.943 -35.757 1.00 14.39 186 LYS C C 1
ATOM 5301 O O . LYS C 1 189 ? -14.536 35.415 -36.863 1.00 15.90 186 LYS C O 1
ATOM 5307 N N . SER C 1 190 ? -14.487 35.633 -34.643 1.00 14.06 187 SER C N 1
ATOM 5308 C CA . SER C 1 190 ? -15.069 36.963 -34.656 1.00 13.63 187 SER C CA 1
ATOM 5309 C C . SER C 1 190 ? -14.175 38.015 -35.294 1.00 11.67 187 SER C C 1
ATOM 5310 O O . SER C 1 190 ? -14.628 39.111 -35.602 1.00 13.65 187 SER C O 1
ATOM 5313 N N . LEU C 1 191 ? -12.883 37.722 -35.428 1.00 10.84 188 LEU C N 1
ATOM 5314 C CA . LEU C 1 191 ? -11.892 38.728 -35.866 1.00 9.49 188 LEU C CA 1
ATOM 5315 C C . LEU C 1 191 ? -11.791 38.876 -37.366 1.00 9.97 188 LEU C C 1
ATOM 5316 O O . LEU C 1 191 ? -11.240 39.888 -37.839 1.00 10.98 188 LEU C O 1
ATOM 5321 N N . SER C 1 192 ? -12.273 37.899 -38.132 1.00 10.14 189 SER C N 1
ATOM 5322 C CA . SER C 1 192 ? -12.048 37.884 -39.593 1.00 11.00 189 SER C CA 1
ATOM 5323 C C . SER C 1 192 ? -10.566 37.910 -39.940 1.00 10.12 189 SER C C 1
ATOM 5324 O O . SER C 1 192 ? -10.092 38.702 -40.738 1.00 12.34 189 SER C O 1
ATOM 5327 N N . MET C 1 193 ? -9.824 36.980 -39.336 1.00 10.39 190 MET C N 1
ATOM 5328 C CA . MET C 1 193 ? -8.428 36.838 -39.671 1.00 10.50 190 MET C CA 1
ATOM 5329 C C . MET C 1 193 ? -8.270 36.458 -41.141 1.00 12.08 190 MET C C 1
ATOM 5330 O O . MET C 1 193 ? -9.001 35.583 -41.647 1.00 15.30 190 MET C O 1
ATOM 5335 N N . PRO C 1 194 ? -7.290 37.042 -41.836 1.00 10.67 191 PRO C N 1
ATOM 5336 C CA . PRO C 1 194 ? -7.176 36.805 -43.274 1.00 12.98 191 PRO C CA 1
ATOM 5337 C C . PRO C 1 194 ? -6.527 35.473 -43.542 1.00 18.72 191 PRO C C 1
ATOM 5338 O O . PRO C 1 194 ? -5.835 34.901 -42.681 1.00 24.19 191 PRO C O 1
ATOM 5343 N N . VAL D 1 5 ? -2.361 65.422 -49.276 1.00 20.74 2 VAL D N 1
ATOM 5344 C CA . VAL D 1 5 ? -3.552 64.641 -48.847 1.00 13.73 2 VAL D CA 1
ATOM 5345 C C . VAL D 1 5 ? -3.703 64.751 -47.350 1.00 12.68 2 VAL D C 1
ATOM 5346 O O . VAL D 1 5 ? -2.716 64.724 -46.626 1.00 14.11 2 VAL D O 1
ATOM 5350 N N A LYS D 1 6 ? -4.951 64.894 -46.900 0.50 11.42 3 LYS D N 1
ATOM 5351 N N B LYS D 1 6 ? -4.959 64.779 -46.912 0.50 10.94 3 LYS D N 1
ATOM 5352 C CA A LYS D 1 6 ? -5.278 64.834 -45.482 0.50 11.19 3 LYS D CA 1
ATOM 5353 C CA B LYS D 1 6 ? -5.280 64.839 -45.506 0.50 11.20 3 LYS D CA 1
ATOM 5354 C C A LYS D 1 6 ? -6.391 63.836 -45.245 0.50 9.76 3 LYS D C 1
ATOM 5355 C C B LYS D 1 6 ? -6.396 63.847 -45.243 0.50 9.71 3 LYS D C 1
ATOM 5356 O O A LYS D 1 6 ? -7.418 63.850 -45.932 0.50 10.85 3 LYS D O 1
ATOM 5357 O O B LYS D 1 6 ? -7.271 63.635 -46.096 0.50 10.64 3 LYS D O 1
ATOM 5368 N N . VAL D 1 7 ? -6.309 63.131 -44.128 1.00 8.85 4 VAL D N 1
ATOM 5369 C CA . VAL D 1 7 ? -7.228 62.043 -43.814 1.00 8.66 4 VAL D CA 1
ATOM 5370 C C . VAL D 1 7 ? -8.069 62.419 -42.570 1.00 8.14 4 VAL D C 1
ATOM 5371 O O . VAL D 1 7 ? -7.561 62.963 -41.595 1.00 9.06 4 VAL D O 1
ATOM 5375 N N . CYS D 1 8 ? -9.359 62.073 -42.649 1.00 8.21 5 CYS D N 1
ATOM 5376 C CA . CYS D 1 8 ? -10.266 62.091 -41.483 1.00 8.05 5 CYS D CA 1
ATOM 5377 C C . CYS D 1 8 ? -10.613 60.662 -41.111 1.00 8.14 5 CYS D C 1
ATOM 5378 O O . CYS D 1 8 ? -11.197 59.920 -41.918 1.00 8.59 5 CYS D O 1
ATOM 5381 N N . LEU D 1 9 ? -10.316 60.297 -39.863 1.00 7.46 6 LEU D N 1
ATOM 5382 C CA . LEU D 1 9 ? -10.755 59.041 -39.276 1.00 6.93 6 LEU D CA 1
ATOM 5383 C C . LEU D 1 9 ? -11.927 59.356 -38.335 1.00 6.69 6 LEU D C 1
ATOM 5384 O O . LEU D 1 9 ? -11.728 59.957 -37.278 1.00 7.79 6 LEU D O 1
ATOM 5389 N N . PHE D 1 10 ? -13.148 59.058 -38.787 1.00 6.99 7 PHE D N 1
ATOM 5390 C CA . PHE D 1 10 ? -14.294 59.262 -37.912 1.00 7.03 7 PHE D CA 1
ATOM 5391 C C . PHE D 1 10 ? -14.239 58.300 -36.727 1.00 7.13 7 PHE D C 1
ATOM 5392 O O . PHE D 1 10 ? -13.736 57.178 -36.832 1.00 8.02 7 PHE D O 1
ATOM 5400 N N A VAL D 1 11 ? -14.807 58.750 -35.612 0.70 6.70 8 VAL D N 1
ATOM 5401 N N B VAL D 1 11 ? -14.708 58.789 -35.586 0.30 7.28 8 VAL D N 1
ATOM 5402 C CA A VAL D 1 11 ? -14.802 57.941 -34.398 0.70 6.42 8 VAL D CA 1
ATOM 5403 C CA B VAL D 1 11 ? -14.804 57.958 -34.398 0.30 7.29 8 VAL D CA 1
ATOM 5404 C C A VAL D 1 11 ? -16.060 58.334 -33.616 0.70 7.07 8 VAL D C 1
ATOM 5405 C C B VAL D 1 11 ? -16.064 58.332 -33.627 0.30 7.39 8 VAL D C 1
ATOM 5406 O O A VAL D 1 11 ? -16.533 59.468 -33.682 0.70 7.58 8 VAL D O 1
ATOM 5407 O O B VAL D 1 11 ? -16.359 59.514 -33.461 0.30 7.66 8 VAL D O 1
ATOM 5414 N N . ALA D 1 12 ? -16.616 57.329 -32.953 1.00 6.91 9 ALA D N 1
ATOM 5415 C CA . ALA D 1 12 ? -17.814 57.532 -32.099 1.00 7.05 9 ALA D CA 1
ATOM 5416 C C . ALA D 1 12 ? -17.579 56.739 -30.811 1.00 7.09 9 ALA D C 1
ATOM 5417 O O . ALA D 1 12 ? -16.731 55.842 -30.752 1.00 7.01 9 ALA D O 1
ATOM 5419 N N . ASP D 1 13 ? -18.367 57.038 -29.774 1.00 7.05 10 ASP D N 1
ATOM 5420 C CA . ASP D 1 13 ? -18.421 56.087 -28.655 1.00 7.19 10 ASP D CA 1
ATOM 5421 C C . ASP D 1 13 ? -18.821 54.726 -29.207 1.00 6.82 10 ASP D C 1
ATOM 5422 O O . ASP D 1 13 ? -19.744 54.586 -30.016 1.00 7.90 10 ASP D O 1
ATOM 5427 N N . GLY D 1 14 ? -18.047 53.703 -28.830 1.00 6.78 11 GLY D N 1
ATOM 5428 C CA . GLY D 1 14 ? -18.288 52.379 -29.343 1.00 6.98 11 GLY D CA 1
ATOM 5429 C C . GLY D 1 14 ? -17.489 51.979 -30.564 1.00 6.71 11 GLY D C 1
ATOM 5430 O O . GLY D 1 14 ? -17.653 50.866 -31.061 1.00 7.16 11 GLY D O 1
ATOM 5431 N N . THR D 1 15 ? -16.608 52.853 -31.060 1.00 6.61 12 THR D N 1
ATOM 5432 C CA . THR D 1 15 ? -15.764 52.478 -32.195 1.00 6.47 12 THR D CA 1
ATOM 5433 C C . THR D 1 15 ? -14.716 51.470 -31.741 1.00 6.37 12 THR D C 1
ATOM 5434 O O . THR D 1 15 ? -14.110 51.594 -30.666 1.00 6.71 12 THR D O 1
ATOM 5438 N N . ASP D 1 16 ? -14.449 50.496 -32.610 1.00 6.04 13 ASP D N 1
ATOM 5439 C CA . ASP D 1 16 ? -13.468 49.468 -32.312 1.00 6.38 13 ASP D CA 1
ATOM 5440 C C . ASP D 1 16 ? -12.039 50.023 -32.259 1.00 6.00 13 ASP D C 1
ATOM 5441 O O . ASP D 1 16 ? -11.585 50.670 -33.209 1.00 6.65 13 ASP D O 1
ATOM 5446 N N . GLU D 1 17 ? -11.308 49.679 -31.207 1.00 6.40 14 GLU D N 1
ATOM 5447 C CA . GLU D 1 17 ? -9.931 50.164 -31.026 1.00 6.19 14 GLU D CA 1
ATOM 5448 C C . GLU D 1 17 ? -8.996 49.667 -32.115 1.00 6.03 14 GLU D C 1
ATOM 5449 O O . GLU D 1 17 ? -8.105 50.419 -32.551 1.00 6.67 14 GLU D O 1
ATOM 5455 N N . ILE D 1 18 ? -9.096 48.404 -32.497 1.00 6.04 15 ILE D N 1
ATOM 5456 C CA . ILE D 1 18 ? -8.169 47.825 -33.487 1.00 6.28 15 ILE D CA 1
ATOM 5457 C C . ILE D 1 18 ? -8.371 48.502 -34.847 1.00 6.14 15 ILE D C 1
ATOM 5458 O O . ILE D 1 18 ? -7.388 48.849 -35.528 1.00 6.76 15 ILE D O 1
ATOM 5463 N N . GLU D 1 19 ? -9.629 48.649 -35.244 1.00 6.19 16 GLU D N 1
ATOM 5464 C CA . GLU D 1 19 ? -9.926 49.249 -36.529 1.00 6.38 16 GLU D CA 1
ATOM 5465 C C . GLU D 1 19 ? -9.583 50.722 -36.609 1.00 6.49 16 GLU D C 1
ATOM 5466 O O . GLU D 1 19 ? -9.281 51.207 -37.684 1.00 7.98 16 GLU D O 1
ATOM 5472 N N A PHE D 1 20 ? -9.692 51.432 -35.484 0.50 5.93 17 PHE D N 1
ATOM 5473 N N B PHE D 1 20 ? -9.598 51.426 -35.473 0.50 6.34 17 PHE D N 1
ATOM 5474 C CA A PHE D 1 20 ? -9.170 52.794 -35.433 0.50 6.54 17 PHE D CA 1
ATOM 5475 C CA B PHE D 1 20 ? -9.096 5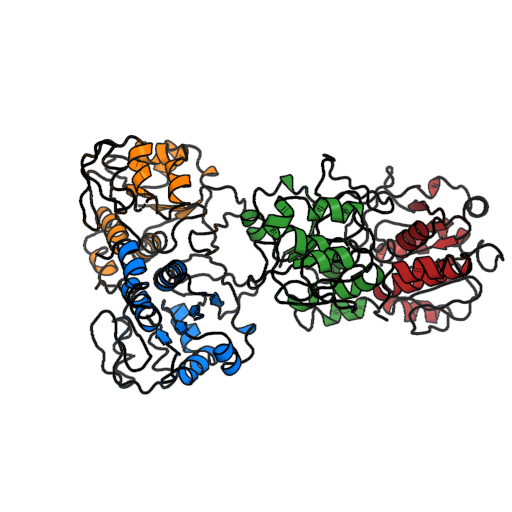2.804 -35.443 0.50 6.76 17 PHE D CA 1
ATOM 5476 C C A PHE D 1 20 ? -7.645 52.812 -35.585 0.50 5.99 17 PHE D C 1
ATOM 5477 C C B PHE D 1 20 ? -7.578 52.802 -35.575 0.50 6.34 17 PHE D C 1
ATOM 5478 O O A PHE D 1 20 ? -7.087 53.570 -36.383 0.50 6.57 17 PHE D O 1
ATOM 5479 O O B PHE D 1 20 ? -6.978 53.557 -36.363 0.50 6.73 17 PHE D O 1
ATOM 5494 N N A SER D 1 21 ? -6.943 52.042 -34.759 0.44 6.23 18 SER D N 1
ATOM 5495 N N B SER D 1 21 ? -6.962 51.905 -34.809 0.56 6.12 18 SER D N 1
ATOM 5496 C CA A SER D 1 21 ? -5.502 52.223 -34.652 0.44 5.69 18 SER D CA 1
ATOM 5497 C CA B SER D 1 21 ? -5.531 51.961 -34.581 0.56 6.11 18 SER D CA 1
ATOM 5498 C C A SER D 1 21 ? -4.726 51.834 -35.913 0.44 5.91 18 SER D C 1
ATOM 5499 C C B SER D 1 21 ? -4.746 51.791 -35.865 0.56 6.05 18 SER D C 1
ATOM 5500 O O A SER D 1 21 ? -3.638 52.371 -36.149 0.44 6.15 18 SER D O 1
ATOM 5501 O O B SER D 1 21 ? -3.728 52.464 -36.104 0.56 6.31 18 SER D O 1
ATOM 5506 N N . ALA D 1 22 ? -5.198 50.861 -36.702 1.00 6.48 19 ALA D N 1
ATOM 5507 C CA . ALA D 1 22 ? -4.419 50.429 -37.866 1.00 6.64 19 ALA D CA 1
ATOM 5508 C C . ALA D 1 22 ? -4.290 51.548 -38.909 1.00 6.62 19 ALA D C 1
ATOM 5509 O O . ALA D 1 22 ? -3.172 51.955 -39.227 1.00 6.98 19 ALA D O 1
ATOM 5511 N N . PRO D 1 23 ? -5.397 52.107 -39.436 1.00 6.99 20 PRO D N 1
ATOM 5512 C CA . PRO D 1 23 ? -5.227 53.217 -40.368 1.00 7.53 20 PRO D CA 1
ATOM 5513 C C . PRO D 1 23 ? -4.541 54.415 -39.730 1.00 7.33 20 PRO D C 1
ATOM 5514 O O . PRO D 1 23 ? -3.760 55.113 -40.385 1.00 7.78 20 PRO D O 1
ATOM 5518 N N . TRP D 1 24 ? -4.826 54.688 -38.454 1.00 6.73 21 TRP D N 1
ATOM 5519 C CA . TRP D 1 24 ? -4.169 55.805 -37.777 1.00 6.86 21 TRP D CA 1
ATOM 5520 C C . TRP D 1 24 ? -2.644 55.629 -37.838 1.00 6.83 21 TRP D C 1
ATOM 5521 O O . TRP D 1 24 ? -1.914 56.535 -38.260 1.00 7.26 21 TRP D O 1
ATOM 5532 N N . GLY D 1 25 ? -2.157 54.474 -37.384 1.00 6.50 22 GLY D N 1
ATOM 5533 C CA . GLY D 1 25 ? -0.720 54.276 -37.326 1.00 6.59 22 GLY D CA 1
ATOM 5534 C C . GLY D 1 25 ? -0.057 54.200 -38.693 1.00 6.43 22 GLY D C 1
ATOM 5535 O O . GLY D 1 25 ? 1.107 54.576 -38.856 1.00 7.44 22 GLY D O 1
ATOM 5536 N N . ILE D 1 26 ? -0.779 53.694 -39.686 1.00 6.69 23 ILE D N 1
ATOM 5537 C CA . ILE D 1 26 ? -0.245 53.595 -41.058 1.00 7.20 23 ILE D CA 1
ATOM 5538 C C . ILE D 1 26 ? -0.086 54.981 -41.666 1.00 7.05 23 ILE D C 1
ATOM 5539 O O . ILE D 1 26 ? 0.953 55.284 -42.225 1.00 7.69 23 ILE D O 1
ATOM 5544 N N . PHE D 1 27 ? -1.126 55.822 -41.578 1.00 6.70 24 PHE D N 1
ATOM 5545 C CA . PHE D 1 27 ? -1.000 57.161 -42.132 1.00 7.15 24 PHE D CA 1
ATOM 5546 C C . PHE D 1 27 ? 0.030 57.996 -41.388 1.00 7.71 24 PHE D C 1
ATOM 5547 O O . PHE D 1 27 ? 0.755 58.774 -42.007 1.00 8.31 24 PHE D O 1
ATOM 5555 N N . LYS D 1 28 ? 0.116 57.836 -40.058 1.00 7.39 25 LYS D N 1
ATOM 5556 C CA . LYS D 1 28 ? 1.154 58.542 -39.314 1.00 7.71 25 LYS D CA 1
ATOM 5557 C C . LYS D 1 28 ? 2.547 58.123 -39.790 1.00 8.35 25 LYS D C 1
ATOM 5558 O O . LYS D 1 28 ? 3.421 58.974 -40.015 1.00 9.30 25 LYS D O 1
ATOM 5564 N N . ARG D 1 29 ? 2.775 56.831 -39.993 1.00 8.13 26 ARG D N 1
ATOM 5565 C CA . ARG D 1 29 ? 4.079 56.375 -40.493 1.00 8.55 26 ARG D CA 1
ATOM 5566 C C . ARG D 1 29 ? 4.380 56.934 -41.885 1.00 9.23 26 ARG D C 1
ATOM 5567 O O . ARG D 1 29 ? 5.537 57.204 -42.195 1.00 10.57 26 ARG D O 1
ATOM 5575 N N . ALA D 1 30 ? 3.343 57.118 -42.698 1.00 8.26 27 ALA D N 1
ATOM 5576 C CA . ALA D 1 30 ? 3.463 57.697 -44.026 1.00 8.76 27 ALA D CA 1
ATOM 5577 C C . ALA D 1 30 ? 3.676 59.196 -44.024 1.00 9.50 27 ALA D C 1
ATOM 5578 O O . ALA D 1 30 ? 3.876 59.788 -45.086 1.00 10.65 27 ALA D O 1
ATOM 5580 N N . GLU D 1 31 ? 3.598 59.821 -42.849 1.00 9.33 28 GLU D N 1
ATOM 5581 C CA . GLU D 1 31 ? 3.733 61.269 -42.735 1.00 10.58 28 GLU D CA 1
ATOM 5582 C C . GLU D 1 31 ? 2.652 61.968 -43.542 1.00 10.49 28 GLU D C 1
ATOM 5583 O O . GLU D 1 31 ? 2.898 63.026 -44.139 1.00 13.96 28 GLU D O 1
ATOM 5589 N N . ILE D 1 32 ? 1.455 61.407 -43.528 1.00 9.63 29 ILE D N 1
ATOM 5590 C CA . ILE D 1 32 ? 0.281 62.011 -44.149 1.00 9.40 29 ILE D CA 1
ATOM 5591 C C . ILE D 1 32 ? -0.607 62.509 -43.038 1.00 9.93 29 ILE D C 1
ATOM 5592 O O . ILE D 1 32 ? -0.964 61.733 -42.147 1.00 10.25 29 ILE D O 1
ATOM 5597 N N . PRO D 1 33 ? -0.970 63.794 -43.039 1.00 9.86 30 PRO D N 1
ATOM 5598 C CA . PRO D 1 33 ? -1.799 64.311 -41.947 1.00 10.47 30 PRO D CA 1
ATOM 5599 C C . PRO D 1 33 ? -3.101 63.551 -41.784 1.00 9.61 30 PRO D C 1
ATOM 5600 O O . PRO D 1 33 ? -3.770 63.217 -42.767 1.00 10.19 30 PRO D O 1
ATOM 5604 N N . ILE D 1 34 ? -3.449 63.274 -40.532 1.00 9.87 31 ILE D N 1
ATOM 5605 C CA . ILE D 1 34 ? -4.667 62.558 -40.185 1.00 9.36 31 ILE D CA 1
ATOM 5606 C C . ILE D 1 34 ? -5.215 63.169 -38.906 1.00 9.65 31 ILE D C 1
ATOM 5607 O O . ILE D 1 34 ? -4.490 63.367 -37.946 1.00 10.89 31 ILE D O 1
ATOM 5612 N N . ASP D 1 35 ? -6.527 63.404 -38.912 1.00 8.94 32 ASP D N 1
ATOM 5613 C CA . ASP D 1 35 ? -7.272 63.855 -37.747 1.00 9.05 32 ASP D CA 1
ATOM 5614 C C . ASP D 1 35 ? -8.325 62.824 -37.403 1.00 8.21 32 ASP D C 1
ATOM 5615 O O . ASP D 1 35 ? -8.983 62.278 -38.298 1.00 9.31 32 ASP D O 1
ATOM 5620 N N . SER D 1 36 ? -8.575 62.616 -36.115 1.00 7.94 33 SER D N 1
ATOM 5621 C CA . SER D 1 36 ? -9.770 61.933 -35.668 1.00 8.36 33 SER D CA 1
ATOM 5622 C C . SER D 1 36 ? -10.892 62.935 -35.446 1.00 8.15 33 SER D C 1
ATOM 5623 O O . SER D 1 36 ? -10.672 63.998 -34.849 1.00 9.27 33 SER D O 1
ATOM 5626 N N . VAL D 1 37 ? -12.081 62.566 -35.914 1.00 8.14 34 VAL D N 1
ATOM 5627 C CA . VAL D 1 37 ? -13.240 63.458 -35.883 1.00 8.66 34 VAL D CA 1
ATOM 5628 C C . VAL D 1 37 ? -14.385 62.724 -35.188 1.00 8.42 34 VAL D C 1
ATOM 5629 O O . VAL D 1 37 ? -14.898 61.720 -35.713 1.00 8.34 34 VAL D O 1
ATOM 5633 N N . TYR D 1 38 ? -14.727 63.188 -33.973 1.00 8.19 35 TYR D N 1
ATOM 5634 C CA . TYR D 1 38 ? -15.663 62.502 -33.097 1.00 8.05 35 TYR D CA 1
ATOM 5635 C C . TYR D 1 38 ? -17.101 62.924 -33.379 1.00 8.54 35 TYR D C 1
ATOM 5636 O O . TYR D 1 38 ? -17.410 64.123 -33.474 1.00 9.81 35 TYR D O 1
ATOM 5645 N N . VAL D 1 39 ? -17.973 61.932 -33.422 1.00 8.29 36 VAL D N 1
ATOM 5646 C CA . VAL D 1 39 ? -19.434 62.104 -33.491 1.00 9.43 36 VAL D CA 1
ATOM 5647 C C . VAL D 1 39 ? -19.998 61.537 -32.192 1.00 9.09 36 VAL D C 1
ATOM 5648 O O . VAL D 1 39 ? -20.033 60.307 -32.009 1.00 9.46 36 VAL D O 1
ATOM 5652 N N . GLY D 1 40 ? -20.376 62.415 -31.252 1.00 9.83 37 GLY D N 1
ATOM 5653 C CA . GLY D 1 40 ? -20.881 61.938 -29.976 1.00 10.56 37 GLY D CA 1
ATOM 5654 C C . GLY D 1 40 ? -21.189 63.046 -29.012 1.00 12.82 37 GLY D C 1
ATOM 5655 O O . GLY D 1 40 ? -21.080 64.206 -29.360 1.00 15.14 37 GLY D O 1
ATOM 5656 N N A GLU D 1 41 ? -21.569 62.592 -27.819 0.70 12.35 38 GLU D N 1
ATOM 5657 N N B GLU D 1 41 ? -21.571 62.755 -27.786 0.30 13.58 38 GLU D N 1
ATOM 5658 C CA A GLU D 1 41 ? -22.191 63.386 -26.792 0.70 14.29 38 GLU D CA 1
ATOM 5659 C CA B GLU D 1 41 ? -22.044 63.846 -26.959 0.30 14.08 38 GLU D CA 1
ATOM 5660 C C A GLU D 1 41 ? -21.185 64.169 -25.931 0.70 13.50 38 GLU D C 1
ATOM 5661 C C B GLU D 1 41 ? -20.942 64.552 -26.184 0.30 12.84 38 GLU D C 1
ATOM 5662 O O A GLU D 1 41 ? -21.602 65.111 -25.280 0.70 14.01 38 GLU D O 1
ATOM 5663 O O B GLU D 1 41 ? -21.097 65.702 -25.710 0.30 13.35 38 GLU D O 1
ATOM 5674 N N . ASN D 1 42 ? -19.898 63.797 -25.871 1.00 12.58 39 ASN D N 1
ATOM 5675 C CA . ASN D 1 42 ? -18.959 64.387 -24.903 1.00 12.57 39 ASN D CA 1
ATOM 5676 C C . ASN D 1 42 ? -18.317 65.706 -25.385 1.00 13.83 39 ASN D C 1
ATOM 5677 O O . ASN D 1 42 ? -17.651 65.802 -26.444 1.00 16.83 39 ASN D O 1
ATOM 5682 N N . LYS D 1 43 ? -18.390 66.714 -24.567 1.00 14.35 40 LYS D N 1
ATOM 5683 C CA . LYS D 1 43 ? -17.986 68.039 -24.983 1.00 16.31 40 LYS D CA 1
ATOM 5684 C C . LYS D 1 43 ? -16.489 68.292 -24.943 1.00 15.02 40 LYS D C 1
ATOM 5685 O O . LYS D 1 43 ? -16.007 69.294 -25.451 1.00 20.71 40 LYS D O 1
ATOM 5691 N N . ASP D 1 44 ? -15.729 67.358 -24.385 1.00 13.56 41 ASP D N 1
ATOM 5692 C CA . ASP D 1 44 ? -14.274 67.442 -24.357 1.00 12.36 41 ASP D CA 1
ATOM 5693 C C . ASP D 1 44 ? -13.602 66.574 -25.415 1.00 11.01 41 ASP D C 1
ATOM 5694 O O . ASP D 1 44 ? -12.386 66.369 -25.375 1.00 12.64 41 ASP D O 1
ATOM 5699 N N . ARG D 1 45 ? -14.382 65.996 -26.316 1.00 10.54 42 ARG D N 1
ATOM 5700 C CA . ARG D 1 45 ? -13.860 65.094 -27.329 1.00 10.20 42 ARG D CA 1
ATOM 5701 C C . ARG D 1 45 ? -13.234 63.835 -26.732 1.00 9.15 42 ARG D C 1
ATOM 5702 O O . ARG D 1 45 ? -12.393 63.205 -27.360 1.00 9.66 42 ARG D O 1
ATOM 5710 N N A LEU D 1 46 ? -13.748 63.422 -25.572 0.50 8.86 43 LEU D N 1
ATOM 5711 N N B LEU D 1 46 ? -13.680 63.434 -25.545 0.50 9.22 43 LEU D N 1
ATOM 5712 C CA A LEU D 1 46 ? -13.287 62.184 -24.948 0.50 8.35 43 LEU D CA 1
ATOM 5713 C CA B LEU D 1 46 ? -13.202 62.186 -24.951 0.50 8.87 43 LEU D CA 1
ATOM 5714 C C A LEU D 1 46 ? -14.204 61.055 -25.365 0.50 7.61 43 LEU D C 1
ATOM 5715 C C B LEU D 1 46 ? -14.148 61.065 -25.357 0.50 7.63 43 LEU D C 1
ATOM 5716 O O A LEU D 1 46 ? -15.432 61.145 -25.160 0.50 9.04 43 LEU D O 1
ATOM 5717 O O B LEU D 1 46 ? -15.353 61.165 -25.147 0.50 9.41 43 LEU D O 1
ATOM 5726 N N . VAL D 1 47 ? -13.617 59.995 -25.937 1.00 7.53 44 VAL D N 1
ATOM 5727 C CA . VAL D 1 47 ? -14.351 58.886 -26.522 1.00 7.44 44 VAL D CA 1
ATOM 5728 C C . VAL D 1 47 ? -14.176 57.653 -25.668 1.00 7.37 44 VAL D C 1
ATOM 5729 O O . VAL D 1 47 ? -13.050 57.346 -25.241 1.00 8.69 44 VAL D O 1
ATOM 5733 N N . LYS D 1 48 ? -15.258 56.894 -25.466 1.00 7.34 45 LYS D N 1
ATOM 5734 C CA . LYS D 1 48 ? -15.177 55.568 -24.887 1.00 7.87 45 LYS D CA 1
ATOM 5735 C C . LYS D 1 48 ? -15.330 54.565 -26.019 1.00 6.74 45 LYS D C 1
ATOM 5736 O O . LYS D 1 48 ? -16.407 54.476 -26.645 1.00 7.43 45 LYS D O 1
ATOM 5742 N N . MET D 1 49 ? -14.251 53.868 -26.344 1.00 6.90 46 MET D N 1
ATOM 5743 C CA . MET D 1 49 ? -14.216 52.957 -27.474 1.00 6.63 46 MET D CA 1
ATOM 5744 C C . MET D 1 49 ? -14.989 51.663 -27.168 1.00 6.67 46 MET D C 1
ATOM 5745 O O . MET D 1 49 ? -15.423 51.429 -26.033 1.00 7.76 46 MET D O 1
ATOM 5750 N N . SER D 1 50 ? -15.147 50.829 -28.190 1.00 6.97 47 SER D N 1
ATOM 5751 C CA . SER D 1 50 ? -15.926 49.604 -28.089 1.00 7.37 47 SER D CA 1
ATOM 5752 C C . SER D 1 50 ? -15.553 48.746 -26.894 1.00 7.53 47 SER D C 1
ATOM 5753 O O . SER D 1 50 ? -16.451 48.227 -26.202 1.00 9.45 47 SER D O 1
ATOM 5756 N N A ARG D 1 51 ? -14.251 48.567 -26.702 0.50 6.88 48 ARG D N 1
ATOM 5757 N N B ARG D 1 51 ? -14.257 48.583 -26.672 0.50 6.91 48 ARG D N 1
ATOM 5758 C CA A ARG D 1 51 ? -13.699 47.736 -25.632 0.50 7.18 48 ARG D CA 1
ATOM 5759 C CA B ARG D 1 51 ? -13.753 47.729 -25.602 0.50 7.91 48 ARG D CA 1
ATOM 5760 C C A ARG D 1 51 ? -13.113 48.566 -24.490 0.50 7.19 48 ARG D C 1
ATOM 5761 C C B ARG D 1 51 ? -13.089 48.580 -24.512 0.50 7.26 48 ARG D C 1
ATOM 5762 O O A ARG D 1 51 ? -12.217 48.108 -23.783 0.50 8.13 48 ARG D O 1
ATOM 5763 O O B ARG D 1 51 ? -12.172 48.133 -23.821 0.50 8.24 48 ARG D O 1
ATOM 5778 N N . ASP D 1 52 ? -13.667 49.758 -24.283 1.00 7.29 49 ASP D N 1
ATOM 5779 C CA . ASP D 1 52 ? -13.477 50.541 -23.070 1.00 7.70 49 ASP D CA 1
ATOM 5780 C C . ASP D 1 52 ? -12.223 51.408 -23.018 1.00 7.88 49 ASP D C 1
ATOM 5781 O O . ASP D 1 52 ? -12.041 52.089 -22.023 1.00 9.81 49 ASP D O 1
ATOM 5786 N N . VAL D 1 53 ? -11.423 51.477 -24.075 1.00 7.37 50 VAL D N 1
ATOM 5787 C CA . VAL D 1 53 ? -10.381 52.504 -24.090 1.00 7.80 50 VAL D CA 1
ATOM 5788 C C . VAL D 1 53 ? -11.041 53.876 -24.045 1.00 7.36 50 VAL D C 1
ATOM 5789 O O . VAL D 1 53 ? -11.998 54.137 -24.756 1.00 8.25 50 VAL D O 1
ATOM 5793 N N . GLU D 1 54 ? -10.454 54.769 -23.246 1.00 7.75 51 GLU D N 1
ATOM 5794 C CA . GLU D 1 54 ? -10.846 56.170 -23.216 1.00 8.03 51 GLU D CA 1
ATOM 5795 C C . GLU D 1 54 ? -9.750 57.013 -23.841 1.00 7.94 51 GLU D C 1
ATOM 5796 O O . GLU D 1 54 ? -8.609 57.022 -23.342 1.00 9.03 51 GLU D O 1
ATOM 5802 N N A MET D 1 55 ? -10.076 57.686 -24.918 0.50 7.47 52 MET D N 1
ATOM 5803 N N B MET D 1 55 ? -10.076 57.608 -24.998 0.50 7.95 52 MET D N 1
ATOM 5804 C CA A MET D 1 55 ? -9.063 58.451 -25.580 0.50 7.25 52 MET D CA 1
ATOM 5805 C CA B MET D 1 55 ? -9.111 58.323 -25.904 0.50 9.33 52 MET D CA 1
ATOM 5806 C C A MET D 1 55 ? -9.737 59.599 -26.231 0.50 7.50 52 MET D C 1
ATOM 5807 C C B MET D 1 55 ? -9.657 59.703 -26.303 0.50 8.01 52 MET D C 1
ATOM 5808 O O A MET D 1 55 ? -10.903 59.621 -26.603 0.50 8.36 52 MET D O 1
ATOM 5809 O O B MET D 1 55 ? -10.895 59.783 -26.548 0.50 9.30 52 MET D O 1
ATOM 5818 N N A TYR D 1 56 ? -8.966 60.619 -26.347 0.50 7.39 53 TYR D N 1
ATOM 5819 N N B TYR D 1 56 ? -8.778 60.710 -26.515 0.50 7.01 53 TYR D N 1
ATOM 5820 C CA A TYR D 1 56 ? -9.475 61.805 -26.987 0.50 7.49 53 TYR D CA 1
ATOM 5821 C CA B TYR D 1 56 ? -9.214 61.989 -27.126 0.50 7.27 53 TYR D CA 1
ATOM 5822 C C A TYR D 1 56 ? -9.484 61.695 -28.514 0.50 8.32 53 TYR D C 1
ATOM 5823 C C B TYR D 1 56 ? -9.265 61.917 -28.624 0.50 8.31 53 TYR D C 1
ATOM 5824 O O A TYR D 1 56 ? -8.663 60.995 -29.111 0.50 11.08 53 TYR D O 1
ATOM 5825 O O B TYR D 1 56 ? -8.401 61.291 -29.284 0.50 10.86 53 TYR D O 1
ATOM 5842 N N . ALA D 1 57 ? -10.349 62.467 -29.153 1.00 8.15 54 ALA D N 1
ATOM 5843 C CA . ALA D 1 57 ? -10.348 62.784 -30.590 1.00 8.61 54 ALA D CA 1
ATOM 5844 C C . ALA D 1 57 ? -9.793 64.175 -30.833 1.00 8.70 54 ALA D C 1
ATOM 5845 O O . ALA D 1 57 ? -9.863 65.028 -29.939 1.00 10.30 54 ALA D O 1
ATOM 5847 N N . ASN D 1 58 ? -9.272 64.418 -32.027 1.00 8.78 55 ASN D N 1
ATOM 5848 C CA . ASN D 1 58 ? -8.721 65.729 -32.317 1.00 9.70 55 ASN D CA 1
ATOM 5849 C C . ASN D 1 58 ? -9.793 66.796 -32.473 1.00 9.28 55 ASN D C 1
ATOM 5850 O O . ASN D 1 58 ? -9.577 67.958 -32.136 1.00 11.13 55 ASN D O 1
ATOM 5855 N N . ARG D 1 59 ? -10.920 66.425 -33.053 1.00 9.76 56 ARG D N 1
ATOM 5856 C CA . ARG D 1 59 ? -11.972 67.366 -33.392 1.00 9.72 56 ARG D CA 1
ATOM 5857 C C . ARG D 1 59 ? -13.331 66.755 -33.114 1.00 10.24 56 ARG D C 1
ATOM 5858 O O . ARG D 1 59 ? -13.481 65.527 -33.052 1.00 10.04 56 ARG D O 1
ATOM 5866 N N . SER D 1 60 ? -14.362 67.609 -32.998 1.00 10.51 57 SER D N 1
ATOM 5867 C CA . SER D 1 60 ? -15.750 67.194 -33.100 1.00 10.48 57 SER D CA 1
ATOM 5868 C C . SER D 1 60 ? -16.260 67.479 -34.506 1.00 10.32 57 SER D C 1
ATOM 5869 O O . SER D 1 60 ? -15.958 68.522 -35.082 1.00 11.83 57 SER D O 1
ATOM 5872 N N . TYR D 1 61 ? -17.138 66.613 -35.013 1.00 10.65 58 TYR D N 1
ATOM 5873 C CA . TYR D 1 61 ? -17.793 66.874 -36.300 1.00 11.67 58 TYR D CA 1
ATOM 5874 C C . TYR D 1 61 ? -18.555 68.195 -36.323 1.00 12.26 58 TYR D C 1
ATOM 5875 O O . TYR D 1 61 ? -18.764 68.748 -37.402 1.00 14.05 58 TYR D O 1
ATOM 5884 N N . LYS D 1 62 ? -19.006 68.666 -35.160 1.00 12.22 59 LYS D N 1
ATOM 5885 C CA . LYS D 1 62 ? -19.754 69.899 -35.075 1.00 14.06 59 LYS D CA 1
ATOM 5886 C C . LYS D 1 62 ? -18.932 71.115 -35.489 1.00 14.75 59 LYS D C 1
ATOM 5887 O O . LYS D 1 62 ? -19.497 72.172 -35.759 1.00 18.37 59 LYS D O 1
ATOM 5893 N N . GLU D 1 63 ? -17.609 70.960 -35.586 1.00 13.75 60 GLU D N 1
ATOM 5894 C CA . GLU D 1 63 ? -16.731 72.033 -36.049 1.00 15.73 60 GLU D CA 1
ATOM 5895 C C . GLU D 1 63 ? -16.815 72.262 -37.556 1.00 16.42 60 GLU D C 1
ATOM 5896 O O . GLU D 1 63 ? -16.233 73.231 -38.059 1.00 20.61 60 GLU D O 1
ATOM 5902 N N . ILE D 1 64 ? -17.438 71.342 -38.277 1.00 16.39 61 ILE D N 1
ATOM 5903 C CA . ILE D 1 64 ? -17.411 71.336 -39.738 1.00 16.29 61 ILE D CA 1
ATOM 5904 C C . ILE D 1 64 ? -18.861 71.514 -40.216 1.00 19.00 61 ILE D C 1
ATOM 5905 O O . ILE D 1 64 ? -19.704 70.650 -39.991 1.00 19.96 61 ILE D O 1
ATOM 5910 N N . PRO D 1 65 ? -19.136 72.566 -41.007 1.00 19.51 62 PRO D N 1
ATOM 5911 C CA . PRO D 1 65 ? -20.529 72.933 -41.210 1.00 21.80 62 PRO D CA 1
ATOM 5912 C C . PRO D 1 65 ? -21.292 72.119 -42.256 1.00 21.94 62 PRO D C 1
ATOM 5913 O O . PRO D 1 65 ? -22.512 72.144 -42.269 1.00 25.79 62 PRO D O 1
ATOM 5917 N N . SER D 1 66 ? -20.600 71.492 -43.195 1.00 18.37 63 SER D N 1
ATOM 5918 C CA . SER D 1 66 ? -21.259 70.804 -44.299 1.00 20.59 63 SER D CA 1
ATOM 5919 C C . SER D 1 66 ? -20.275 69.819 -44.878 1.00 17.42 63 SER D C 1
ATOM 5920 O O . SER D 1 66 ? -19.044 69.948 -44.682 1.00 16.82 63 SER D O 1
ATOM 5923 N N . ALA D 1 67 ? -20.799 68.917 -45.699 1.00 17.58 64 ALA D N 1
ATOM 5924 C CA . ALA D 1 67 ? -19.954 68.005 -46.460 1.00 16.50 64 ALA D CA 1
ATOM 5925 C C . ALA D 1 67 ? -19.073 68.741 -47.474 1.00 16.87 64 ALA D C 1
ATOM 5926 O O . ALA D 1 67 ? -17.930 68.351 -47.688 1.00 15.54 64 ALA D O 1
ATOM 5928 N N . ASP D 1 68 ? -19.564 69.810 -48.093 1.00 17.85 65 ASP D N 1
ATOM 5929 C CA . ASP D 1 68 ? -18.729 70.587 -48.997 1.00 16.95 65 ASP D CA 1
ATOM 5930 C C . ASP D 1 68 ? -17.552 71.238 -48.249 1.00 16.15 65 ASP D C 1
ATOM 5931 O O . ASP D 1 68 ? -16.427 71.245 -48.742 1.00 17.27 65 ASP D O 1
ATOM 5936 N N A ASP D 1 69 ? -17.782 71.687 -47.022 0.50 15.67 66 ASP D N 1
ATOM 5937 N N B ASP D 1 69 ? -17.756 71.696 -47.019 0.50 16.27 66 ASP D N 1
ATOM 5938 C CA A ASP D 1 69 ? -16.685 72.241 -46.240 0.50 16.32 66 ASP D CA 1
ATOM 5939 C CA B ASP D 1 69 ? -16.624 72.260 -46.288 0.50 16.53 66 ASP D CA 1
ATOM 5940 C C A ASP D 1 69 ? -15.680 71.153 -45.847 0.50 15.15 66 ASP D C 1
ATOM 5941 C C B ASP D 1 69 ? -15.663 71.175 -45.771 0.50 14.78 66 ASP D C 1
ATOM 5942 O O A ASP D 1 69 ? -14.457 71.331 -45.937 0.50 17.97 66 ASP D O 1
ATOM 5943 O O B ASP D 1 69 ? -14.435 71.354 -45.775 0.50 15.83 66 ASP D O 1
ATOM 5952 N N . PHE D 1 70 ? -16.221 70.018 -45.426 1.00 14.88 67 PHE D N 1
ATOM 5953 C CA . PHE D 1 70 ? -15.395 68.878 -45.075 1.00 14.46 67 PHE D CA 1
ATOM 5954 C C . PHE D 1 70 ? -14.467 68.541 -46.224 1.00 14.35 67 PHE D C 1
ATOM 5955 O O . PHE D 1 70 ? -13.293 68.227 -46.040 1.00 14.00 67 PHE D O 1
ATOM 5963 N N . ALA D 1 71 ? -15.003 68.551 -47.436 1.00 14.56 68 ALA D N 1
ATOM 5964 C CA . ALA D 1 71 ? -14.221 68.201 -48.614 1.00 14.94 68 ALA D CA 1
ATOM 5965 C C . ALA D 1 71 ? -13.070 69.158 -48.928 1.00 15.34 68 ALA D C 1
ATOM 5966 O O . ALA D 1 71 ? -12.090 68.755 -49.511 1.00 18.45 68 ALA D O 1
ATOM 5968 N N A LYS D 1 72 ? -13.156 70.390 -48.449 0.50 15.57 69 LYS D N 1
ATOM 5969 N N B LYS D 1 72 ? -13.149 70.398 -48.465 0.50 15.56 69 LYS D N 1
ATOM 5970 C CA A LYS D 1 72 ? -12.039 71.314 -48.546 0.50 16.91 69 LYS D CA 1
ATOM 5971 C CA B LYS D 1 72 ? -12.010 71.306 -48.543 0.50 17.29 69 LYS D CA 1
ATOM 5972 C C A LYS D 1 72 ? -10.956 71.059 -47.530 0.50 15.60 69 LYS D C 1
ATOM 5973 C C B LYS D 1 72 ? -10.915 70.991 -47.563 0.50 16.85 69 LYS D C 1
ATOM 5974 O O A LYS D 1 72 ? -9.846 71.578 -47.680 0.50 20.31 69 LYS D O 1
ATOM 5975 O O B LYS D 1 72 ? -9.830 71.569 -47.651 0.50 21.14 69 LYS D O 1
ATOM 5986 N N . GLN D 1 73 ? -11.269 70.244 -46.526 1.00 14.66 70 GLN D N 1
ATOM 5987 C CA . GLN D 1 73 ? -10.368 69.984 -45.405 1.00 16.01 70 GLN D CA 1
ATOM 5988 C C . GLN D 1 73 ? -9.711 68.610 -45.519 1.00 15.02 70 GLN D C 1
ATOM 5989 O O . GLN D 1 73 ? -8.637 68.417 -44.961 1.00 16.17 70 GLN D O 1
ATOM 5995 N N . TYR D 1 74 ? -10.414 67.643 -46.113 1.00 13.03 71 TYR D N 1
ATOM 5996 C CA . TYR D 1 74 ? -9.962 66.258 -46.111 1.00 11.24 71 TYR D CA 1
ATOM 5997 C C . TYR D 1 74 ? -10.135 65.648 -47.486 1.00 11.22 71 TYR D C 1
ATOM 5998 O O . TYR D 1 74 ? -11.060 66.001 -48.229 1.00 12.46 71 TYR D O 1
ATOM 6007 N N . ASP D 1 75 ? -9.271 64.679 -47.779 1.00 10.55 72 ASP D N 1
ATOM 6008 C CA . ASP D 1 75 ? -9.323 63.889 -49.000 1.00 10.60 72 ASP D CA 1
ATOM 6009 C C . ASP D 1 75 ? -9.751 62.452 -48.824 1.00 10.19 72 ASP D C 1
ATOM 6010 O O . ASP D 1 75 ? -10.153 61.824 -49.783 1.00 10.73 72 ASP D O 1
ATOM 6015 N N . ILE D 1 76 ? -9.563 61.912 -47.625 1.00 9.38 73 ILE D N 1
ATOM 6016 C CA . ILE D 1 76 ? -9.949 60.527 -47.320 1.00 8.78 73 ILE D CA 1
ATOM 6017 C C . ILE D 1 76 ? -10.830 60.568 -46.086 1.00 8.94 73 ILE D C 1
ATOM 6018 O O . ILE D 1 76 ? -10.493 61.244 -45.112 1.00 9.79 73 ILE D O 1
ATOM 6023 N N . ALA D 1 77 ? -11.963 59.876 -46.161 1.00 8.39 74 ALA D N 1
ATOM 6024 C CA . ALA D 1 77 ? -12.867 59.692 -44.999 1.00 8.41 74 ALA D CA 1
ATOM 6025 C C . ALA D 1 77 ? -12.911 58.228 -44.644 1.00 7.66 74 ALA D C 1
ATOM 6026 O O . ALA D 1 77 ? -13.196 57.403 -45.518 1.00 8.86 74 ALA D O 1
ATOM 6028 N N . ILE D 1 78 ? -12.640 57.916 -43.383 1.00 7.39 75 ILE D N 1
ATOM 6029 C CA . ILE D 1 78 ? -12.611 56.527 -42.916 1.00 7.63 75 ILE D CA 1
ATOM 6030 C C . ILE D 1 78 ? -13.673 56.351 -41.835 1.00 7.51 75 ILE D C 1
ATOM 6031 O O . ILE D 1 78 ? -13.723 57.091 -40.864 1.00 7.97 75 ILE D O 1
ATOM 6036 N N A ILE D 1 79 ? -14.539 55.358 -42.041 0.50 7.76 76 ILE D N 1
ATOM 6037 N N B ILE D 1 79 ? -14.416 55.260 -41.988 0.50 7.57 76 ILE D N 1
ATOM 6038 C CA A ILE D 1 79 ? -15.589 54.953 -41.073 0.50 7.68 76 ILE D CA 1
ATOM 6039 C CA B ILE D 1 79 ? -15.499 54.862 -41.078 0.50 7.53 76 ILE D CA 1
ATOM 6040 C C A ILE D 1 79 ? -15.241 53.566 -40.513 0.50 7.63 76 ILE D C 1
ATOM 6041 C C B ILE D 1 79 ? -15.150 53.513 -40.519 0.50 7.54 76 ILE D C 1
ATOM 6042 O O A ILE D 1 79 ? -15.507 52.552 -41.166 0.50 8.12 76 ILE D O 1
ATOM 6043 O O B ILE D 1 79 ? -15.223 52.500 -41.201 0.50 7.76 76 ILE D O 1
ATOM 6052 N N . PRO D 1 80 ? -14.700 53.502 -39.270 1.00 7.18 77 PRO D N 1
ATOM 6053 C CA . PRO D 1 80 ? -14.401 52.244 -38.624 1.00 7.44 77 PRO D CA 1
ATOM 6054 C C . PRO D 1 80 ? -15.646 51.566 -38.071 1.00 7.09 77 PRO D C 1
ATOM 6055 O O . PRO D 1 80 ? -16.739 52.132 -38.081 1.00 8.13 77 PRO D O 1
ATOM 6059 N N . GLY D 1 81 ? -15.452 50.362 -37.555 1.00 7.40 78 GLY D N 1
ATOM 6060 C CA . GLY D 1 81 ? -16.529 49.538 -37.056 1.00 7.56 78 GLY D CA 1
ATOM 6061 C C . GLY D 1 81 ? -16.579 49.445 -35.554 1.00 6.90 78 GLY D C 1
ATOM 6062 O O . GLY D 1 81 ? -16.280 50.415 -34.853 1.00 7.69 78 GLY D O 1
ATOM 6063 N N . GLY D 1 82 ? -17.000 48.295 -35.051 1.00 7.82 79 GLY D N 1
ATOM 6064 C CA . GLY D 1 82 ? -17.541 48.156 -33.698 1.00 7.96 79 GLY D CA 1
ATOM 6065 C C . GLY D 1 82 ? -19.041 48.349 -33.754 1.00 8.64 79 GLY D C 1
ATOM 6066 O O . GLY D 1 82 ? -19.522 49.238 -34.447 1.00 9.41 79 GLY D O 1
ATOM 6067 N N . GLY D 1 83 ? -19.815 47.494 -33.095 1.00 8.79 80 GLY D N 1
ATOM 6068 C CA . GLY D 1 83 ? -21.261 47.548 -33.310 1.00 9.71 80 GLY D CA 1
ATOM 6069 C C . GLY D 1 83 ? -21.865 48.914 -32.976 1.00 9.40 80 GLY D C 1
ATOM 6070 O O . GLY D 1 83 ? -22.639 49.479 -33.766 1.00 10.03 80 GLY D O 1
ATOM 6071 N N . LEU D 1 84 ? -21.594 49.419 -31.781 1.00 8.73 81 LEU D N 1
ATOM 6072 C CA . LEU D 1 84 ? -22.185 50.685 -31.381 1.00 8.55 81 LEU D CA 1
ATOM 6073 C C . LEU D 1 84 ? -21.628 51.832 -32.207 1.00 8.26 81 LEU D C 1
ATOM 6074 O O . LEU D 1 84 ? -22.365 52.682 -32.684 1.00 8.94 81 LEU D O 1
ATOM 6079 N N . GLY D 1 85 ? -20.311 51.877 -32.392 1.00 7.65 82 GLY D N 1
ATOM 6080 C CA . GLY D 1 85 ? -19.728 52.989 -33.141 1.00 7.70 82 GLY D CA 1
ATOM 6081 C C . GLY D 1 85 ? -20.243 53.061 -34.566 1.00 8.02 82 GLY D C 1
ATOM 6082 O O . GLY D 1 85 ? -20.541 54.144 -35.065 1.00 8.59 82 GLY D O 1
ATOM 6083 N N . ALA D 1 86 ? -20.360 51.899 -35.208 1.00 7.79 83 ALA D N 1
ATOM 6084 C CA . ALA D 1 86 ? -20.850 51.864 -36.586 1.00 8.89 83 ALA D CA 1
ATOM 6085 C C . ALA D 1 86 ? -22.324 52.218 -36.636 1.00 8.40 83 ALA D C 1
ATOM 6086 O O . ALA D 1 86 ? -22.764 52.849 -37.597 1.00 9.46 83 ALA D O 1
ATOM 6088 N N . LYS D 1 87 ? -23.102 51.818 -35.630 1.00 8.83 84 LYS D N 1
ATOM 6089 C CA . LYS D 1 87 ? -24.519 52.182 -35.611 1.00 9.78 84 LYS D CA 1
ATOM 6090 C C . LYS D 1 87 ? -24.624 53.700 -35.592 1.00 9.66 84 LYS D C 1
ATOM 6091 O O . LYS D 1 87 ? -25.391 54.293 -36.362 1.00 11.08 84 LYS D O 1
ATOM 6097 N N . THR D 1 88 ? -23.859 54.359 -34.713 1.00 8.94 85 THR D N 1
ATOM 6098 C CA . THR D 1 88 ? -23.888 55.806 -34.633 1.00 9.51 85 THR D CA 1
ATOM 6099 C C . THR D 1 88 ? -23.390 56.449 -35.916 1.00 8.81 85 THR D C 1
ATOM 6100 O O . THR D 1 88 ? -24.075 57.308 -36.493 1.00 10.08 85 THR D O 1
ATOM 6104 N N . LEU D 1 89 ? -22.207 56.078 -36.384 1.00 8.28 86 LEU D N 1
ATOM 6105 C CA . LEU D 1 89 ? -21.650 56.772 -37.548 1.00 8.66 86 LEU D CA 1
ATOM 6106 C C . LEU D 1 89 ? -22.540 56.574 -38.789 1.00 9.14 86 LEU D C 1
ATOM 6107 O O . LEU D 1 89 ? -22.768 57.511 -39.545 1.00 9.74 86 LEU D O 1
ATOM 6112 N N . SER D 1 90 ? -22.987 55.346 -39.022 1.00 9.46 87 SER D N 1
ATOM 6113 C CA . SER D 1 90 ? -23.755 55.075 -40.244 1.00 9.61 87 SER D CA 1
ATOM 6114 C C . SER D 1 90 ? -25.063 55.786 -40.278 1.00 10.38 87 SER D C 1
ATOM 6115 O O . SER D 1 90 ? -25.622 55.981 -41.367 1.00 11.88 87 SER D O 1
ATOM 6118 N N . THR D 1 91 ? -25.604 56.136 -39.112 1.00 10.18 88 THR D N 1
ATOM 6119 C CA . THR D 1 91 ? -26.887 56.832 -39.032 1.00 11.51 88 THR D CA 1
ATOM 6120 C C . THR D 1 91 ? -26.751 58.321 -38.784 1.00 12.15 88 THR D C 1
ATOM 6121 O O . THR D 1 91 ? -27.769 58.991 -38.591 1.00 14.33 88 THR D O 1
ATOM 6125 N N . THR D 1 92 ? -25.546 58.869 -38.897 1.00 10.84 89 THR D N 1
ATOM 6126 C CA . THR D 1 92 ? -25.324 60.294 -38.716 1.00 11.35 89 THR D CA 1
ATOM 6127 C C . THR D 1 92 ? -25.457 60.989 -40.086 1.00 11.35 89 THR D C 1
ATOM 6128 O O . THR D 1 92 ? -24.696 60.696 -41.010 1.00 11.67 89 THR D O 1
ATOM 6132 N N . PRO D 1 93 ? -26.418 61.916 -40.253 1.00 12.25 90 PRO D N 1
ATOM 6133 C CA . PRO D 1 93 ? -26.580 62.557 -41.584 1.00 13.20 90 PRO D CA 1
ATOM 6134 C C . PRO D 1 93 ? -25.299 63.157 -42.128 1.00 12.70 90 PRO D C 1
ATOM 6135 O O . PRO D 1 93 ? -25.011 63.008 -43.315 1.00 13.23 90 PRO D O 1
ATOM 6139 N N . PHE D 1 94 ? -24.514 63.832 -41.285 1.00 11.68 91 PHE D N 1
ATOM 6140 C CA . PHE D 1 94 ? -23.264 64.434 -41.750 1.00 12.03 91 PHE D CA 1
ATOM 6141 C C . PHE D 1 94 ? -22.345 63.395 -42.384 1.00 11.55 91 PHE D C 1
ATOM 6142 O O . PHE D 1 94 ? -21.725 63.678 -43.410 1.00 11.74 91 PHE D O 1
ATOM 6150 N N . VAL D 1 95 ? -22.201 62.255 -41.720 1.00 10.72 92 VAL D N 1
ATOM 6151 C CA . VAL D 1 95 ? -21.320 61.202 -42.246 1.00 10.53 92 VAL D CA 1
ATOM 6152 C C . VAL D 1 95 ? -21.839 60.696 -43.594 1.00 10.80 92 VAL D C 1
ATOM 6153 O O . VAL D 1 95 ? -21.067 60.553 -44.555 1.00 10.95 92 VAL D O 1
ATOM 6157 N N . GLN D 1 96 ? -23.143 60.467 -43.671 1.00 10.82 93 GLN D N 1
ATOM 6158 C CA . GLN D 1 96 ? -23.730 60.058 -44.948 1.00 11.16 93 GLN D CA 1
ATOM 6159 C C . GLN D 1 96 ? -23.482 61.079 -46.051 1.00 12.36 93 GLN D C 1
ATOM 6160 O O . GLN D 1 96 ? -23.201 60.743 -47.202 1.00 12.77 93 GLN D O 1
ATOM 6166 N N . GLN D 1 97 ? -23.624 62.356 -45.691 1.00 11.33 94 GLN D N 1
ATOM 6167 C CA . GLN D 1 97 ? -23.412 63.430 -46.653 1.00 12.70 94 GLN D CA 1
ATOM 6168 C C . GLN D 1 97 ? -21.960 63.520 -47.157 1.00 12.55 94 GLN D C 1
ATOM 6169 O O . GLN D 1 97 ? -21.731 63.716 -48.349 1.00 13.30 94 GLN D O 1
ATOM 6175 N N . VAL D 1 98 ? -21.005 63.314 -46.249 1.00 11.57 95 VAL D N 1
ATOM 6176 C CA . VAL D 1 98 ? -19.608 63.253 -46.623 1.00 11.67 95 VAL D CA 1
ATOM 6177 C C . VAL D 1 98 ? -19.401 62.103 -47.591 1.00 11.61 95 VAL D C 1
ATOM 6178 O O . VAL D 1 98 ? -18.697 62.239 -48.599 1.00 12.14 95 VAL D O 1
ATOM 6182 N N . VAL D 1 99 ? -19.887 60.924 -47.234 1.00 11.34 96 VAL D N 1
ATOM 6183 C CA . VAL D 1 99 ? -19.684 59.732 -48.056 1.00 11.58 96 VAL D CA 1
ATOM 6184 C C . VAL D 1 99 ? -20.279 59.940 -49.463 1.00 12.18 96 VAL D C 1
ATOM 6185 O O . VAL D 1 99 ? -19.644 59.631 -50.478 1.00 12.87 96 VAL D O 1
ATOM 6189 N N A LYS D 1 100 ? -21.510 60.429 -49.526 0.50 12.43 97 LYS D N 1
ATOM 6190 N N B LYS D 1 100 ? -21.467 60.520 -49.539 0.50 12.07 97 LYS D N 1
ATOM 6191 C CA A LYS D 1 100 ? -22.124 60.761 -50.808 0.50 13.53 97 LYS D CA 1
ATOM 6192 C CA B LYS D 1 100 ? -22.111 60.709 -50.833 0.50 14.39 97 LYS D CA 1
ATOM 6193 C C A LYS D 1 100 ? -21.230 61.700 -51.605 0.50 12.80 97 LYS D C 1
ATOM 6194 C C B LYS D 1 100 ? -21.419 61.812 -51.649 0.50 14.58 97 LYS D C 1
ATOM 6195 O O A LYS D 1 100 ? -21.026 61.503 -52.807 0.50 15.09 97 LYS D O 1
ATOM 6196 O O B LYS D 1 100 ? -21.329 61.707 -52.878 0.50 16.76 97 LYS D O 1
ATOM 6207 N N . GLU D 1 101 ? -20.817 62.797 -50.976 1.00 13.46 98 GLU D N 1
ATOM 6208 C CA . GLU D 1 101 ? -20.010 63.807 -51.641 1.00 14.89 98 GLU D CA 1
ATOM 6209 C C . GLU D 1 101 ? -18.710 63.248 -52.192 1.00 14.68 98 GLU D 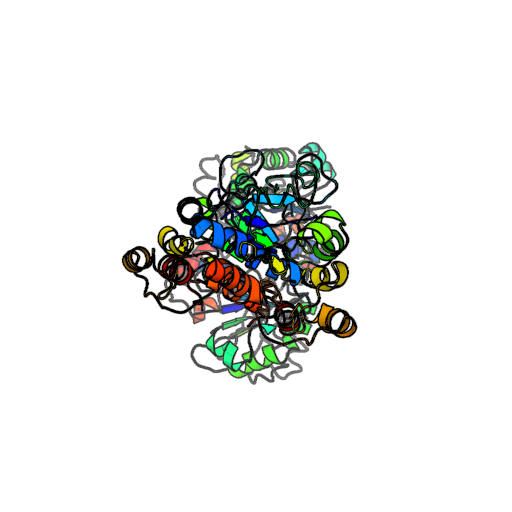C 1
ATOM 6210 O O . GLU D 1 101 ? -18.262 63.613 -53.271 1.00 16.29 98 GLU D O 1
ATOM 6216 N N . PHE D 1 102 ? -18.079 62.365 -51.420 1.00 12.21 99 PHE D N 1
ATOM 6217 C CA . PHE D 1 102 ? -16.775 61.842 -51.818 1.00 11.90 99 PHE D CA 1
ATOM 6218 C C . PHE D 1 102 ? -16.882 60.792 -52.924 1.00 11.55 99 PHE D C 1
ATOM 6219 O O . PHE D 1 102 ? -15.911 60.587 -53.646 1.00 12.71 99 PHE D O 1
ATOM 6227 N N . TYR D 1 103 ? -17.978 60.050 -52.982 1.00 12.17 100 TYR D N 1
ATOM 6228 C CA . TYR D 1 103 ? -18.031 58.871 -53.869 1.00 13.08 100 TYR D CA 1
ATOM 6229 C C . TYR D 1 103 ? -17.766 59.273 -55.324 1.00 13.69 100 TYR D C 1
ATOM 6230 O O . TYR D 1 103 ? -18.341 60.225 -55.841 1.00 15.46 100 TYR D O 1
ATOM 6239 N N . LYS D 1 104 ? -16.854 58.536 -55.960 1.00 13.43 101 LYS D N 1
ATOM 6240 C CA . LYS D 1 104 ? -16.449 58.758 -57.354 1.00 13.66 101 LYS D CA 1
ATOM 6241 C C . LYS D 1 104 ? -15.701 60.057 -57.631 1.00 14.07 101 LYS D C 1
ATOM 6242 O O . LYS D 1 104 ? -15.360 60.301 -58.804 1.00 17.36 101 LYS D O 1
ATOM 6248 N N . LYS D 1 105 ? -15.342 60.860 -56.640 1.00 14.91 102 LYS D N 1
ATOM 6249 C CA . LYS D 1 105 ? -14.466 62.022 -56.906 1.00 14.02 102 LYS D CA 1
ATOM 6250 C C . LYS D 1 105 ? -13.050 61.492 -57.275 1.00 13.82 102 LYS D C 1
ATOM 6251 O O . LYS D 1 105 ? -12.549 60.616 -56.580 1.00 14.50 102 LYS D O 1
ATOM 6257 N N A PRO D 1 106 ? -12.455 62.016 -58.352 0.36 14.75 103 PRO D N 1
ATOM 6258 N N B PRO D 1 106 ? -12.331 62.250 -58.115 0.64 13.21 103 PRO D N 1
ATOM 6259 C CA A PRO D 1 106 ? -11.039 61.808 -58.612 0.36 18.59 103 PRO D CA 1
ATOM 6260 C CA B PRO D 1 106 ? -11.049 61.700 -58.550 0.64 12.20 103 PRO D CA 1
ATOM 6261 C C A PRO D 1 106 ? -10.212 61.822 -57.334 0.36 16.16 103 PRO D C 1
ATOM 6262 C C B PRO D 1 106 ? -9.865 61.993 -57.639 0.64 14.10 103 PRO D C 1
ATOM 6263 O O A PRO D 1 106 ? -9.258 61.055 -57.180 0.36 25.21 103 PRO D O 1
ATOM 6264 O O B PRO D 1 106 ? -8.782 61.436 -57.809 0.64 15.89 103 PRO D O 1
ATOM 6271 N N A ASN D 1 107 ? -10.335 62.921 -56.619 0.42 11.51 104 ASN D N 1
ATOM 6272 N N B ASN D 1 107 ? -10.020 62.734 -56.575 0.58 17.84 104 ASN D N 1
ATOM 6273 C CA A ASN D 1 107 ? -9.292 63.288 -55.640 0.42 8.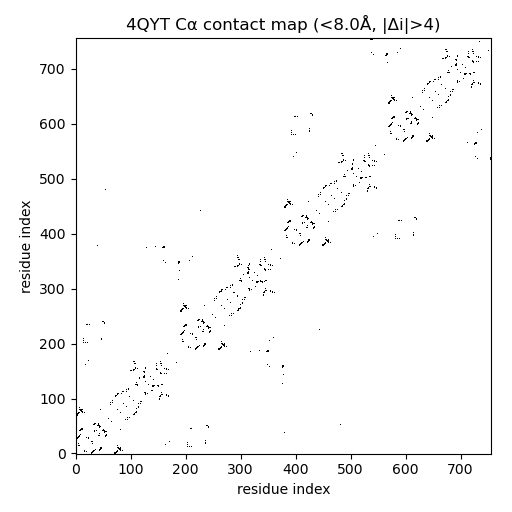61 104 ASN D CA 1
ATOM 6274 C CA B ASN D 1 107 ? -8.889 62.650 -55.657 0.58 20.98 104 ASN D CA 1
ATOM 6275 C C A ASN D 1 107 ? -9.723 63.015 -54.224 0.42 9.84 104 ASN D C 1
ATOM 6276 C C B ASN D 1 107 ? -9.394 62.608 -54.233 0.58 15.91 104 ASN D C 1
ATOM 6277 O O A ASN D 1 107 ? -9.204 63.635 -53.288 0.42 10.78 104 ASN D O 1
ATOM 6278 O O B ASN D 1 107 ? -8.758 63.121 -53.314 0.58 20.88 104 ASN D O 1
ATOM 6287 N N . LYS D 1 108 ? -10.567 61.992 -54.068 1.00 13.36 105 LYS D N 1
ATOM 6288 C CA . LYS D 1 108 ? -11.063 61.607 -52.743 1.00 11.53 105 LYS D CA 1
ATOM 6289 C C . LYS D 1 108 ? -11.136 60.083 -52.644 1.00 11.18 105 LYS D C 1
ATOM 6290 O O . LYS D 1 108 ? -11.293 59.385 -53.662 1.00 11.29 105 LYS D O 1
ATOM 6296 N N A TRP D 1 109 ? -11.061 59.568 -51.411 0.51 9.79 106 TRP D N 1
ATOM 6297 N N B TRP D 1 109 ? -11.202 59.588 -51.403 0.49 9.09 106 TRP D N 1
ATOM 6298 C CA A TRP D 1 109 ? -11.319 58.157 -51.159 0.51 9.35 106 TRP D CA 1
ATOM 6299 C CA B TRP D 1 109 ? -11.248 58.150 -51.133 0.49 9.18 106 TRP D CA 1
ATOM 6300 C C A TRP D 1 109 ? -12.186 58.007 -49.916 0.51 8.68 106 TRP D C 1
ATOM 6301 C C B TRP D 1 109 ? -12.064 57.942 -49.861 0.49 8.16 106 TRP D C 1
ATOM 6302 O O A TRP D 1 109 ? -12.222 58.869 -49.025 0.51 9.45 106 TRP D O 1
ATOM 6303 O O B TRP D 1 109 ? -12.006 58.756 -48.927 0.49 8.25 106 TRP D O 1
ATOM 6324 N N . ILE D 1 110 ? -12.829 56.850 -49.831 1.00 8.65 107 ILE D N 1
ATOM 6325 C CA . ILE D 1 110 ? -13.640 56.450 -48.674 1.00 8.14 107 ILE D CA 1
ATOM 6326 C C . ILE D 1 110 ? -13.200 55.086 -48.234 1.00 8.17 107 ILE D C 1
ATOM 6327 O O . ILE D 1 110 ? -13.082 54.180 -49.065 1.00 9.42 107 ILE D O 1
ATOM 6332 N N . GLY D 1 111 ? -12.994 54.896 -46.933 1.00 7.28 108 GLY D N 1
ATOM 6333 C CA . GLY D 1 111 ? -12.770 53.583 -46.382 1.00 7.33 108 GLY D CA 1
ATOM 6334 C C . GLY D 1 111 ? -13.817 53.250 -45.351 1.00 6.77 108 GLY D C 1
ATOM 6335 O O . GLY D 1 111 ? -14.164 54.101 -44.527 1.00 8.15 108 GLY D O 1
ATOM 6336 N N . MET D 1 112 ? -14.317 52.023 -45.375 1.00 6.81 109 MET D N 1
ATOM 6337 C CA . MET D 1 112 ? -15.241 51.523 -44.339 1.00 6.80 109 MET D CA 1
ATOM 6338 C C . MET D 1 112 ? -14.797 50.144 -43.912 1.00 7.05 109 MET D C 1
ATOM 6339 O O . MET D 1 112 ? -14.529 49.291 -44.757 1.00 7.54 109 MET D O 1
ATOM 6344 N N . ILE D 1 113 ? -14.769 49.883 -42.607 1.00 8.41 110 ILE D N 1
ATOM 6345 C CA . ILE D 1 113 ? -14.405 48.551 -42.109 1.00 9.29 110 ILE D CA 1
ATOM 6346 C C . ILE D 1 113 ? -15.461 47.960 -41.160 1.00 10.41 110 ILE D C 1
ATOM 6347 O O . ILE D 1 113 ? -16.093 48.733 -40.443 1.00 10.78 110 ILE D O 1
ATOM 6360 N N . ALA D 1 115 ? -18.619 46.695 -39.371 1.00 10.25 112 ALA D N 1
ATOM 6361 C CA . ALA D 1 115 ? -19.986 47.223 -39.444 1.00 10.77 112 ALA D CA 1
ATOM 6362 C C . ALA D 1 115 ? -20.026 48.639 -39.985 1.00 9.32 112 ALA D C 1
ATOM 6363 O O . ALA D 1 115 ? -21.105 49.122 -40.392 1.00 10.98 112 ALA D O 1
ATOM 6365 N N . GLY D 1 116 ? -18.897 49.318 -40.038 1.00 8.51 113 GLY D N 1
ATOM 6366 C CA . GLY D 1 116 ? -18.897 50.632 -40.645 1.00 9.23 113 GLY D CA 1
ATOM 6367 C C . GLY D 1 116 ? -19.328 50.596 -42.106 1.00 8.07 113 GLY D C 1
ATOM 6368 O O . GLY D 1 116 ? -19.764 51.617 -42.650 1.00 9.13 113 GLY D O 1
ATOM 6369 N N . THR D 1 117 ? -19.188 49.436 -42.756 1.00 8.24 114 THR D N 1
ATOM 6370 C CA . THR D 1 117 ? -19.625 49.249 -44.148 1.00 8.56 114 THR D CA 1
ATOM 6371 C C . THR D 1 117 ? -21.123 49.461 -44.340 1.00 8.98 114 THR D C 1
ATOM 6372 O O . THR D 1 117 ? -21.548 49.689 -45.471 1.00 10.28 114 THR D O 1
ATOM 6376 N N . LEU D 1 118 ? -21.927 49.402 -43.260 1.00 9.26 115 LEU D N 1
ATOM 6377 C CA . LEU D 1 118 ? -23.341 49.756 -43.350 1.00 10.51 115 LEU D CA 1
ATOM 6378 C C . LEU D 1 118 ? -23.535 51.178 -43.877 1.00 10.78 115 LEU D C 1
ATOM 6379 O O . LEU D 1 118 ? -24.601 51.493 -44.418 1.00 11.75 115 LEU D O 1
ATOM 6384 N N . THR D 1 119 ? -22.515 52.020 -43.732 1.00 10.00 116 THR D N 1
ATOM 6385 C CA . THR D 1 119 ? -22.603 53.386 -44.195 1.00 9.92 116 THR D CA 1
ATOM 6386 C C . THR D 1 119 ? -22.759 53.467 -45.721 1.00 10.28 116 THR D C 1
ATOM 6387 O O . THR D 1 119 ? -23.301 54.447 -46.238 1.00 11.32 116 THR D O 1
ATOM 6391 N N . ALA D 1 120 ? -22.274 52.466 -46.461 1.00 9.80 117 ALA D N 1
ATOM 6392 C CA . ALA D 1 120 ? -22.535 52.447 -47.891 1.00 10.86 117 ALA D CA 1
ATOM 6393 C C . ALA D 1 120 ? -24.043 52.395 -48.158 1.00 12.58 117 ALA D C 1
ATOM 6394 O O . ALA D 1 120 ? -24.560 53.139 -48.995 1.00 14.26 117 ALA D O 1
ATOM 6396 N N . LYS D 1 121 ? -24.711 51.488 -47.450 1.00 12.77 118 LYS D N 1
ATOM 6397 C CA . LYS D 1 121 ? -26.141 51.277 -47.539 1.00 14.83 118 LYS D CA 1
ATOM 6398 C C . LYS D 1 121 ? -26.886 52.534 -47.086 1.00 13.75 118 LYS D C 1
ATOM 6399 O O . LYS D 1 121 ? -27.822 52.995 -47.755 1.00 16.27 118 LYS D O 1
ATOM 6405 N N . THR D 1 122 ? -26.530 53.090 -45.940 1.00 13.23 119 THR D N 1
ATOM 6406 C CA . THR D 1 122 ? -27.295 54.227 -45.416 1.00 14.17 119 THR D CA 1
ATOM 6407 C C . THR D 1 122 ? -27.053 55.528 -46.207 1.00 14.06 119 THR D C 1
ATOM 6408 O O . THR D 1 122 ? -27.864 56.462 -46.127 1.00 17.41 119 THR D O 1
ATOM 6412 N N . SER D 1 123 ? -25.968 55.581 -46.982 1.00 13.86 120 SER D N 1
ATOM 6413 C CA . SER D 1 123 ? -25.662 56.706 -47.842 1.00 15.83 120 SER D CA 1
ATOM 6414 C C . SER D 1 123 ? -26.145 56.490 -49.285 1.00 16.20 120 SER D C 1
ATOM 6415 O O . SER D 1 123 ? -25.973 57.355 -50.120 1.00 20.78 120 SER D O 1
ATOM 6418 N N . GLY D 1 124 ? -26.725 55.329 -49.571 1.00 17.35 121 GLY D N 1
ATOM 6419 C CA . GLY D 1 124 ? -27.257 55.039 -50.899 1.00 21.05 121 GLY D CA 1
ATOM 6420 C C . GLY D 1 124 ? -26.181 54.918 -51.963 1.00 18.96 121 GLY D C 1
ATOM 6421 O O . GLY D 1 124 ? -26.433 55.206 -53.122 1.00 22.71 121 GLY D O 1
ATOM 6422 N N . LEU D 1 125 ? -24.996 54.438 -51.610 1.00 17.11 122 LEU D N 1
ATOM 6423 C CA . LEU D 1 125 ? -23.945 54.332 -52.626 1.00 15.80 122 LEU D CA 1
ATOM 6424 C C . LEU D 1 125 ? -24.293 53.244 -53.647 1.00 18.10 122 LEU D C 1
ATOM 6425 O O . LEU D 1 125 ? -24.727 52.148 -53.280 1.00 20.39 122 LEU D O 1
ATOM 6430 N N . PRO D 1 126 ? -24.056 53.519 -54.939 1.00 17.03 123 PRO D N 1
ATOM 6431 C CA . PRO D 1 126 ? -24.450 52.566 -55.974 1.00 18.87 123 PRO D CA 1
ATOM 6432 C C . PRO D 1 126 ? -23.370 51.563 -56.410 1.00 17.86 123 PRO D C 1
ATOM 6433 O O . PRO D 1 126 ? -23.485 50.966 -57.477 1.00 20.47 123 PRO D O 1
ATOM 6437 N N . ASN D 1 127 ? -22.286 51.426 -55.650 1.00 18.97 124 ASN D N 1
ATOM 6438 C CA . ASN D 1 127 ? -21.293 50.398 -55.979 1.00 18.30 124 ASN D CA 1
ATOM 6439 C C . ASN D 1 127 ? -21.947 49.021 -56.035 1.00 15.81 124 ASN D C 1
ATOM 6440 O O . ASN D 1 127 ? -22.952 48.765 -55.361 1.00 18.66 124 ASN D O 1
ATOM 6445 N N A LYS D 1 128 ? -21.405 48.136 -56.865 0.50 14.13 125 LYS D N 1
ATOM 6446 N N B LYS D 1 128 ? -21.407 48.174 -56.910 0.50 17.51 125 LYS D N 1
ATOM 6447 C CA A LYS D 1 128 ? -22.005 46.830 -57.038 0.50 16.23 125 LYS D CA 1
ATOM 6448 C CA B LYS D 1 128 ? -21.932 46.836 -57.130 0.50 15.57 125 LYS D CA 1
ATOM 6449 C C A LYS D 1 128 ? -21.476 45.754 -56.090 0.50 14.42 125 LYS D C 1
ATOM 6450 C C B LYS D 1 128 ? -21.490 45.834 -56.043 0.50 15.46 125 LYS D C 1
ATOM 6451 O O A LYS D 1 128 ? -22.184 44.743 -55.911 0.50 13.58 125 LYS D O 1
ATOM 6452 O O B LYS D 1 128 ? -22.293 44.978 -55.634 0.50 16.94 125 LYS D O 1
ATOM 6463 N N . GLN D 1 129 ? -20.201 45.865 -55.688 1.00 13.43 126 GLN D N 1
ATOM 6464 C CA . GLN D 1 129 ? -19.521 44.835 -54.872 1.00 12.32 126 GLN D CA 1
ATOM 6465 C C . GLN D 1 129 ? -19.001 45.476 -53.592 1.00 12.57 126 GLN D C 1
ATOM 6466 O O . GLN D 1 129 ? -18.756 46.691 -53.541 1.00 15.16 126 GLN D O 1
ATOM 6472 N N . ILE D 1 130 ? -18.874 44.659 -52.539 1.00 11.38 127 ILE D N 1
ATOM 6473 C CA . ILE D 1 130 ? -18.498 45.178 -51.242 1.00 10.10 127 ILE D CA 1
ATOM 6474 C C . ILE D 1 130 ? -17.992 44.023 -50.401 1.00 9.81 127 ILE D C 1
ATOM 6475 O O . ILE D 1 130 ? -18.277 42.861 -50.706 1.00 10.44 127 ILE D O 1
ATOM 6480 N N . THR D 1 131 ? -17.349 44.332 -49.274 1.00 8.92 128 THR D N 1
ATOM 6481 C CA . THR D 1 131 ? -17.256 43.382 -48.185 1.00 8.96 128 THR D CA 1
ATOM 6482 C C . THR D 1 131 ? -17.553 44.117 -46.877 1.00 8.94 128 THR D C 1
ATOM 6483 O O . THR D 1 131 ? -17.786 45.330 -46.847 1.00 9.80 128 THR D O 1
ATOM 6487 N N . GLY D 1 132 ? -17.559 43.337 -45.804 1.00 9.18 129 GLY D N 1
ATOM 6488 C CA . GLY D 1 132 ? -17.810 43.871 -44.462 1.00 8.87 129 GLY D CA 1
ATOM 6489 C C . GLY D 1 132 ? -17.772 42.728 -43.491 1.00 9.08 129 GLY D C 1
ATOM 6490 O O . GLY D 1 132 ? -17.393 41.610 -43.844 1.00 9.80 129 GLY D O 1
ATOM 6491 N N . HIS D 1 133 ? -18.088 43.001 -42.220 1.00 9.51 130 HIS D N 1
ATOM 6492 C CA . HIS D 1 133 ? -18.013 41.917 -41.226 1.00 10.03 130 HIS D CA 1
ATOM 6493 C C . HIS D 1 133 ? -19.061 40.872 -41.605 1.00 11.94 130 HIS D C 1
ATOM 6494 O O . HIS D 1 133 ? -20.152 41.208 -42.066 1.00 11.91 130 HIS D O 1
ATOM 6501 N N . PRO D 1 134 ? -18.781 39.592 -41.338 1.00 13.32 131 PRO D N 1
ATOM 6502 C CA . PRO D 1 134 ? -19.829 38.602 -41.601 1.00 16.25 131 PRO D CA 1
ATOM 6503 C C . PRO D 1 134 ? -21.184 38.879 -40.933 1.00 17.34 131 PRO D C 1
ATOM 6504 O O . PRO D 1 134 ? -22.227 38.531 -41.509 1.00 20.16 131 PRO D O 1
ATOM 6508 N N . SER D 1 135 ? -21.198 39.567 -39.786 1.00 18.34 132 SER D N 1
ATOM 6509 C CA . SER D 1 135 ? -22.448 39.895 -39.083 1.00 19.80 132 SER D CA 1
ATOM 6510 C C . SER D 1 135 ? -23.309 40.845 -39.878 1.00 20.36 132 SER D C 1
ATOM 6511 O O . SER D 1 135 ? -24.509 40.859 -39.645 1.00 27.38 132 SER D O 1
ATOM 6514 N N . VAL D 1 136 ? -22.754 41.584 -40.836 1.00 15.45 133 VAL D N 1
ATOM 6515 C CA . VAL D 1 136 ? -23.528 42.480 -41.679 1.00 16.78 133 VAL D CA 1
ATOM 6516 C C . VAL D 1 136 ? -23.700 42.012 -43.125 1.00 14.91 133 VAL D C 1
ATOM 6517 O O . VAL D 1 136 ? -24.310 42.738 -43.915 1.00 15.18 133 VAL D O 1
ATOM 6521 N N . ARG D 1 137 ? -23.232 40.812 -43.478 1.00 15.41 134 ARG D N 1
ATOM 6522 C CA . ARG D 1 137 ? -23.352 40.340 -44.869 1.00 15.63 134 ARG D CA 1
ATOM 6523 C C . ARG D 1 137 ? -24.794 40.367 -45.347 1.00 15.66 134 ARG D C 1
ATOM 6524 O O . ARG D 1 137 ? -25.058 40.861 -46.428 1.00 16.06 134 ARG D O 1
ATOM 6532 N N . GLY D 1 138 ? -25.725 39.819 -44.554 1.00 17.13 135 GLY D N 1
ATOM 6533 C CA . GLY D 1 138 ? -27.117 39.776 -44.958 1.00 17.50 135 GLY D CA 1
ATOM 6534 C C . GLY D 1 138 ? -27.708 41.157 -45.160 1.00 17.73 135 GLY D C 1
ATOM 6535 O O . GLY D 1 138 ? -28.404 41.427 -46.149 1.00 18.74 135 GLY D O 1
ATOM 6536 N N . GLN D 1 139 ? -27.357 42.071 -44.271 1.00 16.72 136 GLN D N 1
ATOM 6537 C CA . GLN D 1 139 ? -27.765 43.465 -44.374 1.00 17.57 136 GLN D CA 1
ATOM 6538 C C . GLN D 1 139 ? -27.238 44.111 -45.653 1.00 16.06 136 GLN D C 1
ATOM 6539 O O . GLN D 1 139 ? -27.923 44.852 -46.349 1.00 18.82 136 GLN D O 1
ATOM 6545 N N . LEU D 1 140 ? -25.977 43.856 -45.953 1.00 15.37 137 LEU D N 1
ATOM 6546 C CA . LEU D 1 140 ? -25.381 44.434 -47.164 1.00 13.98 137 LEU D CA 1
ATOM 6547 C C . LEU D 1 140 ? -26.010 43.848 -48.444 1.00 16.02 137 LEU D C 1
ATOM 6548 O O . LEU D 1 140 ? -26.256 44.561 -49.424 1.00 17.04 137 LEU D O 1
ATOM 6553 N N . GLU D 1 141 ? -26.200 42.537 -48.469 1.00 15.01 138 GLU D N 1
ATOM 6554 C CA . GLU D 1 141 ? -26.763 41.887 -49.660 1.00 19.21 138 GLU D CA 1
ATOM 6555 C C . GLU D 1 141 ? -28.186 42.302 -49.912 1.00 19.24 138 GLU D C 1
ATOM 6556 O O . GLU D 1 141 ? -28.588 42.485 -51.070 1.00 21.15 138 GLU D O 1
ATOM 6562 N N . GLU D 1 142 ? -28.920 42.562 -48.826 1.00 21.17 139 GLU D N 1
ATOM 6563 C CA . GLU D 1 142 ? -30.300 43.016 -48.958 1.00 23.42 139 GLU D CA 1
ATOM 6564 C C . GLU D 1 142 ? -30.328 44.445 -49.508 1.00 25.21 139 GLU D C 1
ATOM 6565 O O . GLU D 1 142 ? -31.293 44.845 -50.162 1.00 30.57 139 GLU D O 1
ATOM 6571 N N . GLY D 1 143 ? -29.190 45.121 -49.420 1.00 23.21 140 GLY D N 1
ATOM 6572 C CA . GLY D 1 143 ? -29.002 46.422 -50.036 1.00 23.68 140 GLY D CA 1
ATOM 6573 C C . GLY D 1 143 ? -28.545 46.412 -51.471 1.00 23.37 140 GLY D C 1
ATOM 6574 O O . GLY D 1 143 ? -28.417 47.487 -52.077 1.00 31.48 140 GLY D O 1
ATOM 6575 N N . GLY D 1 144 ? -28.436 45.225 -52.049 1.00 21.99 141 GLY D N 1
ATOM 6576 C CA . GLY D 1 144 ? -28.093 45.114 -53.461 1.00 24.42 141 GLY D CA 1
ATOM 6577 C C . GLY D 1 144 ? -26.608 44.996 -53.724 1.00 20.05 141 GLY D C 1
ATOM 6578 O O . GLY D 1 144 ? -26.209 44.851 -54.885 1.00 22.14 141 GLY D O 1
ATOM 6579 N N . TYR D 1 145 ? -25.788 44.918 -52.669 1.00 16.81 142 TYR D N 1
ATOM 6580 C CA . TYR D 1 145 ? -24.373 44.695 -52.873 1.00 16.38 142 TYR D CA 1
ATOM 6581 C C . TYR D 1 145 ? -24.046 43.230 -53.032 1.00 14.84 142 TYR D C 1
ATOM 6582 O O . TYR D 1 145 ? -24.580 42.418 -52.295 1.00 17.67 142 TYR D O 1
ATOM 6591 N N A LYS D 1 146 ? -23.226 42.869 -54.029 0.50 15.52 143 LYS D N 1
ATOM 6592 N N B LYS D 1 146 ? -23.061 42.951 -53.867 0.50 14.90 143 LYS D N 1
ATOM 6593 C CA A LYS D 1 146 ? -22.553 41.551 -54.076 0.50 13.60 143 LYS D CA 1
ATOM 6594 C CA B LYS D 1 146 ? -22.580 41.607 -54.024 0.50 16.04 143 LYS D CA 1
ATOM 6595 C C A LYS D 1 146 ? -21.490 41.558 -52.985 0.50 12.94 143 LYS D C 1
ATOM 6596 C C B LYS D 1 146 ? -21.409 41.437 -53.070 0.50 12.16 143 LYS D C 1
ATOM 6597 O O A LYS D 1 146 ? -20.552 42.351 -53.032 0.50 13.98 143 LYS D O 1
ATOM 6598 O O B LYS D 1 146 ? -20.378 42.092 -53.208 0.50 11.42 143 LYS D O 1
ATOM 6609 N N . TYR D 1 147 ? -21.620 40.651 -52.020 1.00 13.76 144 TYR D N 1
ATOM 6610 C CA . TYR D 1 147 ? -20.640 40.517 -50.942 1.00 11.94 144 TYR D CA 1
ATOM 6611 C C . TYR D 1 147 ? -19.530 39.568 -51.359 1.00 11.35 144 TYR D C 1
ATOM 6612 O O . TYR D 1 147 ? -19.817 38.457 -51.835 1.00 14.41 144 TYR D O 1
ATOM 6621 N N . LEU D 1 148 ? -18.288 40.010 -51.235 1.00 11.25 145 LEU D N 1
ATOM 6622 C CA . LEU D 1 148 ? -17.108 39.197 -51.487 1.00 11.40 145 LEU D CA 1
ATOM 6623 C C . LEU D 1 148 ? -16.488 38.816 -50.149 1.00 11.33 145 LEU D C 1
ATOM 6624 O O . LEU D 1 148 ? -16.170 39.687 -49.337 1.00 11.80 145 LEU D O 1
ATOM 6629 N N . ASP D 1 149 ? -16.270 37.517 -49.946 1.00 11.74 146 ASP D N 1
ATOM 6630 C CA . ASP D 1 149 ? -15.619 37.035 -48.725 1.00 11.86 146 ASP D CA 1
ATOM 6631 C C . ASP D 1 149 ? -14.119 37.070 -48.890 1.00 11.61 146 ASP D C 1
ATOM 6632 O O . ASP D 1 149 ? -13.479 36.090 -49.239 1.00 13.99 146 ASP D O 1
ATOM 6637 N N . GLN D 1 150 ? -13.575 38.256 -48.697 1.00 11.17 147 GLN D N 1
ATOM 6638 C CA . GLN D 1 150 ? -12.141 38.470 -48.783 1.00 11.16 147 GLN D CA 1
ATOM 6639 C C . GLN D 1 150 ? -11.815 39.689 -47.935 1.00 9.89 147 GLN D C 1
ATOM 6640 O O . GLN D 1 150 ? -12.693 40.484 -47.588 1.00 10.19 147 GLN D O 1
ATOM 6646 N N . PRO D 1 151 ? -10.537 39.868 -47.594 1.00 8.85 148 PRO D N 1
ATOM 6647 C CA . PRO D 1 151 ? -10.260 40.869 -46.566 1.00 8.58 148 PRO D CA 1
ATOM 6648 C C . PRO D 1 151 ? -10.591 42.297 -46.943 1.00 7.25 148 PRO D C 1
ATOM 6649 O O . PRO D 1 151 ? -11.019 43.059 -46.059 1.00 8.00 148 PRO D O 1
ATOM 6653 N N . VAL D 1 152 ? -10.337 42.665 -48.193 1.00 7.71 149 VAL D N 1
ATOM 6654 C CA . VAL D 1 152 ? -10.457 44.049 -48.648 1.00 8.08 149 VAL D CA 1
ATOM 6655 C C . VAL D 1 152 ? -11.082 44.029 -50.050 1.00 8.19 149 VAL D C 1
ATOM 6656 O O . VAL D 1 152 ? -10.673 43.221 -50.886 1.00 9.37 149 VAL D O 1
ATOM 6660 N N . VAL D 1 153 ? -12.007 44.944 -50.292 1.00 8.27 150 VAL D N 1
ATOM 6661 C CA . VAL D 1 153 ? -12.581 45.174 -51.614 1.00 8.84 150 VAL D CA 1
ATOM 6662 C C . VAL D 1 153 ? -12.431 46.628 -51.992 1.00 9.06 150 VAL D C 1
ATOM 6663 O O . VAL D 1 153 ? -12.624 47.516 -51.161 1.00 10.15 150 VAL D O 1
ATOM 6667 N N . LEU D 1 154 ? -12.078 46.901 -53.244 1.00 11.04 151 LEU D N 1
ATOM 6668 C CA . LEU D 1 154 ? -12.052 48.248 -53.781 1.00 10.57 151 LEU D CA 1
ATOM 6669 C C . LEU D 1 154 ? -12.996 48.322 -54.962 1.00 11.45 151 LEU D C 1
ATOM 6670 O O . LEU D 1 154 ? -12.923 47.473 -55.853 1.00 14.60 151 LEU D O 1
ATOM 6675 N N . GLU D 1 155 ? -13.887 49.312 -54.964 1.00 12.14 152 GLU D N 1
ATOM 6676 C CA . GLU D 1 155 ? -14.692 49.600 -56.165 1.00 13.46 152 GLU D CA 1
ATOM 6677 C C . GLU D 1 155 ? -14.800 51.092 -56.249 1.00 12.43 152 GLU D C 1
ATOM 6678 O O . GLU D 1 155 ? -15.097 51.753 -55.259 1.00 12.45 152 GLU D O 1
ATOM 6684 N N . GLU D 1 156 ? -14.545 51.649 -57.435 1.00 14.70 153 GLU D N 1
ATOM 6685 C CA . GLU D 1 156 ? -14.434 53.081 -57.573 1.00 14.54 153 GLU D CA 1
ATOM 6686 C C . GLU D 1 156 ? -13.437 53.597 -56.561 1.00 12.95 153 GLU D C 1
ATOM 6687 O O . GLU D 1 156 ? -12.266 53.174 -56.569 1.00 15.11 153 GLU D O 1
ATOM 6693 N N . ASN D 1 157 ? -13.837 54.526 -55.701 1.00 11.49 154 ASN D N 1
ATOM 6694 C CA . ASN D 1 157 ? -12.947 55.033 -54.665 1.00 10.92 154 ASN D CA 1
ATOM 6695 C C . ASN D 1 157 ? -13.408 54.632 -53.273 1.00 10.61 154 ASN D C 1
ATOM 6696 O O . ASN D 1 157 ? -13.063 55.317 -52.295 1.00 11.07 154 ASN D O 1
ATOM 6701 N N . LEU D 1 158 ? -14.145 53.519 -53.199 1.00 10.40 155 LEU D N 1
ATOM 6702 C CA . LEU D 1 158 ? -14.633 52.955 -51.921 1.00 9.42 155 LEU D CA 1
ATOM 6703 C C . LEU D 1 158 ? -13.857 51.689 -51.611 1.00 9.14 155 LEU D C 1
ATOM 6704 O O . LEU D 1 158 ? -13.911 50.701 -52.346 1.00 10.30 155 LEU D O 1
ATOM 6709 N N A ILE D 1 159 ? -13.079 51.748 -50.525 0.40 8.32 156 ILE D N 1
ATOM 6710 N N B ILE D 1 159 ? -13.248 51.665 -50.437 0.60 8.02 156 ILE D N 1
ATOM 6711 C CA A ILE D 1 159 ? -12.370 50.599 -49.921 0.40 7.51 156 ILE D CA 1
ATOM 6712 C CA B ILE D 1 159 ? -12.501 50.517 -49.964 0.60 8.41 156 ILE D CA 1
ATOM 6713 C C A ILE D 1 159 ? -13.222 50.054 -48.756 0.40 7.01 156 ILE D C 1
ATOM 6714 C C B ILE D 1 159 ? -13.188 50.024 -48.732 0.60 7.35 156 ILE D C 1
ATOM 6715 O O A ILE D 1 159 ? -13.518 50.802 -47.819 0.40 7.83 156 ILE D O 1
ATOM 6716 O O B ILE D 1 159 ? -13.374 50.773 -47.773 0.60 7.25 156 ILE D O 1
ATOM 6725 N N . THR D 1 160 ? -13.595 48.772 -48.785 1.00 7.49 157 THR D N 1
ATOM 6726 C CA . THR D 1 160 ? -14.279 48.123 -47.653 1.00 7.62 157 THR D CA 1
ATOM 6727 C C . THR D 1 160 ? -13.488 46.939 -47.165 1.00 7.18 157 THR D C 1
ATOM 6728 O O . THR D 1 160 ? -12.671 46.340 -47.897 1.00 7.75 157 THR D O 1
ATOM 6732 N N . SER D 1 161 ? -13.711 46.563 -45.904 1.00 6.89 158 SER D N 1
ATOM 6733 C CA . SER D 1 161 ? -12.939 45.509 -45.288 1.00 6.67 158 SER D CA 1
ATOM 6734 C C . SER D 1 161 ? -13.721 44.837 -44.172 1.00 6.72 158 SER D C 1
ATOM 6735 O O . SER D 1 161 ? -14.728 45.379 -43.719 1.00 7.68 158 SER D O 1
ATOM 6738 N N . GLN D 1 162 ? -13.262 43.665 -43.732 1.00 7.23 159 GLN D N 1
ATOM 6739 C CA . GLN D 1 162 ? -14.079 42.786 -42.917 1.00 7.64 159 GLN D CA 1
ATOM 6740 C C . GLN D 1 162 ? -14.055 42.993 -41.425 1.00 7.98 159 GLN D C 1
ATOM 6741 O O . GLN D 1 162 ? -15.115 42.903 -40.804 1.00 10.84 159 GLN D O 1
ATOM 6747 N N . GLY D 1 163 ? -12.925 43.209 -40.776 1.00 8.03 160 GLY D N 1
ATOM 6748 C CA . GLY D 1 163 ? -12.925 43.096 -39.312 1.00 8.39 160 GLY D CA 1
ATOM 6749 C C . GLY D 1 163 ? -11.601 43.471 -38.717 1.00 7.24 160 GLY D C 1
ATOM 6750 O O . GLY D 1 163 ? -10.663 43.913 -39.417 1.00 7.47 160 GLY D O 1
ATOM 6751 N N . PRO D 1 164 ? -11.458 43.275 -37.413 1.00 7.44 161 PRO D N 1
ATOM 6752 C CA . PRO D 1 164 ? -10.218 43.652 -36.757 1.00 7.41 161 PRO D CA 1
ATOM 6753 C C . PRO D 1 164 ? -8.997 42.982 -37.388 1.00 7.21 161 PRO D C 1
ATOM 6754 O O . PRO D 1 164 ? -7.948 43.590 -37.539 1.00 7.55 161 PRO D O 1
ATOM 6758 N N . GLY D 1 165 ? -9.142 41.726 -37.777 1.00 7.13 162 GLY D N 1
ATOM 6759 C CA . GLY D 1 165 ? -8.077 41.002 -38.390 1.00 7.61 162 GLY D CA 1
ATOM 6760 C C . GLY D 1 165 ? -7.610 41.525 -39.734 1.00 6.80 162 GLY D C 1
ATOM 6761 O O . GLY D 1 165 ? -6.505 41.205 -40.180 1.00 7.69 162 GLY D O 1
ATOM 6762 N N . THR D 1 166 ? -8.442 42.315 -40.406 1.00 6.57 163 THR D N 1
ATOM 6763 C CA . THR D 1 166 ? -8.123 42.882 -41.727 1.00 6.94 163 THR D CA 1
ATOM 6764 C C . THR D 1 166 ? -7.802 44.368 -41.653 1.00 6.43 163 THR D C 1
ATOM 6765 O O . THR D 1 166 ? -7.611 44.988 -42.696 1.00 6.92 163 THR D O 1
ATOM 6769 N N . ALA D 1 167 ? -7.725 44.941 -40.452 1.00 6.40 164 ALA D N 1
ATOM 6770 C CA . ALA D 1 167 ? -7.561 46.394 -40.327 1.00 6.13 164 ALA D CA 1
ATOM 6771 C C . ALA D 1 167 ? -6.233 46.884 -40.903 1.00 6.27 164 ALA D C 1
ATOM 6772 O O . ALA D 1 167 ? -6.196 47.964 -41.496 1.00 6.34 164 ALA D O 1
ATOM 6774 N N . MET D 1 168 ? -5.152 46.124 -40.724 1.00 6.09 165 MET D N 1
ATOM 6775 C CA . MET D 1 168 ? -3.862 46.525 -41.310 1.00 6.18 165 MET D CA 1
ATOM 6776 C C . MET D 1 168 ? -3.926 46.488 -42.836 1.00 6.34 165 MET D C 1
ATOM 6777 O O . MET D 1 168 ? -3.484 47.419 -43.511 1.00 6.74 165 MET D O 1
ATOM 6782 N N . LEU D 1 169 ? -4.483 45.416 -43.402 1.00 6.56 166 LEU D N 1
ATOM 6783 C CA . LEU D 1 169 ? -4.645 45.333 -44.862 1.00 6.70 166 LEU D CA 1
ATOM 6784 C C . LEU D 1 169 ? -5.505 46.476 -45.401 1.00 6.57 166 LEU D C 1
ATOM 6785 O O . LEU D 1 169 ? -5.213 47.043 -46.460 1.00 7.13 166 LEU D O 1
ATOM 6790 N N . PHE D 1 170 ? -6.554 46.833 -44.659 1.00 6.59 167 PHE D N 1
ATOM 6791 C CA . PHE D 1 170 ? -7.422 47.934 -44.987 1.00 6.68 167 PHE D CA 1
ATOM 6792 C C . PHE D 1 170 ? -6.690 49.264 -45.012 1.00 6.56 167 PHE D C 1
ATOM 6793 O O . PHE D 1 170 ? -6.767 50.030 -45.984 1.00 7.15 167 PHE D O 1
ATOM 6801 N N . GLY D 1 171 ? -5.954 49.554 -43.948 1.00 6.50 168 GLY D N 1
ATOM 6802 C CA . GLY D 1 171 ? -5.187 50.791 -43.900 1.00 6.75 168 GLY D CA 1
ATOM 6803 C C . GLY D 1 171 ? -4.176 50.868 -45.052 1.00 6.95 168 GLY D C 1
ATOM 6804 O O . GLY D 1 171 ? -3.976 51.942 -45.641 1.00 7.33 168 GLY D O 1
ATOM 6805 N N . LEU D 1 172 ? -3.529 49.738 -45.333 1.00 6.79 169 LEU D N 1
ATOM 6806 C CA . LEU D 1 172 ? -2.569 49.718 -46.424 1.00 7.30 169 LEU D CA 1
ATOM 6807 C C . LEU D 1 172 ? -3.240 49.969 -47.769 1.00 6.97 169 LEU D C 1
ATOM 6808 O O . LEU D 1 172 ? -2.682 50.681 -48.606 1.00 7.59 169 LEU D O 1
ATOM 6813 N N . LYS D 1 173 ? -4.425 49.425 -47.978 1.00 7.18 170 LYS D N 1
ATOM 6814 C CA . LYS D 1 173 ? -5.109 49.637 -49.281 1.00 7.71 170 LYS D CA 1
ATOM 6815 C C . LYS D 1 173 ? -5.442 51.108 -49.471 1.00 7.47 170 LYS D C 1
ATOM 6816 O O . LYS D 1 173 ? -5.340 51.649 -50.583 1.00 8.39 170 LYS D O 1
ATOM 6822 N N . LEU D 1 174 ? -5.874 51.764 -48.403 1.00 7.32 171 LEU D N 1
ATOM 6823 C CA . LEU D 1 174 ? -6.093 53.210 -48.438 1.00 7.57 171 LEU D CA 1
ATOM 6824 C C . LEU D 1 174 ? -4.800 53.948 -48.751 1.00 7.80 171 LEU D C 1
ATOM 6825 O O . LEU D 1 174 ? -4.777 54.824 -49.638 1.00 8.51 171 LEU D O 1
ATOM 6830 N N . LEU D 1 175 ? -3.723 53.632 -48.032 1.00 7.30 172 LEU D N 1
ATOM 6831 C CA . LEU D 1 175 ? -2.445 54.285 -48.274 1.00 7.60 172 LEU D CA 1
ATOM 6832 C C . LEU D 1 175 ? -1.999 54.114 -49.727 1.00 7.97 172 LEU D C 1
ATOM 6833 O O . LEU D 1 175 ? -1.462 55.036 -50.336 1.00 8.80 172 LEU D O 1
ATOM 6838 N N . GLU D 1 176 ? -2.219 52.919 -50.271 1.00 7.90 173 GLU D N 1
ATOM 6839 C CA . GLU D 1 176 ? -1.752 52.609 -51.623 1.00 9.13 173 GLU D CA 1
ATOM 6840 C C . GLU D 1 176 ? -2.330 53.602 -52.626 1.00 9.54 173 GLU D C 1
ATOM 6841 O O . GLU D 1 176 ? -1.746 53.816 -53.684 1.00 11.29 173 GLU D O 1
ATOM 6847 N N . GLN D 1 177 ? -3.533 54.140 -52.369 1.00 9.37 174 GLN D N 1
ATOM 6848 C CA . GLN D 1 177 ? -4.167 55.039 -53.330 1.00 10.36 174 GLN D CA 1
ATOM 6849 C C . GLN D 1 177 ? -3.542 56.401 -53.435 1.00 10.85 174 GLN D C 1
ATOM 6850 O O . GLN D 1 177 ? -3.748 57.106 -54.421 1.00 12.91 174 GLN D O 1
ATOM 6856 N N . VAL D 1 178 ? -2.812 56.816 -52.396 1.00 9.81 175 VAL D N 1
ATOM 6857 C CA . VAL D 1 178 ? -2.291 58.185 -52.291 1.00 11.20 175 VAL D CA 1
ATOM 6858 C C . VAL D 1 178 ? -0.793 58.290 -52.101 1.00 12.27 175 VAL D C 1
ATOM 6859 O O . VAL D 1 178 ? -0.226 59.307 -52.482 1.00 16.63 175 VAL D O 1
ATOM 6863 N N . ALA D 1 179 ? -0.104 57.227 -51.747 1.00 11.76 176 ALA D N 1
ATOM 6864 C CA . ALA D 1 179 ? 1.336 57.280 -51.558 1.00 11.49 176 ALA D CA 1
ATOM 6865 C C . ALA D 1 179 ? 2.059 56.979 -52.852 1.00 11.07 176 ALA D C 1
ATOM 6866 O O . ALA D 1 179 ? 1.593 56.153 -53.644 1.00 12.40 176 ALA D O 1
ATOM 6868 N N . SER D 1 180 ? 3.254 57.533 -53.018 1.00 11.90 177 SER D N 1
ATOM 6869 C CA . SER D 1 180 ? 4.132 57.051 -54.073 1.00 12.40 177 SER D CA 1
ATOM 6870 C C . SER D 1 180 ? 4.433 55.571 -53.834 1.00 11.79 177 SER D C 1
ATOM 6871 O O . SER D 1 180 ? 4.332 55.067 -52.724 1.00 11.59 177 SER D O 1
ATOM 6874 N N . LYS D 1 181 ? 4.911 54.895 -54.885 1.00 12.96 178 LYS D N 1
ATOM 6875 C CA . LYS D 1 181 ? 5.322 53.516 -54.721 1.00 14.62 178 LYS D CA 1
ATOM 6876 C C . LYS D 1 181 ? 6.407 53.411 -53.674 1.00 12.48 178 LYS D C 1
ATOM 6877 O O . LYS D 1 181 ? 6.401 52.510 -52.838 1.00 13.54 178 LYS D O 1
ATOM 6883 N N . ASP D 1 182 ? 7.383 54.318 -53.705 1.00 12.95 179 ASP D N 1
ATOM 6884 C CA . ASP D 1 182 ? 8.485 54.249 -52.750 1.00 13.62 179 ASP D CA 1
ATOM 6885 C C . ASP D 1 182 ? 7.999 54.451 -51.313 1.00 11.85 179 ASP D C 1
ATOM 6886 O O . ASP D 1 182 ? 8.460 53.759 -50.408 1.00 13.12 179 ASP D O 1
ATOM 6891 N N A LYS D 1 183 ? 7.100 55.397 -51.087 0.50 11.03 180 LYS D N 1
ATOM 6892 N N B LYS D 1 183 ? 7.110 55.414 -51.103 0.50 11.79 180 LYS D N 1
ATOM 6893 C CA A LYS D 1 183 ? 6.598 55.608 -49.727 0.50 10.83 180 LYS D CA 1
ATOM 6894 C CA B LYS D 1 183 ? 6.567 55.652 -49.761 0.50 12.14 180 LYS D CA 1
ATOM 6895 C C A LYS D 1 183 ? 5.772 54.407 -49.276 0.50 10.21 180 LYS D C 1
ATOM 6896 C C B LYS D 1 183 ? 5.767 54.437 -49.285 0.50 10.76 180 LYS D C 1
ATOM 6897 O O A LYS D 1 183 ? 5.869 53.981 -48.129 0.50 10.89 180 LYS D O 1
ATOM 6898 O O B LYS D 1 183 ? 5.960 53.964 -48.166 0.50 11.33 180 LYS D O 1
ATOM 6909 N N . TYR D 1 184 ? 4.886 53.937 -50.149 1.00 10.23 181 TYR D N 1
ATOM 6910 C CA . TYR D 1 184 ? 4.097 52.758 -49.799 1.00 10.08 181 TYR D CA 1
ATOM 6911 C C . TYR D 1 184 ? 5.002 51.602 -49.392 1.00 9.70 181 TYR D C 1
ATOM 6912 O O . TYR D 1 184 ? 4.792 50.927 -48.377 1.00 10.60 181 TYR D O 1
ATOM 6921 N N . ASN D 1 185 ? 5.993 51.302 -50.234 1.00 10.77 182 ASN D N 1
ATOM 6922 C CA . ASN D 1 185 ? 6.868 50.168 -49.973 1.00 11.84 182 ASN D CA 1
ATOM 6923 C C . ASN D 1 185 ? 7.595 50.336 -48.654 1.00 10.90 182 ASN D C 1
ATOM 6924 O O . ASN D 1 185 ? 7.765 49.391 -47.883 1.00 12.19 182 ASN D O 1
ATOM 6929 N N . ALA D 1 186 ? 8.079 51.548 -48.387 1.00 11.08 183 ALA D N 1
ATOM 6930 C CA . ALA D 1 186 ? 8.825 51.785 -47.142 1.00 12.10 183 ALA D CA 1
ATOM 6931 C C . ALA D 1 186 ? 7.904 51.585 -45.926 1.00 10.83 183 ALA D C 1
ATOM 6932 O O . ALA D 1 186 ? 8.296 50.941 -44.940 1.00 11.95 183 ALA D O 1
ATOM 6934 N N . VAL D 1 187 ? 6.712 52.130 -45.981 1.00 10.51 184 VAL D N 1
ATOM 6935 C CA . VAL D 1 187 ? 5.788 51.949 -44.860 1.00 9.47 184 VAL D CA 1
ATOM 6936 C C . VAL D 1 187 ? 5.450 50.487 -44.706 1.00 9.09 184 VAL D C 1
ATOM 6937 O O . VAL D 1 187 ? 5.515 49.929 -43.604 1.00 9.42 184 VAL D O 1
ATOM 6941 N N . TYR D 1 188 ? 5.097 49.840 -45.805 1.00 9.75 185 TYR D N 1
ATOM 6942 C CA . TYR D 1 188 ? 4.761 48.411 -45.763 1.00 9.36 185 TYR D CA 1
ATOM 6943 C C . TYR D 1 188 ? 5.846 47.595 -45.065 1.00 9.68 185 TYR D C 1
ATOM 6944 O O . TYR D 1 188 ? 5.562 46.815 -44.150 1.00 9.82 185 TYR D O 1
ATOM 6953 N N . LYS D 1 189 ? 7.090 47.765 -45.496 1.00 10.83 186 LYS D N 1
ATOM 6954 C CA . LYS D 1 189 ? 8.177 46.959 -44.991 1.00 12.02 186 LYS D CA 1
ATOM 6955 C C . LYS D 1 189 ? 8.420 47.178 -43.493 1.00 11.30 186 LYS D C 1
ATOM 6956 O O . LYS D 1 189 ? 8.812 46.275 -42.774 1.00 13.62 186 LYS D O 1
ATOM 6962 N N . SER D 1 190 ? 8.129 48.391 -43.031 1.00 10.72 187 SER D N 1
ATOM 6963 C CA . SER D 1 190 ? 8.333 48.729 -41.635 1.00 10.91 187 SER D CA 1
ATOM 6964 C C . SER D 1 190 ? 7.363 48.019 -40.686 1.00 9.96 187 SER D C 1
ATOM 6965 O O . SER D 1 190 ? 7.562 48.021 -39.460 1.00 10.64 187 SER D O 1
ATOM 6968 N N . LEU D 1 191 ? 6.279 47.463 -41.215 1.00 9.04 188 LEU D N 1
ATOM 6969 C CA . LEU D 1 191 ? 5.192 46.897 -40.384 1.00 8.65 188 LEU D CA 1
ATOM 6970 C C . LEU D 1 191 ? 5.427 45.473 -39.969 1.00 9.10 188 LEU D C 1
ATOM 6971 O O . LEU D 1 191 ? 4.732 44.991 -39.060 1.00 10.23 188 LEU D O 1
ATOM 6976 N N . SER D 1 192 ? 6.324 44.756 -40.636 1.00 9.12 189 SER D N 1
ATOM 6977 C CA . SER D 1 192 ? 6.502 43.310 -40.411 1.00 10.22 189 SER D CA 1
ATOM 6978 C C . SER D 1 192 ? 5.190 42.558 -40.664 1.00 9.68 189 SER D C 1
ATOM 6979 O O . SER D 1 192 ? 4.765 41.696 -39.886 1.00 11.17 189 SER D O 1
ATOM 6982 N N . MET D 1 193 ? 4.591 42.816 -41.828 1.00 9.42 190 MET D N 1
ATOM 6983 C CA . MET D 1 193 ? 3.417 42.095 -42.228 1.00 9.29 190 MET D CA 1
ATOM 6984 C C . MET D 1 193 ? 3.696 40.616 -42.347 1.00 10.43 190 MET D C 1
ATOM 6985 O O . MET D 1 193 ? 4.700 40.237 -42.949 1.00 13.68 190 MET D O 1
ATOM 6990 N N . PRO D 1 194 ? 2.821 39.757 -41.844 1.00 10.11 191 PRO D N 1
ATOM 6991 C CA . PRO D 1 194 ? 3.070 38.320 -41.871 1.00 11.60 191 PRO D CA 1
ATOM 6992 C C . PRO D 1 194 ? 2.858 37.698 -43.185 1.00 16.48 191 PRO D C 1
ATOM 6993 O O . PRO D 1 194 ? 2.153 38.267 -44.021 1.00 20.97 191 PRO D O 1
#

Secondary structure (DSSP, 8-state):
--EEEEEETT--HHHHHHHHHHHHHTT--EEEEEESS-TT-EEE-TTS-EEE-SEEGGGS--HHHHHHH-SEEEE---HHHHHHHHT-HHHHHHHHHHTT-TT-EEEE--TTHHHHHTT---SEE---GGGHHHHHHTT-EE--SSEEEETTEEEE-SGGGHHHHHHHHHHHHS-HHHHHHHHHHTT--/--EEEEEETT--HHHHHHHHHHHHHTT--EEEEEESS-TT-EEE-TTS-EEE-SEEGGG---HHHHHTT-SEEEE---HHHHHHHHT-HHHHHHHHHHTT-TT-EEEE--TTHHHHHTT---SEE---GGGHHHHHHTTPEEP-SSEEEETTEEEE-SGGGHHHHHHHHHHTTS-HHHHHHHHHHTT--/--EEEEEETT--HHHHHHHHHHHHHTT--EEEEEESS-TT-EEE-TTS-EEE-SEEGGG---HHHHHTT-SEEEE---HHHHHHHHH-HHHHHHHHHHTT-TT-EEEE--TTHHHHHTT---SEE---GGGHHHHHHTT-EE--SSEEEETTEEEE-SGGGHHHHHHHHHHHHS-HHHHHHHHHHTT--/--EEEEEETT--HHHHHHHHHHHHHTT--EEEEEESS-TT-EEE-TTS-EEE-SEEGGG---HHHHHHH-SEEEE---HHHHHHHHT-HHHHHHHHHHTT-TT-EEEE--TTHHHHHTT---SEE---GGGHHHHHHTTPEE--SSEEEETTEEEE-SGGGHHHHHHHHHHHHS-HHHHHHHHHHTT--

GO terms:
  GO:0005737 cytoplasm (C, EXP)
  GO:0019172 glyoxalase III activity (F, EXP)
  GO:0005634 nucleus (C, IDA)
  GO:0005737 cytoplasm (C, IDA)
  GO:0005829 cytosol (C, IDA)
  GO:0019172 glyoxalase III activity (F, IDA)
  GO:0005634 nucleus (C, HDA)
  GO:0005829 cytosol (C, HDA)
  GO:0005515 protein binding (F, IPI)

Nearest PDB structures (foldseek):
  4ge3-assembly2_D  TM=1.000E+00  e=5.539E-41  Schizosaccharomyces pombe
  4ge0-assembly2_D  TM=1.001E+00  e=1.523E-40  Schizosaccharomyces pombe
  4qyt-assembly2_D  TM=1.000E+00  e=2.225E-40  Schizosaccharomyces pombe
  7lav-assembly1_A  TM=8.553E-01  e=1.833E-12  Pseudomonas protegens Pf-5
  7la0-assembly1_B  TM=8.527E-01  e=3.040E-12  Pseudomonas protegens Pf-5

Organism: Schizosaccharomyces pombe (strain 972 / ATCC 24843) (NCBI:txid284812)

Radius of gyration: 31.98 Å; Cα contacts (8 Å, |Δi|>4): 2146; chains: 4; bounding box: 56×80×92 Å

InterPro domains:
  IPR002818 DJ-1/PfpI [PF01965] (3-174)
  IPR029062 Class I glutamine amidotransferase-like [G3DSA:3.40.50.880] (1-191)
  IPR029062 Class I glutamine amidotransferase-like [SSF52317] (1-189)
  IPR050325 Protein/nucleic acid deglycase [PTHR48094] (1-185)

Sequence (756 aa):
VKKVCLFVVADGTDEIEFFSSAPWGIFKRAEIPIDSVYVGENKDRRLLVKMMSRDVEMMYYANRSYKEIPSADDFAKQYDIAIIIPGGGLGAKTLSTTPFVQQVVKEFYKKKPNKWWIGMIAGGTTLLTTAAKKTTSSGLPNKQITGHPPSSVVRRGGQQLLEEEEGGGGYYKKYYLLDDQQPPVVVLEENLIITSQGPGTAMLFGLKKLLEQVASKDKKYNAVYKSLSMPVKKVCLFVADGTDEIEFSSAPWGIFKRAEIPIDSVYVGENKDRLVKMMSRDVEMMYYANRSYKEIPSADDFAKQYDIAIIPGGGLLGAKTLSTTPFVQQVVKEFFYYKKKKPPNNKKWWIGMIAGTLTAKTSGGLLPPNNKKQQIITTGGHHPPSSVVRRGGQQLLEEEEGGGGYYKKYYLLDDQQPPVVVVLLEEEENNLLIITSQGPGTAMLFGLKLLEQVASKDDKKYNAVYKKSLSMPVKVCLFVVADDGTDEIEFFSSAPWGIFKRAEIPIDSVYVGENKDRRLVKMMSRDVEMMYYANRSYKEIPSADDFAKQYDIAIIPGGGLGAKTLSTTPFVQQVVKKEFYKKKPNKWWIGMIAGTLTAKTSGLPNKQITGHPSVRGQLEEGGYKYLDQPVVLLEENLIITSQGPGTAMLFGLKKLLEQVASKDKKYNAVYKSLSMPVKKVCLFVVADGTDEIEFFSSAPWGIFKRAEIPIDSVYVGEENKDRLLVKMSRRDVEMMYYANRSYKEIPSADDDFAKKQYDIAIIIPGGGLGAKTLSTTPFVQQVVKKEFYKKPPNNKWWIGMIAGTLTAKTSGLPNKKQITGHPSVRGQLEEGGYKKYLDQPVVLEENLIITSQGPGTAMLFGLKLLEQVASKDKKYNAVYKSLSMP